Protein 2R00 (pdb70)

Organism: Vibrio cholerae serotype O1 (strain ATCC 39315 / El Tor Inaba N16961) (NCBI:txid243277)

Nearest PDB structures (foldseek):
  2r00-assembly1_A  TM=1.003E+00  e=8.220E-72  Vibrio cholerae
  2qz9-assembly2_B-2  TM=9.122E-01  e=3.196E-59  Vibrio cholerae
  2r00-assembly2_C-2  TM=9.164E-01  e=1.006E-57  Vibrio cholerae
  8juo-assembly1_A  TM=8.910E-01  e=1.846E-36  Porphyromonas gingivalis
  2hjs-assembly1_A-2  TM=8.807E-01  e=3.541E-31  Pseudomonas aeruginosa PAO1

InterPro domains:
  IPR000319 Aspartate-semialdehyde dehydrogenase, conserved site [PS01103] (232-246)
  IPR000534 Semialdehyde dehydrogenase, NAD-binding [PF01118] (6-120)
  IPR000534 Semialdehyde dehydrogenase, NAD-binding [SM00859] (6-121)
  IPR005986 Aspartate-semialdehyde dehydrogenase, beta-type [TIGR01296] (6-334)
  IPR012080 Aspartate-semialdehyde dehydrogenase [MF_02121] (4-333)
  IPR012280 Semialdehyde dehydrogenase, dimerisation domain [PF02774] (141-319)
  IPR036291 NAD(P)-binding domain superfamily [SSF51735] (5-159)

B-factor: mean 30.23, std 11.04, range [12.5, 349.34]

Foldseek 3Di:
DAWEEEEEQCVDPLNVLLLVLCQVVVHRHDHYAYEYAPVQFQDWDAHPNDIYTYHYPVPDDLLRGAEYEYDNEQVVCVVPVLVSLVSNHQYEYAYLNCLQPPQEAEDQCLQCLVSLVSCVSRSYHYYDALVLNLVCLLCRLVCVPFRFQEKEKEKEEAPVPPQLALPRFACDPPVPPRHTPVQVSSQSNNCRRNVHPRYHYHYDYDHDHDDHFMKMKMKTQTNDFDFLVRSLVSQVPRPLEDEDADDPDPVSDDDPPDQQGWYKYPWGADVVRRSMIIIMTTTRNSSNNSSNSSVSSVVSCVVPPD/DAFAEEEEQCPDPLNVLLQVLCQVVVHRHDHYAYEYAPVQFQDWDDHPNDIYTYDYPVPDDLLRGAEYEYDNDQVVCVVCVLVSLVSNHQYEYAYLNCLQPPQEAEDQPLFCLVSLVSCVVRSYHYYADLVLSLVCLLCRLVCVPFRFQEKEKEKEAADVPLNVVLVDPVVVPPPPADADPVRHHPVQVSSQSNNCRRNVHPRYHYHYHYDHHNHYQAIKMKMKTQTNDFDFLVNSQVSQVVRPQEAEDEDPPPPPNKYKYPWGADVVRRSMIIIMIGHNCSSSSSSNSSVVSVVCCVVPPD/DDAFEEEEEPCPWLLNVVLQVLCQVVVPRHDHYAYEYDPVQFQDWDDHPRDIYTYDHPVPDDLLRGAEYEYDDEQVVCVPCVLVNLVSNHQYEYAYCNCLPPLLEAEDQCLFALVSLVSCVSRSYHYHAFVQNQVCNLCRLLCVPFRFQEKEKEKADELCSLIPVSLCLLVQQQVQVVVVHHGDDDSDPDRAHVDKAQADADADPVRAHPNQVSNLVNNCRRNVHNSYHYHYGYMYHSHHWKMKMKMKTFTNDADFLVVSQVSQVPRPQEDEDEDPDFDDGPPPAPPDQGKYKYPWGADPVDRRMIIIMIMHGCSHNVHSVSSVVSVVSCVVPPD

Radius of gyration: 32.51 Å; Cα contacts (8 Å, |Δi|>4): 2237; chains: 3; bounding box: 65×87×84 Å

GO terms:
  GO:0004073 aspartate-semialdehyde dehydrogenase activity (F, EXP)

CATH classification: 3.40.50.720 (+1 more: 3.30.360.10)

Secondary structure (DSSP, 8-state):
--EEEEEETTTSHHHHHHHHHHHHTT--EEEEEEEE-TTTTT-EEEETTEEEEEEEGGG--GGG-SEEEE-S-HHHHHHHHHHHHHTTPEEEE-SSTTTT-TTS-B--TTT-GGGGGGGGGTTEEEPPPHHHHHHHHHHHHHHHHH-EEEEEEEEEEESSS--TTS----B-TTT-SS-BHHHHHHHHHHHHHTT-TT-EEEEEEEEESS-BSEEEEEEEEESS---HHHHHHHHHHSTTEEE----SSGGG-----SSS-EEEEEEEEETTEEEEEEEEEEESSHHHHHHHHHHHHHHHHHHHH-/--EEEEEETTTSHHHHHHHHHHHHTT--EEEEEEEE-GGGTT-EEEETTEEEEEEEGGG--GGG-SEEEE-S-HHHHHHHHHHHHHTT-EEEE-SSTTTT-TTS-B--TTT-GGGGGGGGGTSEEEPPPHHHHHHHHHHHHHHHHH-EEEEEEEEEEE---HHHHTTBGGGGS-TTPPBPTTS-BHHHHHHHHHHHHHTT-TT-EEEEEEEEEEEESSEEEEEEEEESS---HHHHHHHHHSSTTEEE--SS-----EEEEEEEEETTEEEEEEEEEEES-HHHHHHHHHHHHHHHHHHHH-/---EEEEEETTTSHHHHHHHHHHHHTT--EEEEEEEE-TTTTT-EEEETTEEEEEEEGGG--GGG-SEEEE-S-HHHHHHHHHHHHHTTPEEEE-SSTTTT-TTS-B--TTT-GGGGGGGGGTTEEEPP--HHHHHHHHHHHHHHH-EEEEEEEEEE-GGGGHHHHHHHHHHHHHHHHTT------SSSS--TT--BS--SPBPTTS-BHHHHHHHHHHHHHTT-TT-EEEEE--B-S-SS-EEEEEEEEESS---HHHHHHHHHTSTTEEE--TT----IIIIITT-SSEEEEEEEE-TTSTTEEEEEEEE-TTIIIIIHHHHHHHHHHHHHH-

Structure (mmCIF, N/CA/C/O backbone):
data_2R00
#
_entry.id   2R00
#
_cell.length_a   122.376
_cell.length_b   84.679
_cell.length_c   114.976
_cell.angle_alpha   90.00
_cell.angle_beta   102.07
_cell.angle_gamma   90.00
#
_symmetry.space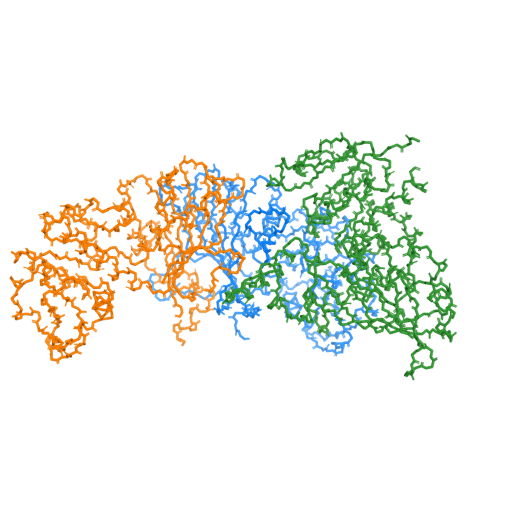_group_name_H-M   'C 1 2 1'
#
loop_
_entity.id
_entity.type
_entity.pdbx_description
1 polymer 'Aspartate-semialdehyde dehydrogenase'
2 polymer 'Aspartate-semialdehyde dehydrogenase'
3 non-polymer "2,2'-oxydiacetic acid"
4 water water
#
loop_
_atom_site.group_PDB
_atom_site.id
_atom_site.type_symbol
_atom_site.label_atom_id
_atom_site.label_alt_id
_atom_site.label_comp_id
_atom_site.label_asym_id
_atom_site.label_entity_id
_atom_site.label_seq_id
_atom_site.pdbx_PDB_ins_code
_atom_site.Cartn_x
_atom_site.Cartn_y
_atom_site.Cartn_z
_atom_site.occupancy
_atom_site.B_iso_or_equiv
_atom_site.auth_seq_id
_atom_site.auth_comp_id
_atom_site.auth_asym_id
_atom_site.auth_atom_id
_atom_site.pdbx_PDB_model_num
ATOM 1 N N . GLN A 1 2 ? 24.095 -13.379 16.613 1.00 42.08 4 GLN A N 1
ATOM 2 C CA . GLN A 1 2 ? 23.877 -13.089 18.064 1.00 42.15 4 GLN A CA 1
ATOM 3 C C . GLN A 1 2 ? 22.490 -12.499 18.325 1.00 41.43 4 GLN A C 1
ATOM 4 O O . GLN A 1 2 ? 22.107 -11.481 17.740 1.00 41.36 4 GLN A O 1
ATOM 10 N N . GLN A 1 3 ? 21.744 -13.159 19.206 1.00 40.54 5 GLN A N 1
ATOM 11 C CA . GLN A 1 3 ? 20.376 -12.774 19.505 1.00 39.85 5 GLN A CA 1
ATOM 12 C C . GLN A 1 3 ? 20.165 -12.639 21.005 1.00 38.72 5 GLN A C 1
ATOM 13 O O . GLN A 1 3 ? 20.767 -13.367 21.798 1.00 38.58 5 GLN A O 1
ATOM 19 N N . PHE A 1 4 ? 19.293 -11.711 21.383 1.00 37.29 6 PHE A N 1
ATOM 20 C CA . PHE A 1 4 ? 19.129 -11.340 22.785 1.00 35.83 6 PHE A CA 1
ATOM 21 C C . PHE A 1 4 ? 17.697 -11.529 23.253 1.00 34.84 6 PHE A C 1
ATOM 22 O O . PHE A 1 4 ? 16.749 -11.330 22.487 1.00 34.76 6 PHE A O 1
ATOM 30 N N . ASN A 1 5 ? 17.551 -11.935 24.509 1.00 33.62 7 ASN A N 1
ATOM 31 C CA . ASN A 1 5 ? 16.254 -11.993 25.152 1.00 32.51 7 ASN A CA 1
ATOM 32 C C . ASN A 1 5 ? 15.874 -10.610 25.681 1.00 31.57 7 ASN A C 1
ATOM 33 O O . ASN A 1 5 ? 16.681 -9.926 26.342 1.00 31.21 7 ASN A O 1
ATOM 38 N N . VAL A 1 6 ? 14.646 -10.208 25.367 1.00 30.40 8 VAL A N 1
ATOM 39 C CA . VAL A 1 6 ? 14.160 -8.859 25.637 1.00 29.44 8 VAL A CA 1
ATOM 40 C C . VAL A 1 6 ? 12.778 -8.884 26.289 1.00 28.40 8 VAL A C 1
ATOM 41 O O . VAL A 1 6 ? 11.885 -9.624 25.862 1.00 28.05 8 VAL A O 1
ATOM 45 N N . ALA A 1 7 ? 12.621 -8.071 27.328 1.00 27.28 9 ALA A N 1
ATOM 46 C CA . ALA A 1 7 ? 11.337 -7.867 27.988 1.00 26.58 9 ALA A CA 1
ATOM 47 C C . ALA A 1 7 ? 10.817 -6.466 27.704 1.00 26.55 9 ALA A C 1
ATOM 48 O O . ALA A 1 7 ? 11.596 -5.502 27.623 1.00 25.77 9 ALA A O 1
ATOM 50 N N . ILE A 1 8 ? 9.500 -6.361 27.565 1.00 26.23 10 ILE A N 1
ATOM 51 C CA . ILE A 1 8 ? 8.823 -5.072 27.577 1.00 26.55 10 ILE A CA 1
ATOM 52 C C . ILE A 1 8 ? 7.900 -5.067 28.781 1.00 26.77 10 ILE A C 1
ATOM 53 O O . ILE A 1 8 ? 7.031 -5.931 28.902 1.00 26.78 10 ILE A O 1
ATOM 58 N N . PHE A 1 9 ? 8.110 -4.112 29.687 1.00 27.17 11 PHE A N 1
ATOM 59 C CA . PHE A 1 9 ? 7.251 -3.958 30.863 1.00 27.43 11 PHE A CA 1
ATOM 60 C C . PHE A 1 9 ? 6.300 -2.791 30.649 1.00 27.88 11 PHE A C 1
ATOM 61 O O . PHE A 1 9 ? 6.725 -1.676 30.369 1.00 27.63 11 PHE A O 1
ATOM 69 N N . GLY A 1 10 ? 5.007 -3.062 30.793 1.00 28.47 12 GLY A N 1
ATOM 70 C CA . GLY A 1 10 ? 3.969 -2.125 30.391 1.00 29.48 12 GLY A CA 1
ATOM 71 C C . GLY A 1 10 ? 3.538 -2.442 28.970 1.00 30.19 12 GLY A C 1
ATOM 72 O O . GLY A 1 10 ? 3.197 -1.547 28.199 1.00 30.28 12 GLY A O 1
ATOM 73 N N . ALA A 1 11 ? 3.542 -3.733 28.640 1.00 30.78 13 ALA A N 1
ATOM 74 C CA . ALA A 1 11 ? 3.317 -4.213 27.273 1.00 31.66 13 ALA A CA 1
ATOM 75 C C . ALA A 1 11 ? 1.918 -3.946 26.710 1.00 32.16 13 ALA A C 1
ATOM 76 O O . ALA A 1 11 ? 1.739 -3.941 25.489 1.00 32.54 13 ALA A O 1
ATOM 78 N N . THR A 1 12 ? 0.936 -3.739 27.584 1.00 32.63 14 THR A N 1
ATOM 79 C CA . THR A 1 12 ? -0.438 -3.488 27.143 1.00 33.34 14 THR A CA 1
ATOM 80 C C . THR A 1 12 ? -0.753 -1.994 27.034 1.00 33.45 14 THR A C 1
ATOM 81 O O . THR A 1 12 ? -1.843 -1.603 26.598 1.00 33.74 14 THR A O 1
ATOM 85 N N . GLY A 1 13 ? 0.200 -1.159 27.432 1.00 33.43 15 GLY A N 1
ATOM 86 C CA . GLY A 1 13 ? 0.077 0.283 27.232 1.00 33.43 15 GLY A CA 1
ATOM 87 C C . GLY A 1 13 ? 0.456 0.671 25.815 1.00 33.17 15 GLY A C 1
ATOM 88 O O . GLY A 1 13 ? 1.097 -0.109 25.097 1.00 33.29 15 GLY A O 1
ATOM 89 N N . ALA A 1 14 ? 0.079 1.886 25.420 1.00 32.74 16 ALA A N 1
ATOM 90 C CA . ALA A 1 14 ? 0.298 2.366 24.059 1.00 32.09 16 ALA A CA 1
ATOM 91 C C . ALA A 1 14 ? 1.773 2.455 23.663 1.00 31.94 16 ALA A C 1
ATOM 92 O O . ALA A 1 14 ? 2.132 2.129 22.522 1.00 31.58 16 ALA A O 1
ATOM 94 N N . VAL A 1 15 ? 2.632 2.901 24.586 1.00 31.46 17 VAL A N 1
ATOM 95 C CA . VAL A 1 15 ? 4.056 2.968 24.267 1.00 30.87 17 VAL A CA 1
ATOM 96 C C . VAL A 1 15 ? 4.649 1.559 24.205 1.00 30.68 17 VAL A C 1
ATOM 97 O O . VAL A 1 15 ? 5.428 1.255 23.302 1.00 30.70 17 VAL A O 1
ATOM 101 N N . GLY A 1 16 ? 4.275 0.714 25.167 1.00 30.64 18 GLY A N 1
ATOM 102 C CA . GLY A 1 16 ? 4.737 -0.675 25.219 1.00 30.24 18 GLY A CA 1
ATOM 103 C C . GLY A 1 16 ? 4.377 -1.427 23.946 1.00 30.12 18 GLY A C 1
ATOM 104 O O . GLY A 1 16 ? 5.204 -2.150 23.391 1.00 29.60 18 GLY A O 1
ATOM 105 N N . GLU A 1 17 ? 3.149 -1.224 23.471 1.00 30.02 19 GLU A N 1
ATOM 106 C CA . GLU A 1 17 ? 2.684 -1.839 22.213 1.00 30.18 19 GLU A CA 1
ATOM 107 C C . GLU A 1 17 ? 3.472 -1.297 21.029 1.00 29.68 19 GLU A C 1
ATOM 108 O O . GLU A 1 17 ? 3.818 -2.045 20.098 1.00 29.18 19 GLU A O 1
ATOM 114 N N . THR A 1 18 ? 3.781 0.000 21.080 1.00 29.05 20 THR A N 1
ATOM 115 C CA . THR A 1 18 ? 4.594 0.627 20.036 1.00 29.05 20 THR A CA 1
ATOM 116 C C . THR A 1 18 ? 6.026 0.090 20.053 1.00 29.14 20 THR A C 1
ATOM 117 O O . THR A 1 18 ? 6.622 -0.118 18.996 1.00 29.83 20 THR A O 1
ATOM 121 N N . MET A 1 19 ? 6.573 -0.149 21.246 1.00 29.07 21 MET A N 1
ATOM 122 C CA . MET A 1 19 ? 7.914 -0.734 21.374 1.00 28.99 21 MET A CA 1
ATOM 123 C C . MET A 1 19 ? 8.039 -2.093 20.667 1.00 28.64 21 MET A C 1
ATOM 124 O O . MET A 1 19 ? 9.021 -2.349 19.975 1.00 28.44 21 MET A O 1
ATOM 129 N N . LEU A 1 20 ? 7.044 -2.955 20.850 1.00 28.73 22 LEU A N 1
ATOM 130 C CA . LEU A 1 20 ? 7.001 -4.235 20.143 1.00 28.84 22 LEU A CA 1
ATOM 131 C C . LEU A 1 20 ? 7.048 -4.014 18.621 1.00 29.20 22 LEU A C 1
ATOM 132 O O . LEU A 1 20 ? 7.862 -4.634 17.931 1.00 28.74 22 LEU A O 1
ATOM 137 N N . GLU A 1 21 ? 6.196 -3.117 18.116 1.00 29.84 23 GLU A N 1
ATOM 138 C CA . GLU A 1 21 ? 6.170 -2.762 16.682 1.00 31.05 23 GLU A CA 1
ATOM 139 C C . GLU A 1 21 ? 7.503 -2.248 16.154 1.00 30.89 23 GLU A C 1
ATOM 140 O O . GLU A 1 21 ? 7.906 -2.579 15.028 1.00 31.27 23 GLU A O 1
ATOM 146 N N . VAL A 1 22 ? 8.176 -1.424 16.956 1.00 30.27 24 VAL A N 1
ATOM 147 C CA . VAL A 1 22 ? 9.456 -0.850 16.557 1.00 30.02 24 VAL A CA 1
ATOM 148 C C . VAL A 1 22 ? 10.563 -1.909 16.538 1.00 29.87 24 VAL A C 1
ATOM 149 O O . VAL A 1 22 ? 11.355 -1.938 15.613 1.00 29.61 24 VAL A O 1
ATOM 153 N N . LEU A 1 23 ? 10.601 -2.776 17.549 1.00 30.11 25 LEU A N 1
ATOM 154 C CA . LEU A 1 23 ? 11.539 -3.902 17.576 1.00 30.61 25 LEU A CA 1
ATOM 155 C C . LEU A 1 23 ? 11.399 -4.785 16.333 1.00 31.25 25 LEU A C 1
ATOM 156 O O . LEU A 1 23 ? 12.395 -5.253 15.771 1.00 31.56 25 LEU A O 1
ATOM 161 N N . GLN A 1 24 ? 10.162 -4.998 15.912 1.00 31.45 26 GLN A N 1
ATOM 162 C CA . GLN A 1 24 ? 9.877 -5.761 14.704 1.00 32.95 26 GLN A CA 1
ATOM 163 C C . GLN A 1 24 ? 10.323 -4.992 13.438 1.00 33.25 26 GLN A C 1
ATOM 164 O O . GLN A 1 24 ? 11.155 -5.482 12.665 1.00 33.15 26 GLN A O 1
ATOM 170 N N . GLU A 1 25 ? 9.813 -3.774 13.266 1.00 33.71 27 GLU A N 1
ATOM 171 C CA . GLU A 1 25 ? 10.166 -2.933 12.116 1.00 34.73 27 GLU A CA 1
ATOM 172 C C . GLU A 1 25 ? 11.679 -2.710 11.945 1.00 34.40 27 GLU A C 1
ATOM 173 O O . GLU A 1 25 ? 12.200 -2.784 10.825 1.00 34.45 27 GLU A O 1
ATOM 179 N N . ARG A 1 26 ? 12.375 -2.454 13.053 1.00 33.78 28 ARG A N 1
ATOM 180 C CA . ARG A 1 26 ? 13.827 -2.239 13.046 1.00 33.73 28 ARG A CA 1
ATOM 181 C C . ARG A 1 26 ? 14.637 -3.544 12.979 1.00 33.61 28 ARG A C 1
ATOM 182 O O . ARG A 1 26 ? 15.874 -3.521 12.942 1.00 33.04 28 ARG A O 1
ATOM 190 N N . GLU A 1 27 ? 13.939 -4.678 12.971 1.00 33.99 29 GLU A N 1
ATOM 191 C CA . GLU A 1 27 ? 14.578 -5.997 12.891 1.00 34.66 29 GLU A CA 1
ATOM 192 C C . GLU A 1 27 ? 15.653 -6.188 13.980 1.00 34.00 29 GLU A C 1
ATOM 193 O O . GLU A 1 27 ? 16.765 -6.669 13.720 1.00 33.68 29 GLU A O 1
ATOM 199 N N . PHE A 1 28 ? 15.303 -5.807 15.207 1.00 33.60 30 PHE A N 1
ATOM 200 C CA . PHE A 1 28 ? 16.175 -6.025 16.361 1.00 33.21 30 PHE A CA 1
ATOM 201 C C . PHE A 1 28 ? 16.426 -7.525 16.547 1.00 33.12 30 PHE A C 1
ATOM 202 O O . PHE A 1 28 ? 15.487 -8.315 16.417 1.00 33.04 30 PHE A O 1
ATOM 210 N N . PRO A 1 29 ? 17.688 -7.921 16.836 1.00 32.94 31 PRO A N 1
ATOM 211 C CA . PRO A 1 29 ? 17.991 -9.345 16.995 1.00 33.10 31 PRO A CA 1
ATOM 212 C C . PRO A 1 29 ? 17.427 -9.929 18.297 1.00 33.02 31 PRO A C 1
ATOM 213 O O . PRO A 1 29 ? 18.154 -10.123 19.270 1.00 32.99 31 PRO A O 1
ATOM 217 N N . VAL A 1 30 ? 16.125 -10.187 18.292 1.00 32.98 32 VAL A N 1
ATOM 218 C CA . VAL A 1 30 ? 15.443 -10.783 19.424 1.00 33.20 32 VAL A CA 1
ATOM 219 C C . VAL A 1 30 ? 15.475 -12.301 19.277 1.00 34.21 32 VAL A C 1
ATOM 220 O O . VAL A 1 30 ? 15.134 -12.847 18.216 1.00 33.82 32 VAL A O 1
ATOM 224 N N . ASP A 1 31 ? 15.917 -12.961 20.342 1.00 34.64 33 ASP A N 1
ATOM 225 C CA . ASP A 1 31 ? 15.779 -14.391 20.492 1.00 35.61 33 ASP A CA 1
ATOM 226 C C . ASP A 1 31 ? 14.379 -14.618 21.053 1.00 35.67 33 ASP A C 1
ATOM 227 O O . ASP A 1 31 ? 13.449 -14.945 20.307 1.00 35.78 33 ASP A O 1
ATOM 232 N N . GLU A 1 32 ? 14.211 -14.397 22.355 1.00 35.62 34 GLU A N 1
ATOM 233 C CA . GLU A 1 32 ? 12.890 -14.477 22.967 1.00 35.66 34 GLU A CA 1
ATOM 234 C C . GLU A 1 32 ? 12.399 -13.115 23.465 1.00 35.11 34 GLU A C 1
ATOM 235 O O . GLU A 1 32 ? 13.150 -12.359 24.089 1.00 34.98 34 GLU A O 1
ATOM 241 N N . LEU A 1 33 ? 11.136 -12.813 23.180 1.00 34.39 35 LEU A N 1
ATOM 242 C CA . LEU A 1 33 ? 10.505 -11.593 23.671 1.00 33.75 35 LEU A CA 1
ATOM 243 C C . LEU A 1 33 ? 9.546 -11.938 24.795 1.00 33.31 35 LEU A C 1
ATOM 244 O O . LEU A 1 33 ? 8.745 -12.866 24.661 1.00 33.31 35 LEU A O 1
ATOM 249 N N . PHE A 1 34 ? 9.641 -11.198 25.902 1.00 32.61 36 PHE A N 1
ATOM 250 C CA . PHE A 1 34 ? 8.716 -11.349 27.026 1.00 32.09 36 PHE A CA 1
ATOM 251 C C . PHE A 1 34 ? 7.902 -10.070 27.218 1.00 31.84 36 PHE A C 1
ATOM 252 O O . PHE A 1 34 ? 8.435 -8.957 27.144 1.00 31.57 36 PHE A O 1
ATOM 260 N N . LEU A 1 35 ? 6.607 -10.234 27.444 1.00 31.10 37 LEU A N 1
ATOM 261 C CA . LEU A 1 35 ? 5.727 -9.101 27.650 1.00 31.20 37 LEU A CA 1
ATOM 262 C C . LEU A 1 35 ? 5.180 -9.150 29.066 1.00 31.47 37 LEU A C 1
ATOM 263 O O . LEU A 1 35 ? 4.581 -10.150 29.477 1.00 31.71 37 LEU A O 1
ATOM 268 N N . LEU A 1 36 ? 5.416 -8.076 29.813 1.00 31.56 38 LEU A N 1
ATOM 269 C CA . LEU A 1 36 ? 5.060 -8.012 31.227 1.00 32.21 38 LEU A CA 1
ATOM 270 C C . LEU A 1 36 ? 4.062 -6.897 31.490 1.00 33.31 38 LEU A C 1
ATOM 271 O O . LEU A 1 36 ? 4.102 -5.846 30.852 1.00 32.87 38 LEU A O 1
ATOM 276 N N . ALA A 1 37 ? 3.151 -7.157 32.420 1.00 34.98 39 ALA A N 1
ATOM 277 C CA . ALA A 1 37 ? 2.192 -6.166 32.895 1.00 36.98 39 ALA A CA 1
ATOM 278 C C . ALA A 1 37 ? 1.683 -6.589 34.275 1.00 38.34 39 ALA A C 1
ATOM 279 O O . ALA A 1 37 ? 2.250 -7.488 34.898 1.00 38.46 39 ALA A O 1
ATOM 281 N N . SER A 1 38 ? 0.627 -5.935 34.750 1.00 40.08 40 SER A N 1
ATOM 282 C CA . SER A 1 38 ? -0.017 -6.330 35.997 1.00 41.82 40 SER A CA 1
ATOM 283 C C . SER A 1 38 ? -0.846 -7.596 35.763 1.00 42.62 40 SER A C 1
ATOM 284 O O . SER A 1 38 ? -0.975 -8.067 34.627 1.00 42.97 40 SER A O 1
ATOM 287 N N . GLU A 1 39 ? -1.411 -8.133 36.841 1.00 43.38 41 GLU A N 1
ATOM 288 C CA . GLU A 1 39 ? -2.199 -9.358 36.781 1.00 44.30 41 GLU A CA 1
ATOM 289 C C . GLU A 1 39 ? -3.448 -9.222 35.909 1.00 43.92 41 GLU A C 1
ATOM 290 O O . GLU A 1 39 ? -3.910 -10.210 35.333 1.00 44.05 41 GLU A O 1
ATOM 296 N N . ARG A 1 40 ? -3.987 -8.007 35.815 1.00 43.63 42 ARG A N 1
ATOM 297 C CA . ARG A 1 40 ? -5.222 -7.757 35.066 1.00 43.55 42 ARG A CA 1
ATOM 298 C C . ARG A 1 40 ? -5.066 -7.906 33.546 1.00 43.45 42 ARG A C 1
ATOM 299 O O . ARG A 1 40 ? -6.047 -8.164 32.844 1.00 43.32 42 ARG A O 1
ATOM 301 N N . SER A 1 41 ? -3.838 -7.727 33.057 1.00 43.09 43 SER A N 1
ATOM 302 C CA . SER A 1 41 ? -3.519 -7.806 31.630 1.00 42.94 43 SER A CA 1
ATOM 303 C C . SER A 1 41 ? -2.988 -9.175 31.220 1.00 42.60 43 SER A C 1
ATOM 304 O O . SER A 1 41 ? -2.860 -9.466 30.023 1.00 42.56 43 SER A O 1
ATOM 307 N N . GLU A 1 42 ? -2.683 -10.001 32.215 1.00 42.19 44 GLU A N 1
ATOM 308 C CA . GLU A 1 42 ? -2.080 -11.314 32.003 1.00 42.38 44 GLU A CA 1
ATOM 309 C C . GLU A 1 42 ? -2.902 -12.207 31.072 1.00 41.83 44 GLU A C 1
ATOM 310 O O . GLU A 1 42 ? -4.120 -12.327 31.224 1.00 42.04 44 GLU A O 1
ATOM 316 N N . GLY A 1 43 ? -2.222 -12.829 30.113 1.00 41.25 45 GLY A N 1
ATOM 317 C CA . GLY A 1 43 ? -2.868 -13.747 29.181 1.00 40.33 45 GLY A CA 1
ATOM 318 C C . GLY A 1 43 ? -3.222 -13.142 27.833 1.00 39.76 45 GLY A C 1
ATOM 319 O O . GLY A 1 43 ? -3.582 -13.870 26.907 1.00 39.80 45 GLY A O 1
ATOM 320 N N . LYS A 1 44 ? -3.143 -11.819 27.711 1.00 38.78 46 LYS A N 1
ATOM 321 C CA . LYS A 1 44 ? -3.371 -11.177 26.416 1.00 38.21 46 LYS A CA 1
ATOM 322 C C . LYS A 1 44 ? -2.268 -11.570 25.427 1.00 37.17 46 LYS A C 1
ATOM 323 O O . LYS A 1 44 ? -1.118 -11.781 25.823 1.00 37.11 46 LYS A O 1
ATOM 329 N N . THR A 1 45 ? -2.623 -11.687 24.150 1.00 35.83 47 THR A N 1
ATOM 330 C CA . THR A 1 45 ? -1.662 -12.154 23.162 1.00 34.71 47 THR A CA 1
ATOM 331 C C . THR A 1 45 ? -1.341 -11.122 22.090 1.00 33.96 47 THR A C 1
ATOM 332 O O . THR A 1 45 ? -2.207 -10.349 21.677 1.00 33.54 47 THR A O 1
ATOM 336 N N . TYR A 1 46 ? -0.078 -11.134 21.663 1.00 33.04 48 TYR A N 1
ATOM 337 C CA . TYR A 1 46 ? 0.434 -10.262 20.611 1.00 32.76 48 TYR A CA 1
ATOM 338 C C . TYR A 1 46 ? 1.257 -11.066 19.608 1.00 32.44 48 TYR A C 1
ATOM 339 O O . TYR A 1 46 ? 1.829 -12.105 19.954 1.00 31.58 48 TYR A O 1
ATOM 348 N N . ARG A 1 47 ? 1.326 -10.573 18.373 1.00 32.29 49 ARG A N 1
ATOM 349 C CA . ARG A 1 47 ? 2.123 -11.218 17.332 1.00 32.82 49 ARG A CA 1
ATOM 350 C C . ARG A 1 47 ? 3.409 -10.437 17.112 1.00 32.70 49 ARG A C 1
ATOM 351 O O . ARG A 1 47 ? 3.368 -9.238 16.849 1.00 32.87 49 ARG A O 1
ATOM 359 N N . PHE A 1 48 ? 4.542 -11.126 17.201 1.00 32.75 50 PHE A N 1
ATOM 360 C CA . PHE A 1 48 ? 5.836 -10.483 17.037 1.00 33.17 50 PHE A CA 1
ATOM 361 C C . PHE A 1 48 ? 6.762 -11.367 16.221 1.00 33.25 50 PHE A C 1
ATOM 362 O O . PHE A 1 48 ? 7.027 -12.510 16.603 1.00 33.35 50 PHE A O 1
ATOM 370 N N . ASN A 1 49 ? 7.263 -10.827 15.111 1.00 33.54 51 ASN A N 1
ATOM 371 C CA . ASN A 1 49 ? 8.097 -11.587 14.179 1.00 33.71 51 ASN A CA 1
ATOM 372 C C . ASN A 1 49 ? 7.457 -12.930 13.771 1.00 34.01 51 ASN A C 1
ATOM 373 O O . ASN A 1 49 ? 8.141 -13.954 13.661 1.00 33.99 51 ASN A O 1
ATOM 378 N N . GLY A 1 50 ? 6.140 -12.909 13.568 1.00 33.89 52 GLY A N 1
ATOM 379 C CA . GLY A 1 50 ? 5.383 -14.090 13.153 1.00 34.37 52 GLY A CA 1
ATOM 380 C C . GLY A 1 50 ? 5.091 -15.114 14.243 1.00 34.46 52 GLY A C 1
ATOM 381 O O . GLY A 1 50 ? 4.513 -16.173 13.963 1.00 34.28 52 GLY A O 1
ATOM 382 N N . LYS A 1 51 ? 5.486 -14.797 15.478 1.00 34.25 53 LYS A N 1
ATOM 383 C CA . LYS A 1 51 ? 5.281 -15.674 16.632 1.00 34.29 53 LYS A CA 1
ATOM 384 C C . LYS A 1 51 ? 4.319 -15.041 17.647 1.00 34.29 53 LYS A C 1
ATOM 385 O O . LYS A 1 51 ? 4.210 -13.810 17.734 1.00 34.08 53 LYS A O 1
ATOM 391 N N . THR A 1 52 ? 3.613 -15.883 18.401 1.00 33.73 54 THR A N 1
ATOM 392 C CA . THR A 1 52 ? 2.691 -15.405 19.434 1.00 33.69 54 THR A CA 1
ATOM 393 C C . THR A 1 52 ? 3.427 -15.175 20.760 1.00 33.27 54 THR A C 1
ATOM 394 O O . THR A 1 52 ? 4.208 -16.017 21.200 1.00 33.03 54 THR A O 1
ATOM 398 N N . VAL A 1 53 ? 3.182 -14.022 21.378 1.00 32.75 55 VAL A N 1
ATOM 399 C CA . VAL A 1 53 ? 3.744 -13.719 22.690 1.00 32.23 55 VAL A CA 1
ATOM 400 C C . VAL A 1 53 ? 2.616 -13.443 23.686 1.00 32.04 55 VAL A C 1
ATOM 401 O O . VAL A 1 53 ? 1.705 -12.665 23.397 1.00 31.70 55 VAL A O 1
ATOM 405 N N . ARG A 1 54 ? 2.679 -14.090 24.852 1.00 31.55 56 ARG A N 1
ATOM 406 C CA . ARG A 1 54 ? 1.642 -13.946 25.873 1.00 31.64 56 ARG A CA 1
ATOM 407 C C . ARG A 1 54 ? 2.097 -13.064 27.037 1.00 31.28 56 ARG A C 1
ATOM 408 O O . ARG A 1 54 ? 3.136 -13.320 27.654 1.00 31.35 56 ARG A O 1
ATOM 416 N N . VAL A 1 55 ? 1.294 -12.050 27.348 1.00 31.34 57 VAL A N 1
ATOM 417 C CA . VAL A 1 55 ? 1.560 -11.166 28.496 1.00 31.65 57 VAL A CA 1
ATOM 418 C C . VAL A 1 55 ? 1.506 -11.979 29.795 1.00 32.07 57 VAL A C 1
ATOM 419 O O . VAL A 1 55 ? 0.588 -12.780 30.000 1.00 32.10 57 VAL A O 1
ATOM 423 N N . GLN A 1 56 ? 2.509 -11.797 30.649 1.00 32.19 58 GLN A N 1
ATOM 424 C CA . GLN A 1 56 ? 2.511 -12.431 31.966 1.00 32.59 58 GLN A CA 1
ATOM 425 C C . GLN A 1 56 ? 2.613 -11.399 33.085 1.00 32.98 58 GLN A C 1
ATOM 426 O O . GLN A 1 56 ? 2.928 -10.229 32.848 1.00 33.37 58 GLN A O 1
ATOM 432 N N . ASN A 1 57 ? 2.327 -11.842 34.302 1.00 33.03 59 ASN A N 1
ATOM 433 C CA . ASN A 1 57 ? 2.374 -10.986 35.474 1.00 32.83 59 ASN A CA 1
ATOM 434 C C . ASN A 1 57 ? 3.822 -10.716 35.870 1.00 32.20 59 ASN A C 1
ATOM 435 O O . ASN A 1 57 ? 4.618 -11.642 36.036 1.00 31.71 59 ASN A O 1
ATOM 440 N N . VAL A 1 58 ? 4.164 -9.438 35.992 1.00 32.07 60 VAL A N 1
ATOM 441 C CA . VAL A 1 58 ? 5.511 -9.025 36.407 1.00 32.03 60 VAL A CA 1
ATOM 442 C C . VAL A 1 58 ? 5.909 -9.613 37.775 1.00 32.40 60 VAL A C 1
ATOM 443 O O . VAL A 1 58 ? 7.074 -9.935 37.995 1.00 32.12 60 VAL A O 1
ATOM 447 N N . GLU A 1 59 ? 4.925 -9.773 38.660 1.00 33.32 61 GLU A N 1
ATOM 448 C CA . GLU A 1 59 ? 5.131 -10.296 40.018 1.00 34.78 61 GLU A CA 1
ATOM 449 C C . GLU A 1 59 ? 5.684 -11.722 40.037 1.00 35.42 61 GLU A C 1
ATOM 450 O O . GLU A 1 59 ? 6.344 -12.120 41.003 1.00 35.56 61 GLU A O 1
ATOM 456 N N . GLU A 1 60 ? 5.395 -12.486 38.980 1.00 35.94 62 GLU A N 1
ATOM 457 C CA . GLU A 1 60 ? 5.857 -13.875 38.862 1.00 37.20 62 GLU A CA 1
ATOM 458 C C . GLU A 1 60 ? 7.081 -14.052 37.945 1.00 36.38 62 GLU A C 1
ATOM 459 O O . GLU A 1 60 ? 7.639 -15.150 37.852 1.00 36.58 62 GLU A O 1
ATOM 465 N N . PHE A 1 61 ? 7.516 -12.974 37.293 1.00 35.70 63 PHE A N 1
ATOM 466 C CA . PHE A 1 61 ? 8.548 -13.063 36.264 1.00 35.08 63 PHE A CA 1
ATOM 467 C C . PHE A 1 61 ? 9.954 -13.312 36.810 1.00 34.90 63 PHE A C 1
ATOM 468 O O . PHE A 1 61 ? 10.371 -12.683 37.785 1.00 35.14 63 PHE A O 1
ATOM 476 N N . ASP A 1 62 ? 10.665 -14.239 36.169 1.00 34.31 64 ASP A N 1
ATOM 477 C CA . ASP A 1 62 ? 12.079 -14.503 36.429 1.00 34.13 64 ASP A CA 1
ATOM 478 C C . ASP A 1 62 ? 12.912 -13.646 35.471 1.00 33.55 64 ASP A C 1
ATOM 479 O O . ASP A 1 62 ? 12.924 -13.886 34.265 1.00 33.41 64 ASP A O 1
ATOM 484 N N . TRP A 1 63 ? 13.603 -12.648 36.018 1.00 32.93 65 TRP A N 1
ATOM 485 C CA . TRP A 1 63 ? 14.330 -11.662 35.213 1.00 32.39 65 TRP A CA 1
ATOM 486 C C . TRP A 1 63 ? 15.632 -12.215 34.631 1.00 33.07 65 TRP A C 1
ATOM 487 O O . TRP A 1 63 ? 16.196 -11.627 33.711 1.00 32.83 65 TRP A O 1
ATOM 498 N N . SER A 1 64 ? 16.095 -13.348 35.167 1.00 33.92 66 SER A N 1
ATOM 499 C CA . SER A 1 64 ? 17.291 -14.044 34.664 1.00 34.56 66 SER A CA 1
ATOM 500 C C . SER A 1 64 ? 17.151 -14.484 33.216 1.00 34.63 66 SER A C 1
ATOM 501 O O . SER A 1 64 ? 18.146 -14.774 32.542 1.00 35.12 66 SER A O 1
ATOM 504 N N . GLN A 1 65 ? 15.912 -14.532 32.746 1.00 34.79 67 GLN A N 1
ATOM 505 C CA . GLN A 1 65 ? 15.606 -14.898 31.362 1.00 34.94 67 GLN A CA 1
ATOM 506 C C . GLN A 1 65 ? 16.044 -13.869 30.315 1.00 34.44 67 GLN A C 1
ATOM 507 O O . GLN A 1 65 ? 16.194 -14.216 29.144 1.00 34.80 67 GLN A O 1
ATOM 513 N N . VAL A 1 66 ? 16.246 -12.614 30.719 1.00 33.92 68 VAL A N 1
ATOM 514 C CA . VAL A 1 66 ? 16.443 -11.539 29.729 1.00 32.64 68 VAL A CA 1
ATOM 515 C C . VAL A 1 66 ? 17.758 -10.782 29.860 1.00 32.08 68 VAL A C 1
ATOM 516 O O . VAL A 1 66 ? 18.331 -10.686 30.951 1.00 32.11 68 VAL A O 1
ATOM 520 N N . HIS A 1 67 ? 18.219 -10.244 28.732 1.00 30.83 69 HIS A N 1
ATOM 521 C CA . HIS A 1 67 ? 19.413 -9.412 28.685 1.00 30.32 69 HIS A CA 1
ATOM 522 C C . HIS A 1 67 ? 19.064 -7.937 28.881 1.00 29.36 69 HIS A C 1
ATOM 523 O O . HIS A 1 67 ? 19.800 -7.200 29.532 1.00 28.98 69 HIS A O 1
ATOM 530 N N . ILE A 1 68 ? 17.949 -7.524 28.285 1.00 28.27 70 ILE A N 1
ATOM 531 C CA . ILE A 1 68 ? 17.552 -6.112 28.214 1.00 27.70 70 ILE A CA 1
ATOM 532 C C . ILE A 1 68 ? 16.048 -5.996 28.428 1.00 26.74 70 ILE A C 1
ATOM 533 O O . ILE A 1 68 ? 15.271 -6.828 27.949 1.00 25.94 70 ILE A O 1
ATOM 538 N N . ALA A 1 69 ? 15.637 -4.968 29.161 1.00 25.62 71 ALA A N 1
ATOM 539 C CA . ALA A 1 69 ? 14.215 -4.710 29.329 1.00 25.16 71 ALA A CA 1
ATOM 540 C C . ALA A 1 69 ? 13.915 -3.272 28.952 1.00 24.79 71 ALA A C 1
ATOM 541 O O . ALA A 1 69 ? 14.691 -2.380 29.273 1.00 24.63 71 ALA A O 1
ATOM 543 N N . LEU A 1 70 ? 12.803 -3.069 28.252 1.00 24.66 72 LEU A N 1
ATOM 544 C CA . LEU A 1 70 ? 12.284 -1.740 27.960 1.00 24.65 72 LEU A CA 1
ATOM 545 C C . LEU A 1 70 ? 11.081 -1.519 28.864 1.00 24.44 72 LEU A C 1
ATOM 546 O O . LEU A 1 70 ? 10.113 -2.277 28.805 1.00 24.51 72 LEU A O 1
ATOM 551 N N . PHE A 1 71 ? 11.148 -0.492 29.708 1.00 23.82 73 PHE A N 1
ATOM 552 C CA . PHE A 1 71 ? 10.076 -0.197 30.666 1.00 23.66 73 PHE A CA 1
ATOM 553 C C . PHE A 1 71 ? 9.256 0.990 30.187 1.00 23.52 73 PHE A C 1
ATOM 554 O O . PHE A 1 71 ? 9.810 2.045 29.869 1.00 22.88 73 PHE A O 1
ATOM 562 N N . SER A 1 72 ? 7.941 0.835 30.156 1.00 24.01 74 SER A N 1
ATOM 563 C CA . SER A 1 72 ? 7.066 1.986 29.912 1.00 24.89 74 SER A CA 1
ATOM 564 C C . SER A 1 72 ? 5.712 1.814 30.577 1.00 25.10 74 SER A C 1
ATOM 565 O O . SER A 1 72 ? 4.680 1.874 29.914 1.00 25.10 74 SER A O 1
ATOM 568 N N . ALA A 1 73 ? 5.724 1.610 31.894 1.00 25.45 75 ALA A N 1
ATOM 569 C CA . ALA A 1 73 ? 4.493 1.441 32.671 1.00 25.46 75 ALA A CA 1
ATOM 570 C C . ALA A 1 73 ? 4.329 2.493 33.771 1.00 25.37 75 ALA A C 1
ATOM 571 O O . ALA A 1 73 ? 3.620 2.269 34.740 1.00 25.63 75 ALA A O 1
ATOM 573 N N . GLY A 1 74 ? 4.992 3.637 33.624 1.00 24.97 76 GLY A N 1
ATOM 574 C CA . GLY A 1 74 ? 4.837 4.730 34.579 1.00 24.17 76 GLY A CA 1
ATOM 575 C C . GLY A 1 74 ? 5.966 4.723 35.590 1.00 23.40 76 GLY A C 1
ATOM 576 O O . GLY A 1 74 ? 6.542 3.677 35.875 1.00 23.31 76 GLY A O 1
ATOM 577 N N . GLY A 1 75 ? 6.274 5.899 36.115 1.00 23.04 77 GLY A N 1
ATOM 578 C CA . GLY A 1 75 ? 7.443 6.111 36.953 1.00 23.50 77 GLY A CA 1
ATOM 579 C C . GLY A 1 75 ? 7.480 5.307 38.237 1.00 23.91 77 GLY A C 1
ATOM 580 O O . GLY A 1 75 ? 8.533 4.802 38.614 1.00 23.50 77 GLY A O 1
ATOM 581 N N . GLU A 1 76 ? 6.342 5.190 38.921 1.00 24.22 78 GLU A N 1
ATOM 582 C CA . GLU A 1 76 ? 6.340 4.499 40.215 1.00 25.04 78 GLU A CA 1
ATOM 583 C C . GLU A 1 76 ? 6.589 3.003 40.093 1.00 24.63 78 GLU A C 1
ATOM 584 O O . GLU A 1 76 ? 7.273 2.423 40.937 1.00 24.42 78 GLU A O 1
ATOM 594 N N . LEU A 1 77 ? 6.085 2.389 39.024 1.00 24.04 79 LEU A N 1
ATOM 595 C CA . LEU A 1 77 ? 6.400 0.997 38.745 1.00 23.62 79 LEU A CA 1
ATOM 596 C C . LEU A 1 77 ? 7.850 0.780 38.338 1.00 23.48 79 LEU A C 1
ATOM 597 O O . LEU A 1 77 ? 8.440 -0.244 38.686 1.00 23.84 79 LEU A O 1
ATOM 602 N N . SER A 1 78 ? 8.435 1.735 37.617 1.00 22.81 80 SER A N 1
ATOM 603 C CA . SER A 1 78 ? 9.882 1.695 37.336 1.00 22.48 80 SER A CA 1
ATOM 604 C C . SER A 1 78 ? 10.725 1.840 38.608 1.00 22.27 80 SER A C 1
ATOM 605 O O . SER A 1 78 ? 11.733 1.150 38.782 1.00 21.99 80 SER A O 1
ATOM 608 N N . ALA A 1 79 ? 10.319 2.757 39.477 1.00 22.40 81 ALA A N 1
ATOM 609 C CA . ALA A 1 79 ? 10.965 2.946 40.787 1.00 23.23 81 ALA A CA 1
ATOM 610 C C . ALA A 1 79 ? 11.084 1.636 41.569 1.00 23.98 81 ALA A C 1
ATOM 611 O O . ALA A 1 79 ? 12.130 1.349 42.155 1.00 25.15 81 ALA A O 1
ATOM 613 N N . LYS A 1 80 ? 9.994 0.874 41.589 1.00 24.67 82 LYS A N 1
ATOM 614 C CA . LYS A 1 80 ? 9.911 -0.440 42.235 1.00 25.65 82 LYS A CA 1
ATOM 615 C C . LYS A 1 80 ? 10.676 -1.525 41.465 1.00 25.01 82 LYS A C 1
ATOM 616 O O . LYS A 1 80 ? 11.563 -2.186 42.022 1.00 24.53 82 LYS A O 1
ATOM 622 N N . TRP A 1 81 ? 10.343 -1.682 40.182 1.00 24.27 83 TRP A N 1
ATOM 623 C CA . TRP A 1 81 ? 10.794 -2.834 39.396 1.00 24.15 83 TRP A CA 1
ATOM 624 C C . TRP A 1 81 ? 12.156 -2.754 38.693 1.00 24.24 83 TRP A C 1
ATOM 625 O O . TRP A 1 81 ? 12.801 -3.784 38.493 1.00 24.04 83 TRP A O 1
ATOM 636 N N . ALA A 1 82 ? 12.598 -1.557 38.313 1.00 23.79 84 ALA A N 1
ATOM 637 C CA . ALA A 1 82 ? 13.885 -1.446 37.622 1.00 23.92 84 ALA A CA 1
ATOM 638 C C . ALA A 1 82 ? 15.075 -1.863 38.481 1.00 24.17 84 ALA A C 1
ATOM 639 O O . ALA A 1 82 ? 15.993 -2.501 37.962 1.00 24.27 84 ALA A O 1
ATOM 641 N N . PRO A 1 83 ? 15.101 -1.463 39.770 1.00 23.99 85 PRO A N 1
ATOM 642 C CA . PRO A 1 83 ? 16.161 -2.013 40.627 1.00 24.22 85 PRO A CA 1
ATOM 643 C C . PRO A 1 83 ? 16.189 -3.549 40.694 1.00 24.28 85 PRO A C 1
ATOM 644 O O . PRO A 1 83 ? 17.267 -4.139 40.771 1.00 24.78 85 PRO A O 1
ATOM 648 N N . ILE A 1 84 ? 15.015 -4.170 40.685 1.00 24.16 86 ILE A N 1
ATOM 649 C CA . ILE A 1 84 ? 14.885 -5.632 40.762 1.00 24.28 86 ILE A CA 1
ATOM 650 C C . ILE A 1 84 ? 15.399 -6.316 39.489 1.00 23.92 86 ILE A C 1
ATOM 651 O O . ILE A 1 84 ? 16.158 -7.282 39.558 1.00 23.85 86 ILE A O 1
ATOM 656 N N . ALA A 1 85 ? 15.012 -5.790 38.332 1.00 23.63 87 ALA A N 1
ATOM 657 C CA . ALA A 1 85 ? 15.553 -6.264 37.063 1.00 23.40 87 ALA A CA 1
ATOM 658 C C . ALA A 1 85 ? 17.059 -6.049 37.006 1.00 23.82 87 ALA A C 1
ATOM 659 O O . ALA A 1 85 ? 17.807 -6.956 36.652 1.00 23.45 87 ALA A O 1
ATOM 661 N N . ALA A 1 86 ? 17.512 -4.854 37.382 1.00 24.11 88 ALA A N 1
ATOM 662 C CA . ALA A 1 86 ? 18.943 -4.543 37.377 1.00 24.86 88 ALA A CA 1
ATOM 663 C C . ALA A 1 86 ? 19.747 -5.513 38.253 1.00 25.25 88 ALA A C 1
ATOM 664 O O . ALA A 1 86 ? 20.799 -6.008 37.843 1.00 25.66 88 ALA A O 1
ATOM 666 N N . GLU A 1 87 ? 19.237 -5.777 39.455 1.00 25.70 89 GLU A N 1
ATOM 667 C CA . GLU A 1 87 ? 19.871 -6.702 40.403 1.00 25.95 89 GLU A CA 1
ATOM 668 C C . GLU A 1 87 ? 20.032 -8.094 39.785 1.00 26.04 89 GLU A C 1
ATOM 669 O O . GLU A 1 87 ? 21.020 -8.773 40.033 1.00 26.39 89 GLU A O 1
ATOM 675 N N . ALA A 1 88 ? 19.071 -8.497 38.958 1.00 26.60 90 ALA A N 1
ATOM 676 C CA . ALA A 1 88 ? 19.121 -9.790 38.284 1.00 26.61 90 ALA A CA 1
ATOM 677 C C . ALA A 1 88 ? 20.076 -9.796 37.083 1.00 27.17 90 ALA A C 1
ATOM 678 O O . ALA A 1 88 ? 20.268 -10.833 36.451 1.00 27.17 90 ALA A O 1
ATOM 680 N N . GLY A 1 89 ? 20.676 -8.640 36.783 1.00 26.74 91 GLY A N 1
ATOM 681 C CA . GLY A 1 89 ? 21.661 -8.520 35.707 1.00 26.11 91 GLY A CA 1
ATOM 682 C C . GLY A 1 89 ? 21.073 -8.082 34.368 1.00 25.52 91 GLY A C 1
ATOM 683 O O . GLY A 1 89 ? 21.765 -8.113 33.353 1.00 25.52 91 GLY A O 1
ATOM 684 N N . VAL A 1 90 ? 19.803 -7.673 34.373 1.00 25.01 92 VAL A N 1
ATOM 685 C CA . VAL A 1 90 ? 19.145 -7.088 33.191 1.00 24.53 92 VAL A CA 1
ATOM 686 C C . VAL A 1 90 ? 19.551 -5.606 33.031 1.00 24.10 92 VAL A C 1
ATOM 687 O O . VAL A 1 90 ? 19.674 -4.881 34.023 1.00 23.66 92 VAL A O 1
ATOM 691 N N . VAL A 1 91 ? 19.753 -5.156 31.789 1.00 23.47 93 VAL A N 1
ATOM 692 C CA . VAL A 1 91 ? 19.941 -3.735 31.529 1.00 22.39 93 VAL A CA 1
ATOM 693 C C . VAL A 1 91 ? 18.594 -3.122 31.152 1.00 22.36 93 VAL A C 1
ATOM 694 O O . VAL A 1 91 ? 17.970 -3.516 30.157 1.00 22.82 93 VAL A O 1
ATOM 698 N N . VAL A 1 92 ? 18.143 -2.174 31.976 1.00 21.96 94 VAL A N 1
ATOM 699 C CA . VAL A 1 92 ? 16.817 -1.578 31.836 1.00 21.46 94 VAL A CA 1
ATOM 700 C C . VAL A 1 92 ? 16.930 -0.264 31.069 1.00 21.83 94 VAL A C 1
ATOM 701 O O . VAL A 1 92 ? 17.729 0.600 31.419 1.00 21.87 94 VAL A O 1
ATOM 705 N N . ILE A 1 93 ? 16.152 -0.141 30.002 1.00 21.89 95 ILE A N 1
ATOM 706 C CA . ILE A 1 93 ? 16.009 1.127 29.297 1.00 21.79 95 ILE A CA 1
ATOM 707 C C . ILE A 1 93 ? 14.647 1.679 29.709 1.00 21.91 95 ILE A C 1
ATOM 708 O O . ILE A 1 93 ? 13.617 1.071 29.433 1.00 21.49 95 ILE A O 1
ATOM 713 N N . ASP A 1 94 ? 14.667 2.805 30.425 1.00 21.69 96 ASP A N 1
ATOM 714 C CA . ASP A 1 94 ? 13.494 3.261 31.162 1.00 21.40 96 ASP A CA 1
ATOM 715 C C . ASP A 1 94 ? 12.816 4.452 30.522 1.00 21.04 96 ASP A C 1
ATOM 716 O O . ASP A 1 94 ? 13.358 5.552 30.518 1.00 20.77 96 ASP A O 1
ATOM 721 N N . ASN A 1 95 ? 11.612 4.230 30.019 1.00 21.37 97 ASN A N 1
ATOM 722 C CA . ASN A 1 95 ? 10.839 5.314 29.430 1.00 21.98 97 ASN A CA 1
ATOM 723 C C . ASN A 1 95 ? 9.875 5.923 30.436 1.00 22.31 97 ASN A C 1
ATOM 724 O O . ASN A 1 95 ? 8.656 5.914 30.231 1.00 23.56 97 ASN A O 1
ATOM 729 N N . THR A 1 96 ? 10.430 6.423 31.548 1.00 21.59 98 THR A N 1
ATOM 730 C CA . THR A 1 96 ? 9.684 7.245 32.504 1.00 20.79 98 THR A CA 1
ATOM 731 C C . THR A 1 96 ? 10.563 8.410 32.936 1.00 20.34 98 THR A C 1
ATOM 732 O O . THR A 1 96 ? 11.747 8.477 32.579 1.00 19.09 98 THR A O 1
ATOM 736 N N . SER A 1 97 ? 10.000 9.325 33.719 1.00 20.48 99 SER A N 1
ATOM 737 C CA . SER A 1 97 ? 10.813 10.400 34.304 1.00 20.55 99 SER A CA 1
ATOM 738 C C . SER A 1 97 ? 11.639 9.927 35.500 1.00 20.31 99 SER A C 1
ATOM 739 O O . SER A 1 97 ? 12.559 10.628 35.933 1.00 20.49 99 SER A O 1
ATOM 742 N N . HIS A 1 98 ? 11.335 8.744 36.035 1.00 19.99 100 HIS A N 1
ATOM 743 C CA . HIS A 1 98 ? 11.897 8.376 37.351 1.00 19.32 100 HIS A CA 1
ATOM 744 C C . HIS A 1 98 ? 13.421 8.472 37.473 1.00 19.21 100 HIS A C 1
ATOM 745 O O . HIS A 1 98 ? 13.913 9.096 38.422 1.00 19.97 100 HIS A O 1
ATOM 752 N N . PHE A 1 99 ? 14.163 7.882 36.533 1.00 19.40 101 PHE A N 1
ATOM 753 C CA . PHE A 1 99 ? 15.644 7.840 36.635 1.00 19.48 101 PHE A CA 1
ATOM 754 C C . PHE A 1 99 ? 16.399 8.867 35.801 1.00 19.99 101 PHE A C 1
ATOM 755 O O . PHE A 1 99 ? 17.633 8.856 35.769 1.00 19.63 101 PHE A O 1
ATOM 763 N N . ARG A 1 100 ? 15.675 9.762 35.135 1.00 20.64 102 ARG A N 1
ATOM 764 C CA . ARG A 1 100 ? 16.315 10.709 34.202 1.00 21.10 102 ARG A CA 1
ATOM 765 C C . ARG A 1 100 ? 17.316 11.656 34.869 1.00 21.45 102 ARG A C 1
ATOM 766 O O . ARG A 1 100 ? 18.239 12.112 34.218 1.00 22.03 102 ARG A O 1
ATOM 774 N N . TYR A 1 101 ? 17.118 11.960 36.151 1.00 22.11 103 TYR A N 1
ATOM 775 C CA . TYR A 1 101 ? 17.880 13.036 36.837 1.00 22.39 103 TYR A CA 1
ATOM 776 C C . TYR A 1 101 ? 18.915 12.468 37.806 1.00 22.77 103 TYR A C 1
ATOM 777 O O . TYR A 1 101 ? 19.654 13.220 38.439 1.00 22.88 103 TYR A O 1
ATOM 786 N N . ASP A 1 102 ? 18.971 11.139 37.900 1.00 23.22 104 ASP A N 1
ATOM 787 C CA . ASP A 1 102 ? 19.957 10.454 38.735 1.00 23.77 104 ASP A CA 1
ATOM 788 C C . ASP A 1 102 ? 21.364 10.670 38.184 1.00 24.36 104 ASP A C 1
ATOM 789 O O . ASP A 1 102 ? 21.642 10.356 37.027 1.00 24.04 104 ASP A O 1
ATOM 794 N N . TYR A 1 103 ? 22.235 11.213 39.032 1.00 25.05 105 TYR A N 1
ATOM 795 C CA . TYR A 1 103 ? 23.595 11.580 38.650 1.00 26.47 105 TYR A CA 1
ATOM 796 C C . TYR A 1 103 ? 24.353 10.438 37.974 1.00 25.66 105 TYR A C 1
ATOM 797 O O . TYR A 1 103 ? 25.077 10.654 37.005 1.00 25.90 105 TYR A O 1
ATOM 806 N N . ASP A 1 104 ? 24.159 9.233 38.493 1.00 25.07 106 ASP A N 1
ATOM 807 C CA . ASP A 1 104 ? 24.880 8.046 38.058 1.00 24.76 106 ASP A CA 1
ATOM 808 C C . ASP A 1 104 ? 24.252 7.288 36.877 1.00 24.20 106 ASP A C 1
ATOM 809 O O . ASP A 1 104 ? 24.790 6.267 36.434 1.00 24.43 106 ASP A O 1
ATOM 814 N N . ILE A 1 105 ? 23.131 7.788 36.365 1.00 22.59 107 ILE A N 1
ATOM 815 C CA . ILE A 1 105 ? 22.389 7.085 35.311 1.00 21.70 107 ILE A CA 1
ATOM 816 C C . ILE A 1 105 ? 22.406 7.923 34.038 1.00 21.53 107 ILE A C 1
ATOM 817 O O . ILE A 1 105 ? 22.015 9.093 34.074 1.00 20.75 107 ILE A O 1
ATOM 822 N N . PRO A 1 106 ? 22.885 7.338 32.915 1.00 21.04 108 PRO A N 1
ATOM 823 C CA . PRO A 1 106 ? 22.923 8.075 31.656 1.00 21.28 108 PRO A CA 1
ATOM 824 C C . PRO A 1 106 ? 21.527 8.358 31.098 1.00 20.90 108 PRO A C 1
ATOM 825 O O . PRO A 1 106 ? 20.634 7.514 31.195 1.00 20.82 108 PRO A O 1
ATOM 829 N N . LEU A 1 107 ? 21.360 9.544 30.513 1.00 20.88 109 LEU A N 1
ATOM 830 C CA . LEU A 1 107 ? 20.117 9.941 29.845 1.00 20.22 109 LEU A CA 1
ATOM 831 C C . LEU A 1 107 ? 20.425 10.137 28.366 1.00 20.44 109 LEU A C 1
ATOM 832 O O . LEU A 1 107 ? 21.134 11.071 28.007 1.00 21.03 109 LEU A O 1
ATOM 837 N N . VAL A 1 108 ? 19.881 9.276 27.508 1.00 20.42 110 VAL A N 1
ATOM 838 C CA . VAL A 1 108 ? 20.470 9.098 26.177 1.00 20.23 110 VAL A CA 1
ATOM 839 C C . VAL A 1 108 ? 19.554 9.405 24.991 1.00 20.45 110 VAL A C 1
ATOM 840 O O . VAL A 1 108 ? 18.450 8.893 24.907 1.00 20.15 110 VAL A O 1
ATOM 844 N N . VAL A 1 109 ? 20.046 10.260 24.093 1.00 21.34 111 VAL A N 1
ATOM 845 C CA . VAL A 1 109 ? 19.532 10.409 22.730 1.00 21.75 111 VAL A CA 1
ATOM 846 C C . VAL A 1 109 ? 20.665 9.934 21.797 1.00 22.30 111 VAL A C 1
ATOM 847 O O . VAL A 1 109 ? 21.708 10.592 21.708 1.00 21.90 111 VAL A O 1
ATOM 851 N N . PRO A 1 110 ? 20.493 8.755 21.155 1.00 22.78 112 PRO A N 1
ATOM 852 C CA . PRO A 1 110 ? 21.574 8.124 20.381 1.00 23.66 112 PRO A CA 1
ATOM 853 C C . PRO A 1 110 ? 22.234 8.959 19.279 1.00 24.65 112 PRO A C 1
ATOM 854 O O . PRO A 1 110 ? 23.385 8.710 18.964 1.00 24.49 112 PRO A O 1
ATOM 858 N N . GLU A 1 111 ? 21.536 9.944 18.714 1.00 25.83 113 GLU A N 1
ATOM 859 C CA . GLU A 1 111 ? 22.141 10.810 17.701 1.00 26.55 113 GLU A CA 1
ATOM 860 C C . GLU A 1 111 ? 23.029 11.869 18.347 1.00 26.65 113 GLU A C 1
ATOM 861 O O . GLU A 1 111 ? 23.845 12.509 17.676 1.00 27.07 113 GLU A O 1
ATOM 867 N N . VAL A 1 112 ? 22.874 12.051 19.653 1.00 25.95 114 VAL A N 1
ATOM 868 C CA . VAL A 1 112 ? 23.542 13.150 20.332 1.00 25.70 114 VAL A CA 1
ATOM 869 C C . VAL A 1 112 ? 24.635 12.674 21.287 1.00 25.79 114 VAL A C 1
ATOM 870 O O . VAL A 1 112 ? 25.799 13.075 21.145 1.00 26.07 114 VAL A O 1
ATOM 874 N N . ASN A 1 113 ? 24.269 11.824 22.250 1.00 25.23 115 ASN A N 1
ATOM 875 C CA . ASN A 1 113 ? 25.219 11.403 23.280 1.00 25.25 115 ASN A CA 1
ATOM 876 C C . ASN A 1 113 ? 25.323 9.885 23.450 1.00 25.56 115 ASN A C 1
ATOM 877 O O . ASN A 1 113 ? 25.243 9.390 24.577 1.00 24.77 115 ASN A O 1
ATOM 882 N N . PRO A 1 114 ? 25.546 9.141 22.340 1.00 26.08 116 PRO A N 1
ATOM 883 C CA . PRO A 1 114 ? 25.541 7.684 22.450 1.00 26.25 116 PRO A CA 1
ATOM 884 C C . PRO A 1 114 ? 26.663 7.182 23.356 1.00 26.48 116 PRO A C 1
ATOM 885 O O . PRO A 1 114 ? 26.551 6.095 23.892 1.00 25.69 116 PRO A O 1
ATOM 889 N N . GLU A 1 115 ? 27.718 7.987 23.519 1.00 26.67 117 GLU A N 1
ATOM 890 C CA . GLU A 1 115 ? 28.842 7.677 24.410 1.00 27.49 117 GLU A CA 1
ATOM 891 C C . GLU A 1 115 ? 28.398 7.438 25.848 1.00 26.73 117 GLU A C 1
ATOM 892 O O . GLU A 1 115 ? 29.000 6.631 26.567 1.00 25.87 117 GLU A O 1
ATOM 898 N N . ALA A 1 116 ? 27.341 8.143 26.257 1.00 25.94 118 ALA A N 1
ATOM 899 C CA . ALA A 1 116 ? 26.791 8.027 27.603 1.00 25.79 118 ALA A CA 1
ATOM 900 C C . ALA A 1 116 ? 26.295 6.616 27.924 1.00 25.63 118 ALA A C 1
ATOM 901 O O . ALA A 1 116 ? 26.244 6.227 29.097 1.00 25.55 118 ALA A O 1
ATOM 903 N N . ILE A 1 117 ? 25.955 5.846 26.892 1.00 25.81 119 ILE A N 1
ATOM 904 C CA . ILE A 1 117 ? 25.467 4.468 27.070 1.00 26.51 119 ILE A CA 1
ATOM 905 C C . ILE A 1 117 ? 26.424 3.595 27.894 1.00 27.14 119 ILE A C 1
ATOM 906 O O . ILE A 1 117 ? 25.982 2.685 28.585 1.00 27.42 119 ILE A O 1
ATOM 911 N N . ALA A 1 118 ? 27.722 3.902 27.835 1.00 28.11 120 ALA A N 1
ATOM 912 C CA . ALA A 1 118 ? 28.764 3.155 28.557 1.00 28.72 120 ALA A CA 1
ATOM 913 C C . ALA A 1 118 ? 28.507 3.144 30.052 1.00 29.47 120 ALA A C 1
ATOM 914 O O . ALA A 1 118 ? 28.858 2.182 30.751 1.00 29.45 120 ALA A O 1
ATOM 916 N N . GLU A 1 119 ? 27.882 4.220 30.536 1.00 29.96 121 GLU A N 1
ATOM 917 C CA . GLU A 1 119 ? 27.550 4.365 31.953 1.00 30.09 121 GLU A CA 1
ATOM 918 C C . GLU A 1 119 ? 26.393 3.469 32.412 1.00 29.84 121 GLU A C 1
ATOM 919 O O . GLU A 1 119 ? 25.975 3.557 33.565 1.00 29.39 121 GLU A O 1
ATOM 925 N N . PHE A 1 120 ? 25.889 2.602 31.525 1.00 29.86 122 PHE A N 1
ATOM 926 C CA . PHE A 1 120 ? 24.833 1.653 31.895 1.00 29.52 122 PHE A CA 1
ATOM 927 C C . PHE A 1 120 ? 25.304 0.757 33.030 1.00 29.89 122 PHE A C 1
ATOM 928 O O . PHE A 1 120 ? 24.500 0.258 33.811 1.00 29.63 122 PHE A O 1
ATOM 936 N N . ARG A 1 121 ? 26.614 0.558 33.129 1.00 30.30 123 ARG A N 1
ATOM 937 C CA . ARG A 1 121 ? 27.140 -0.380 34.122 1.00 31.52 123 ARG A CA 1
ATOM 938 C C . ARG A 1 121 ? 27.136 0.146 35.570 1.00 30.30 123 ARG A C 1
ATOM 939 O O . ARG A 1 121 ? 27.320 -0.624 36.511 1.00 30.46 123 ARG A O 1
ATOM 947 N N . ASN A 1 122 ? 26.909 1.447 35.732 1.00 29.17 124 ASN A N 1
ATOM 948 C CA . ASN A 1 122 ? 26.747 2.045 37.060 1.00 28.46 124 ASN A CA 1
ATOM 949 C C . ASN A 1 122 ? 25.609 1.410 37.859 1.00 27.38 124 ASN A C 1
ATOM 950 O O . ASN A 1 122 ? 25.788 1.084 39.037 1.00 27.86 124 ASN A O 1
ATOM 955 N N . ARG A 1 123 ? 24.457 1.220 37.206 1.00 25.51 125 ARG A N 1
ATOM 956 C CA . ARG A 1 123 ? 23.216 0.795 37.861 1.00 24.79 125 ARG A CA 1
ATOM 957 C C . ARG A 1 123 ? 22.417 -0.217 37.032 1.00 23.94 125 ARG A C 1
ATOM 958 O O . ARG A 1 123 ? 21.342 -0.663 37.457 1.00 24.13 125 ARG A O 1
ATOM 966 N N . ASN A 1 124 ? 22.921 -0.561 35.845 1.00 23.14 126 ASN A N 1
ATOM 967 C CA . ASN A 1 124 ? 22.183 -1.390 34.879 1.00 22.44 126 ASN A CA 1
ATOM 968 C C . ASN A 1 124 ? 20.885 -0.716 34.438 1.00 22.19 126 ASN A C 1
ATOM 969 O O . ASN A 1 124 ? 19.882 -1.378 34.145 1.00 22.38 126 ASN A O 1
ATOM 974 N N . ILE A 1 125 ? 20.919 0.615 34.387 1.00 21.57 127 ILE A N 1
ATOM 975 C CA . ILE A 1 125 ? 19.788 1.394 33.902 1.00 20.47 127 ILE A CA 1
ATOM 976 C C . ILE A 1 125 ? 20.287 2.513 32.995 1.00 19.81 127 ILE A C 1
ATOM 977 O O . ILE A 1 125 ? 21.308 3.155 33.293 1.00 19.39 127 ILE A O 1
ATOM 982 N N . ILE A 1 126 ? 19.570 2.707 31.885 1.00 18.98 128 ILE A N 1
ATOM 983 C CA . ILE A 1 126 ? 19.726 3.861 30.997 1.00 19.42 128 ILE A CA 1
ATOM 984 C C . ILE A 1 126 ? 18.343 4.529 30.913 1.00 19.29 128 ILE A C 1
ATOM 985 O O . ILE A 1 126 ? 17.346 3.849 30.754 1.00 19.64 128 ILE A O 1
ATOM 990 N N . ALA A 1 127 ? 18.293 5.850 31.023 1.00 19.53 129 ALA A N 1
ATOM 991 C CA . ALA A 1 127 ? 17.017 6.580 31.029 1.00 19.29 129 ALA A CA 1
ATOM 992 C C . ALA A 1 127 ? 16.710 7.108 29.635 1.00 19.62 129 ALA A C 1
ATOM 993 O O . ALA A 1 127 ? 17.599 7.647 28.971 1.00 19.77 129 ALA A O 1
ATOM 995 N N . ASN A 1 128 ? 15.460 6.929 29.199 1.00 19.88 130 ASN A N 1
ATOM 996 C CA . ASN A 1 128 ? 14.957 7.445 27.924 1.00 21.24 130 ASN A CA 1
ATOM 997 C C . ASN A 1 128 ? 14.410 8.832 28.229 1.00 21.44 130 ASN A C 1
ATOM 998 O O . ASN A 1 128 ? 13.632 8.968 29.171 1.00 21.70 130 ASN A O 1
ATOM 1003 N N . PRO A 1 129 ? 14.837 9.872 27.476 1.00 21.88 131 PRO A N 1
ATOM 1004 C CA . PRO A 1 129 ? 14.323 11.208 27.774 1.00 22.39 131 PRO A CA 1
ATOM 1005 C C . PRO A 1 129 ? 12.879 11.444 27.323 1.00 23.95 131 PRO A C 1
ATOM 1006 O O . PRO A 1 129 ? 12.278 10.607 26.642 1.00 23.29 131 PRO A O 1
ATOM 1010 N N . ASN A 1 130 ? 12.353 12.596 27.724 1.00 25.61 132 ASN A N 1
ATOM 1011 C CA . ASN A 1 130 ? 11.056 13.073 27.301 1.00 28.17 132 ASN A CA 1
ATOM 1012 C C . ASN A 1 130 ? 11.068 13.293 25.788 1.00 28.79 132 ASN A C 1
ATOM 1013 O O . ASN A 1 130 ? 12.060 13.796 25.254 1.00 28.36 132 ASN A O 1
ATOM 1018 N N . CYS A 1 131 ? 9.986 12.924 25.095 1.00 31.12 133 CYS A N 1
ATOM 1019 C CA . CYS A 1 131 ? 9.910 13.111 23.624 1.00 30.97 133 CYS A CA 1
ATOM 1020 C C . CYS A 1 131 ? 10.165 14.559 23.209 1.00 30.49 133 CYS A C 1
ATOM 1021 O O . CYS A 1 131 ? 10.811 14.797 22.196 1.00 29.86 133 CYS A O 1
ATOM 1024 N N . SER A 1 132 ? 9.680 15.513 24.009 1.00 30.07 134 SER A N 1
ATOM 1025 C CA . SER A 1 132 ? 9.989 16.929 23.808 1.00 30.07 134 SER A CA 1
ATOM 1026 C C . SER A 1 132 ? 11.494 17.200 23.740 1.00 29.05 134 SER A C 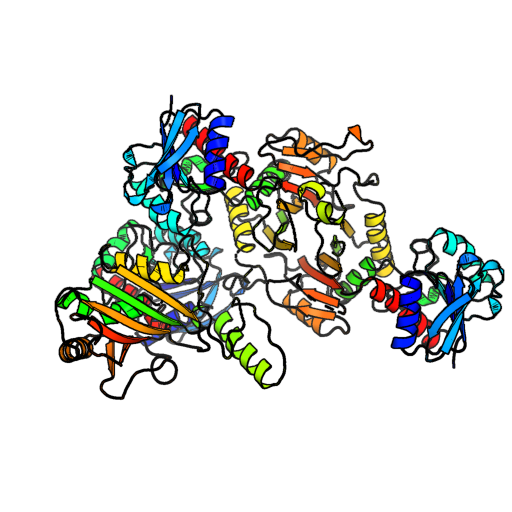1
ATOM 1027 O O . SER A 1 132 ? 11.960 17.936 22.868 1.00 29.13 134 SER A O 1
ATOM 1030 N N . THR A 1 133 ? 12.238 16.619 24.679 1.00 27.79 135 THR A N 1
ATOM 1031 C CA . THR A 1 133 ? 13.690 16.794 24.760 1.00 27.04 135 THR A CA 1
ATOM 1032 C C . THR A 1 133 ? 14.397 16.038 23.633 1.00 26.21 135 THR A C 1
ATOM 1033 O O . THR A 1 133 ? 15.342 16.551 23.041 1.00 25.93 135 THR A O 1
ATOM 1037 N N . ILE A 1 134 ? 13.944 14.819 23.353 1.00 25.59 136 ILE A N 1
ATOM 1038 C CA . ILE A 1 134 ? 14.448 14.050 22.207 1.00 25.86 136 ILE A CA 1
ATOM 1039 C C . ILE A 1 134 ? 14.330 14.864 20.905 1.00 26.36 136 ILE A C 1
ATOM 1040 O O . ILE A 1 134 ? 15.331 15.104 20.226 1.00 27.06 136 ILE A O 1
ATOM 1045 N N . GLN A 1 135 ? 13.116 15.305 20.592 1.00 26.85 137 GLN A N 1
ATOM 1046 C CA . GLN A 1 135 ? 12.822 16.101 19.389 1.00 27.91 137 GLN A CA 1
ATOM 1047 C C . GLN A 1 135 ? 13.792 17.271 19.239 1.00 26.79 137 GLN A C 1
ATOM 1048 O O . GLN A 1 135 ? 14.417 17.445 18.189 1.00 26.93 137 GLN A O 1
ATOM 1054 N N . MET A 1 136 ? 13.899 18.077 20.298 1.00 25.37 138 MET A N 1
ATOM 1055 C CA . MET A 1 136 ? 14.689 19.304 20.268 1.00 24.74 138 MET A CA 1
ATOM 1056 C C . MET A 1 136 ? 16.183 19.020 20.106 1.00 24.87 138 MET A C 1
ATOM 1057 O O . MET A 1 136 ? 16.876 19.693 19.334 1.00 24.82 138 MET A O 1
ATOM 1062 N N . LEU A 1 137 ? 16.671 18.032 20.848 1.00 24.60 139 LEU A N 1
ATOM 1063 C CA . LEU A 1 137 ? 18.094 17.708 20.867 1.00 24.94 139 LEU A CA 1
ATOM 1064 C C . LEU A 1 137 ? 18.605 17.124 19.548 1.00 24.96 139 LEU A C 1
ATOM 1065 O O . LEU A 1 137 ? 19.737 17.401 19.132 1.00 25.34 139 LEU A O 1
ATOM 1070 N N . VAL A 1 138 ? 17.780 16.310 18.902 1.00 24.89 140 VAL A N 1
ATOM 1071 C CA . VAL A 1 138 ? 18.091 15.830 17.559 1.00 24.80 140 VAL A CA 1
ATOM 1072 C C . VAL A 1 138 ? 18.260 17.020 16.602 1.00 25.07 140 VAL A C 1
ATOM 1073 O O . VAL A 1 138 ? 19.267 17.124 15.897 1.00 25.20 140 VAL A O 1
ATOM 1077 N N . ALA A 1 139 ? 17.286 17.926 16.604 1.00 25.04 141 ALA A N 1
ATOM 1078 C CA . ALA A 1 139 ? 17.316 19.110 15.742 1.00 25.06 141 ALA A CA 1
ATOM 1079 C C . ALA A 1 139 ? 18.466 20.076 16.021 1.00 24.73 141 ALA A C 1
ATOM 1080 O O . ALA A 1 139 ? 19.003 20.665 15.093 1.00 25.27 141 ALA A O 1
ATOM 1082 N N . LEU A 1 140 ? 18.840 20.242 17.287 1.00 24.91 142 LEU A N 1
ATOM 1083 C CA . LEU A 1 140 ? 19.828 21.253 17.687 1.00 25.02 142 LEU A CA 1
ATOM 1084 C C . LEU A 1 140 ? 21.285 20.808 17.622 1.00 25.49 142 LEU A C 1
ATOM 1085 O O . LEU A 1 140 ? 22.182 21.636 17.463 1.00 25.08 142 LEU A O 1
ATOM 1090 N N . LYS A 1 141 ? 21.515 19.507 17.769 1.00 26.15 143 LYS A N 1
ATOM 1091 C CA . LYS A 1 141 ? 22.876 18.973 17.821 1.00 27.22 143 LYS A CA 1
ATOM 1092 C C . LYS A 1 141 ? 23.806 19.420 16.673 1.00 27.62 143 LYS A C 1
ATOM 1093 O O . LYS A 1 141 ? 24.936 19.838 16.954 1.00 28.02 143 LYS A O 1
ATOM 1099 N N . PRO A 1 142 ? 23.351 19.344 15.398 1.00 28.10 144 PRO A N 1
ATOM 1100 C CA . PRO A 1 142 ? 24.192 19.861 14.301 1.00 28.95 144 PRO A CA 1
ATOM 1101 C C . PRO A 1 142 ? 24.553 21.344 14.439 1.00 29.62 144 PRO A C 1
ATOM 1102 O O . PRO A 1 142 ? 25.659 21.739 14.079 1.00 29.86 144 PRO A O 1
ATOM 1106 N N . ILE A 1 143 ? 23.622 22.157 14.935 1.00 29.95 145 ILE A N 1
ATOM 1107 C CA . ILE A 1 143 ? 23.903 23.572 15.211 1.00 30.71 145 ILE A CA 1
ATOM 1108 C C . ILE A 1 143 ? 24.894 23.723 16.372 1.00 31.19 145 ILE A C 1
ATOM 1109 O O . ILE A 1 143 ? 25.848 24.499 16.287 1.00 31.31 145 ILE A O 1
ATOM 1114 N N . TYR A 1 144 ? 24.671 22.972 17.448 1.00 31.57 146 TYR A N 1
ATOM 1115 C CA . TYR A 1 144 ? 25.578 22.968 18.589 1.00 31.85 146 TYR A CA 1
ATOM 1116 C C . TYR A 1 144 ? 27.011 22.666 18.137 1.00 31.97 146 TYR A C 1
ATOM 1117 O O . TYR A 1 144 ? 27.940 23.422 18.436 1.00 32.12 146 TYR A O 1
ATOM 1126 N N . ASP A 1 145 ? 27.168 21.572 17.399 1.00 32.03 147 ASP A N 1
ATOM 1127 C CA . ASP A 1 145 ? 28.462 21.144 16.863 1.00 32.62 147 ASP A CA 1
ATOM 1128 C C . ASP A 1 145 ? 29.170 22.215 16.010 1.00 32.88 147 ASP A C 1
ATOM 1129 O O . ASP A 1 145 ? 30.367 22.487 16.199 1.00 33.20 147 ASP A O 1
ATOM 1134 N N . ALA A 1 146 ? 28.422 22.837 15.099 1.00 32.87 148 ALA A N 1
ATOM 1135 C CA . ALA A 1 146 ? 28.988 23.819 14.173 1.00 32.71 148 ALA A CA 1
ATOM 1136 C C . ALA A 1 146 ? 29.408 25.109 14.866 1.00 32.71 148 ALA A C 1
ATOM 1137 O O . ALA A 1 146 ? 30.544 25.562 14.694 1.00 32.96 148 ALA A O 1
ATOM 1139 N N . VAL A 1 147 ? 28.514 25.691 15.665 1.00 31.99 149 VAL A N 1
ATOM 1140 C CA . VAL A 1 147 ? 28.740 27.043 16.190 1.00 32.05 149 VAL A CA 1
ATOM 1141 C C . VAL A 1 147 ? 28.526 27.232 17.695 1.00 31.92 149 VAL A C 1
ATOM 1142 O O . VAL A 1 147 ? 28.711 28.333 18.218 1.00 32.18 149 VAL A O 1
ATOM 1146 N N . GLY A 1 148 ? 28.137 26.167 18.388 1.00 32.06 150 GLY A N 1
ATOM 1147 C CA . GLY A 1 148 ? 27.913 26.240 19.837 1.00 31.78 150 GLY A CA 1
ATOM 1148 C C . GLY A 1 148 ? 26.561 26.851 20.160 1.00 31.80 150 GLY A C 1
ATOM 1149 O O . GLY A 1 148 ? 25.962 27.526 19.321 1.00 31.71 150 GLY A O 1
ATOM 1150 N N . ILE A 1 149 ? 26.070 26.599 21.369 1.00 31.78 151 ILE A N 1
ATOM 1151 C CA . ILE A 1 149 ? 24.812 27.184 21.820 1.00 31.33 151 ILE A CA 1
ATOM 1152 C C . ILE A 1 149 ? 24.982 27.801 23.202 1.00 31.83 151 ILE A C 1
ATOM 1153 O O . ILE A 1 149 ? 25.422 27.140 24.146 1.00 31.77 151 ILE A O 1
ATOM 1158 N N . GLU A 1 150 ? 24.629 29.079 23.294 1.00 31.87 152 GLU A N 1
ATOM 1159 C CA . GLU A 1 150 ? 24.718 29.853 24.521 1.00 32.72 152 GLU A CA 1
ATOM 1160 C C . GLU A 1 150 ? 23.400 29.763 25.283 1.00 31.55 152 GLU A C 1
ATOM 1161 O O . GLU A 1 150 ? 23.382 29.489 26.485 1.00 31.10 152 GLU A O 1
ATOM 1167 N N . ARG A 1 151 ? 22.297 29.980 24.564 1.00 30.58 153 ARG A N 1
ATOM 1168 C CA . ARG A 1 151 ? 20.975 30.005 25.165 1.00 29.90 153 ARG A CA 1
ATOM 1169 C C . ARG A 1 151 ? 19.920 29.409 24.230 1.00 28.42 153 ARG A C 1
ATOM 1170 O O . ARG A 1 151 ? 19.919 29.687 23.029 1.00 27.77 153 ARG A O 1
ATOM 1178 N N . ILE A 1 152 ? 19.045 28.572 24.796 1.00 26.85 154 ILE A N 1
ATOM 1179 C CA . ILE A 1 152 ? 17.868 28.045 24.084 1.00 24.90 154 ILE A CA 1
ATOM 1180 C C . ILE A 1 152 ? 16.609 28.562 24.771 1.00 24.35 154 ILE A C 1
ATOM 1181 O O . ILE A 1 152 ? 16.430 28.378 25.983 1.00 23.66 154 ILE A O 1
ATOM 1186 N N . ASN A 1 153 ? 15.750 29.216 23.995 1.00 23.32 155 ASN A N 1
ATOM 1187 C CA . ASN A 1 153 ? 14.390 29.505 24.417 1.00 23.41 155 ASN A CA 1
ATOM 1188 C C . ASN A 1 153 ? 13.432 28.651 23.582 1.00 23.23 155 ASN A C 1
ATOM 1189 O O . ASN A 1 153 ? 13.455 28.688 22.345 1.00 22.21 155 ASN A O 1
ATOM 1194 N N . VAL A 1 154 ? 12.606 27.868 24.266 1.00 23.08 156 VAL A N 1
ATOM 1195 C CA . VAL A 1 154 ? 11.772 26.884 23.589 1.00 23.00 156 VAL A CA 1
ATOM 1196 C C . VAL A 1 154 ? 10.355 26.866 24.165 1.00 23.58 156 VAL A C 1
ATOM 1197 O O . VAL A 1 154 ? 10.174 26.893 25.392 1.00 23.30 156 VAL A O 1
ATOM 1201 N N . THR A 1 155 ? 9.368 26.812 23.270 1.00 23.73 157 THR A N 1
ATOM 1202 C CA . THR A 1 155 ? 7.968 26.627 23.636 1.00 24.76 157 THR A CA 1
ATOM 1203 C C . THR A 1 155 ? 7.479 25.280 23.094 1.00 25.11 157 THR A C 1
ATOM 1204 O O . THR A 1 155 ? 7.643 24.999 21.900 1.00 25.68 157 THR A O 1
ATOM 1208 N N . THR A 1 156 ? 6.916 24.443 23.971 1.00 25.04 158 THR A N 1
ATOM 1209 C CA . THR A 1 156 ? 6.356 23.156 23.564 1.00 25.03 158 THR A CA 1
ATOM 1210 C C . THR A 1 156 ? 4.842 23.217 23.643 1.00 25.76 158 THR A C 1
ATOM 1211 O O . THR A 1 156 ? 4.285 23.927 24.477 1.00 25.46 158 THR A O 1
ATOM 1215 N N . TYR A 1 157 ? 4.187 22.438 22.790 1.00 26.62 159 TYR A N 1
ATOM 1216 C CA . TYR A 1 157 ? 2.742 22.472 22.671 1.00 28.11 159 TYR A CA 1
ATOM 1217 C C . TYR A 1 157 ? 2.201 21.051 22.718 1.00 29.43 159 TYR A C 1
ATOM 1218 O O . TYR A 1 157 ? 2.631 20.188 21.951 1.00 28.67 159 TYR A O 1
ATOM 1227 N N . GLN A 1 158 ? 1.260 20.825 23.626 1.00 31.33 160 GLN A N 1
ATOM 1228 C CA . GLN A 1 158 ? 0.565 19.554 23.736 1.00 34.17 160 GLN A CA 1
ATOM 1229 C C . GLN A 1 158 ? -0.858 19.799 24.219 1.00 34.85 160 GLN A C 1
ATOM 1230 O O . GLN A 1 158 ? -1.149 20.842 24.800 1.00 34.87 160 GLN A O 1
ATOM 1236 N N . SER A 1 159 ? -1.731 18.823 23.977 1.00 36.34 161 SER A N 1
ATOM 1237 C CA . SER A 1 159 ? -3.149 18.910 24.337 1.00 37.91 161 SER A CA 1
ATOM 1238 C C . SER A 1 159 ? -3.335 19.075 25.839 1.00 39.18 161 SER A C 1
ATOM 1239 O O . SER A 1 159 ? -2.559 18.531 26.625 1.00 38.75 161 SER A O 1
ATOM 1242 N N . VAL A 1 160 ? -4.382 19.794 26.236 1.00 41.00 162 VAL A N 1
ATOM 1243 C CA . VAL A 1 160 ? -4.730 19.892 27.658 1.00 42.86 162 VAL A CA 1
ATOM 1244 C C . VAL A 1 160 ? -5.215 18.550 28.231 1.00 43.70 162 VAL A C 1
ATOM 1245 O O . VAL A 1 160 ? -4.988 18.260 29.405 1.00 43.73 162 VAL A O 1
ATOM 1249 N N . SER A 1 161 ? -5.817 17.716 27.382 1.00 45.30 163 SER A N 1
ATOM 1250 C CA . SER A 1 161 ? -6.478 16.471 27.819 1.00 46.73 163 SER A CA 1
ATOM 1251 C C . SER A 1 161 ? -5.545 15.272 28.018 1.00 47.80 163 SER A C 1
ATOM 1252 O O . SER A 1 161 ? -5.893 14.321 28.728 1.00 48.03 163 SER A O 1
ATOM 1255 N N . GLY A 1 162 ? -4.375 15.313 27.385 1.00 48.84 164 GLY A N 1
ATOM 1256 C CA . GLY A 1 162 ? -3.436 14.194 27.426 1.00 50.08 164 GLY A CA 1
ATOM 1257 C C . GLY A 1 162 ? -3.602 13.229 26.265 1.00 50.97 164 GLY A C 1
ATOM 1258 O O . GLY A 1 162 ? -2.831 12.271 26.134 1.00 51.28 164 GLY A O 1
ATOM 1259 N N . ALA A 1 163 ? -4.611 13.471 25.428 1.00 51.69 165 ALA A N 1
ATOM 1260 C CA . ALA A 1 163 ? -4.817 12.693 24.204 1.00 52.45 165 ALA A CA 1
ATOM 1261 C C . ALA A 1 163 ? -4.056 13.323 23.033 1.00 53.09 165 ALA A C 1
ATOM 1262 O O . ALA A 1 163 ? -3.349 14.321 23.206 1.00 53.02 165 ALA A O 1
ATOM 1264 N N . GLY A 1 164 ? -4.190 12.728 21.850 1.00 53.91 166 GLY A N 1
ATOM 1265 C CA . GLY A 1 164 ? -3.536 13.236 20.644 1.00 54.92 166 GLY A CA 1
ATOM 1266 C C . GLY A 1 164 ? -2.110 12.749 20.432 1.00 55.57 166 GLY A C 1
ATOM 1267 O O . GLY A 1 164 ? -1.465 13.119 19.447 1.00 55.36 166 GLY A O 1
ATOM 1268 N N . LYS A 1 165 ? -1.630 11.907 21.347 1.00 56.31 167 LYS A N 1
ATOM 1269 C CA . LYS A 1 165 ? -0.248 11.405 21.331 1.00 57.11 167 LYS A CA 1
ATOM 1270 C C . LYS A 1 165 ? 0.083 10.541 20.102 1.00 57.64 167 LYS A C 1
ATOM 1271 O O . LYS A 1 165 ? 1.257 10.298 19.808 1.00 57.55 167 LYS A O 1
ATOM 1277 N N . ALA A 1 166 ? -0.955 10.085 19.400 1.00 58.41 168 ALA A N 1
ATOM 1278 C CA . ALA A 1 166 ? -0.806 9.237 18.213 1.00 59.33 168 ALA A CA 1
ATOM 1279 C C . ALA A 1 166 ? -0.952 10.020 16.905 1.00 60.10 168 ALA A C 1
ATOM 1280 O O . ALA A 1 166 ? -0.473 9.575 15.858 1.00 60.12 168 ALA A O 1
ATOM 1282 N N . GLY A 1 167 ? -1.633 11.166 16.971 1.00 60.97 169 GLY A N 1
ATOM 1283 C CA . GLY A 1 167 ? -1.808 12.066 15.823 1.00 62.02 169 GLY A CA 1
ATOM 1284 C C . GLY A 1 167 ? -2.574 11.524 14.624 1.00 62.80 169 GLY A C 1
ATOM 1285 O O . GLY A 1 167 ? -2.696 12.212 13.604 1.00 62.99 169 GLY A O 1
ATOM 1286 N N . ILE A 1 168 ? -3.086 10.295 14.744 1.00 63.43 170 ILE A N 1
ATOM 1287 C CA . ILE A 1 168 ? -3.795 9.606 13.655 1.00 63.76 170 ILE A CA 1
ATOM 1288 C C . ILE A 1 168 ? -5.170 9.093 14.123 1.00 64.09 170 ILE A C 1
ATOM 1289 O O . ILE A 1 168 ? -5.906 8.466 13.356 1.00 64.08 170 ILE A O 1
ATOM 1294 N N . ASP A 1 169 ? -5.505 9.390 15.383 1.00 64.40 171 ASP A N 1
ATOM 1295 C CA . ASP A 1 169 ? -6.779 9.000 16.014 1.00 64.67 171 ASP A CA 1
ATOM 1296 C C . ASP A 1 169 ? -6.989 7.481 16.021 1.00 64.79 171 ASP A C 1
ATOM 1297 O O . ASP A 1 169 ? -6.769 6.808 17.033 1.00 64.81 171 ASP A O 1
ATOM 1302 N N . PRO A 1 199 ? 0.374 21.533 35.548 1.00 49.07 201 PRO A N 1
ATOM 1303 C CA . PRO A 1 199 ? 1.349 22.628 35.582 1.00 48.87 201 PRO A CA 1
ATOM 1304 C C . PRO A 1 199 ? 1.465 23.230 36.978 1.00 48.68 201 PRO A C 1
ATOM 1305 O O . PRO A 1 199 ? 0.486 23.766 37.512 1.00 48.92 201 PRO A O 1
ATOM 1309 N N . GLN A 1 200 ? 2.652 23.125 37.565 1.00 47.82 202 GLN A N 1
ATOM 1310 C CA . GLN A 1 200 ? 2.903 23.620 38.913 1.00 47.24 202 GLN A CA 1
ATOM 1311 C C . GLN A 1 200 ? 4.184 24.447 38.913 1.00 46.31 202 GLN A C 1
ATOM 1312 O O . GLN A 1 200 ? 5.209 23.987 38.422 1.00 46.01 202 GLN A O 1
ATOM 1318 N N . ILE A 1 201 ? 4.127 25.662 39.454 1.00 45.36 203 ILE A N 1
ATOM 1319 C CA . ILE A 1 201 ? 5.330 26.486 39.617 1.00 44.55 203 ILE A CA 1
ATOM 1320 C C . ILE A 1 201 ? 6.329 25.736 40.498 1.00 44.11 203 ILE A C 1
ATOM 1321 O O . ILE A 1 201 ? 5.948 25.172 41.529 1.00 44.12 203 ILE A O 1
ATOM 1326 N N . ASP A 1 202 ? 7.593 25.698 40.074 1.00 43.16 204 ASP A N 1
ATOM 1327 C CA . ASP A 1 202 ? 8.625 24.963 40.805 1.00 42.49 204 ASP A CA 1
ATOM 1328 C C . ASP A 1 202 ? 8.929 25.700 42.105 1.00 42.01 204 ASP A C 1
ATOM 1329 O O . ASP A 1 202 ? 9.462 26.811 42.086 1.00 41.99 204 ASP A O 1
ATOM 1334 N N . GLN A 1 203 ? 8.579 25.068 43.226 1.00 41.68 205 GLN A N 1
ATOM 1335 C CA . GLN A 1 203 ? 8.663 25.700 44.552 1.00 41.32 205 GLN A CA 1
ATOM 1336 C C . GLN A 1 203 ? 10.087 25.844 45.088 1.00 40.96 205 GLN A C 1
ATOM 1337 O O . GLN A 1 203 ? 10.330 26.655 45.985 1.00 41.72 205 GLN A O 1
ATOM 1347 N N . PHE A 1 204 ? 11.022 25.066 44.548 1.00 40.09 206 PHE A N 1
ATOM 1348 C CA . PHE A 1 204 ? 12.432 25.197 44.928 1.00 39.15 206 PHE A CA 1
ATOM 1349 C C . PHE A 1 204 ? 13.119 26.338 44.181 1.00 38.87 206 PHE A C 1
ATOM 1350 O O . PHE A 1 204 ? 13.768 27.196 44.794 1.00 38.58 206 PHE A O 1
ATOM 1358 N N . MET A 1 205 ? 12.988 26.326 42.853 1.00 38.15 207 MET A N 1
ATOM 1359 C CA . MET A 1 205 ? 13.673 27.293 42.002 1.00 37.83 207 MET A CA 1
ATOM 1360 C C . MET A 1 205 ? 13.152 28.694 42.279 1.00 37.53 207 MET A C 1
ATOM 1361 O O . MET A 1 205 ? 13.918 29.660 42.244 1.00 37.69 207 MET A O 1
ATOM 1366 N N . ASP A 1 206 ? 11.848 28.778 42.560 1.00 37.23 208 ASP A N 1
ATOM 1367 C CA . ASP A 1 206 ? 11.142 30.046 42.791 1.00 36.99 208 ASP A CA 1
ATOM 1368 C C . ASP A 1 206 ? 11.481 31.077 41.706 1.00 35.73 208 ASP A C 1
ATOM 1369 O O . ASP A 1 206 ? 11.727 32.250 42.000 1.00 35.54 208 ASP A O 1
ATOM 1374 N N . ASN A 1 207 ? 11.499 30.625 40.451 1.00 34.16 209 ASN A N 1
ATOM 1375 C CA . ASN A 1 207 ? 11.909 31.490 39.344 1.00 32.56 209 ASN A CA 1
ATOM 1376 C C . ASN A 1 207 ? 10.822 31.737 38.295 1.00 31.79 209 ASN A C 1
ATOM 1377 O O . ASN A 1 207 ? 11.099 32.296 37.234 1.00 31.57 209 ASN A O 1
ATOM 1382 N N . GLY A 1 208 ? 9.600 31.302 38.594 1.00 30.76 210 GLY A N 1
ATOM 1383 C CA . GLY A 1 208 ? 8.471 31.491 37.692 1.00 30.09 210 GLY A CA 1
ATOM 1384 C C . GLY A 1 208 ? 8.280 30.363 36.695 1.00 28.99 210 GLY A C 1
ATOM 1385 O O . GLY A 1 208 ? 7.238 30.268 36.064 1.00 28.76 210 GLY A O 1
ATOM 1386 N N . TYR A 1 209 ? 9.291 29.510 36.551 1.00 28.60 211 TYR A N 1
ATOM 1387 C CA . TYR A 1 209 ? 9.173 28.323 35.708 1.00 27.54 211 TYR A CA 1
ATOM 1388 C C . TYR A 1 209 ? 8.502 27.200 36.474 1.00 27.71 211 TYR A C 1
ATOM 1389 O O . TYR A 1 209 ? 8.664 27.077 37.702 1.00 27.76 211 TYR A O 1
ATOM 1398 N N . THR A 1 210 ? 7.747 26.388 35.742 1.00 27.07 212 THR A N 1
ATOM 1399 C CA . THR A 1 210 ? 7.063 25.228 36.299 1.00 26.76 212 THR A CA 1
ATOM 1400 C C . THR A 1 210 ? 8.014 24.051 36.522 1.00 26.97 212 THR A C 1
ATOM 1401 O O . THR A 1 210 ? 9.053 23.950 35.853 1.00 26.67 212 THR A O 1
ATOM 1405 N N . LYS A 1 211 ? 7.628 23.161 37.438 1.00 26.59 213 LYS A N 1
ATOM 1406 C CA . LYS A 1 211 ? 8.438 22.007 37.832 1.00 26.90 213 LYS A CA 1
ATOM 1407 C C . LYS A 1 211 ? 8.894 21.253 36.604 1.00 26.70 213 LYS A C 1
ATOM 1408 O O . LYS A 1 211 ? 10.013 20.605 35.790 1.00 28.34 213 LYS A O 1
ATOM 1410 N N . GLU A 1 212 ? 7.639 20.850 35.111 1.00 29.78 214 GLU A N 1
ATOM 1411 C CA . GLU A 1 212 ? 7.848 20.302 33.748 1.00 30.13 214 GLU A CA 1
ATOM 1412 C C . GLU A 1 212 ? 8.922 21.112 33.028 1.00 28.48 214 GLU A C 1
ATOM 1413 O O . GLU A 1 212 ? 9.803 20.535 32.401 1.00 28.84 214 GLU A O 1
ATOM 1419 N N . GLU A 1 213 ? 8.859 22.438 33.140 1.00 26.98 215 GLU A N 1
ATOM 1420 C CA . GLU A 1 213 ? 9.789 23.310 32.416 1.00 25.93 215 GLU A CA 1
ATOM 1421 C C . GLU A 1 213 ? 11.204 23.132 32.943 1.00 24.89 215 GLU A C 1
ATOM 1422 O O . GLU A 1 213 ? 12.128 22.983 32.164 1.00 24.64 215 GLU A O 1
ATOM 1428 N N . MET A 1 214 ? 11.371 23.138 34.267 1.00 24.29 216 MET A N 1
ATOM 1429 C CA . MET A 1 214 ? 12.690 22.921 34.869 1.00 23.14 216 MET A CA 1
ATOM 1430 C C . MET A 1 214 ? 13.248 21.554 34.490 1.00 22.85 216 MET A C 1
ATOM 1431 O O . MET A 1 214 ? 14.453 21.398 34.292 1.00 22.29 216 MET A O 1
ATOM 1436 N N . LYS A 1 215 ? 12.372 20.561 34.385 1.00 22.17 217 LYS A N 1
ATOM 1437 C CA . LYS A 1 215 ? 12.814 19.214 34.020 1.00 22.73 217 LYS A CA 1
ATOM 1438 C C . LYS A 1 215 ? 13.427 19.179 32.631 1.00 22.52 217 LYS A C 1
ATOM 1439 O O . LYS A 1 215 ? 14.411 18.483 32.410 1.00 21.89 217 LYS A O 1
ATOM 1445 N N . MET A 1 216 ? 12.869 19.972 31.714 1.00 22.82 218 MET A N 1
ATOM 1446 C CA . MET A 1 216 ? 13.416 20.119 30.370 1.00 23.43 218 MET A CA 1
ATOM 1447 C C . MET A 1 216 ? 14.807 20.756 30.388 1.00 22.87 218 MET A C 1
ATOM 1448 O O . MET A 1 216 ? 15.707 20.319 29.669 1.00 22.61 218 MET A O 1
ATOM 1453 N N . VAL A 1 217 ? 14.987 21.775 31.226 1.00 22.05 219 VAL A N 1
ATOM 1454 C CA . VAL A 1 217 ? 16.292 22.386 31.413 1.00 21.07 219 VAL A CA 1
ATOM 1455 C C . VAL A 1 217 ? 17.309 21.335 31.822 1.00 20.74 219 VAL A C 1
ATOM 1456 O O . VAL A 1 217 ? 18.368 21.228 31.226 1.00 19.92 219 VAL A O 1
ATOM 1460 N N . TRP A 1 218 ? 16.966 20.558 32.845 1.00 21.10 220 TRP A N 1
ATOM 1461 C CA . TRP A 1 218 ? 17.886 19.591 33.428 1.00 21.05 220 TRP A CA 1
ATOM 1462 C C . TRP A 1 218 ? 18.193 18.446 32.467 1.00 21.19 220 TRP A C 1
ATOM 1463 O O . TRP A 1 218 ? 19.350 18.018 32.363 1.00 21.10 220 TRP A O 1
ATOM 1474 N N . GLU A 1 219 ? 17.172 17.966 31.757 1.00 20.71 221 GLU A N 1
ATOM 1475 C CA . GLU A 1 219 ? 17.387 16.975 30.693 1.00 21.25 22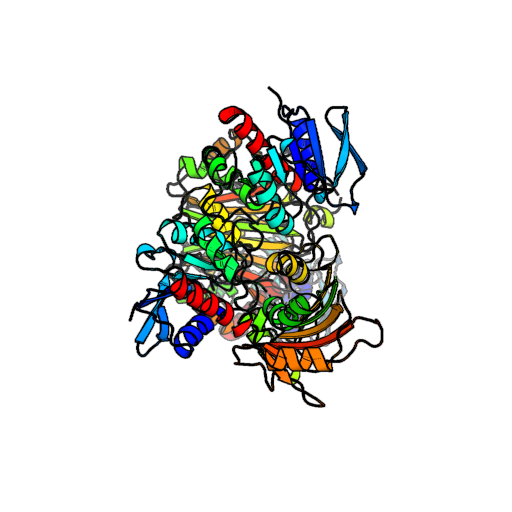1 GLU A CA 1
ATOM 1476 C C . GLU A 1 219 ? 18.309 17.498 29.584 1.00 21.30 221 GLU A C 1
ATOM 1477 O O . GLU A 1 219 ? 19.219 16.801 29.162 1.00 21.79 221 GLU A O 1
ATOM 1483 N N . THR A 1 220 ? 18.066 18.722 29.123 1.00 21.54 222 THR A N 1
ATOM 1484 C CA . THR A 1 220 ? 18.837 19.336 28.031 1.00 21.85 222 THR A CA 1
ATOM 1485 C C . THR A 1 220 ? 20.319 19.518 28.378 1.00 22.43 222 THR A C 1
ATOM 1486 O O . THR A 1 220 ? 21.206 19.173 27.583 1.00 22.12 222 THR A O 1
ATOM 1490 N N . GLN A 1 221 ? 20.571 20.045 29.577 1.00 22.57 223 GLN A N 1
ATOM 1491 C CA . GLN A 1 221 ? 21.931 20.243 30.083 1.00 23.15 223 GLN A CA 1
ATOM 1492 C C . GLN A 1 221 ? 22.686 18.930 30.299 1.00 23.21 223 GLN A C 1
ATOM 1493 O O . GLN A 1 221 ? 23.898 18.863 30.048 1.00 23.62 223 GLN A O 1
ATOM 1499 N N . LYS A 1 222 ? 21.977 17.910 30.791 1.00 22.82 224 LYS A N 1
ATOM 1500 C CA . LYS A 1 222 ? 22.539 16.568 30.968 1.00 22.85 224 LYS A CA 1
ATOM 1501 C C . LYS A 1 222 ? 22.943 15.934 29.634 1.00 23.18 224 LYS A C 1
ATOM 1502 O O . LYS A 1 222 ? 24.065 15.440 29.492 1.00 23.60 224 LYS A O 1
ATOM 1508 N N . ILE A 1 223 ? 22.033 15.934 28.668 1.00 23.56 225 ILE A N 1
ATOM 1509 C CA . ILE A 1 223 ? 22.293 15.291 27.377 1.00 24.33 225 ILE A CA 1
ATOM 1510 C C . ILE A 1 223 ? 23.458 15.969 26.643 1.00 25.40 225 ILE A C 1
ATOM 1511 O O . ILE A 1 223 ? 24.350 15.286 26.143 1.00 25.33 225 ILE A O 1
ATOM 1516 N N . PHE A 1 224 ? 23.464 17.299 26.619 1.00 26.01 226 PHE A N 1
ATOM 1517 C CA . PHE A 1 224 ? 24.591 18.056 26.051 1.00 27.52 226 PHE A CA 1
ATOM 1518 C C . PHE A 1 224 ? 25.844 17.939 26.914 1.00 28.38 226 PHE A C 1
ATOM 1519 O O . PHE A 1 224 ? 26.947 18.272 26.467 1.00 28.68 226 PHE A O 1
ATOM 1527 N N . ASN A 1 225 ? 25.662 17.482 28.155 1.00 29.41 227 ASN A N 1
ATOM 1528 C CA . ASN A 1 225 ? 26.718 17.450 29.168 1.00 30.58 227 ASN A CA 1
ATOM 1529 C C . ASN A 1 225 ? 27.395 18.815 29.317 1.00 31.43 227 ASN A C 1
ATOM 1530 O O . ASN A 1 225 ? 28.626 18.927 29.336 1.00 30.91 227 ASN A O 1
ATOM 1535 N N . ASP A 1 226 ? 26.574 19.858 29.420 1.00 32.10 228 ASP A N 1
ATOM 1536 C CA . ASP A 1 226 ? 27.074 21.218 29.366 1.00 32.99 228 ASP A CA 1
ATOM 1537 C C . ASP A 1 226 ? 26.243 22.116 30.286 1.00 33.75 228 ASP A C 1
ATOM 1538 O O . ASP A 1 226 ? 25.225 22.676 29.865 1.00 33.65 228 ASP A O 1
ATOM 1543 N N . PRO A 1 227 ? 26.683 22.259 31.551 1.00 34.33 229 PRO A N 1
ATOM 1544 C CA . PRO A 1 227 ? 25.995 23.082 32.553 1.00 34.71 229 PRO A CA 1
ATOM 1545 C C . PRO A 1 227 ? 25.924 24.568 32.199 1.00 34.90 229 PRO A C 1
ATOM 1546 O O . PRO A 1 227 ? 25.134 25.300 32.809 1.00 35.35 229 PRO A O 1
ATOM 1550 N N . SER A 1 228 ? 26.720 25.000 31.219 1.00 34.93 230 SER A N 1
ATOM 1551 C CA . SER A 1 228 ? 26.748 26.403 30.791 1.00 35.10 230 SER A CA 1
ATOM 1552 C C . SER A 1 228 ? 25.627 26.787 29.811 1.00 34.54 230 SER A C 1
ATOM 1553 O O . SER A 1 228 ? 25.285 27.971 29.687 1.00 34.62 230 SER A O 1
ATOM 1556 N N . ILE A 1 229 ? 25.046 25.802 29.129 1.00 33.73 231 ILE A N 1
ATOM 1557 C CA . ILE A 1 229 ? 23.920 26.094 28.237 1.00 33.09 231 ILE A CA 1
ATOM 1558 C C . ILE A 1 229 ? 22.704 26.488 29.052 1.00 31.96 231 ILE A C 1
ATOM 1559 O O . ILE A 1 229 ? 22.218 25.721 29.888 1.00 32.08 231 ILE A O 1
ATOM 1564 N N . MET A 1 230 ? 22.219 27.696 28.803 1.00 31.10 232 MET A N 1
ATOM 1565 C CA . MET A 1 230 ? 20.980 28.144 29.426 1.00 30.41 232 MET A CA 1
ATOM 1566 C C . MET A 1 230 ? 19.781 27.728 28.577 1.00 29.04 232 MET A C 1
ATOM 1567 O O . MET A 1 230 ? 19.807 27.820 27.348 1.00 28.94 232 MET A O 1
ATOM 1572 N N . VAL A 1 231 ? 18.749 27.236 29.254 1.00 28.02 233 VAL A N 1
ATOM 1573 C CA . VAL A 1 231 ? 17.546 26.731 28.608 1.00 26.55 233 VAL A CA 1
ATOM 1574 C C . VAL A 1 231 ? 16.347 27.386 29.283 1.00 25.95 233 VAL A C 1
ATOM 1575 O O . VAL A 1 231 ? 16.205 27.338 30.504 1.00 25.71 233 VAL A O 1
ATOM 1579 N N . ASN A 1 232 ? 15.490 27.999 28.483 1.00 25.23 234 ASN A N 1
ATOM 1580 C CA . ASN A 1 232 ? 14.325 28.715 28.996 1.00 24.61 234 ASN A CA 1
ATOM 1581 C C . ASN A 1 232 ? 13.049 28.195 28.331 1.00 24.50 234 ASN A C 1
ATOM 1582 O O . ASN A 1 232 ? 12.646 28.702 27.281 1.00 24.10 234 ASN A O 1
ATOM 1587 N N . PRO A 1 233 ? 12.445 27.134 28.902 1.00 24.86 235 PRO A N 1
ATOM 1588 C CA . PRO A 1 233 ? 11.260 26.537 28.302 1.00 25.06 235 PRO A CA 1
ATOM 1589 C C . PRO A 1 233 ? 9.941 27.153 28.760 1.00 25.71 235 PRO A C 1
ATOM 1590 O O . PRO A 1 233 ? 9.821 27.626 29.906 1.00 25.83 235 PRO A O 1
ATOM 1594 N N . THR A 1 234 ? 8.968 27.131 27.852 1.00 25.81 236 THR A N 1
ATOM 1595 C CA . THR A 1 234 ? 7.581 27.440 28.155 1.00 26.23 236 THR A CA 1
ATOM 1596 C C . THR A 1 234 ? 6.754 26.256 27.673 1.00 26.95 236 THR A C 1
ATOM 1597 O O . THR A 1 234 ? 6.698 25.967 26.480 1.00 26.69 236 THR A O 1
ATOM 1601 N N . CYS A 1 235 ? 6.150 25.541 28.616 1.00 28.18 237 CYS A N 1
ATOM 1602 C CA . CYS A 1 235 ? 5.404 24.343 28.289 1.00 29.51 237 CYS A CA 1
ATOM 1603 C C . CYS A 1 235 ? 3.928 24.692 28.321 1.00 30.40 237 CYS A C 1
ATOM 1604 O O . CYS A 1 235 ? 3.354 24.928 29.386 1.00 30.81 237 CYS A O 1
ATOM 1607 N N . VAL A 1 236 ? 3.341 24.750 27.129 1.00 31.23 238 VAL A N 1
ATOM 1608 C CA . VAL A 1 236 ? 2.008 25.297 26.916 1.00 32.29 238 VAL A CA 1
ATOM 1609 C C . VAL A 1 236 ? 1.007 24.194 26.603 1.00 32.87 238 VAL A C 1
ATOM 1610 O O . VAL A 1 236 ? 1.292 23.269 25.831 1.00 32.97 238 VAL A O 1
ATOM 1614 N N . ARG A 1 237 ? -0.166 24.278 27.220 1.00 33.47 239 ARG A N 1
ATOM 1615 C CA . ARG A 1 237 ? -1.225 23.344 26.888 1.00 34.13 239 ARG A CA 1
ATOM 1616 C C . ARG A 1 237 ? -2.173 24.012 25.905 1.00 33.96 239 ARG A C 1
ATOM 1617 O O . ARG A 1 237 ? -2.563 25.178 26.085 1.00 33.57 239 ARG A O 1
ATOM 1625 N N . VAL A 1 238 ? -2.512 23.294 24.844 1.00 33.90 240 VAL A N 1
ATOM 1626 C CA . VAL A 1 238 ? -3.462 23.833 23.868 1.00 34.20 240 VAL A CA 1
ATOM 1627 C C . VAL A 1 238 ? -4.836 23.131 23.940 1.00 34.40 240 VAL A C 1
ATOM 1628 O O . VAL A 1 238 ? -4.894 21.906 24.118 1.00 33.81 240 VAL A O 1
ATOM 1632 N N . PRO A 1 239 ? -5.936 23.915 23.839 1.00 34.50 241 PRO A N 1
ATOM 1633 C CA . PRO A 1 239 ? -7.298 23.369 23.965 1.00 34.94 241 PRO A CA 1
ATOM 1634 C C . PRO A 1 239 ? -7.494 22.025 23.252 1.00 34.94 241 PRO A C 1
ATOM 1635 O O . PRO A 1 239 ? -7.925 21.070 23.890 1.00 35.27 241 PRO A O 1
ATOM 1639 N N . VAL A 1 240 ? -7.159 21.943 21.963 1.00 34.93 242 VAL A N 1
ATOM 1640 C CA . VAL A 1 240 ? -7.216 20.671 21.219 1.00 34.91 242 VAL A CA 1
ATOM 1641 C C . VAL A 1 240 ? -5.984 20.530 20.310 1.00 34.56 242 VAL A C 1
ATOM 1642 O O . VAL A 1 240 ? -5.674 21.449 19.558 1.00 34.61 242 VAL A O 1
ATOM 1646 N N . PHE A 1 241 ? -5.301 19.382 20.371 1.00 34.00 243 PHE A N 1
ATOM 1647 C CA . PHE A 1 241 ? -4.025 19.205 19.660 1.00 33.85 243 PHE A CA 1
ATOM 1648 C C . PHE A 1 241 ? -3.648 17.737 19.433 1.00 33.99 243 PHE A C 1
ATOM 1649 O O . PHE A 1 241 ? -3.541 16.958 20.396 1.00 34.60 243 PHE A O 1
ATOM 1657 N N . TYR A 1 242 ? -3.423 17.383 18.167 1.00 33.68 244 TYR A N 1
ATOM 1658 C CA . TYR A 1 242 ? -2.957 16.046 17.761 1.00 33.70 244 TYR A CA 1
ATOM 1659 C C . TYR A 1 242 ? -1.475 16.071 17.380 1.00 32.96 244 TYR A C 1
ATOM 1660 O O . TYR A 1 242 ? -1.081 16.720 16.412 1.00 32.65 244 TYR A O 1
ATOM 1669 N N . GLY A 1 243 ? -0.662 15.360 18.153 1.00 32.16 245 GLY A N 1
ATOM 1670 C CA . GLY A 1 243 ? 0.778 15.363 17.973 1.00 31.13 245 GLY A CA 1
ATOM 1671 C C . GLY A 1 243 ? 1.418 16.391 18.883 1.00 31.00 245 GLY A C 1
ATOM 1672 O O . GLY A 1 243 ? 0.772 16.932 19.789 1.00 30.87 245 GLY A O 1
ATOM 1673 N N . HIS A 1 244 ? 2.689 16.669 18.633 1.00 30.40 246 HIS A N 1
ATOM 1674 C CA . HIS A 1 244 ? 3.467 17.535 19.496 1.00 30.74 246 HIS A CA 1
ATOM 1675 C C . HIS A 1 244 ? 4.311 18.486 18.665 1.00 29.65 246 HIS A C 1
ATOM 1676 O O . HIS A 1 244 ? 4.842 18.105 17.621 1.00 29.24 246 HIS A O 1
ATOM 1683 N N . ALA A 1 245 ? 4.439 19.720 19.134 1.00 28.45 247 ALA A N 1
ATOM 1684 C CA . ALA A 1 245 ? 5.237 20.717 18.423 1.00 27.95 247 ALA A CA 1
ATOM 1685 C C . ALA A 1 245 ? 6.071 21.540 19.393 1.00 27.53 247 ALA A C 1
ATOM 1686 O O . ALA A 1 245 ? 5.720 21.656 20.570 1.00 27.62 247 ALA A O 1
ATOM 1688 N N . GLU A 1 246 ? 7.175 22.092 18.885 1.00 27.28 248 GLU A N 1
ATOM 1689 C CA . GLU A 1 246 ? 8.052 22.991 19.630 1.00 27.37 248 GLU A CA 1
ATOM 1690 C C . GLU A 1 246 ? 8.510 24.114 18.731 1.00 26.81 248 GLU A C 1
ATOM 1691 O O . GLU A 1 246 ? 8.856 23.876 17.590 1.00 26.85 248 GLU A O 1
ATOM 1697 N N . ALA A 1 247 ? 8.517 25.329 19.265 1.00 26.34 249 ALA A N 1
ATOM 1698 C CA . ALA A 1 247 ? 9.122 26.483 18.613 1.00 25.63 249 ALA A CA 1
ATOM 1699 C C . ALA A 1 247 ? 10.440 26.727 19.329 1.00 25.26 249 ALA A C 1
ATOM 1700 O O . ALA A 1 247 ? 10.469 26.816 20.568 1.00 25.31 249 ALA A O 1
ATOM 1702 N N . VAL A 1 248 ? 11.533 26.798 18.571 1.00 25.05 250 VAL A N 1
ATOM 1703 C CA . VAL A 1 248 ? 12.872 26.871 19.169 1.00 25.04 250 VAL A CA 1
ATOM 1704 C C . VAL A 1 248 ? 13.623 28.105 18.699 1.00 25.24 250 VAL A C 1
ATOM 1705 O O . VAL A 1 248 ? 13.760 28.345 17.491 1.00 24.68 250 VAL A O 1
ATOM 1709 N N . HIS A 1 249 ? 14.097 28.892 19.662 1.00 25.44 251 HIS A N 1
ATOM 1710 C CA . HIS A 1 249 ? 15.063 29.937 19.372 1.00 26.48 251 HIS A CA 1
ATOM 1711 C C . HIS A 1 249 ? 16.388 29.600 20.047 1.00 26.87 251 HIS A C 1
ATOM 1712 O O . HIS A 1 249 ? 16.411 29.284 21.243 1.00 27.09 251 HIS A O 1
ATOM 1719 N N . VAL A 1 250 ? 17.476 29.669 19.281 1.00 27.45 252 VAL A N 1
ATOM 1720 C CA . VAL A 1 250 ? 18.812 29.447 19.825 1.00 28.36 252 VAL A CA 1
ATOM 1721 C C . VAL A 1 250 ? 19.752 30.633 19.602 1.00 28.67 252 VAL A C 1
ATOM 1722 O O . VAL A 1 250 ? 19.805 31.223 18.526 1.00 28.30 252 VAL A O 1
ATOM 1726 N N . GLU A 1 251 ? 20.457 30.987 20.663 1.00 29.20 253 GLU A N 1
ATOM 1727 C CA . GLU A 1 251 ? 21.504 31.981 20.621 1.00 30.64 253 GLU A CA 1
ATOM 1728 C C . GLU A 1 251 ? 22.801 31.181 20.485 1.00 31.15 253 GLU A C 1
ATOM 1729 O O . GLU A 1 251 ? 23.161 30.407 21.384 1.00 30.99 253 GLU A O 1
ATOM 1735 N N . THR A 1 252 ? 23.453 31.314 19.334 1.00 31.64 254 THR A N 1
ATOM 1736 C CA . THR A 1 252 ? 24.668 30.541 19.035 1.00 32.55 254 THR A CA 1
ATOM 1737 C C . THR A 1 252 ? 25.924 31.304 19.476 1.00 33.45 254 THR A C 1
ATOM 1738 O O . THR A 1 252 ? 25.855 32.502 19.775 1.00 33.67 254 THR A O 1
ATOM 1742 N N . ARG A 1 253 ? 27.063 30.614 19.550 1.00 34.45 255 ARG A N 1
ATOM 1743 C CA . ARG A 1 253 ? 28.302 31.275 19.980 1.00 35.44 255 ARG A CA 1
ATOM 1744 C C . ARG A 1 253 ? 29.045 31.886 18.788 1.00 35.66 255 ARG A C 1
ATOM 1745 O O . ARG A 1 253 ? 29.891 32.758 18.962 1.00 35.98 255 ARG A O 1
ATOM 1753 N N . ALA A 1 254 ? 28.711 31.422 17.584 1.00 35.93 256 ALA A N 1
ATOM 1754 C CA . ALA A 1 254 ? 29.187 32.028 16.338 1.00 36.04 256 ALA A CA 1
ATOM 1755 C C . ALA A 1 254 ? 28.015 32.196 15.376 1.00 36.28 256 ALA A C 1
ATOM 1756 O O . ALA A 1 254 ? 27.072 31.394 15.412 1.00 36.09 256 ALA A O 1
ATOM 1758 N N . PRO A 1 255 ? 28.070 33.226 14.500 1.00 36.38 257 PRO A N 1
ATOM 1759 C CA . PRO A 1 255 ? 26.978 33.440 13.548 1.00 36.41 257 PRO A CA 1
ATOM 1760 C C . PRO A 1 255 ? 26.863 32.264 12.598 1.00 36.30 257 PRO A C 1
ATOM 1761 O O . PRO A 1 255 ? 27.875 31.658 12.248 1.00 35.84 257 PRO A O 1
ATOM 1765 N N . ILE A 1 256 ? 25.636 31.939 12.201 1.00 36.18 258 ILE A N 1
ATOM 1766 C CA . ILE A 1 256 ? 25.392 30.899 11.198 1.00 36.49 258 ILE A CA 1
ATOM 1767 C C . ILE A 1 256 ? 24.140 31.216 10.379 1.00 36.81 258 ILE A C 1
ATOM 1768 O O . ILE A 1 256 ? 23.100 31.581 10.933 1.00 36.60 258 ILE A O 1
ATOM 1773 N N . ASP A 1 257 ? 24.248 31.075 9.061 1.00 37.33 259 ASP A N 1
ATOM 1774 C CA . ASP A 1 257 ? 23.159 31.440 8.165 1.00 38.04 259 ASP A CA 1
ATOM 1775 C C . ASP A 1 257 ? 22.094 30.358 8.160 1.00 37.85 259 ASP A C 1
ATOM 1776 O O . ASP A 1 257 ? 22.418 29.167 8.200 1.00 38.03 259 ASP A O 1
ATOM 1781 N N . ALA A 1 258 ? 20.831 30.780 8.113 1.00 37.09 260 ALA A N 1
ATOM 1782 C CA . ALA A 1 258 ? 19.695 29.868 8.028 1.00 36.99 260 ALA A CA 1
ATOM 1783 C C . ALA A 1 258 ? 19.883 28.832 6.917 1.00 36.94 260 ALA A C 1
ATOM 1784 O O . ALA A 1 258 ? 19.546 27.662 7.088 1.00 36.59 260 ALA A O 1
ATOM 1786 N N . GLU A 1 259 ? 20.430 29.275 5.788 1.00 37.18 261 GLU A N 1
ATOM 1787 C CA . GLU A 1 259 ? 20.670 28.405 4.635 1.00 37.80 261 GLU A CA 1
ATOM 1788 C C . GLU A 1 259 ? 21.654 27.299 4.975 1.00 37.22 261 GLU A C 1
ATOM 1789 O O . GLU A 1 259 ? 21.497 26.175 4.518 1.00 37.00 261 GLU A O 1
ATOM 1795 N N . GLN A 1 260 ? 22.667 27.631 5.776 1.00 36.92 262 GLN A N 1
ATOM 1796 C CA . GLN A 1 260 ? 23.665 26.649 6.194 1.00 37.46 262 GLN A CA 1
ATOM 1797 C C . GLN A 1 260 ? 23.018 25.601 7.099 1.00 36.71 262 GLN A C 1
ATOM 1798 O O . GLN A 1 260 ? 23.121 24.396 6.832 1.00 36.72 262 GLN A O 1
ATOM 1804 N N . VAL A 1 261 ? 22.312 26.047 8.137 1.00 36.12 263 VAL A N 1
ATOM 1805 C CA . VAL A 1 261 ? 21.653 25.083 9.023 1.00 35.49 263 VAL A CA 1
ATOM 1806 C C . VAL A 1 261 ? 20.590 24.227 8.308 1.00 35.40 263 VAL A C 1
ATOM 1807 O O . VAL A 1 261 ? 20.447 23.046 8.620 1.00 34.84 263 VAL A O 1
ATOM 1811 N N . MET A 1 262 ? 19.901 24.783 7.310 1.00 35.16 264 MET A N 1
ATOM 1812 C CA . MET A 1 262 ? 18.972 23.967 6.515 1.00 35.41 264 MET A CA 1
ATOM 1813 C C . MET A 1 262 ? 19.693 22.857 5.750 1.00 36.00 264 MET A C 1
ATOM 1814 O O . MET A 1 262 ? 19.196 21.730 5.675 1.00 35.77 264 MET A O 1
ATOM 1819 N N . ASP A 1 263 ? 20.862 23.180 5.192 1.00 36.81 265 ASP A N 1
ATOM 1820 C CA . ASP A 1 263 ? 21.703 22.178 4.522 1.00 37.77 265 ASP A CA 1
ATOM 1821 C C . ASP A 1 263 ? 22.145 21.074 5.486 1.00 38.12 265 ASP A C 1
ATOM 1822 O O . ASP A 1 263 ? 22.028 19.893 5.167 1.00 37.95 265 ASP A O 1
ATOM 1827 N N . MET A 1 264 ? 22.647 21.474 6.656 1.00 38.91 266 MET A N 1
ATOM 1828 C CA . MET A 1 264 ? 23.070 20.542 7.708 1.00 40.33 266 MET A CA 1
ATOM 1829 C C . MET A 1 264 ? 21.963 19.584 8.121 1.00 40.27 266 MET A C 1
ATOM 1830 O O . MET A 1 264 ? 22.185 18.378 8.206 1.00 40.26 266 MET A O 1
ATOM 1835 N N . LEU A 1 265 ? 20.782 20.138 8.398 1.00 40.44 267 LEU A N 1
ATOM 1836 C CA . LEU A 1 265 ? 19.633 19.357 8.853 1.00 41.27 267 LEU A CA 1
ATOM 1837 C C . LEU A 1 265 ? 19.148 18.380 7.787 1.00 41.80 267 LEU A C 1
ATOM 1838 O O . LEU A 1 265 ? 18.687 17.286 8.097 1.00 41.75 267 LEU A O 1
ATOM 1843 N N . GLU A 1 266 ? 19.266 18.787 6.530 1.00 42.77 268 GLU A N 1
ATOM 1844 C CA . GLU A 1 266 ? 18.883 17.957 5.394 1.00 44.02 268 GLU A CA 1
ATOM 1845 C C . GLU A 1 266 ? 19.789 16.731 5.278 1.00 44.43 268 GLU A C 1
ATOM 1846 O O . GLU A 1 266 ? 19.366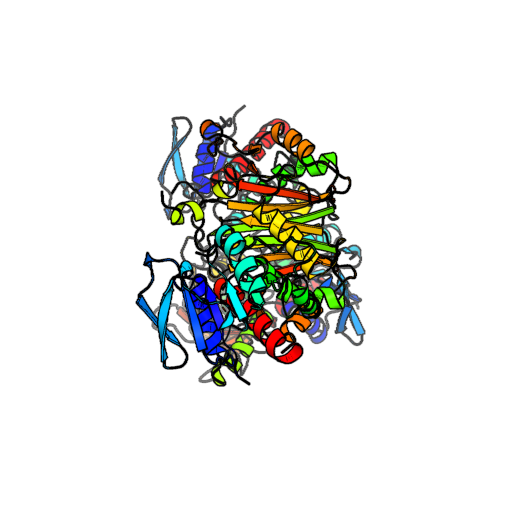 15.683 4.796 1.00 44.61 268 GLU A O 1
ATOM 1852 N N . GLN A 1 267 ? 21.035 16.882 5.721 1.00 45.18 269 GLN A N 1
ATOM 1853 C CA . GLN A 1 267 ? 22.033 15.808 5.684 1.00 46.27 269 GLN A CA 1
ATOM 1854 C C . GLN A 1 267 ? 21.928 14.889 6.896 1.00 46.29 269 GLN A C 1
ATOM 1855 O O . GLN A 1 267 ? 22.268 13.708 6.815 1.00 46.88 269 GLN A O 1
ATOM 1861 N N . THR A 1 268 ? 21.447 15.444 8.009 1.00 46.22 270 THR A N 1
ATOM 1862 C CA . THR A 1 268 ? 21.429 14.769 9.308 1.00 45.72 270 THR A CA 1
ATOM 1863 C C . THR A 1 268 ? 20.394 13.630 9.338 1.00 45.37 270 THR A C 1
ATOM 1864 O O . THR A 1 268 ? 19.293 13.771 8.812 1.00 45.18 270 THR A O 1
ATOM 1868 N N . ASP A 1 269 ? 20.760 12.503 9.951 1.00 44.88 271 ASP A N 1
ATOM 1869 C CA . ASP A 1 269 ? 19.873 11.332 9.992 1.00 44.23 271 ASP A CA 1
ATOM 1870 C C . ASP A 1 269 ? 18.784 11.467 11.052 1.00 42.86 271 ASP A C 1
ATOM 1871 O O . ASP A 1 269 ? 19.024 11.991 12.143 1.00 42.59 271 ASP A O 1
ATOM 1876 N N . GLY A 1 270 ? 17.583 11.006 10.711 1.00 41.58 272 GLY A N 1
ATOM 1877 C CA . GLY A 1 270 ? 16.437 11.112 11.609 1.00 40.36 272 GLY A CA 1
ATOM 1878 C C . GLY A 1 270 ? 15.650 12.411 11.488 1.00 39.22 272 GLY A C 1
ATOM 1879 O O . GLY A 1 270 ? 14.562 12.532 12.051 1.00 39.52 272 GLY A O 1
ATOM 1880 N N . ILE A 1 271 ? 16.195 13.378 10.752 1.00 37.94 273 ILE A N 1
ATOM 1881 C CA . ILE A 1 271 ? 15.529 14.666 10.544 1.00 36.36 273 ILE A CA 1
ATOM 1882 C C . ILE A 1 271 ? 14.928 14.750 9.148 1.00 36.16 273 ILE A C 1
ATOM 1883 O O . ILE A 1 271 ? 15.606 14.460 8.165 1.00 35.95 273 ILE A O 1
ATOM 1888 N N . GLU A 1 272 ? 13.656 15.131 9.066 1.00 35.54 274 GLU A N 1
ATOM 1889 C CA . GLU A 1 272 ? 13.084 15.546 7.794 1.00 35.83 274 GLU A CA 1
ATOM 1890 C C . GLU A 1 2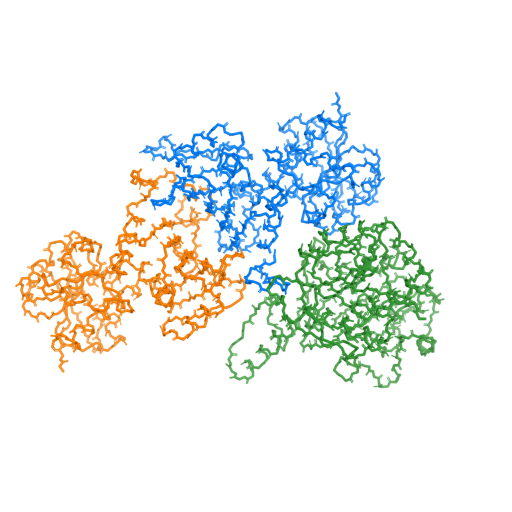72 ? 12.903 17.065 7.790 1.00 35.18 274 GLU A C 1
ATOM 1891 O O . GLU A 1 272 ? 12.130 17.615 8.588 1.00 34.49 274 GLU A O 1
ATOM 1897 N N . LEU A 1 273 ? 13.632 17.733 6.898 1.00 34.78 275 LEU A N 1
ATOM 1898 C CA . LEU A 1 273 ? 13.508 19.176 6.733 1.00 34.62 275 LEU A CA 1
ATOM 1899 C C . LEU A 1 273 ? 12.520 19.552 5.631 1.00 34.54 275 LEU A C 1
ATOM 1900 O O . LEU A 1 273 ? 12.609 19.054 4.497 1.00 34.67 275 LEU A O 1
ATOM 1905 N N . PHE A 1 274 ? 11.597 20.453 5.976 1.00 33.70 276 PHE A N 1
ATOM 1906 C CA . PHE A 1 274 ? 10.628 21.005 5.039 1.00 32.98 276 PHE A CA 1
ATOM 1907 C C . PHE A 1 274 ? 11.019 22.447 4.714 1.00 32.85 276 PHE A C 1
ATOM 1908 O O . PHE A 1 274 ? 11.034 23.317 5.597 1.00 32.46 276 PHE A O 1
ATOM 1916 N N . ARG A 1 275 ? 11.356 22.686 3.452 1.00 32.45 277 ARG A N 1
ATOM 1917 C CA . ARG A 1 275 ? 11.813 24.000 3.006 1.00 32.99 277 ARG A CA 1
ATOM 1918 C C . ARG A 1 275 ? 10.643 24.867 2.566 1.00 32.52 277 ARG A C 1
ATOM 1919 O O . ARG A 1 275 ? 10.793 26.072 2.376 1.00 32.48 277 ARG A O 1
ATOM 1927 N N . GLY A 1 276 ? 9.477 24.248 2.409 1.00 32.31 278 GLY A N 1
ATOM 1928 C CA . GLY A 1 276 ? 8.293 24.964 1.965 1.00 32.17 278 GLY A CA 1
ATOM 1929 C C . GLY A 1 276 ? 7.981 24.637 0.519 1.00 32.17 278 GLY A C 1
ATOM 1930 O O . GLY A 1 276 ? 8.867 24.238 -0.249 1.00 31.71 278 GLY A O 1
ATOM 1931 N N . ALA A 1 277 ? 6.713 24.794 0.154 1.00 31.79 279 ALA A N 1
ATOM 1932 C CA . ALA A 1 277 ? 6.249 24.457 -1.186 1.00 31.45 279 ALA A CA 1
ATOM 1933 C C . ALA A 1 277 ? 5.866 25.727 -1.928 1.00 31.55 279 ALA A C 1
ATOM 1934 O O . ALA A 1 277 ? 5.254 26.625 -1.343 1.00 30.50 279 ALA A O 1
ATOM 1936 N N . ASP A 1 278 ? 6.231 25.793 -3.210 1.00 31.17 280 ASP A N 1
ATOM 1937 C CA . ASP A 1 278 ? 5.750 26.849 -4.098 1.00 31.35 280 ASP A CA 1
ATOM 1938 C C . ASP A 1 278 ? 4.571 26.326 -4.925 1.00 30.90 280 ASP A C 1
ATOM 1939 O O . ASP A 1 278 ? 3.771 27.107 -5.448 1.00 30.83 280 ASP A O 1
ATOM 1944 N N . PHE A 1 279 ? 4.478 25.001 -5.028 1.00 29.91 281 PHE A N 1
ATOM 1945 C CA . PHE A 1 279 ? 3.450 24.317 -5.818 1.00 29.72 281 PHE A CA 1
ATOM 1946 C C . PHE A 1 279 ? 2.795 23.182 -5.017 1.00 29.60 281 PHE A C 1
ATOM 1947 O O . PHE A 1 279 ? 3.440 22.594 -4.156 1.00 29.30 281 PHE A O 1
ATOM 1955 N N . PRO A 1 280 ? 1.508 22.878 -5.291 1.00 29.73 282 PRO A N 1
ATOM 1956 C CA . PRO A 1 280 ? 0.814 21.789 -4.578 1.00 29.96 282 PRO A CA 1
ATOM 1957 C C . PRO A 1 280 ? 1.583 20.458 -4.505 1.00 30.39 282 PRO A C 1
ATOM 1958 O O . PRO A 1 280 ? 1.624 19.838 -3.434 1.00 30.54 282 PRO A O 1
ATOM 1962 N N . THR A 1 281 ? 2.187 20.033 -5.618 1.00 30.50 283 THR A N 1
ATOM 1963 C CA . THR A 1 281 ? 2.926 18.757 -5.666 1.00 30.80 283 THR A CA 1
ATOM 1964 C C . THR A 1 281 ? 4.162 18.711 -4.760 1.00 31.52 283 THR A C 1
ATOM 1965 O O . THR A 1 281 ? 4.695 17.626 -4.496 1.00 31.76 283 THR A O 1
ATOM 1969 N N . GLN A 1 282 ? 4.612 19.876 -4.293 1.00 31.92 284 GLN A N 1
ATOM 1970 C CA . GLN A 1 282 ? 5.756 19.955 -3.374 1.00 32.89 284 GLN A CA 1
ATOM 1971 C C . GLN A 1 282 ? 5.395 19.784 -1.883 1.00 33.31 284 GLN A C 1
ATOM 1972 O O . GLN A 1 282 ? 6.278 19.568 -1.046 1.00 32.53 284 GLN A O 1
ATOM 1978 N N . VAL A 1 283 ? 4.106 19.878 -1.555 1.00 33.81 285 VAL A N 1
ATOM 1979 C CA . VAL A 1 283 ? 3.634 19.623 -0.190 1.00 34.70 285 VAL A CA 1
ATOM 1980 C C . VAL A 1 283 ? 3.804 18.126 0.122 1.00 36.02 285 VAL A C 1
ATOM 1981 O O . VAL A 1 283 ? 3.355 17.264 -0.649 1.00 35.44 285 VAL A O 1
ATOM 1985 N N . ARG A 1 284 ? 4.458 17.831 1.241 1.00 37.27 286 ARG A N 1
ATOM 1986 C CA . ARG A 1 284 ? 4.721 16.443 1.642 1.00 39.45 286 ARG A CA 1
ATOM 1987 C C . ARG A 1 284 ? 3.974 16.072 2.917 1.00 40.64 286 ARG A C 1
ATOM 1988 O O . ARG A 1 284 ? 3.594 16.949 3.695 1.00 40.73 286 ARG A O 1
ATOM 1996 N N . ASP A 1 285 ? 3.769 14.774 3.127 1.00 42.40 287 ASP A N 1
ATOM 1997 C CA . ASP A 1 285 ? 3.189 14.281 4.375 1.00 44.42 287 ASP A CA 1
ATOM 1998 C C . ASP A 1 285 ? 4.311 14.008 5.384 1.00 45.30 287 ASP A C 1
ATOM 1999 O O . ASP A 1 285 ? 5.488 14.178 5.060 1.00 45.60 287 ASP A O 1
ATOM 2004 N N . ALA A 1 286 ? 3.947 13.574 6.590 1.00 46.73 288 ALA A N 1
ATOM 2005 C CA . ALA A 1 286 ? 4.929 13.284 7.654 1.00 48.08 288 ALA A CA 1
ATOM 2006 C C . ALA A 1 286 ? 6.086 12.382 7.208 1.00 48.81 288 ALA A C 1
ATOM 2007 O O . ALA A 1 286 ? 7.214 12.537 7.681 1.00 49.13 288 ALA A O 1
ATOM 2009 N N . GLY A 1 287 ? 5.798 11.440 6.310 1.00 49.57 289 GLY A N 1
ATOM 2010 C CA . GLY A 1 287 ? 6.831 10.618 5.673 1.00 50.67 289 GLY A CA 1
ATOM 2011 C C . GLY A 1 287 ? 7.391 9.492 6.524 1.00 51.42 289 GLY A C 1
ATOM 2012 O O . GLY A 1 287 ? 7.209 8.306 6.210 1.00 51.69 289 GLY A O 1
ATOM 2013 N N . GLY A 1 288 ? 8.077 9.862 7.603 1.00 51.86 290 GLY A N 1
ATOM 2014 C CA . GLY A 1 288 ? 8.761 8.893 8.454 1.00 52.06 290 GLY A CA 1
ATOM 2015 C C . GLY A 1 288 ? 7.882 8.301 9.532 1.00 52.22 290 GLY A C 1
ATOM 2016 O O . GLY A 1 288 ? 6.835 8.865 9.883 1.00 52.60 290 GLY A O 1
ATOM 2017 N N . LYS A 1 289 ? 8.312 7.153 10.052 1.00 52.12 291 LYS A N 1
ATOM 2018 C CA . LYS A 1 289 ? 7.650 6.509 11.183 1.00 51.47 291 LYS A CA 1
ATOM 2019 C C . LYS A 1 289 ? 7.922 7.327 12.453 1.00 50.91 291 LYS A C 1
ATOM 2020 O O . LYS A 1 289 ? 7.008 7.934 13.031 1.00 51.08 291 LYS A O 1
ATOM 2022 N N . ASP A 1 290 ? 9.186 7.344 12.868 1.00 49.69 292 ASP A N 1
ATOM 2023 C CA . ASP A 1 290 ? 9.635 8.192 13.958 1.00 48.15 292 ASP A CA 1
ATOM 2024 C C . ASP A 1 290 ? 10.791 9.054 13.466 1.00 47.09 292 ASP A C 1
ATOM 2025 O O . ASP A 1 290 ? 11.966 8.683 13.595 1.00 47.45 292 ASP A O 1
ATOM 2027 N N . HIS A 1 291 ? 10.441 10.193 12.872 1.00 44.99 293 HIS A N 1
ATOM 2028 C CA . HIS A 1 291 ? 11.413 11.161 12.391 1.00 42.46 293 HIS A CA 1
ATOM 2029 C C . HIS A 1 291 ? 11.130 12.527 13.005 1.00 39.89 293 HIS A C 1
ATOM 2030 O O . HIS A 1 291 ? 9.993 12.845 13.365 1.00 39.61 293 HIS A O 1
ATOM 2037 N N . VAL A 1 292 ? 12.180 13.325 13.124 1.00 36.73 294 VAL A N 1
ATOM 2038 C CA . VAL A 1 292 ? 12.086 14.667 13.664 1.00 33.90 294 VAL A CA 1
ATOM 2039 C C . VAL A 1 292 ? 11.807 15.612 12.483 1.00 32.61 294 VAL A C 1
ATOM 2040 O O . VAL A 1 292 ? 12.659 15.802 11.609 1.00 32.02 294 VAL A O 1
ATOM 2044 N N . LEU A 1 293 ? 10.591 16.155 12.451 1.00 30.37 295 LEU A N 1
ATOM 2045 C CA . LEU A 1 293 ? 10.116 17.010 11.363 1.00 29.10 295 LEU A CA 1
ATOM 2046 C C . LEU A 1 293 ? 10.451 18.466 11.680 1.00 28.10 295 LEU A C 1
ATOM 2047 O O . LEU A 1 293 ? 9.989 19.001 12.691 1.00 27.16 295 LEU A O 1
ATOM 2052 N N . VAL A 1 294 ? 11.270 19.090 10.829 1.00 27.22 296 VAL A N 1
ATOM 2053 C CA . VAL A 1 294 ? 11.766 20.458 11.070 1.00 26.43 296 VAL A CA 1
ATOM 2054 C C . VAL A 1 294 ? 11.333 21.410 9.942 1.00 26.30 296 VAL A C 1
ATOM 2055 O O . VAL A 1 294 ? 11.324 21.025 8.775 1.00 25.45 296 VAL A O 1
ATOM 2059 N N . GLY A 1 295 ? 10.928 22.628 10.311 1.00 26.08 297 GLY A N 1
ATOM 2060 C CA . GLY A 1 295 ? 10.537 23.659 9.335 1.00 25.88 297 GLY A CA 1
ATOM 2061 C C . GLY A 1 295 ? 10.644 25.070 9.883 1.00 25.81 297 GLY A C 1
ATOM 2062 O O . GLY A 1 295 ? 11.073 25.266 11.027 1.00 25.57 297 GLY A O 1
ATOM 2063 N N . ARG A 1 296 ? 10.238 26.049 9.069 1.00 26.25 298 ARG A N 1
ATOM 2064 C CA . ARG A 1 296 ? 10.267 27.476 9.423 1.00 26.93 298 ARG A CA 1
ATOM 2065 C C . ARG A 1 296 ? 11.647 27.883 9.957 1.00 26.27 298 ARG A C 1
ATOM 2066 O O . ARG A 1 296 ? 11.751 28.616 10.939 1.00 25.99 298 ARG A O 1
ATOM 2074 N N . VAL A 1 297 ? 12.700 27.390 9.296 1.00 25.91 299 VAL A N 1
ATOM 2075 C CA . VAL A 1 297 ? 14.099 27.671 9.684 1.00 25.46 299 VAL A CA 1
ATOM 2076 C C . VAL A 1 297 ? 14.592 29.031 9.166 1.00 25.81 299 VAL A C 1
ATOM 2077 O O . VAL A 1 297 ? 14.648 29.259 7.955 1.00 25.55 299 VAL A O 1
ATOM 2081 N N . ARG A 1 298 ? 14.952 29.925 10.088 1.00 25.84 300 ARG A N 1
ATOM 2082 C CA . ARG A 1 298 ? 15.314 31.302 9.733 1.00 26.13 300 ARG A CA 1
ATOM 2083 C C . ARG A 1 298 ? 16.121 32.004 10.822 1.00 26.42 300 ARG A C 1
ATOM 2084 O O . ARG A 1 298 ? 15.980 31.689 12.001 1.00 26.79 300 ARG A O 1
ATOM 2092 N N . ASN A 1 299 ? 16.969 32.952 10.426 1.00 26.45 301 ASN A N 1
ATOM 2093 C CA . ASN A 1 299 ? 17.717 33.745 11.389 1.00 26.48 301 ASN A CA 1
ATOM 2094 C C . ASN A 1 299 ? 16.818 34.794 12.022 1.00 26.85 301 ASN A C 1
ATOM 2095 O O . ASN A 1 299 ? 15.755 35.124 11.476 1.00 26.87 301 ASN A O 1
ATOM 2100 N N . ASP A 1 300 ? 17.227 35.296 13.183 1.00 26.88 302 ASP A N 1
ATOM 2101 C CA . ASP A 1 300 ? 16.710 36.564 13.655 1.00 27.61 302 ASP A CA 1
ATOM 2102 C C . ASP A 1 300 ? 17.185 37.584 12.618 1.00 28.25 302 ASP A C 1
ATOM 2103 O O . ASP A 1 300 ? 18.307 37.478 12.107 1.00 28.43 302 ASP A O 1
ATOM 2108 N N . ILE A 1 301 ? 16.336 38.558 12.310 1.00 28.63 303 ILE A N 1
ATOM 2109 C CA . ILE A 1 301 ? 16.645 39.592 11.324 1.00 29.56 303 ILE A CA 1
ATOM 2110 C C . ILE A 1 301 ? 17.837 40.432 11.805 1.00 29.84 303 ILE A C 1
ATOM 2111 O O . ILE A 1 301 ? 17.812 40.971 12.907 1.00 30.24 303 ILE A O 1
ATOM 2116 N N . SER A 1 302 ? 18.874 40.511 10.970 1.00 31.12 304 SER A N 1
ATOM 2117 C CA . SER A 1 302 ? 20.142 41.216 11.266 1.00 32.09 304 SER A CA 1
ATOM 2118 C C . SER A 1 302 ? 20.887 40.670 12.491 1.00 32.30 304 SER A C 1
ATOM 2119 O O . SER A 1 302 ? 21.762 41.343 13.053 1.00 31.94 304 SER A O 1
ATOM 2122 N N . HIS A 1 303 ? 20.544 39.443 12.888 1.00 32.44 305 HIS A N 1
ATOM 2123 C CA . HIS A 1 303 ? 21.148 38.800 14.049 1.00 32.29 305 HIS A CA 1
ATOM 2124 C C . HIS A 1 303 ? 21.339 37.319 13.743 1.00 32.05 305 HIS A C 1
ATOM 2125 O O . HIS A 1 303 ? 20.528 36.483 14.130 1.00 32.03 305 HIS A O 1
ATOM 2132 N N . HIS A 1 304 ? 22.423 37.012 13.037 1.00 31.96 306 HIS A N 1
ATOM 2133 C CA . HIS A 1 304 ? 22.679 35.664 12.537 1.00 32.05 306 HIS A CA 1
ATOM 2134 C C . HIS A 1 304 ? 23.272 34.694 13.564 1.00 31.29 306 HIS A C 1
ATOM 2135 O O . HIS A 1 304 ? 23.437 33.504 13.272 1.00 30.78 306 HIS A O 1
ATOM 2142 N N . SER A 1 305 ? 23.574 35.195 14.761 1.00 30.60 307 SER A N 1
ATOM 2143 C CA . SER A 1 305 ? 23.814 34.303 15.898 1.00 30.59 307 SER A CA 1
ATOM 2144 C C . SER A 1 305 ? 22.491 33.965 16.622 1.00 29.92 307 SER A C 1
ATOM 2145 O O . SER A 1 305 ? 22.479 33.362 17.704 1.00 30.22 307 SER A O 1
ATOM 2148 N N . GLY A 1 306 ? 21.376 34.355 16.000 1.00 28.64 308 GLY A N 1
ATOM 2149 C CA . GLY A 1 306 ? 20.057 33.905 16.411 1.00 27.88 308 GLY A CA 1
ATOM 2150 C C . GLY A 1 306 ? 19.438 33.046 15.325 1.00 27.85 308 GLY A C 1
ATOM 2151 O O . GLY A 1 306 ? 19.301 33.481 14.175 1.00 27.18 308 GLY A O 1
ATOM 2152 N N . ILE A 1 307 ? 19.076 31.818 15.687 1.00 27.79 309 ILE A N 1
ATOM 2153 C CA . ILE A 1 307 ? 18.444 30.880 14.754 1.00 27.68 309 ILE A CA 1
ATOM 2154 C C . ILE A 1 307 ? 17.104 30.397 15.319 1.00 27.09 309 ILE A C 1
ATOM 2155 O O . ILE A 1 307 ? 16.983 30.116 16.523 1.00 27.22 309 ILE A O 1
ATOM 2160 N N . ASN A 1 308 ? 16.108 30.330 14.437 1.00 26.08 310 ASN A N 1
ATOM 2161 C CA . ASN A 1 308 ? 14.749 29.929 14.773 1.00 25.33 310 ASN A CA 1
ATOM 2162 C C . ASN A 1 308 ? 14.332 28.731 13.928 1.00 24.76 310 ASN A C 1
ATOM 2163 O O . ASN A 1 308 ? 14.663 28.657 12.750 1.00 24.26 310 ASN A O 1
ATOM 2168 N N . LEU A 1 309 ? 13.601 27.807 14.541 1.00 24.17 311 LEU A N 1
ATOM 2169 C CA . LEU A 1 309 ? 13.054 26.644 13.849 1.00 24.18 311 LEU A CA 1
ATOM 2170 C C . LEU A 1 309 ? 11.898 26.084 14.661 1.00 23.79 311 LEU A C 1
ATOM 2171 O O . LEU A 1 309 ? 11.809 26.326 15.865 1.00 23.70 311 LEU A O 1
ATOM 2176 N N . TRP A 1 310 ? 11.015 25.353 13.989 1.00 23.59 312 TRP A N 1
ATOM 2177 C CA . TRP A 1 310 ? 9.957 24.591 14.634 1.00 23.79 312 TRP A CA 1
ATOM 2178 C C . TRP A 1 310 ? 10.186 23.112 14.391 1.00 24.13 312 TRP A C 1
ATOM 2179 O O . TRP A 1 310 ? 10.664 22.713 13.331 1.00 23.55 312 TRP A O 1
ATOM 2190 N N . VAL A 1 311 ? 9.860 22.310 15.398 1.00 24.55 313 VAL A N 1
ATOM 2191 C CA . VAL A 1 311 ? 10.124 20.881 15.386 1.00 25.11 313 VAL A CA 1
ATOM 2192 C C . VAL A 1 311 ? 8.826 20.192 15.751 1.00 25.53 313 VAL A C 1
ATOM 2193 O O . VAL A 1 311 ? 8.172 20.569 16.728 1.00 25.50 313 VAL A O 1
ATOM 2197 N N . VAL A 1 312 ? 8.436 19.204 14.952 1.00 26.14 314 VAL A N 1
ATOM 2198 C CA . VAL A 1 312 ? 7.173 18.505 15.144 1.00 26.75 314 VAL A CA 1
ATOM 2199 C C . VAL A 1 312 ? 7.393 16.988 15.239 1.00 28.04 314 VAL A C 1
ATOM 2200 O O . VAL A 1 312 ? 8.263 16.429 14.568 1.00 27.73 314 VAL A O 1
ATOM 2204 N N . ALA A 1 313 ? 6.620 16.351 16.112 1.00 29.46 315 ALA A N 1
ATOM 2205 C CA . ALA A 1 313 ? 6.441 14.898 16.115 1.00 31.34 315 ALA A CA 1
ATOM 2206 C C . ALA A 1 313 ? 4.961 14.627 15.936 1.00 32.66 315 ALA A C 1
ATOM 2207 O O . ALA A 1 313 ? 4.134 15.097 16.740 1.00 32.87 315 ALA A O 1
ATOM 2209 N N . ASP A 1 314 ? 4.620 13.894 14.873 1.00 33.87 316 ASP A N 1
ATOM 2210 C CA . ASP A 1 314 ? 3.239 13.490 14.637 1.00 35.26 316 ASP A CA 1
ATOM 2211 C C . ASP A 1 314 ? 2.862 12.369 15.604 1.00 35.68 316 ASP A C 1
ATOM 2212 O O . ASP A 1 314 ? 1.915 12.511 16.383 1.00 36.16 316 ASP A O 1
ATOM 2217 N N . ASN A 1 315 ? 3.612 11.269 15.572 1.00 36.07 317 ASN A N 1
ATOM 2218 C CA . ASN A 1 315 ? 3.388 10.184 16.524 1.00 36.34 317 ASN A CA 1
ATOM 2219 C C . ASN A 1 315 ? 4.386 10.241 17.673 1.00 36.28 317 ASN A C 1
ATOM 2220 O O . ASN A 1 315 ? 5.518 9.755 17.563 1.00 36.63 317 ASN A O 1
ATOM 2225 N N . VAL A 1 316 ? 3.938 10.833 18.776 1.00 36.23 318 VAL A N 1
ATOM 2226 C CA . VAL A 1 316 ? 4.775 11.061 19.953 1.00 36.53 318 VAL A CA 1
ATOM 2227 C C . VAL A 1 316 ? 5.273 9.758 20.578 1.00 36.22 318 VAL A C 1
ATOM 2228 O O . VAL A 1 316 ? 6.427 9.667 20.991 1.00 36.09 318 VAL A O 1
ATOM 2232 N N . ARG A 1 317 ? 4.397 8.760 20.635 1.00 36.22 319 ARG A N 1
ATOM 2233 C CA . ARG A 1 317 ? 4.733 7.454 21.196 1.00 36.88 319 ARG A CA 1
ATOM 2234 C C . ARG A 1 317 ? 5.829 6.740 20.400 1.00 36.12 319 ARG A C 1
ATOM 2235 O O . ARG A 1 317 ? 6.724 6.128 20.988 1.00 36.09 319 ARG A O 1
ATOM 2243 N N . LYS A 1 318 ? 5.762 6.841 19.071 1.00 35.55 320 LYS A N 1
ATOM 2244 C CA . LYS A 1 318 ? 6.720 6.185 18.178 1.00 35.26 320 LYS A CA 1
ATOM 2245 C C . LYS A 1 318 ? 8.110 6.811 18.276 1.00 34.44 320 LYS A C 1
ATOM 2246 O O . LYS A 1 318 ? 9.124 6.114 18.125 1.00 34.93 320 LYS A O 1
ATOM 2252 N N . GLY A 1 319 ? 8.153 8.116 18.545 1.00 33.18 321 GLY A N 1
ATOM 2253 C CA . GLY A 1 319 ? 9.414 8.813 18.789 1.00 32.05 321 GLY A CA 1
ATOM 2254 C C . GLY A 1 319 ? 10.096 8.300 20.050 1.00 30.90 321 GLY A C 1
ATOM 2255 O O . GLY A 1 319 ? 11.282 7.964 20.033 1.00 30.93 321 GLY A O 1
ATOM 2256 N N . ALA A 1 320 ? 9.334 8.236 21.138 1.00 29.85 322 ALA A N 1
ATOM 2257 C CA . ALA A 1 320 ? 9.809 7.699 22.418 1.00 29.11 322 ALA A CA 1
ATOM 2258 C C . ALA A 1 320 ? 10.265 6.242 22.294 1.00 28.53 322 ALA A C 1
ATOM 2259 O O . ALA A 1 320 ? 11.348 5.874 22.760 1.00 28.23 322 ALA A O 1
ATOM 2261 N N . ALA A 1 321 ? 9.436 5.424 21.648 1.00 28.25 323 ALA A N 1
ATOM 2262 C CA . ALA A 1 321 ? 9.702 3.998 21.506 1.00 27.71 323 ALA A CA 1
ATOM 2263 C C . ALA A 1 321 ? 10.949 3.755 20.667 1.00 27.44 323 ALA A C 1
ATOM 2264 O O . ALA A 1 321 ? 11.797 2.943 21.026 1.00 27.36 323 ALA A O 1
ATOM 2266 N N . THR A 1 322 ? 11.063 4.492 19.561 1.00 26.93 324 THR A N 1
ATOM 2267 C CA . THR A 1 322 ? 12.209 4.399 18.665 1.00 26.04 324 THR A CA 1
ATOM 2268 C C . THR A 1 322 ? 13.515 4.815 19.338 1.00 25.46 324 THR A C 1
ATOM 2269 O O . THR A 1 322 ? 14.547 4.164 19.138 1.00 25.17 324 THR A O 1
ATOM 2273 N N . ASN A 1 323 ? 13.486 5.891 20.130 1.00 24.35 325 ASN A N 1
ATOM 2274 C CA . ASN A 1 323 ? 14.696 6.314 20.836 1.00 23.90 325 ASN A CA 1
ATOM 2275 C C . ASN A 1 323 ? 15.221 5.192 21.736 1.00 23.72 325 ASN A C 1
ATOM 2276 O O . ASN A 1 323 ? 16.426 4.894 21.746 1.00 23.94 325 ASN A O 1
ATOM 2281 N N . ALA A 1 324 ? 14.293 4.574 22.467 1.00 23.54 326 ALA A N 1
ATOM 2282 C CA . ALA A 1 324 ? 14.549 3.442 23.361 1.00 24.26 326 ALA A CA 1
ATOM 2283 C C . ALA A 1 324 ? 15.159 2.249 22.638 1.00 24.29 326 ALA A C 1
ATOM 2284 O O . ALA A 1 324 ? 16.109 1.642 23.132 1.00 25.40 326 ALA A O 1
ATOM 2286 N N . VAL A 1 325 ? 14.609 1.905 21.475 1.00 24.71 327 VAL A N 1
ATOM 2287 C CA . VAL A 1 325 ? 15.155 0.801 20.676 1.00 24.71 327 VAL A CA 1
ATOM 2288 C C . VAL A 1 325 ? 16.555 1.139 20.121 1.00 25.31 327 VAL A C 1
ATOM 2289 O O . VAL A 1 325 ? 17.452 0.291 20.150 1.00 25.62 327 VAL A O 1
ATOM 2293 N N . GLN A 1 326 ? 16.753 2.382 19.666 1.00 25.08 328 GLN A N 1
ATOM 2294 C CA . GLN A 1 326 ? 18.078 2.835 19.210 1.00 25.60 328 GLN A CA 1
ATOM 2295 C C . GLN A 1 326 ? 19.145 2.732 20.297 1.00 25.53 328 GLN A C 1
ATOM 2296 O O . GLN A 1 326 ? 20.307 2.411 20.013 1.00 25.23 328 GLN A O 1
ATOM 2302 N N . ILE A 1 327 ? 18.754 3.032 21.537 1.00 25.32 329 ILE A N 1
ATOM 2303 C CA . ILE A 1 327 ? 19.622 2.824 22.689 1.00 25.14 329 ILE A CA 1
ATOM 2304 C C . ILE A 1 327 ? 20.014 1.352 22.777 1.00 25.37 329 ILE A C 1
ATOM 2305 O O . ILE A 1 327 ? 21.196 1.042 22.898 1.00 25.43 329 ILE A O 1
ATOM 2310 N N . ALA A 1 328 ? 19.017 0.460 22.707 1.00 25.81 330 ALA A N 1
ATOM 2311 C CA . ALA A 1 328 ? 19.231 -0.994 22.797 1.00 26.43 330 ALA A CA 1
ATOM 2312 C C . ALA A 1 328 ? 20.126 -1.529 21.677 1.00 27.27 330 ALA A C 1
ATOM 2313 O O . ALA A 1 328 ? 20.910 -2.459 21.885 1.00 27.54 330 ALA A O 1
ATOM 2315 N N . GLU A 1 329 ? 19.968 -0.958 20.487 1.00 28.25 331 GLU A N 1
ATOM 2316 C CA . GLU A 1 329 ? 20.759 -1.341 19.331 1.00 28.93 331 GLU A CA 1
ATOM 2317 C C . GLU A 1 329 ? 22.222 -1.059 19.594 1.00 29.93 331 GLU A C 1
ATOM 2318 O O . GLU A 1 329 ? 23.060 -1.922 19.369 1.00 30.28 331 GLU A O 1
ATOM 2324 N N . LEU A 1 330 ? 22.524 0.139 20.094 1.00 30.44 332 LEU A N 1
ATOM 2325 C CA . LEU A 1 330 ? 23.900 0.531 20.385 1.00 31.69 332 LEU A CA 1
ATOM 2326 C C . LEU A 1 330 ? 24.481 -0.229 21.575 1.00 32.08 332 LEU A C 1
ATOM 2327 O O . LEU A 1 330 ? 25.661 -0.595 21.584 1.00 31.68 332 LEU A O 1
ATOM 2332 N N . LEU A 1 331 ? 23.636 -0.471 22.569 1.00 32.56 333 LEU A N 1
ATOM 2333 C CA . LEU A 1 331 ? 24.020 -1.222 23.754 1.00 33.65 333 LEU A CA 1
ATOM 2334 C C . LEU A 1 331 ? 24.502 -2.616 23.345 1.00 34.54 333 LEU A C 1
ATOM 2335 O O . LEU A 1 331 ? 25.595 -3.037 23.706 1.00 34.33 333 LEU A O 1
ATOM 2340 N N . VAL A 1 332 ? 23.667 -3.296 22.566 1.00 35.98 334 VAL A N 1
ATOM 2341 C CA . VAL A 1 332 ? 23.924 -4.631 22.023 1.00 37.61 334 VAL A CA 1
ATOM 2342 C C . VAL A 1 332 ? 25.174 -4.696 21.132 1.00 38.61 334 VAL A C 1
ATOM 2343 O O . VAL A 1 332 ? 25.953 -5.652 21.204 1.00 38.67 334 VAL A O 1
ATOM 2347 N N . ARG A 1 333 ? 25.356 -3.666 20.306 1.00 39.70 335 ARG A N 1
ATOM 2348 C CA . ARG A 1 333 ? 26.452 -3.595 19.347 1.00 40.74 335 ARG A CA 1
ATOM 2349 C C . ARG A 1 333 ? 27.813 -3.501 20.041 1.00 41.34 335 ARG A C 1
ATOM 2350 O O . ARG A 1 333 ? 28.731 -4.273 19.739 1.00 41.35 335 ARG A O 1
ATOM 2358 N N . ASP A 1 334 ? 27.930 -2.563 20.979 1.00 41.72 336 ASP A N 1
ATOM 2359 C CA . ASP A 1 334 ? 29.226 -2.174 21.537 1.00 42.16 336 ASP A CA 1
ATOM 2360 C C . ASP A 1 334 ? 29.543 -2.721 22.931 1.00 42.28 336 ASP A C 1
ATOM 2361 O O . ASP A 1 334 ? 30.695 -2.631 23.380 1.00 42.52 336 ASP A O 1
ATOM 2366 N N . TYR A 1 335 ? 28.542 -3.278 23.617 1.00 41.99 337 TYR A N 1
ATOM 2367 C CA . TYR A 1 335 ? 28.730 -3.705 25.009 1.00 41.82 337 TYR A CA 1
ATOM 2368 C C . TYR A 1 335 ? 28.341 -5.156 25.305 1.00 42.02 337 TYR A C 1
ATOM 2369 O O . TYR A 1 335 ? 28.602 -5.660 26.400 1.00 42.01 337 TYR A O 1
ATOM 2378 N N . PHE A 1 336 ? 27.747 -5.835 24.327 1.00 42.16 338 PHE A N 1
ATOM 2379 C CA . PHE A 1 336 ? 27.394 -7.246 24.484 1.00 42.51 338 PHE A CA 1
ATOM 2380 C C . PHE A 1 336 ? 28.204 -8.186 23.578 1.00 42.91 338 PHE A C 1
ATOM 2381 O O . PHE A 1 336 ? 28.415 -9.356 23.910 1.00 42.90 338 PHE A O 1
ATOM 2390 N N . GLN B 1 2 ? -18.408 71.003 22.659 1.00 43.54 4 GLN B N 1
ATOM 2391 C CA . GLN B 1 2 ? -18.332 70.917 21.170 1.00 43.44 4 GLN B CA 1
ATOM 2392 C C . GLN B 1 2 ? -18.580 69.475 20.721 1.00 42.55 4 GLN B C 1
ATOM 2393 O O . GLN B 1 2 ? -18.053 68.536 21.324 1.00 43.03 4 GLN B O 1
ATOM 2399 N N . GLN B 1 3 ? -19.413 69.314 19.691 1.00 41.34 5 GLN B N 1
ATOM 2400 C CA . GLN B 1 3 ? -19.715 68.010 19.090 1.00 40.08 5 GLN B CA 1
ATOM 2401 C C . GLN B 1 3 ? -19.216 67.948 17.635 1.00 38.35 5 GLN B C 1
ATOM 2402 O O . GLN B 1 3 ? -19.130 68.980 16.957 1.00 38.51 5 GLN B O 1
ATOM 2408 N N . PHE B 1 4 ? -18.897 66.741 17.163 1.00 36.03 6 PHE B N 1
ATOM 2409 C CA . PHE B 1 4 ? -18.233 66.561 15.861 1.00 34.07 6 PHE B CA 1
ATOM 2410 C C . PHE B 1 4 ? -18.974 65.593 14.957 1.00 32.42 6 PHE B C 1
ATOM 2411 O O . PHE B 1 4 ? -19.541 64.601 15.430 1.00 32.11 6 PHE B O 1
ATOM 2419 N N . ASN B 1 5 ? -18.986 65.894 13.661 1.00 30.35 7 ASN B N 1
ATOM 2420 C CA . ASN B 1 5 ? -19.551 64.982 12.682 1.00 29.18 7 ASN B CA 1
ATOM 2421 C C . ASN B 1 5 ? -18.543 63.894 12.338 1.00 28.07 7 ASN B C 1
ATOM 2422 O O . ASN B 1 5 ? -17.405 64.188 11.949 1.00 27.43 7 ASN B O 1
ATOM 2427 N N . VAL B 1 6 ? -18.981 62.647 12.498 1.00 27.21 8 VAL B N 1
ATOM 2428 C CA . VAL B 1 6 ? -18.144 61.471 12.305 1.00 26.56 8 VAL B CA 1
ATOM 2429 C C . VAL B 1 6 ? -18.732 60.536 11.253 1.00 26.28 8 VAL B C 1
ATOM 2430 O O . VAL B 1 6 ? -19.926 60.243 11.274 1.00 25.91 8 VAL B O 1
ATOM 2434 N N . ALA B 1 7 ? -17.887 60.060 10.343 1.00 25.78 9 ALA B N 1
ATOM 2435 C CA . ALA B 1 7 ? -18.293 59.027 9.388 1.00 25.64 9 ALA B CA 1
ATOM 2436 C C . ALA B 1 7 ? -17.586 57.715 9.688 1.00 25.58 9 ALA B C 1
ATOM 2437 O O . ALA B 1 7 ? -16.433 57.714 10.118 1.00 25.05 9 ALA B O 1
ATOM 2439 N N . ILE B 1 8 ? -18.287 56.604 9.472 1.00 25.78 10 ILE B N 1
ATOM 2440 C CA . ILE B 1 8 ? -17.660 55.289 9.438 1.00 25.98 10 ILE B CA 1
ATOM 2441 C C . ILE B 1 8 ? -17.819 54.728 8.020 1.00 26.72 10 ILE B C 1
ATOM 2442 O O . ILE B 1 8 ? -18.946 54.536 7.533 1.00 26.17 10 ILE B O 1
ATOM 2447 N N . PHE B 1 9 ? -16.690 54.489 7.361 1.00 27.04 11 PHE B N 1
ATOM 2448 C CA . PHE B 1 9 ? -16.698 53.893 6.029 1.00 27.92 11 PHE B CA 1
ATOM 2449 C C . PHE B 1 9 ? -16.367 52.420 6.167 1.00 28.29 11 PHE B C 1
ATOM 2450 O O . PHE B 1 9 ? -15.329 52.059 6.733 1.00 28.36 11 PHE B O 1
ATOM 2458 N N . GLY B 1 10 ? -17.262 51.571 5.669 1.00 28.93 12 GLY B N 1
ATOM 2459 C CA . GLY B 1 10 ? -17.200 50.129 5.927 1.00 29.40 12 GLY B CA 1
ATOM 2460 C C . GLY B 1 10 ? -18.130 49.767 7.081 1.00 30.37 12 GLY B C 1
ATOM 2461 O O . GLY B 1 10 ? -17.845 48.858 7.874 1.00 29.99 12 GLY B O 1
ATOM 2462 N N . ALA B 1 11 ? -19.249 50.490 7.161 1.00 30.95 13 ALA B N 1
ATOM 2463 C CA . ALA B 1 11 ? -20.150 50.435 8.317 1.00 31.48 13 ALA B CA 1
ATOM 2464 C C . ALA B 1 11 ? -20.775 49.061 8.558 1.00 32.02 13 ALA B C 1
ATOM 2465 O O . ALA B 1 11 ? -21.032 48.687 9.711 1.00 31.88 13 ALA B O 1
ATOM 2467 N N . THR B 1 12 ? -21.006 48.312 7.474 1.00 32.51 14 THR B N 1
ATOM 2468 C CA . THR B 1 12 ? -21.645 46.992 7.561 1.00 33.10 14 THR B CA 1
ATOM 2469 C C . THR B 1 12 ? -20.667 45.827 7.794 1.00 33.52 14 THR B C 1
ATOM 2470 O O . THR B 1 12 ? -21.087 44.679 8.008 1.00 33.93 14 THR B O 1
ATOM 2474 N N . GLY B 1 13 ? -19.369 46.120 7.758 1.00 33.29 15 GLY B N 1
ATOM 2475 C CA . GLY B 1 13 ? -18.358 45.123 8.092 1.00 33.05 15 GLY B CA 1
ATOM 2476 C C . GLY B 1 13 ? -18.237 44.995 9.594 1.00 32.87 15 GLY B C 1
ATOM 2477 O O . GLY B 1 13 ? -18.707 45.860 10.336 1.00 33.08 15 GLY B O 1
ATOM 2478 N N . ALA B 1 14 ? -17.594 43.925 10.051 1.00 32.57 16 ALA B N 1
ATOM 2479 C CA . ALA B 1 14 ? -17.512 43.630 11.477 1.00 31.99 16 ALA B CA 1
ATOM 2480 C C . ALA B 1 14 ? -16.737 44.684 12.261 1.00 31.91 16 ALA B C 1
ATOM 2481 O O . ALA B 1 14 ? -17.188 45.109 13.331 1.00 31.55 16 ALA B O 1
ATOM 2483 N N . VAL B 1 15 ? -15.583 45.114 11.739 1.00 31.03 17 VAL B N 1
ATOM 2484 C CA . VAL B 1 15 ? -14.837 46.208 12.381 1.00 30.41 17 VAL B CA 1
ATOM 2485 C C . VAL B 1 15 ? -15.672 47.499 12.407 1.00 29.72 17 VAL B C 1
ATOM 2486 O O . VAL B 1 15 ? -15.766 48.148 13.435 1.00 30.03 17 VAL B O 1
ATOM 2490 N N . GLY B 1 16 ? -16.277 47.859 11.280 1.00 29.30 18 GLY B N 1
ATOM 2491 C CA . GLY B 1 16 ? -17.165 49.027 11.211 1.00 29.28 18 GLY B CA 1
ATOM 2492 C C . GLY B 1 16 ? -18.232 49.045 12.303 1.00 29.39 18 GLY B C 1
ATOM 2493 O O . GLY B 1 16 ? -18.464 50.088 12.936 1.00 28.31 18 GLY B O 1
ATOM 2494 N N . GLU B 1 17 ? -18.873 47.889 12.525 1.00 29.04 19 GLU B N 1
ATOM 2495 C CA . GLU B 1 17 ? -19.895 47.734 13.579 1.00 29.49 19 GLU B CA 1
ATOM 2496 C C . GLU B 1 17 ? -19.289 47.878 14.980 1.00 29.47 19 GLU B C 1
ATOM 2497 O O . GLU B 1 17 ? -19.870 48.506 15.862 1.00 29.01 19 GLU B O 1
ATOM 2503 N N . THR B 1 18 ? -18.099 47.316 15.161 1.00 29.92 20 THR B N 1
ATOM 2504 C CA . THR B 1 18 ? -17.358 47.429 16.416 1.00 30.21 20 THR B CA 1
ATOM 2505 C C . THR B 1 18 ? -16.984 48.891 16.715 1.00 30.36 20 THR B C 1
ATOM 2506 O O . THR B 1 18 ? -17.045 49.325 17.869 1.00 29.78 20 THR B O 1
ATOM 2510 N N . MET B 1 19 ? -16.616 49.641 15.669 1.00 30.09 21 MET B N 1
ATOM 2511 C CA . MET B 1 19 ? -16.325 51.074 15.798 1.00 31.18 21 MET B CA 1
ATOM 2512 C C . MET B 1 19 ? -17.548 51.859 16.256 1.00 30.19 21 MET B C 1
ATOM 2513 O O . MET B 1 19 ? -17.434 52.732 17.098 1.00 29.79 21 MET B O 1
ATOM 2518 N N . LEU B 1 20 ? -18.706 51.557 15.674 1.00 30.03 22 LEU B N 1
ATOM 2519 C CA . LEU B 1 20 ? -19.968 52.147 16.128 1.00 30.27 22 LEU B CA 1
ATOM 2520 C C . LEU B 1 20 ? -20.145 51.873 17.626 1.00 30.21 22 LEU B C 1
ATOM 2521 O O . LEU B 1 20 ? -20.403 52.789 18.403 1.00 30.03 22 LEU B O 1
ATOM 2526 N N . GLU B 1 21 ? -19.974 50.616 18.025 1.00 30.48 23 GLU B N 1
ATOM 2527 C CA . GLU B 1 21 ? -20.175 50.220 19.421 1.00 31.09 23 GLU B CA 1
ATOM 2528 C C . GLU B 1 21 ? -19.202 50.919 20.369 1.00 30.06 23 GLU B C 1
ATOM 2529 O O . GLU B 1 21 ? -19.589 51.333 21.464 1.00 29.61 23 GLU B O 1
ATOM 2535 N N . VAL B 1 22 ? -17.952 51.076 19.939 1.00 28.99 24 VAL B N 1
ATOM 2536 C CA . VAL B 1 22 ? -16.942 51.730 20.777 1.00 28.85 24 VAL B CA 1
ATOM 2537 C C . VAL B 1 22 ? -17.188 53.238 20.906 1.00 28.41 24 VAL B C 1
ATOM 2538 O O . VAL B 1 22 ? -17.031 53.805 21.990 1.00 29.21 24 VAL B O 1
ATOM 2542 N N . LEU B 1 23 ? -17.578 53.881 19.811 1.00 28.22 25 LEU B N 1
ATOM 2543 C CA . LEU B 1 23 ? -17.965 55.300 19.851 1.00 28.07 25 LEU B CA 1
ATOM 2544 C C . LEU B 1 23 ? -19.080 55.567 20.877 1.00 28.29 25 LEU B C 1
ATOM 2545 O O . LEU B 1 23 ? -19.053 56.558 21.604 1.00 27.77 25 LEU B O 1
ATOM 2550 N N . GLN B 1 24 ? -20.058 54.673 20.908 1.00 29.10 26 GLN B N 1
ATOM 2551 C CA . GLN B 1 24 ? -21.166 54.742 21.861 1.00 30.10 26 GLN B CA 1
ATOM 2552 C C . GLN B 1 24 ? -20.713 54.459 23.291 1.00 30.38 26 GLN B C 1
ATOM 2553 O O . GLN B 1 24 ? -21.021 55.227 24.206 1.00 30.25 26 GLN B O 1
ATOM 2559 N N . GLU B 1 25 ? -19.976 53.362 23.479 1.00 30.92 27 GLU B N 1
ATOM 2560 C CA . GLU B 1 25 ? -19.524 52.963 24.808 1.00 32.19 27 GLU B CA 1
ATOM 2561 C C . GLU B 1 25 ? -18.579 53.967 25.449 1.00 31.54 27 GLU B C 1
ATOM 2562 O O . GLU B 1 25 ? -18.571 54.119 26.668 1.00 31.38 27 GLU B O 1
ATOM 2568 N N . ARG B 1 26 ? -17.789 54.657 24.629 1.00 31.41 28 ARG B N 1
ATOM 2569 C CA . ARG B 1 26 ? -16.847 55.665 25.125 1.00 31.36 28 ARG B CA 1
ATOM 2570 C C . ARG B 1 26 ? -17.437 57.080 25.190 1.00 31.16 28 ARG B C 1
ATOM 2571 O O . ARG B 1 26 ? -16.735 58.027 25.521 1.00 31.38 28 ARG B O 1
ATOM 2579 N N . GLU B 1 27 ? -18.715 57.217 24.854 1.00 31.38 29 GLU B N 1
ATOM 2580 C CA . GLU B 1 27 ? -19.409 58.507 24.847 1.00 31.98 29 GLU B CA 1
ATOM 2581 C C . GLU B 1 27 ? -18.705 59.587 24.016 1.00 31.53 29 GLU B C 1
ATOM 2582 O O . GLU B 1 27 ? -18.580 60.748 24.438 1.00 31.32 29 GLU B O 1
ATOM 2588 N N . PHE B 1 28 ? -18.262 59.211 22.820 1.00 31.06 30 PHE B N 1
ATOM 2589 C CA . PHE B 1 28 ? -17.595 60.175 21.946 1.00 30.54 30 PHE B CA 1
ATOM 2590 C C . PHE B 1 28 ? -18.572 61.310 21.605 1.00 30.85 30 PHE B C 1
ATOM 2591 O O . PHE B 1 28 ? -19.753 61.043 21.383 1.00 30.55 30 PHE B O 1
ATOM 2599 N N . PRO B 1 29 ? -18.092 62.578 21.618 1.00 31.02 31 PRO B N 1
ATOM 2600 C CA . PRO B 1 29 ? -18.927 63.742 21.310 1.00 31.68 31 PRO B CA 1
ATOM 2601 C C . PRO B 1 29 ? -19.371 63.828 19.846 1.00 31.73 31 PRO B C 1
ATOM 2602 O O . PRO B 1 29 ? -18.884 64.678 19.097 1.00 31.40 31 PRO B O 1
ATOM 2606 N N . VAL B 1 30 ? -20.298 62.953 19.457 1.00 32.05 32 VAL B N 1
ATOM 2607 C CA . VAL B 1 30 ? -20.769 62.907 18.077 1.00 32.26 32 VAL B CA 1
ATOM 2608 C C . VAL B 1 30 ? -21.973 63.812 17.897 1.00 32.94 32 VAL B C 1
ATOM 2609 O O . VAL B 1 30 ? -22.990 63.650 18.576 1.00 33.16 32 VAL B O 1
ATOM 2613 N N . ASP B 1 31 ? -21.841 64.770 16.983 1.00 33.20 33 ASP B N 1
ATOM 2614 C CA . ASP B 1 31 ? -22.981 65.510 16.461 1.00 33.49 33 ASP B CA 1
ATOM 2615 C C . ASP B 1 31 ? -23.769 64.544 15.573 1.00 33.85 33 ASP B C 1
ATOM 2616 O O . ASP B 1 31 ? -24.664 63.851 16.062 1.00 33.74 33 ASP B O 1
ATOM 2621 N N . GLU B 1 32 ? -23.429 64.486 14.281 1.00 33.99 34 GLU B N 1
ATOM 2622 C CA . GLU B 1 32 ? -24.029 63.516 13.351 1.00 34.05 34 GLU B CA 1
ATOM 2623 C C . GLU B 1 32 ? -23.086 62.361 13.050 1.00 33.18 34 GLU B C 1
ATOM 2624 O O . GLU B 1 32 ? -21.910 62.579 12.735 1.00 32.20 34 GLU B O 1
ATOM 2630 N N . LEU B 1 33 ? -23.612 61.139 13.142 1.00 32.70 35 LEU B N 1
ATOM 2631 C CA . LEU B 1 33 ? -22.903 59.948 12.678 1.00 31.93 35 LEU B CA 1
ATOM 2632 C C . LEU B 1 33 ? -23.398 59.561 11.283 1.00 31.74 35 LEU B C 1
ATOM 2633 O O . LEU B 1 33 ? -24.599 59.349 11.077 1.00 31.39 35 LEU B O 1
ATOM 2638 N N . PHE B 1 34 ? -22.466 59.478 10.336 1.00 31.12 36 PHE B N 1
ATOM 2639 C CA . PHE B 1 34 ? -22.758 59.007 8.981 1.00 30.88 36 PHE B CA 1
ATOM 2640 C C . PHE B 1 34 ? -22.160 57.617 8.800 1.00 31.07 36 PHE B C 1
ATOM 2641 O O . PHE B 1 34 ? -20.995 57.377 9.153 1.00 30.49 36 PHE B O 1
ATOM 2649 N N . LEU B 1 35 ? -22.957 56.701 8.259 1.00 30.95 37 LEU B N 1
ATOM 2650 C CA . LEU B 1 35 ? -22.510 55.330 8.019 1.00 31.16 37 LEU B CA 1
ATOM 2651 C C . LEU B 1 35 ? -22.462 55.107 6.503 1.00 31.60 37 LEU B C 1
ATOM 2652 O O . LEU B 1 35 ? -23.449 55.345 5.797 1.00 31.36 37 LEU B O 1
ATOM 2657 N N . LEU B 1 36 ? -21.297 54.696 6.008 1.00 31.85 38 LEU B N 1
ATOM 2658 C CA . LEU B 1 36 ? -21.057 54.613 4.571 1.00 32.28 38 LEU B CA 1
ATOM 2659 C C . LEU B 1 36 ? -20.676 53.209 4.151 1.00 33.41 38 LEU B C 1
ATOM 2660 O O . LEU B 1 36 ? -19.923 52.526 4.847 1.00 32.79 38 LEU B O 1
ATOM 2665 N N . ALA B 1 37 ? -21.202 52.794 3.003 1.00 35.15 39 ALA B N 1
ATOM 2666 C CA . ALA B 1 37 ? -20.826 51.530 2.371 1.00 37.45 39 ALA B CA 1
ATOM 2667 C C . ALA B 1 37 ? -21.079 51.628 0.866 1.00 39.23 39 ALA B C 1
ATOM 2668 O O . ALA B 1 37 ? -21.248 52.724 0.332 1.00 38.88 39 ALA B O 1
ATOM 2670 N N . SER B 1 38 ? -21.096 50.488 0.180 1.00 42.25 40 SER B N 1
ATOM 2671 C CA . SER B 1 38 ? -21.431 50.462 -1.250 1.00 44.71 40 SER B CA 1
ATOM 2672 C C . SER B 1 38 ? -22.948 50.528 -1.488 1.00 46.36 40 SER B C 1
ATOM 2673 O O . SER B 1 38 ? -23.740 50.505 -0.539 1.00 46.96 40 SER B O 1
ATOM 2676 N N . GLU B 1 39 ? -23.333 50.608 -2.763 1.00 48.22 41 GLU B N 1
ATOM 2677 C CA . GLU B 1 39 ? -24.737 50.659 -3.195 1.00 49.72 41 GLU B CA 1
ATOM 2678 C C . GLU B 1 39 ? -25.609 49.601 -2.516 1.00 50.24 41 GLU B C 1
ATOM 2679 O O . GLU B 1 39 ? -26.730 49.898 -2.092 1.00 50.58 41 GLU B O 1
ATOM 2685 N N . ARG B 1 40 ? -25.075 48.385 -2.405 1.00 50.79 42 ARG B N 1
ATOM 2686 C CA . ARG B 1 40 ? -25.825 47.210 -1.955 1.00 51.23 42 ARG B CA 1
ATOM 2687 C C . ARG B 1 40 ? -26.322 47.287 -0.512 1.00 51.57 42 ARG B C 1
ATOM 2688 O O . ARG B 1 40 ? -27.406 46.781 -0.197 1.00 51.55 42 ARG B O 1
ATOM 2690 N N . SER B 1 41 ? -25.530 47.920 0.353 1.00 51.62 43 SER B N 1
ATOM 2691 C CA . SER B 1 41 ? -25.823 47.982 1.789 1.00 51.58 43 SER B CA 1
ATOM 2692 C C . SER B 1 41 ? -26.631 49.219 2.194 1.00 51.39 43 SER B C 1
ATOM 2693 O O . SER B 1 41 ? -26.951 49.401 3.370 1.00 51.49 43 SER B O 1
ATOM 2696 N N . GLU B 1 42 ? -26.956 50.058 1.214 1.00 51.07 44 GLU B N 1
ATOM 2697 C CA . GLU B 1 42 ? -27.729 51.280 1.429 1.00 50.75 44 GLU B CA 1
ATOM 2698 C C . GLU B 1 42 ? -29.143 50.951 1.933 1.00 50.21 44 GLU B C 1
ATOM 2699 O O . GLU B 1 42 ? -29.812 50.063 1.397 1.00 50.49 44 GLU B O 1
ATOM 2705 N N . GLY B 1 43 ? -29.583 51.654 2.976 1.00 49.18 45 GLY B N 1
ATOM 2706 C CA . GLY B 1 43 ? -30.901 51.407 3.561 1.00 47.71 45 GLY B CA 1
ATOM 2707 C C . GLY B 1 43 ? -30.897 50.564 4.830 1.00 46.61 45 GLY B C 1
ATOM 2708 O O . GLY B 1 43 ? -31.876 50.574 5.579 1.00 47.00 45 GLY B O 1
ATOM 2709 N N . LYS B 1 44 ? -29.817 49.817 5.060 1.00 44.97 46 LYS B N 1
ATOM 2710 C CA . LYS B 1 44 ? -29.627 49.089 6.317 1.00 43.68 46 LYS B CA 1
ATOM 2711 C C . LYS B 1 44 ? -29.563 50.080 7.484 1.00 42.18 46 LYS B C 1
ATOM 2712 O O . LYS B 1 44 ? -29.071 51.202 7.330 1.00 42.03 46 LYS B O 1
ATOM 2718 N N . THR B 1 45 ? -30.067 49.661 8.642 1.00 40.12 47 THR B N 1
ATOM 2719 C CA . THR B 1 45 ? -30.112 50.521 9.821 1.00 38.06 47 THR B CA 1
ATOM 2720 C C . THR B 1 45 ? -29.341 49.942 10.995 1.00 36.82 47 THR B C 1
ATOM 2721 O O . THR B 1 45 ? -29.276 48.721 11.180 1.00 35.97 47 THR B O 1
ATOM 2725 N N . TYR B 1 46 ? -28.760 50.849 11.778 1.00 35.47 48 TYR B N 1
ATOM 2726 C CA . TYR B 1 46 ? -28.100 50.528 13.037 1.00 34.13 48 TYR B CA 1
ATOM 2727 C C . TYR B 1 46 ? -28.604 51.481 14.104 1.00 33.53 48 TYR B C 1
ATOM 2728 O O . TYR B 1 46 ? -29.066 52.584 13.794 1.00 33.26 48 TYR B O 1
ATOM 2737 N N . ARG B 1 47 ? -28.509 51.052 15.362 1.00 33.02 49 ARG B N 1
ATOM 2738 C CA . ARG B 1 47 ? -28.781 51.924 16.501 1.00 32.51 49 ARG B CA 1
ATOM 2739 C C . ARG B 1 47 ? -27.478 52.530 17.008 1.00 31.93 49 ARG B C 1
ATOM 2740 O O . ARG B 1 47 ? -26.489 51.820 17.183 1.00 32.08 49 ARG B O 1
ATOM 2748 N N . PHE B 1 48 ? -27.501 53.837 17.249 1.00 31.27 50 PHE B N 1
ATOM 2749 C CA . PHE B 1 48 ? -26.375 54.561 17.826 1.00 31.01 50 PHE B CA 1
ATOM 2750 C C . PHE B 1 48 ? -26.861 55.700 18.719 1.00 31.03 50 PHE B C 1
ATOM 2751 O O . PHE B 1 48 ? -27.640 56.543 18.279 1.00 30.08 50 PHE B O 1
ATOM 2759 N N . ASN B 1 49 ? -26.374 55.727 19.961 1.00 31.43 51 ASN B N 1
ATOM 2760 C CA . ASN B 1 49 ? -26.740 56.765 20.934 1.00 31.84 51 ASN B CA 1
ATOM 2761 C C . ASN B 1 49 ? -28.240 57.031 21.027 1.00 32.20 51 ASN B C 1
ATOM 2762 O O . ASN B 1 49 ? -28.673 58.178 21.184 1.00 32.39 51 ASN B O 1
ATOM 2767 N N . GLY B 1 50 ? -29.025 55.966 20.917 1.00 32.48 52 GLY B N 1
ATOM 2768 C CA . GLY B 1 50 ? -30.473 56.064 21.049 1.00 33.33 52 GLY B CA 1
ATOM 2769 C C . GLY B 1 50 ? -31.158 56.576 19.796 1.00 33.74 52 GLY B C 1
ATOM 2770 O O . GLY B 1 50 ? -32.282 57.083 19.868 1.00 33.68 52 GLY B O 1
ATOM 2771 N N . LYS B 1 51 ? -30.490 56.421 18.652 1.00 34.12 53 LYS B N 1
ATOM 2772 C CA . LYS B 1 51 ? -30.996 56.873 17.349 1.00 35.03 53 LYS B CA 1
ATOM 2773 C C . LYS B 1 51 ? -30.859 55.788 16.303 1.00 34.99 53 LYS B C 1
ATOM 2774 O O . LYS B 1 51 ? -29.998 54.917 16.403 1.00 35.37 53 LYS B O 1
ATOM 2780 N N . THR B 1 52 ? -31.710 55.855 15.290 1.00 35.06 54 THR B N 1
ATOM 2781 C CA . THR B 1 52 ? -31.617 54.976 14.142 1.00 35.40 54 THR B CA 1
ATOM 2782 C C . THR B 1 52 ? -30.849 55.714 13.042 1.00 35.45 54 THR B C 1
ATOM 2783 O O . THR B 1 52 ? -31.235 56.815 12.626 1.00 35.00 54 THR B O 1
ATOM 2787 N N . VAL B 1 53 ? -29.747 55.112 12.602 1.00 35.35 55 VAL B N 1
ATOM 2788 C CA . VAL B 1 53 ? -28.894 55.704 11.566 1.00 35.20 55 VAL B CA 1
ATOM 2789 C C . VAL B 1 53 ? -28.913 54.784 10.344 1.00 35.32 55 VAL B C 1
ATOM 2790 O O . VAL B 1 53 ? -28.724 53.577 10.474 1.00 34.88 55 VAL B O 1
ATOM 2794 N N . ARG B 1 54 ? -29.149 55.365 9.170 1.00 35.49 56 ARG B N 1
ATOM 2795 C CA . ARG B 1 54 ? -29.236 54.611 7.918 1.00 36.22 56 ARG B CA 1
ATOM 2796 C C . ARG B 1 54 ? -27.889 54.607 7.174 1.00 35.63 56 ARG B C 1
ATOM 2797 O O . ARG B 1 54 ? -27.225 55.639 7.057 1.00 35.35 56 ARG B O 1
ATOM 2805 N N . VAL B 1 55 ? -27.491 53.434 6.696 1.00 35.63 57 VAL B N 1
ATOM 2806 C CA . VAL B 1 55 ? -26.304 53.298 5.844 1.00 35.69 57 VAL B CA 1
ATOM 2807 C C . VAL B 1 55 ? -26.567 53.934 4.469 1.00 35.88 57 VAL B C 1
ATOM 2808 O O . VAL B 1 55 ? -27.632 53.739 3.878 1.00 35.87 57 VAL B O 1
ATOM 2812 N N . GLN B 1 56 ? -25.613 54.724 3.984 1.00 35.77 58 GLN B N 1
ATOM 2813 C CA . GLN B 1 56 ? -25.730 55.335 2.661 1.00 35.61 58 GLN B CA 1
ATOM 2814 C C . GLN B 1 56 ? -24.534 55.027 1.762 1.00 35.52 58 GLN B C 1
ATOM 2815 O O . GLN B 1 56 ? -23.478 54.595 2.229 1.00 36.01 58 GLN B O 1
ATOM 2821 N N . ASN B 1 57 ? -24.725 55.269 0.472 1.00 35.01 59 ASN B N 1
ATOM 2822 C CA . ASN B 1 57 ? -23.727 55.027 -0.559 1.00 34.74 59 ASN B CA 1
ATOM 2823 C C . ASN B 1 57 ? -22.613 56.068 -0.509 1.00 34.10 59 ASN B C 1
ATOM 2824 O O . ASN B 1 57 ? -22.871 57.273 -0.505 1.00 33.77 59 ASN B O 1
ATOM 2829 N N . VAL B 1 58 ? -21.375 55.584 -0.480 1.00 34.11 60 VAL B N 1
ATOM 2830 C CA . VAL B 1 58 ? -20.186 56.450 -0.461 1.00 33.69 60 VAL B CA 1
ATOM 2831 C C . VAL B 1 58 ? -20.033 57.294 -1.745 1.00 34.06 60 VAL B C 1
ATOM 2832 O O . VAL B 1 58 ? -19.529 58.419 -1.696 1.00 33.61 60 VAL B O 1
ATOM 2836 N N . GLU B 1 59 ? -20.508 56.763 -2.873 1.00 34.69 61 GLU B N 1
ATOM 2837 C CA . GLU B 1 59 ? -20.394 57.439 -4.174 1.00 35.41 61 GLU B CA 1
ATOM 2838 C C . GLU B 1 59 ? -21.163 58.754 -4.227 1.00 35.94 61 GLU B C 1
ATOM 2839 O O . GLU B 1 59 ? -20.789 59.664 -4.967 1.00 35.92 61 GLU B O 1
ATOM 2845 N N . GLU B 1 60 ? -22.237 58.843 -3.443 1.00 36.40 62 GLU B N 1
ATOM 2846 C CA . GLU B 1 60 ? -23.126 60.011 -3.456 1.00 37.19 62 GLU B CA 1
ATOM 2847 C C . GLU B 1 60 ? -22.922 60.907 -2.225 1.00 36.14 62 GLU B C 1
ATOM 2848 O O . GLU B 1 60 ? -23.631 61.903 -2.048 1.00 36.03 62 GLU B O 1
ATOM 2854 N N . PHE B 1 61 ? -21.952 60.549 -1.384 1.00 35.19 63 PHE B N 1
ATOM 2855 C CA . PHE B 1 61 ? -21.742 61.218 -0.097 1.00 34.32 63 PHE B CA 1
ATOM 2856 C C . PHE B 1 61 ? -20.937 62.515 -0.203 1.00 33.99 63 PHE B C 1
ATOM 2857 O O . PHE B 1 61 ? -19.881 62.545 -0.837 1.00 33.85 63 PHE B O 1
ATOM 2865 N N . ASP B 1 62 ? -21.449 63.580 0.421 1.00 33.27 64 ASP B N 1
ATOM 2866 C CA . ASP B 1 62 ? -20.737 64.853 0.536 1.00 32.91 64 ASP B CA 1
ATOM 2867 C C . ASP B 1 62 ? -19.837 64.822 1.779 1.00 32.09 64 ASP B C 1
ATOM 2868 O O . ASP B 1 62 ? -20.312 64.919 2.909 1.00 31.43 64 ASP B O 1
ATOM 2873 N N . TRP B 1 63 ? -18.534 64.677 1.556 1.00 31.34 65 TRP B N 1
ATOM 2874 C CA . TRP B 1 63 ? -17.566 64.566 2.650 1.00 30.86 65 TRP B CA 1
ATOM 2875 C C . TRP B 1 63 ? -17.376 65.849 3.458 1.00 31.28 65 TRP B C 1
ATOM 2876 O O . TRP B 1 63 ? -16.875 65.795 4.571 1.00 31.41 65 TRP B O 1
ATOM 2887 N N . SER B 1 64 ? -17.769 66.999 2.904 1.00 32.20 66 SER B N 1
ATOM 2888 C CA . SER B 1 64 ? -17.572 68.292 3.581 1.00 32.75 66 SER B CA 1
ATOM 2889 C C . SER B 1 64 ? -18.377 68.408 4.878 1.00 33.03 66 SER B C 1
ATOM 2890 O O . SER B 1 64 ? -18.170 69.327 5.668 1.00 33.53 66 SER B O 1
ATOM 2893 N N . GLN B 1 65 ? -19.283 67.458 5.085 1.00 33.31 67 GLN B N 1
ATOM 2894 C CA . GLN B 1 65 ? -20.090 67.376 6.293 1.00 33.49 67 GLN B CA 1
ATOM 2895 C C . GLN B 1 65 ? -19.297 66.917 7.520 1.00 32.89 67 GLN B C 1
ATOM 2896 O O . GLN B 1 65 ? -19.641 67.266 8.650 1.00 33.21 67 GLN B O 1
ATOM 2902 N N . VAL B 1 66 ? -18.240 66.140 7.299 1.00 31.83 68 VAL B N 1
ATOM 2903 C CA . VAL B 1 66 ? -17.606 65.404 8.397 1.00 30.62 68 VAL B CA 1
ATOM 2904 C C . VAL B 1 66 ? -16.265 65.970 8.884 1.00 29.32 68 VAL B C 1
ATOM 2905 O O . VAL B 1 66 ? -15.465 66.478 8.096 1.00 29.00 68 VAL B O 1
ATOM 2909 N N . HIS B 1 67 ? -16.061 65.915 10.201 1.00 27.73 69 HIS B N 1
ATOM 2910 C CA . HIS B 1 67 ? -14.786 66.281 10.822 1.00 26.62 69 HIS B CA 1
ATOM 2911 C C . HIS B 1 67 ? -13.793 65.125 10.827 1.00 25.57 69 HIS B C 1
ATOM 2912 O O . HIS B 1 67 ? -12.617 65.319 10.518 1.00 24.99 69 HIS B O 1
ATOM 2919 N N . ILE B 1 68 ? -14.274 63.935 11.188 1.00 24.67 70 ILE B N 1
ATOM 2920 C CA . ILE B 1 68 ? -13.432 62.750 11.353 1.00 24.44 70 ILE B CA 1
ATOM 2921 C C . ILE B 1 68 ? -14.098 61.559 10.690 1.00 23.77 70 ILE B C 1
ATOM 2922 O O . ILE B 1 68 ? -15.315 61.365 10.821 1.00 23.79 70 ILE B O 1
ATOM 2927 N N . ALA B 1 69 ? -13.311 60.757 9.983 1.00 22.84 71 ALA B N 1
ATOM 2928 C CA . ALA B 1 69 ? -13.827 59.494 9.452 1.00 22.78 71 ALA B CA 1
ATOM 2929 C C . ALA B 1 69 ? -12.981 58.311 9.895 1.00 22.75 71 ALA B C 1
ATOM 2930 O O . ALA B 1 69 ? -11.747 58.394 9.983 1.00 23.15 71 ALA B O 1
ATOM 2932 N N . LEU B 1 70 ? -13.663 57.216 10.198 1.00 22.75 72 LEU B N 1
ATOM 2933 C CA . LEU B 1 70 ? -13.015 55.978 10.575 1.00 22.91 72 LEU B CA 1
ATOM 2934 C C . LEU B 1 70 ? -13.245 54.984 9.441 1.00 23.32 72 LEU B C 1
ATOM 2935 O O . LEU B 1 70 ? -14.384 54.666 9.085 1.00 22.75 72 LEU B O 1
ATOM 2940 N N . PHE B 1 71 ? -12.151 54.522 8.855 1.00 23.34 73 PHE B N 1
ATOM 2941 C CA . PHE B 1 71 ? -12.208 53.674 7.676 1.00 23.95 73 PHE B CA 1
ATOM 2942 C C . PHE B 1 71 ? -11.884 52.234 8.027 1.00 24.65 73 PHE B C 1
ATOM 2943 O O . PHE B 1 71 ? -10.859 51.967 8.650 1.00 24.43 73 PHE B O 1
ATOM 2951 N N . SER B 1 72 ? -12.705 51.295 7.564 1.00 26.17 74 SER B N 1
ATOM 2952 C CA . SER B 1 72 ? -12.342 49.879 7.681 1.00 27.81 74 SER B CA 1
ATOM 2953 C C . SER B 1 72 ? -13.076 49.024 6.660 1.00 28.36 74 SER B C 1
ATOM 2954 O O . SER B 1 72 ? -13.792 48.078 7.031 1.00 28.95 74 SER B O 1
ATOM 2957 N N . ALA B 1 73 ? -12.885 49.368 5.384 1.00 28.52 75 ALA B N 1
ATOM 2958 C CA . ALA B 1 73 ? -13.513 48.687 4.242 1.00 28.63 75 ALA B CA 1
ATOM 2959 C C . ALA B 1 73 ? -12.508 47.995 3.310 1.00 28.79 75 ALA B C 1
ATOM 2960 O O . ALA B 1 73 ? -12.839 47.683 2.164 1.00 30.19 75 ALA B O 1
ATOM 2962 N N . GLY B 1 74 ? -11.294 47.747 3.789 1.00 28.04 76 GLY B N 1
ATOM 2963 C CA . GLY B 1 74 ? -10.260 47.111 2.957 1.00 27.07 76 GLY B CA 1
ATOM 2964 C C . GLY B 1 74 ? -9.269 48.094 2.337 1.00 26.04 76 GLY B C 1
ATOM 2965 O O . GLY B 1 74 ? -9.614 49.240 2.055 1.00 25.90 76 GLY B O 1
ATOM 2966 N N . GLY B 1 75 ? -8.048 47.629 2.090 1.00 25.12 77 GLY B N 1
ATOM 2967 C CA . GLY B 1 75 ? -6.949 48.500 1.637 1.00 24.16 77 GLY B CA 1
ATOM 2968 C C . GLY B 1 75 ? -7.179 49.308 0.371 1.00 23.56 77 GLY B C 1
ATOM 2969 O O . GLY B 1 75 ? -6.824 50.483 0.308 1.00 22.55 77 GLY B O 1
ATOM 2970 N N . GLU B 1 76 ? -7.769 48.691 -0.654 1.00 23.81 78 GLU B N 1
ATOM 2971 C CA . GLU B 1 76 ? -7.936 49.383 -1.936 1.00 24.14 78 GLU B CA 1
ATOM 2972 C C . GLU B 1 76 ? -8.957 50.504 -1.832 1.00 23.31 78 GLU B C 1
ATOM 2973 O O . GLU B 1 76 ? -8.856 51.514 -2.543 1.00 23.17 78 GLU B O 1
ATOM 2979 N N . LEU B 1 77 ? -9.949 50.317 -0.962 1.00 22.36 79 LEU B N 1
ATOM 2980 C CA . LEU B 1 77 ? -10.993 51.320 -0.788 1.00 22.12 79 LEU B CA 1
ATOM 2981 C C . LEU B 1 77 ? -10.509 52.500 0.033 1.00 21.60 79 LEU B C 1
ATOM 2982 O O . LEU B 1 77 ? -10.963 53.625 -0.166 1.00 22.40 79 LEU B O 1
ATOM 2987 N N . SER B 1 78 ? -9.587 52.245 0.952 1.00 21.08 80 SER B N 1
ATOM 2988 C CA . SER B 1 78 ? -8.948 53.339 1.687 1.00 21.01 80 SER B CA 1
ATOM 2989 C C . SER B 1 78 ? -8.052 54.104 0.726 1.00 20.56 80 SER B C 1
ATOM 2990 O O . SER B 1 78 ? -8.008 55.336 0.750 1.00 20.49 80 SER B O 1
ATOM 2993 N N . ALA B 1 79 ? -7.357 53.360 -0.135 1.00 20.36 81 ALA B N 1
ATOM 2994 C CA . ALA B 1 79 ? -6.493 53.956 -1.145 1.00 20.33 81 ALA B CA 1
ATOM 2995 C C . ALA B 1 79 ? -7.320 54.880 -2.030 1.00 20.28 81 ALA B C 1
ATOM 2996 O O . ALA B 1 79 ? -6.876 55.972 -2.380 1.00 19.68 81 ALA B O 1
ATOM 2998 N N . LYS B 1 80 ? -8.542 54.460 -2.340 1.00 20.77 82 LYS B N 1
ATOM 2999 C CA . LYS B 1 80 ? -9.434 55.279 -3.176 1.00 21.81 82 LYS B CA 1
ATOM 3000 C C . LYS B 1 80 ? -10.017 56.468 -2.409 1.00 21.87 82 LYS B C 1
ATOM 3001 O O . LYS B 1 80 ? -9.874 57.612 -2.844 1.00 21.76 82 LYS B O 1
ATOM 3007 N N . TRP B 1 81 ? -10.631 56.192 -1.260 1.00 21.78 83 TRP B N 1
ATOM 3008 C CA . TRP B 1 81 ? -11.473 57.186 -0.581 1.00 22.20 83 TRP B CA 1
ATOM 3009 C C . TRP B 1 81 ? -10.769 58.125 0.393 1.00 22.14 83 TRP B C 1
ATOM 3010 O O . TRP B 1 81 ? -11.224 59.240 0.591 1.00 22.74 83 TRP B O 1
ATOM 3021 N N . ALA B 1 82 ? -9.665 57.694 0.992 1.00 21.86 84 ALA B N 1
ATOM 3022 C CA . ALA B 1 82 ? -8.988 58.549 1.983 1.00 21.99 84 ALA B CA 1
ATOM 3023 C C . ALA B 1 82 ? -8.501 59.869 1.379 1.00 22.07 84 ALA B C 1
ATOM 3024 O O . ALA B 1 82 ? -8.785 60.941 1.933 1.00 22.35 84 ALA B O 1
ATOM 3026 N N . PRO B 1 83 ? -7.801 59.820 0.225 1.00 21.93 85 PRO B N 1
ATOM 3027 C CA . PRO B 1 83 ? -7.392 61.101 -0.364 1.00 21.87 85 PRO B CA 1
ATOM 3028 C C . PRO B 1 83 ? -8.570 61.994 -0.760 1.00 22.13 85 PRO B C 1
ATOM 3029 O O . PRO B 1 83 ? -8.444 63.222 -0.748 1.00 22.88 85 PRO B O 1
ATOM 3033 N N . ILE B 1 84 ? -9.703 61.385 -1.087 1.00 22.33 86 ILE B N 1
ATOM 3034 C CA . ILE B 1 84 ? -10.926 62.126 -1.431 1.00 22.93 86 ILE B CA 1
ATOM 3035 C C . ILE B 1 84 ? -11.509 62.818 -0.200 1.00 23.04 86 ILE B C 1
ATOM 3036 O O . ILE B 1 84 ? -11.787 64.029 -0.234 1.00 22.65 86 ILE B O 1
ATOM 3041 N N . ALA B 1 85 ? -11.656 62.060 0.889 1.00 22.92 87 ALA B N 1
ATOM 3042 C CA . ALA B 1 85 ? -12.121 62.612 2.160 1.00 23.63 87 ALA B CA 1
ATOM 3043 C C . ALA B 1 85 ? -11.168 63.685 2.696 1.00 24.12 87 ALA B C 1
ATOM 3044 O O . ALA B 1 85 ? -11.601 64.766 3.095 1.00 23.98 87 ALA B O 1
ATOM 3046 N N . ALA B 1 86 ? -9.869 63.389 2.678 1.00 25.11 88 ALA B N 1
ATOM 3047 C CA . ALA B 1 86 ? -8.837 64.320 3.144 1.00 26.04 88 ALA B CA 1
ATOM 3048 C C . ALA B 1 86 ? -8.881 65.664 2.402 1.00 26.96 88 ALA B C 1
ATOM 3049 O O . ALA B 1 86 ? -8.723 66.727 3.010 1.00 26.92 88 ALA B O 1
ATOM 3051 N N . GLU B 1 87 ? -9.091 65.602 1.089 1.00 28.32 89 GLU B N 1
ATOM 3052 C CA . GLU B 1 87 ? -9.169 66.790 0.237 1.00 29.78 89 GLU B CA 1
ATOM 3053 C C . GLU B 1 87 ? -10.348 67.664 0.643 1.00 29.43 89 GLU B C 1
ATOM 3054 O O . GLU B 1 87 ? -10.283 68.892 0.573 1.00 29.62 89 GLU B O 1
ATOM 3060 N N . ALA B 1 88 ? -11.424 67.007 1.068 1.00 29.69 90 ALA B N 1
ATOM 3061 C CA . ALA B 1 88 ? -12.639 67.666 1.529 1.00 29.13 90 ALA B CA 1
ATOM 3062 C C . ALA B 1 88 ? -12.510 68.215 2.948 1.00 29.16 90 ALA B C 1
ATOM 3063 O O . ALA B 1 88 ? -13.473 68.787 3.470 1.00 29.44 90 ALA B O 1
ATOM 3065 N N . GLY B 1 89 ? -11.331 68.037 3.563 1.00 28.77 91 GLY B N 1
ATOM 3066 C CA . GLY B 1 89 ? -11.045 68.561 4.910 1.00 27.88 91 GLY B CA 1
ATOM 3067 C C . GLY B 1 89 ? -11.322 67.599 6.063 1.00 27.31 91 GLY B C 1
ATOM 3068 O O . GLY B 1 89 ? -11.285 67.984 7.229 1.00 27.57 91 GLY B O 1
ATOM 3069 N N . VAL B 1 90 ? -11.607 66.345 5.735 1.00 26.54 92 VAL B N 1
ATOM 3070 C CA . VAL B 1 90 ? -11.847 65.301 6.740 1.00 25.45 92 VAL B CA 1
ATOM 3071 C C . VAL B 1 90 ? -10.515 64.744 7.253 1.00 24.66 92 VAL B C 1
ATOM 3072 O O . VAL B 1 90 ? -9.597 64.532 6.476 1.00 24.01 92 VAL B O 1
ATOM 3076 N N . VAL B 1 91 ? -10.401 64.532 8.562 1.00 23.69 93 VAL B N 1
ATOM 3077 C CA . VAL B 1 91 ? -9.286 63.753 9.087 1.00 22.60 93 VAL B CA 1
ATOM 3078 C C . VAL B 1 91 ? -9.679 62.275 9.091 1.00 22.47 93 VAL B C 1
ATOM 3079 O O . VAL B 1 91 ? -10.595 61.853 9.811 1.00 21.90 93 VAL B O 1
ATOM 3083 N N . VAL B 1 92 ? -8.965 61.491 8.288 1.00 21.93 94 VAL B N 1
ATOM 3084 C CA . VAL B 1 92 ? -9.249 60.065 8.151 1.00 21.40 94 VAL B CA 1
ATOM 3085 C C . VAL B 1 92 ? -8.372 59.250 9.089 1.00 21.04 94 VAL B C 1
ATOM 3086 O O . VAL B 1 92 ? -7.150 59.378 9.080 1.00 20.56 94 VAL B O 1
ATOM 3090 N N . ILE B 1 93 ? -9.000 58.402 9.896 1.00 20.97 95 ILE B N 1
ATOM 3091 C CA . ILE B 1 93 ? -8.248 57.423 10.680 1.00 20.46 95 ILE B CA 1
ATOM 3092 C C . ILE B 1 93 ? -8.497 56.079 10.018 1.00 20.69 95 ILE B C 1
ATOM 3093 O O . ILE B 1 93 ? -9.612 55.560 10.064 1.00 20.70 95 ILE B O 1
ATOM 3098 N N . ASP B 1 94 ? -7.462 55.537 9.382 1.00 20.55 96 ASP B N 1
ATOM 3099 C CA . ASP B 1 94 ? -7.619 54.347 8.544 1.00 20.82 96 ASP B CA 1
ATOM 3100 C C . ASP B 1 94 ? -7.222 53.073 9.290 1.00 20.82 96 ASP B C 1
ATOM 3101 O O . ASP B 1 94 ? -6.097 52.969 9.766 1.00 20.21 96 ASP B O 1
ATOM 3106 N N . ASN B 1 95 ? -8.156 52.118 9.394 1.00 21.18 97 ASN B N 1
ATOM 3107 C CA . ASN B 1 95 ? -7.893 50.840 10.062 1.00 21.76 97 ASN B CA 1
ATOM 3108 C C . ASN B 1 95 ? -7.098 49.820 9.241 1.00 22.49 97 ASN B C 1
ATOM 3109 O O . ASN B 1 95 ? -6.557 48.857 9.803 1.00 23.28 97 ASN B O 1
ATOM 3114 N N . THR B 1 96 ? -6.989 50.032 7.932 1.00 21.86 98 THR B N 1
ATOM 3115 C CA . THR B 1 96 ? -6.266 49.083 7.066 1.00 20.91 98 THR B CA 1
ATOM 3116 C C . THR B 1 96 ? -4.752 49.248 7.157 1.00 20.90 98 THR B C 1
ATOM 3117 O O . THR B 1 96 ? -4.236 50.209 7.751 1.00 20.37 98 THR B O 1
ATOM 3121 N N . SER B 1 97 ? -4.035 48.306 6.564 1.00 20.46 99 SER B N 1
ATOM 3122 C CA . SER B 1 97 ? -2.578 48.397 6.505 1.00 20.82 99 SER B CA 1
ATOM 3123 C C . SER B 1 97 ? -2.082 49.379 5.436 1.00 20.07 99 SER B C 1
ATOM 3124 O O . SER B 1 97 ? -0.870 49.608 5.327 1.00 20.74 99 SER B O 1
ATOM 3127 N N . HIS B 1 98 ? -2.986 49.946 4.639 1.00 19.56 100 HIS B N 1
ATOM 3128 C CA . HIS B 1 98 ? -2.562 50.592 3.394 1.00 19.13 100 HIS B CA 1
ATOM 3129 C C . HIS B 1 98 ? -1.588 51.756 3.570 1.00 18.96 100 HIS B C 1
ATOM 3130 O O . HIS B 1 98 ? -0.612 51.851 2.828 1.00 19.13 100 HIS B O 1
ATOM 3137 N N . PHE B 1 99 ? -1.875 52.645 4.522 1.00 18.57 101 PHE B N 1
ATOM 3138 C CA . PHE B 1 99 ? -1.089 53.871 4.717 1.00 18.45 101 PHE B CA 1
ATOM 3139 C C . PHE B 1 99 ? -0.047 53.777 5.852 1.00 18.42 101 PHE B C 1
ATOM 3140 O O . PHE B 1 99 ? 0.696 54.730 6.103 1.00 18.48 101 PHE B O 1
ATOM 3148 N N . ARG B 1 100 ? 0.016 52.631 6.524 1.00 18.89 102 ARG B N 1
ATOM 3149 C CA . ARG B 1 100 ? 0.809 52.479 7.760 1.00 18.97 102 ARG B CA 1
ATOM 3150 C C . ARG B 1 100 ? 2.304 52.758 7.612 1.00 19.54 102 ARG B C 1
ATOM 3151 O O . ARG B 1 100 ? 2.950 53.225 8.557 1.00 19.71 102 ARG B O 1
ATOM 3159 N N . TYR B 1 101 ? 2.838 52.470 6.428 1.00 19.36 103 TYR B N 1
ATOM 3160 C CA . TYR B 1 101 ? 4.288 52.442 6.185 1.00 19.48 103 TYR B CA 1
ATOM 3161 C C . TYR B 1 101 ? 4.784 53.678 5.446 1.00 19.37 103 TYR B C 1
ATOM 3162 O O . TYR B 1 101 ? 5.984 53.802 5.209 1.00 19.34 103 TYR B O 1
ATOM 3171 N N . ASP B 1 102 ? 3.853 54.583 5.101 1.00 18.81 104 ASP B N 1
ATOM 3172 C CA . ASP B 1 102 ? 4.165 55.870 4.450 1.00 19.29 104 ASP B CA 1
ATOM 3173 C C . ASP B 1 102 ? 4.852 56.821 5.422 1.00 19.74 104 ASP B C 1
ATOM 3174 O O . ASP B 1 102 ? 4.334 57.081 6.515 1.00 19.40 104 ASP B O 1
ATOM 3179 N N . TYR B 1 103 ? 5.974 57.388 4.999 1.00 20.40 105 TYR B N 1
ATOM 3180 C CA . TYR B 1 103 ? 6.800 58.198 5.895 1.00 21.25 105 TYR B CA 1
ATOM 3181 C C . TYR B 1 103 ? 6.044 59.408 6.450 1.00 21.00 105 TYR B C 1
ATOM 3182 O O . TYR B 1 103 ? 6.291 59.826 7.587 1.00 21.22 105 TYR B O 1
ATOM 3191 N N . ASP B 1 104 ? 5.128 59.952 5.653 1.00 20.23 106 ASP B N 1
ATOM 3192 C CA . ASP B 1 104 ? 4.396 61.164 6.008 1.00 20.65 106 ASP B CA 1
ATOM 3193 C C . ASP B 1 104 ? 3.055 60.914 6.721 1.00 20.42 106 ASP B C 1
ATOM 3194 O O . ASP B 1 104 ? 2.280 61.837 6.941 1.00 20.88 106 ASP B O 1
ATOM 3199 N N . ILE B 1 105 ? 2.783 59.662 7.070 1.00 19.74 107 ILE B N 1
ATOM 3200 C CA . ILE B 1 105 ? 1.541 59.330 7.765 1.00 19.58 107 ILE B CA 1
ATOM 3201 C C . ILE B 1 105 ? 1.900 58.730 9.119 1.00 19.51 107 ILE B C 1
ATOM 3202 O O . ILE B 1 105 ? 2.716 57.814 9.190 1.00 19.52 107 ILE B O 1
ATOM 3207 N N . PRO B 1 106 ? 1.317 59.271 10.205 1.00 19.56 108 PRO B N 1
ATOM 3208 C CA . PRO B 1 106 ? 1.656 58.708 11.508 1.00 19.51 108 PRO B CA 1
ATOM 3209 C C . PRO B 1 106 ? 0.922 57.383 11.762 1.00 19.81 108 PRO B C 1
ATOM 3210 O O . PRO B 1 106 ? -0.223 57.209 11.332 1.00 20.14 108 PRO B O 1
ATOM 3214 N N . LEU B 1 107 ? 1.591 56.471 12.464 1.00 20.55 109 LEU B N 1
ATOM 3215 C CA . LEU B 1 107 ? 1.014 55.205 12.888 1.00 21.01 109 LEU B CA 1
ATOM 3216 C C . LEU B 1 107 ? 0.958 55.195 14.419 1.00 21.22 109 LEU B C 1
ATOM 3217 O O . LEU B 1 107 ? 1.988 55.110 15.085 1.00 21.75 109 LEU B O 1
ATOM 3222 N N . VAL B 1 108 ? -0.246 55.275 14.970 1.00 21.68 110 VAL B N 1
ATOM 3223 C CA . VAL B 1 108 ? -0.411 55.707 16.363 1.00 21.96 110 VAL B CA 1
ATOM 3224 C C . VAL B 1 108 ? -1.047 54.675 17.302 1.00 22.58 110 VAL B C 1
ATOM 3225 O O . VAL B 1 108 ? -2.107 54.090 17.013 1.00 22.17 110 VAL B O 1
ATOM 3229 N N . VAL B 1 109 ? -0.355 54.446 18.415 1.00 23.43 111 VAL B N 1
ATOM 3230 C CA . VAL B 1 109 ? -0.910 53.779 19.586 1.00 24.02 111 VAL B CA 1
ATOM 3231 C C . VAL B 1 109 ? -0.858 54.855 20.680 1.00 24.47 111 VAL B C 1
ATOM 3232 O O . VAL B 1 109 ? 0.225 55.228 21.120 1.00 24.34 111 VAL B O 1
ATOM 3236 N N . PRO B 1 110 ? -2.025 55.402 21.078 1.00 25.28 112 PRO B N 1
ATOM 3237 C CA . PRO B 1 110 ? -2.054 56.484 22.073 1.00 25.82 112 PRO B CA 1
ATOM 3238 C C . PRO B 1 110 ? -1.270 56.266 23.390 1.00 26.36 112 PRO B C 1
ATOM 3239 O O . PRO B 1 110 ? -0.771 57.247 23.967 1.00 26.52 112 PRO B O 1
ATOM 3243 N N . GLU B 1 111 ? -1.145 55.015 23.853 1.00 26.16 113 GLU B N 1
ATOM 3244 C CA . GLU B 1 111 ? -0.335 54.709 25.049 1.00 26.37 113 GLU B CA 1
ATOM 3245 C C . GLU B 1 111 ? 1.159 54.853 24.774 1.00 26.36 113 GLU B C 1
ATOM 3246 O O . GLU B 1 111 ? 1.969 54.961 25.702 1.00 26.31 113 GLU B O 1
ATOM 3252 N N . VAL B 1 112 ? 1.537 54.827 23.500 1.00 25.67 114 VAL B N 1
ATOM 3253 C CA . VAL B 1 112 ? 2.947 54.754 23.163 1.00 25.27 114 VAL B CA 1
ATOM 3254 C C . VAL B 1 112 ? 3.433 56.035 22.504 1.00 25.38 114 VAL B C 1
ATOM 3255 O O . VAL B 1 112 ? 4.337 56.681 23.022 1.00 25.56 114 VAL B O 1
ATOM 3259 N N . ASN B 1 113 ? 2.826 56.420 21.382 1.00 24.98 115 ASN B N 1
ATOM 3260 C CA . ASN B 1 113 ? 3.324 57.563 20.620 1.00 24.78 115 ASN B CA 1
ATOM 3261 C C . ASN B 1 113 ? 2.265 58.612 20.278 1.00 25.20 115 ASN B C 1
ATOM 3262 O O . ASN B 1 113 ? 2.107 58.962 19.104 1.00 25.45 115 ASN B O 1
ATOM 3267 N N . PRO B 1 114 ? 1.553 59.153 21.299 1.00 25.24 116 PRO B N 1
ATOM 3268 C CA . PRO B 1 114 ? 0.498 60.122 20.971 1.00 24.99 116 PRO B CA 1
ATOM 3269 C C . PRO B 1 114 ? 1.020 61.376 20.256 1.00 25.04 116 PRO B C 1
ATOM 3270 O O . PRO B 1 114 ? 0.252 62.032 19.553 1.00 24.85 116 PRO B O 1
ATOM 3274 N N . GLU B 1 115 ? 2.305 61.696 20.443 1.00 25.35 117 GLU B N 1
ATOM 3275 C CA . GLU B 1 115 ? 2.952 62.847 19.775 1.00 25.96 117 GLU B CA 1
ATOM 3276 C C . GLU B 1 115 ? 2.819 62.776 18.260 1.00 25.22 117 GLU B C 1
ATOM 3277 O O . GLU B 1 115 ? 2.760 63.813 17.594 1.00 25.60 117 GLU B O 1
ATOM 3283 N N . ALA B 1 116 ? 2.807 61.559 17.712 1.00 24.70 118 ALA B N 1
ATOM 3284 C CA . ALA B 1 116 ? 2.852 61.382 16.253 1.00 24.34 118 ALA B CA 1
ATOM 3285 C C . ALA B 1 116 ? 1.578 61.853 15.564 1.00 23.89 118 ALA B C 1
ATOM 3286 O O . ALA B 1 116 ? 1.586 62.107 14.358 1.00 24.05 118 ALA B O 1
ATOM 3288 N N . ILE B 1 117 ? 0.493 61.980 16.328 1.00 23.47 119 ILE B N 1
ATOM 3289 C CA . ILE B 1 117 ? -0.780 62.471 15.804 1.00 23.08 119 ILE B CA 1
ATOM 3290 C C . ILE B 1 117 ? -0.612 63.816 15.098 1.00 23.94 119 ILE B C 1
ATOM 3291 O O . ILE B 1 117 ? -1.282 64.080 14.104 1.00 23.49 119 ILE B O 1
ATOM 3296 N N . ALA B 1 118 ? 0.327 64.631 15.587 1.00 24.46 120 ALA B N 1
ATOM 3297 C CA . ALA B 1 118 ? 0.673 65.914 14.966 1.00 24.55 120 ALA B CA 1
ATOM 3298 C C . ALA B 1 118 ? 0.847 65.833 13.450 1.00 24.95 120 ALA B C 1
ATOM 3299 O O . ALA B 1 118 ? 0.534 66.779 12.735 1.00 24.99 120 ALA B O 1
ATOM 3301 N N . GLU B 1 119 ? 1.366 64.708 12.969 1.00 24.99 121 GLU B N 1
ATOM 3302 C CA . GLU B 1 119 ? 1.655 64.542 11.545 1.00 25.22 121 GLU B CA 1
ATOM 3303 C C . GLU B 1 119 ? 0.412 64.322 10.680 1.00 24.42 121 GLU B C 1
ATOM 3304 O O . GLU B 1 119 ? 0.531 64.149 9.461 1.00 23.81 121 GLU B O 1
ATOM 3310 N N . PHE B 1 120 ? -0.772 64.337 11.293 1.00 23.83 122 PHE B N 1
ATOM 3311 C CA . PHE B 1 120 ? -2.015 64.265 10.508 1.00 24.05 122 PHE B CA 1
ATOM 3312 C C . PHE B 1 120 ? -2.135 65.422 9.531 1.00 24.37 122 PHE B C 1
ATOM 3313 O O . PHE B 1 120 ? -2.797 65.298 8.518 1.00 24.22 122 PHE B O 1
ATOM 3321 N N . ARG B 1 121 ? -1.497 66.551 9.837 1.00 25.07 123 ARG B N 1
ATOM 3322 C CA . ARG B 1 121 ? -1.597 67.729 8.966 1.00 25.92 123 ARG B CA 1
ATOM 3323 C C . ARG B 1 121 ? -0.928 67.513 7.597 1.00 25.43 123 ARG B C 1
ATOM 3324 O O . ARG B 1 121 ? -1.221 68.241 6.650 1.00 25.40 123 ARG B O 1
ATOM 3332 N N . ASN B 1 122 ? -0.069 66.491 7.488 1.00 24.51 124 ASN B N 1
ATOM 3333 C CA . ASN B 1 122 ? 0.605 66.184 6.225 1.00 24.02 124 ASN B CA 1
ATOM 3334 C C . ASN B 1 122 ? -0.378 65.892 5.094 1.00 24.00 124 ASN B C 1
ATOM 3335 O O . ASN B 1 122 ? -0.277 66.490 4.019 1.00 23.50 124 ASN B O 1
ATOM 3340 N N . ARG B 1 123 ? -1.326 64.980 5.343 1.00 23.25 125 ARG B N 1
ATOM 3341 C CA . ARG B 1 123 ? -2.250 64.504 4.307 1.00 22.95 125 ARG B CA 1
ATOM 3342 C C . ARG B 1 123 ? -3.667 64.218 4.835 1.00 22.41 125 ARG B C 1
ATOM 3343 O O . ARG B 1 123 ? -4.475 63.607 4.141 1.00 21.55 125 ARG B O 1
ATOM 3351 N N . ASN B 1 124 ? -3.949 64.688 6.054 1.00 22.07 126 ASN B N 1
ATOM 3352 C CA . ASN B 1 124 ? -5.230 64.460 6.753 1.00 22.45 126 ASN B CA 1
ATOM 3353 C C . ASN B 1 124 ? -5.562 62.981 6.936 1.00 22.07 126 ASN B C 1
ATOM 3354 O O . ASN B 1 124 ? -6.717 62.578 6.906 1.00 22.28 126 ASN B O 1
ATOM 3359 N N . ILE B 1 125 ? -4.519 62.182 7.124 1.00 21.84 127 ILE B N 1
ATOM 3360 C CA . ILE B 1 125 ? -4.658 60.739 7.316 1.00 21.81 127 ILE B CA 1
ATOM 3361 C C . ILE B 1 125 ? -3.789 60.296 8.484 1.00 21.50 127 ILE B C 1
ATOM 3362 O O . ILE B 1 125 ? -2.639 60.716 8.601 1.00 21.61 127 ILE B O 1
ATOM 3367 N N . ILE B 1 126 ? -4.371 59.465 9.352 1.00 21.44 128 ILE B N 1
ATOM 3368 C CA . ILE B 1 126 ? -3.682 58.791 10.445 1.00 20.94 128 ILE B CA 1
ATOM 3369 C C . ILE B 1 126 ? -3.924 57.292 10.243 1.00 21.69 128 ILE B C 1
ATOM 3370 O O . ILE B 1 126 ? -5.042 56.877 9.896 1.00 21.85 128 ILE B O 1
ATOM 3375 N N . ALA B 1 127 ? -2.881 56.490 10.437 1.00 21.30 129 ALA B N 1
ATOM 3376 C CA . ALA B 1 127 ? -2.995 55.050 10.276 1.00 21.82 129 ALA B CA 1
ATOM 3377 C C . ALA B 1 127 ? -3.151 54.350 11.627 1.00 21.66 129 ALA B C 1
ATOM 3378 O O . ALA B 1 127 ? -2.396 54.613 12.556 1.00 22.08 129 ALA B O 1
ATOM 3380 N N . ASN B 1 128 ? -4.152 53.478 11.719 1.00 21.31 130 ASN B N 1
ATOM 3381 C CA . ASN B 1 128 ? -4.353 52.602 12.871 1.00 21.45 130 ASN B CA 1
ATOM 3382 C C . ASN B 1 128 ? -3.538 51.315 12.674 1.00 21.41 130 ASN B C 1
ATOM 3383 O O . ASN B 1 128 ? -3.623 50.692 11.608 1.00 22.17 130 ASN B O 1
ATOM 3388 N N . PRO B 1 129 ? -2.699 50.936 13.669 1.00 21.53 131 PRO B N 1
ATOM 3389 C CA . PRO B 1 129 ? -1.883 49.733 13.539 1.00 21.12 131 PRO B CA 1
ATOM 3390 C C . PRO B 1 129 ? -2.701 48.433 13.574 1.00 22.10 131 PRO B C 1
ATOM 3391 O O . PRO B 1 129 ? -3.892 48.429 13.924 1.00 21.03 131 PRO B O 1
ATOM 3395 N N . ASN B 1 130 ? -2.043 47.344 13.190 1.00 22.88 132 ASN B N 1
ATOM 3396 C CA . ASN B 1 130 ? -2.634 46.023 13.236 1.00 24.77 132 ASN B CA 1
ATOM 3397 C C . ASN B 1 130 ? -3.006 45.701 14.673 1.00 25.20 132 ASN B C 1
ATOM 3398 O O . ASN B 1 130 ? -2.265 46.048 15.595 1.00 25.42 132 ASN B O 1
ATOM 3403 N N . CYS B 1 131 ? -4.151 45.046 14.858 1.00 26.11 133 CYS B N 1
ATOM 3404 C CA . CYS B 1 131 ? -4.648 44.700 16.193 1.00 27.34 133 CYS B CA 1
ATOM 3405 C C . CYS B 1 131 ? -3.614 43.964 17.067 1.00 26.68 133 CYS B C 1
ATOM 3406 O O . CYS B 1 131 ? -3.518 44.227 18.267 1.00 26.74 133 CYS B O 1
ATOM 3409 N N . SER B 1 132 ? -2.820 43.083 16.463 1.00 26.15 134 SER B N 1
ATOM 3410 C CA . SER B 1 132 ? -1.773 42.345 17.200 1.00 25.94 134 SER B CA 1
ATOM 3411 C C . SER B 1 132 ? -0.583 43.185 17.634 1.00 25.86 134 SER B C 1
ATOM 3412 O O . SER B 1 132 ? 0.008 42.948 18.700 1.00 25.78 134 SER B O 1
ATOM 3415 N N . THR B 1 133 ? -0.209 44.147 16.798 1.00 25.65 135 THR B N 1
ATOM 3416 C CA . THR B 1 133 ? 0.839 45.111 17.141 1.00 25.54 135 THR B CA 1
ATOM 3417 C C . THR B 1 133 ? 0.399 45.997 18.318 1.00 25.08 135 THR B C 1
ATOM 3418 O O . THR B 1 133 ? 1.183 46.239 19.230 1.00 25.35 135 THR B O 1
ATOM 3422 N N . ILE B 1 134 ? -0.850 46.473 18.289 1.00 25.16 136 ILE B N 1
ATOM 3423 C CA . ILE B 1 134 ? -1.407 47.283 19.379 1.00 25.13 136 ILE B CA 1
ATOM 3424 C C . ILE B 1 134 ? -1.285 46.538 20.713 1.00 25.85 136 ILE B C 1
ATOM 3425 O O . ILE B 1 134 ? -0.661 47.036 21.654 1.00 25.66 136 ILE B O 1
ATOM 3430 N N . GLN B 1 135 ? -1.872 45.341 20.751 1.00 26.51 137 GLN B N 1
ATOM 3431 C CA . GLN B 1 135 ? -1.810 44.401 21.878 1.00 27.43 137 GLN B CA 1
ATOM 3432 C C . GLN B 1 135 ? -0.404 44.254 22.470 1.00 27.45 137 GLN B C 1
ATOM 3433 O O . GLN B 1 135 ? -0.217 44.356 23.682 1.00 27.44 137 GLN B O 1
ATOM 3439 N N . MET B 1 136 ? 0.585 44.024 21.609 1.00 27.67 138 MET B N 1
ATOM 3440 C CA . MET B 1 136 ? 1.947 43.799 22.066 1.00 27.69 138 MET B CA 1
ATOM 3441 C C . MET B 1 136 ? 2.573 45.075 22.625 1.00 28.63 138 MET B C 1
ATOM 3442 O O . MET B 1 136 ? 3.264 45.036 23.639 1.00 28.93 138 MET B O 1
ATOM 3447 N N . LEU B 1 137 ? 2.325 46.203 21.970 1.00 28.95 139 LEU B N 1
ATOM 3448 C CA . LEU B 1 137 ? 3.048 47.431 22.297 1.00 29.93 139 LEU B CA 1
ATOM 3449 C C . LEU B 1 137 ? 2.604 48.083 23.602 1.00 30.21 139 LEU B C 1
ATOM 3450 O O . LEU B 1 137 ? 3.406 48.734 24.271 1.00 30.30 139 LEU B O 1
ATOM 3455 N N . VAL B 1 138 ? 1.335 47.906 23.956 1.00 31.20 140 VAL B N 1
ATOM 3456 C CA . VAL B 1 138 ? 0.828 48.391 25.237 1.00 32.46 140 VAL B CA 1
ATOM 3457 C C . VAL B 1 138 ? 1.503 47.647 26.396 1.00 32.66 140 VAL B C 1
ATOM 3458 O O . VAL B 1 138 ? 1.823 48.251 27.421 1.00 33.07 140 VAL B O 1
ATOM 3462 N N . ALA B 1 139 ? 1.745 46.349 26.203 1.00 32.57 141 ALA B N 1
ATOM 3463 C CA . ALA B 1 139 ? 2.416 45.508 27.204 1.00 32.19 141 ALA B CA 1
ATOM 3464 C C . ALA B 1 139 ? 3.901 45.823 27.319 1.00 32.03 141 ALA B C 1
ATOM 3465 O O . ALA B 1 139 ? 4.464 45.797 28.421 1.00 32.34 141 ALA B O 1
ATOM 3467 N N . LEU B 1 140 ? 4.542 46.126 26.191 1.00 31.33 142 LEU B N 1
ATOM 3468 C CA . LEU B 1 140 ? 5.989 46.379 26.190 1.00 31.18 142 LEU B CA 1
ATOM 3469 C C . LEU B 1 140 ? 6.434 47.800 26.547 1.00 31.54 142 LEU B C 1
ATOM 3470 O O . LEU B 1 140 ? 7.614 48.018 26.858 1.00 31.25 142 LEU B O 1
ATOM 3475 N N . LYS B 1 141 ? 5.505 48.756 26.488 1.00 32.04 143 LYS B N 1
ATOM 3476 C CA . LYS B 1 141 ? 5.829 50.174 26.696 1.00 32.66 143 LYS B CA 1
ATOM 3477 C C . LYS B 1 141 ? 6.498 50.452 28.058 1.00 32.74 143 LYS B C 1
ATOM 3478 O O . LYS B 1 141 ? 7.585 51.033 28.091 1.00 32.77 143 LYS B O 1
ATOM 3484 N N . PRO B 1 142 ? 5.872 50.028 29.174 1.00 33.12 144 PRO B N 1
ATOM 3485 C CA . PRO B 1 142 ? 6.554 50.250 30.463 1.00 33.66 144 PRO B CA 1
ATOM 3486 C C . PRO B 1 142 ? 7.973 49.668 30.503 1.00 33.88 144 PRO B C 1
ATOM 3487 O O . PRO B 1 142 ? 8.899 50.340 30.985 1.00 34.08 144 PRO B O 1
ATOM 3491 N N . ILE B 1 143 ? 8.155 48.459 29.958 1.00 33.88 145 ILE B N 1
ATOM 3492 C CA . ILE B 1 143 ? 9.482 47.839 29.885 1.00 33.96 145 ILE B CA 1
ATOM 3493 C C . ILE B 1 143 ? 10.426 48.691 29.056 1.00 34.37 145 ILE B C 1
ATOM 3494 O O . ILE B 1 143 ? 11.577 48.903 29.440 1.00 34.46 145 ILE B O 1
ATOM 3499 N N . TYR B 1 144 ? 9.931 49.198 27.927 1.00 34.65 146 TYR B N 1
ATOM 3500 C CA . TYR B 1 144 ? 10.743 50.026 27.037 1.00 34.95 146 TYR B CA 1
ATOM 3501 C C . TYR B 1 144 ? 11.236 51.288 27.756 1.00 35.13 146 TYR B C 1
ATOM 3502 O O . TYR B 1 144 ? 12.413 51.631 27.681 1.00 34.80 146 TYR B O 1
ATOM 3511 N N . ASP B 1 145 ? 10.321 51.951 28.458 1.00 35.61 147 ASP B N 1
ATOM 3512 C CA . ASP B 1 145 ? 10.599 53.187 29.199 1.00 36.25 147 ASP B CA 1
ATOM 3513 C C . ASP B 1 145 ? 11.639 53.013 30.305 1.00 36.45 147 ASP B C 1
ATOM 3514 O O . ASP B 1 145 ? 12.604 53.789 30.390 1.00 36.72 147 ASP B O 1
ATOM 3519 N N . ALA B 1 146 ? 11.434 51.986 31.127 1.00 36.52 148 ALA B N 1
ATOM 3520 C CA . ALA B 1 146 ? 12.328 51.622 32.232 1.00 36.83 148 ALA B CA 1
ATOM 3521 C C . ALA B 1 146 ? 13.753 51.236 31.804 1.00 37.08 148 ALA B C 1
ATOM 3522 O O . ALA B 1 146 ? 14.726 51.863 32.245 1.00 37.45 148 ALA B O 1
ATOM 3524 N N . VAL B 1 147 ? 13.882 50.217 30.949 1.00 36.93 149 VAL B N 1
ATOM 3525 C CA . VAL B 1 147 ? 15.206 49.663 30.606 1.00 36.45 149 VAL B CA 1
ATOM 3526 C C . VAL B 1 147 ? 15.553 49.581 29.112 1.00 36.24 149 VAL B C 1
ATOM 3527 O O . VAL B 1 147 ? 16.662 49.177 28.752 1.00 35.87 149 VAL B O 1
ATOM 3531 N N . GLY B 1 148 ? 14.617 49.962 28.248 1.00 35.69 150 GLY B N 1
ATOM 3532 C CA . GLY B 1 148 ? 14.861 49.907 26.814 1.00 35.55 150 GLY B CA 1
ATOM 3533 C C . GLY B 1 148 ? 14.689 48.501 26.273 1.00 35.23 150 GLY B C 1
ATOM 3534 O O . GLY B 1 148 ? 14.601 47.543 27.041 1.00 35.26 150 GLY B O 1
ATOM 3535 N N . ILE B 1 149 ? 14.630 48.384 24.949 1.00 34.85 151 ILE B N 1
ATOM 3536 C CA . ILE B 1 149 ? 14.477 47.088 24.291 1.00 34.09 151 ILE B CA 1
ATOM 3537 C C . ILE B 1 149 ? 15.404 46.986 23.090 1.00 34.05 151 ILE B C 1
ATOM 3538 O O . ILE B 1 149 ? 15.367 47.823 22.189 1.00 33.93 151 ILE B O 1
ATOM 3543 N N . GLU B 1 150 ? 16.234 45.951 23.098 1.00 33.68 152 GLU B N 1
ATOM 3544 C CA . GLU B 1 150 ? 17.187 45.685 22.028 1.00 34.42 152 GLU B CA 1
ATOM 3545 C C . GLU B 1 150 ? 16.570 44.774 20.950 1.00 33.27 152 GLU B C 1
ATOM 3546 O O . GLU B 1 150 ? 16.780 44.977 19.749 1.00 32.71 152 GLU B O 1
ATOM 3552 N N . ARG B 1 151 ? 15.800 43.780 21.389 1.00 32.46 153 ARG B N 1
ATOM 3553 C CA . ARG B 1 151 ? 15.260 42.767 20.474 1.00 31.72 153 ARG B CA 1
ATOM 3554 C C . ARG B 1 151 ? 13.950 42.185 20.994 1.00 30.40 153 ARG B C 1
ATOM 3555 O O . ARG B 1 151 ? 13.837 41.838 22.176 1.00 29.73 153 ARG B O 1
ATOM 3563 N N . ILE B 1 152 ? 12.962 42.084 20.102 1.00 29.23 154 ILE B N 1
ATOM 3564 C CA . ILE B 1 152 ? 11.676 41.453 20.410 1.00 27.68 154 ILE B CA 1
ATOM 3565 C C . ILE B 1 152 ? 11.490 40.200 19.552 1.00 27.45 154 ILE B C 1
ATOM 3566 O O . ILE B 1 152 ? 11.566 40.270 18.325 1.00 27.15 154 ILE B O 1
ATOM 3571 N N . ASN B 1 153 ? 11.246 39.059 20.192 1.00 26.56 155 ASN B N 1
ATOM 3572 C CA . ASN B 1 153 ? 10.798 37.872 19.462 1.00 25.72 155 ASN B CA 1
ATOM 3573 C C . ASN B 1 153 ? 9.400 37.537 19.919 1.00 25.54 155 ASN B C 1
ATOM 3574 O O . ASN B 1 153 ? 9.178 37.305 21.101 1.00 25.34 155 ASN B O 1
ATOM 3579 N N . VAL B 1 154 ? 8.454 37.567 18.979 1.00 24.93 156 VAL B N 1
ATOM 3580 C CA . VAL B 1 154 ? 7.040 37.414 19.307 1.00 24.21 156 VAL B CA 1
ATOM 3581 C C . VAL B 1 154 ? 6.366 36.356 18.424 1.00 24.26 156 VAL B C 1
ATOM 3582 O O . VAL B 1 154 ? 6.649 36.262 17.228 1.00 24.11 156 VAL B O 1
ATOM 3586 N N . THR B 1 155 ? 5.496 35.551 19.026 1.00 24.15 157 THR B N 1
ATOM 3587 C CA . THR B 1 155 ? 4.622 34.652 18.268 1.00 23.94 157 THR B CA 1
ATOM 3588 C C . THR B 1 155 ? 3.168 35.052 18.504 1.00 24.18 157 THR B C 1
ATOM 3589 O O . THR B 1 155 ? 2.745 35.158 19.648 1.00 24.57 157 THR B O 1
ATOM 3593 N N . THR B 1 156 ? 2.422 35.303 17.428 1.00 23.97 158 THR B N 1
ATOM 3594 C CA . THR B 1 156 ? 0.999 35.604 17.528 1.00 24.45 158 THR B CA 1
ATOM 3595 C C . THR B 1 156 ? 0.203 34.376 17.090 1.00 25.12 158 THR B C 1
ATOM 3596 O O . THR B 1 156 ? 0.609 33.679 16.161 1.00 24.62 158 THR B O 1
ATOM 3600 N N . TYR B 1 157 ? -0.929 34.131 17.755 1.00 25.75 159 TYR B N 1
ATOM 3601 C CA . TYR B 1 157 ? -1.760 32.950 17.522 1.00 26.77 159 TYR B CA 1
ATOM 3602 C C . TYR B 1 157 ? -3.172 33.364 17.196 1.00 28.52 159 TYR B C 1
ATOM 3603 O O . TYR B 1 157 ? -3.715 34.271 17.828 1.00 28.41 159 TYR B O 1
ATOM 3612 N N . GLN B 1 158 ? -3.783 32.694 16.227 1.00 30.96 160 GLN B N 1
ATOM 3613 C CA . GLN B 1 158 ? -5.196 32.915 15.950 1.00 33.57 160 GLN B CA 1
ATOM 3614 C C . GLN B 1 158 ? -6.056 32.331 17.059 1.00 35.28 160 GLN B C 1
ATOM 3615 O O . GLN B 1 158 ? -5.605 31.449 17.803 1.00 35.34 160 GLN B O 1
ATOM 3621 N N . SER B 1 159 ? -7.281 32.843 17.182 1.00 37.28 161 SER B N 1
ATOM 3622 C CA . SER B 1 159 ? -8.211 32.387 18.211 1.00 39.61 161 SER B CA 1
ATOM 3623 C C . SER B 1 159 ? -9.075 31.226 17.722 1.00 40.81 161 SER B C 1
ATOM 3624 O O . SER B 1 159 ? -9.372 31.125 16.534 1.00 41.05 161 SER B O 1
ATOM 3627 N N . VAL B 1 160 ? -9.458 30.341 18.641 1.00 42.27 162 VAL B N 1
ATOM 3628 C CA . VAL B 1 160 ? -10.494 29.347 18.347 1.00 43.50 162 VAL B CA 1
ATOM 3629 C C . VAL B 1 160 ? -11.886 29.905 18.677 1.00 44.00 162 VAL B C 1
ATOM 3630 O O . VAL B 1 160 ? -12.185 31.082 18.423 1.00 44.56 162 VAL B O 1
ATOM 3634 N N . GLU B 1 185 ? -11.874 17.951 5.380 1.00 48.14 187 GLU B N 1
ATOM 3635 C CA . GLU B 1 185 ? -11.318 18.452 6.630 1.00 48.12 187 GLU B CA 1
ATOM 3636 C C . GLU B 1 185 ? -11.493 19.966 6.755 1.00 47.99 187 GLU B C 1
ATOM 3637 O O . GLU B 1 185 ? -10.975 20.734 5.935 1.00 48.11 187 GLU B O 1
ATOM 3639 N N . THR B 1 186 ? -12.236 20.374 7.782 1.00 47.46 188 THR B N 1
ATOM 3640 C CA . THR B 1 186 ? -12.457 21.787 8.111 1.00 47.03 188 THR B CA 1
ATOM 3641 C C . THR B 1 186 ? -11.168 22.467 8.603 1.00 46.21 188 THR B C 1
ATOM 3642 O O . THR B 1 186 ? -10.186 21.787 8.934 1.00 46.24 188 THR B O 1
ATOM 3646 N N . ASN B 1 187 ? -11.178 23.802 8.633 1.00 45.14 189 ASN B N 1
ATOM 3647 C CA . ASN B 1 187 ? -10.095 24.577 9.240 1.00 44.25 189 ASN B CA 1
ATOM 3648 C C . ASN B 1 187 ? -10.003 24.313 10.745 1.00 44.03 189 ASN B C 1
ATOM 3649 O O . ASN B 1 187 ? -8.907 24.278 11.309 1.00 43.86 189 ASN B O 1
ATOM 3654 N N . THR B 1 188 ? -11.164 24.111 11.372 1.00 43.54 190 THR B N 1
ATOM 3655 C CA . THR B 1 188 ? -11.272 23.797 12.804 1.00 43.08 190 THR B CA 1
ATOM 3656 C C . THR B 1 188 ? -10.445 22.572 13.191 1.00 42.12 190 THR B C 1
ATOM 3657 O O . THR B 1 188 ? -9.712 22.597 14.174 1.00 41.88 190 THR B O 1
ATOM 3661 N N . PHE B 1 189 ? -10.565 21.506 12.407 1.00 41.25 191 PHE B N 1
ATOM 3662 C CA . PHE B 1 189 ? -9.801 20.287 12.646 1.00 40.33 191 PHE B CA 1
ATOM 3663 C C . PHE B 1 189 ? -8.312 20.479 12.297 1.00 39.08 191 PHE B C 1
ATOM 3664 O O . PHE B 1 189 ? -7.438 20.100 13.085 1.00 38.74 191 PHE B O 1
ATOM 3672 N N . SER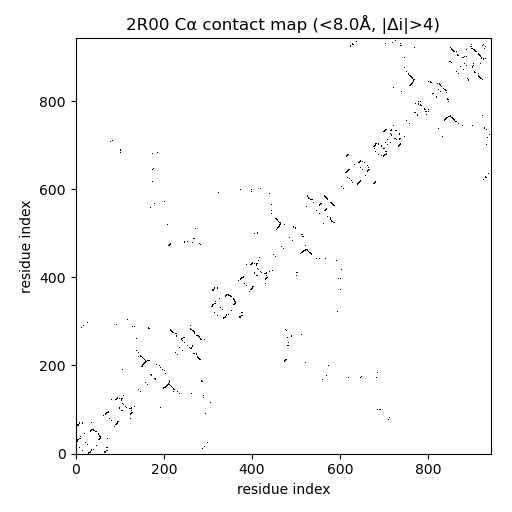 B 1 190 ? -8.031 21.088 11.143 1.00 37.08 192 SER B N 1
ATOM 3673 C CA . SER B 1 190 ? -6.648 21.352 10.721 1.00 35.72 192 SER B CA 1
ATOM 3674 C C . SER B 1 190 ? -5.867 22.151 11.768 1.00 34.98 192 SER B C 1
ATOM 3675 O O . SER B 1 190 ? -4.685 21.894 12.009 1.00 33.91 192 SER B O 1
ATOM 3678 N N . GLN B 1 191 ? -6.543 23.115 12.388 1.00 34.51 193 GLN B N 1
ATOM 3679 C CA . GLN B 1 191 ? -5.941 23.933 13.440 1.00 34.68 193 GLN B CA 1
ATOM 3680 C C . GLN B 1 191 ? -5.574 23.153 14.713 1.00 33.96 193 GLN B C 1
ATOM 3681 O O . GLN B 1 191 ? -4.911 23.688 15.608 1.00 34.32 193 GLN B O 1
ATOM 3687 N N . GLN B 1 192 ? -6.001 21.894 14.767 1.00 32.83 194 GLN B N 1
ATOM 3688 C CA . GLN B 1 192 ? -5.721 20.993 15.878 1.00 32.24 194 GLN B CA 1
ATOM 3689 C C . GLN B 1 192 ? -4.628 19.973 15.545 1.00 31.36 194 GLN B C 1
ATOM 3690 O O . GLN B 1 192 ? -4.300 19.135 16.380 1.00 31.64 194 GLN B O 1
ATOM 3696 N N . ILE B 1 193 ? -4.057 20.038 14.344 1.00 30.42 195 ILE B N 1
ATOM 3697 C CA . ILE B 1 193 ? -3.020 19.077 13.938 1.00 29.87 195 ILE B CA 1
ATOM 3698 C C . ILE B 1 193 ? -1.614 19.696 14.019 1.00 29.56 195 ILE B C 1
ATOM 3699 O O . ILE B 1 193 ? -1.330 20.712 13.353 1.00 29.34 195 ILE B O 1
ATOM 3704 N N . ALA B 1 194 ? -0.743 19.070 14.819 1.00 28.50 196 ALA B N 1
ATOM 3705 C CA . ALA B 1 194 ? 0.603 19.586 15.084 1.00 27.74 196 ALA B CA 1
ATOM 3706 C C . ALA B 1 194 ? 1.458 19.709 13.821 1.00 27.57 196 ALA B C 1
ATOM 3707 O O . ALA B 1 194 ? 2.326 20.582 13.742 1.00 26.98 196 ALA B O 1
ATOM 3709 N N . PHE B 1 195 ? 1.203 18.837 12.842 1.00 27.30 197 PHE B N 1
ATOM 3710 C CA . PHE B 1 195 ? 1.986 18.804 11.598 1.00 27.21 197 PHE B CA 1
ATOM 3711 C C . PHE B 1 195 ? 1.846 20.111 10.809 1.00 26.21 197 PHE B C 1
ATOM 3712 O O . PHE B 1 195 ? 2.733 20.477 10.025 1.00 25.63 197 PHE B O 1
ATOM 3720 N N . ASN B 1 196 ? 0.738 20.813 11.043 1.00 25.50 198 ASN B N 1
ATOM 3721 C CA . ASN B 1 196 ? 0.485 22.096 10.383 1.00 25.34 198 ASN B CA 1
ATOM 3722 C C . ASN B 1 196 ? 1.317 23.260 10.944 1.00 25.49 198 ASN B C 1
ATOM 3723 O O . ASN B 1 196 ? 1.321 24.348 10.368 1.00 24.69 198 ASN B O 1
ATOM 3728 N N . CYS B 1 197 ? 2.028 23.022 12.058 1.00 25.86 199 CYS B N 1
ATOM 3729 C CA . CYS B 1 197 ? 3.016 23.979 12.582 1.00 26.11 199 CYS B CA 1
ATOM 3730 C C . CYS B 1 197 ? 4.269 24.023 11.699 1.00 26.86 199 CYS B C 1
ATOM 3731 O O . CYS B 1 197 ? 5.124 24.894 11.877 1.00 26.61 199 CYS B O 1
ATOM 3734 N N . ILE B 1 198 ? 4.397 23.044 10.796 1.00 27.29 200 ILE B N 1
ATOM 3735 C CA . ILE B 1 198 ? 5.355 23.110 9.687 1.00 27.80 200 ILE B CA 1
ATOM 3736 C C . ILE B 1 198 ? 4.634 23.815 8.515 1.00 27.85 200 ILE B C 1
ATOM 3737 O O . ILE B 1 198 ? 3.729 23.237 7.907 1.00 27.92 200 ILE B O 1
ATOM 3742 N N . PRO B 1 199 ? 5.014 25.080 8.232 1.00 28.13 201 PRO B N 1
ATOM 3743 C CA . PRO B 1 199 ? 4.240 25.994 7.379 1.00 28.17 201 PRO B CA 1
ATOM 3744 C C . PRO B 1 199 ? 4.523 25.856 5.889 1.00 28.11 201 PRO B C 1
ATOM 3745 O O . PRO B 1 199 ? 4.925 26.828 5.244 1.00 28.35 201 PRO B O 1
ATOM 3749 N N . GLN B 1 200 ? 4.278 24.664 5.350 1.00 27.94 202 GLN B N 1
ATOM 3750 C CA . GLN B 1 200 ? 4.652 24.313 3.976 1.00 28.24 202 GLN B CA 1
ATOM 3751 C C . GLN B 1 200 ? 4.057 25.206 2.877 1.00 28.44 202 GLN B C 1
ATOM 3752 O O . GLN B 1 200 ? 4.634 25.308 1.798 1.00 28.04 202 GLN B O 1
ATOM 3758 N N . ILE B 1 201 ? 2.896 25.810 3.142 1.00 28.80 203 ILE B N 1
ATOM 3759 C CA . ILE B 1 201 ? 2.130 26.521 2.099 1.00 29.30 203 ILE B CA 1
ATOM 3760 C C . ILE B 1 201 ? 2.006 28.040 2.322 1.00 30.41 203 ILE B C 1
ATOM 3761 O O . ILE B 1 201 ? 1.245 28.717 1.634 1.00 29.53 203 ILE B O 1
ATOM 3766 N N . ASP B 1 202 ? 2.771 28.566 3.276 1.00 31.48 204 ASP B N 1
ATOM 3767 C CA . ASP B 1 202 ? 2.815 30.009 3.509 1.00 33.49 204 ASP B CA 1
ATOM 3768 C C . ASP B 1 202 ? 3.754 30.662 2.517 1.00 34.12 204 ASP B C 1
ATOM 3769 O O . ASP B 1 202 ? 4.718 30.044 2.066 1.00 33.95 204 ASP B O 1
ATOM 3774 N N . GLN B 1 203 ? 3.469 31.903 2.155 1.00 35.22 205 GLN B N 1
ATOM 3775 C CA . GLN B 1 203 ? 4.353 32.607 1.231 1.00 36.73 205 GLN B CA 1
ATOM 3776 C C . GLN B 1 203 ? 5.366 33.448 1.999 1.00 36.16 205 GLN B C 1
ATOM 3777 O O . GLN B 1 203 ? 5.001 34.354 2.744 1.00 35.93 205 GLN B O 1
ATOM 3783 N N . PHE B 1 204 ? 6.640 33.128 1.815 1.00 36.49 206 PHE B N 1
ATOM 3784 C CA . PHE B 1 204 ? 7.707 33.812 2.525 1.00 36.75 206 PHE B CA 1
ATOM 3785 C C . PHE B 1 204 ? 8.436 34.819 1.643 1.00 37.33 206 PHE B C 1
ATOM 3786 O O . PHE B 1 204 ? 8.673 34.568 0.453 1.00 37.66 206 PHE B O 1
ATOM 3794 N N . MET B 1 205 ? 8.771 35.967 2.228 1.00 37.42 207 MET B N 1
ATOM 3795 C CA . MET B 1 205 ? 9.692 36.905 1.600 1.00 38.01 207 MET B CA 1
ATOM 3796 C C . MET B 1 205 ? 11.088 36.269 1.610 1.00 37.59 207 MET B C 1
ATOM 3797 O O . MET B 1 205 ? 11.281 35.207 2.206 1.00 37.58 207 MET B O 1
ATOM 3802 N N . ASP B 1 206 ? 12.056 36.905 0.954 1.00 37.54 208 ASP B N 1
ATOM 3803 C CA . ASP B 1 206 ? 13.381 36.301 0.764 1.00 37.12 208 ASP B CA 1
ATOM 3804 C C . ASP B 1 206 ? 14.218 36.147 2.041 1.00 35.90 208 ASP B C 1
ATOM 3805 O O . ASP B 1 206 ? 15.164 35.354 2.069 1.00 36.12 208 ASP B O 1
ATOM 3810 N N . ASN B 1 207 ? 13.866 36.881 3.095 1.00 33.84 209 ASN B N 1
ATOM 3811 C CA . ASN B 1 207 ? 14.564 36.757 4.385 1.00 32.15 209 ASN B CA 1
ATOM 3812 C C . ASN B 1 207 ? 14.015 35.654 5.315 1.00 30.94 209 ASN B C 1
ATOM 3813 O O . ASN B 1 207 ? 14.458 35.518 6.465 1.00 30.89 209 ASN B O 1
ATOM 3818 N N . GLY B 1 208 ? 13.052 34.888 4.809 1.00 29.67 210 GLY B N 1
ATOM 3819 C CA . GLY B 1 208 ? 12.455 33.764 5.542 1.00 28.36 210 GLY B CA 1
ATOM 3820 C C . GLY B 1 208 ? 11.178 34.098 6.300 1.00 27.17 210 GLY B C 1
ATOM 3821 O O . GLY B 1 208 ? 10.594 33.220 6.942 1.00 26.21 210 GLY B O 1
ATOM 3822 N N . TYR B 1 209 ? 10.748 35.361 6.217 1.00 26.42 211 TYR B N 1
ATOM 3823 C CA . TYR B 1 209 ? 9.592 35.877 6.970 1.00 25.78 211 TYR B CA 1
ATOM 3824 C C . TYR B 1 209 ? 8.445 36.209 6.035 1.00 25.79 211 TYR B C 1
ATOM 3825 O O . TYR B 1 209 ? 8.677 36.584 4.878 1.00 25.82 211 TYR B O 1
ATOM 3834 N N . THR B 1 210 ? 7.211 36.051 6.516 1.00 25.14 212 THR B N 1
ATOM 3835 C CA . THR B 1 210 ? 6.052 36.380 5.700 1.00 25.30 212 THR B CA 1
ATOM 3836 C C . THR B 1 210 ? 5.832 37.900 5.652 1.00 25.93 212 THR B C 1
ATOM 3837 O O . THR B 1 210 ? 6.317 38.634 6.524 1.00 25.27 212 THR B O 1
ATOM 3841 N N . LYS B 1 211 ? 5.094 38.357 4.639 1.00 26.62 213 LYS B N 1
ATOM 3842 C CA . LYS B 1 211 ? 4.665 39.761 4.560 1.00 27.87 213 LYS B CA 1
ATOM 3843 C C . LYS B 1 211 ? 4.024 40.226 5.844 1.00 27.62 213 LYS B C 1
ATOM 3844 O O . LYS B 1 211 ? 4.348 41.301 6.350 1.00 27.59 213 LYS B O 1
ATOM 3850 N N . GLU B 1 212 ? 3.110 39.400 6.351 1.00 27.86 214 GLU B N 1
ATOM 3851 C CA . GLU B 1 212 ? 2.399 39.628 7.598 1.00 28.37 214 GLU B CA 1
ATOM 3852 C C . GLU B 1 212 ? 3.360 39.879 8.753 1.00 27.25 214 GLU B C 1
ATOM 3853 O O . GLU B 1 212 ? 3.171 40.821 9.528 1.00 27.22 214 GLU B O 1
ATOM 3859 N N . GLU B 1 213 ? 4.365 39.012 8.872 1.00 26.19 215 GLU B N 1
ATOM 3860 C CA . GLU B 1 213 ? 5.357 39.093 9.937 1.00 25.24 215 GLU B CA 1
ATOM 3861 C C . GLU B 1 213 ? 6.209 40.357 9.774 1.00 24.94 215 GLU B C 1
ATOM 3862 O O . GLU B 1 213 ? 6.476 41.056 10.743 1.00 24.82 215 GLU B O 1
ATOM 3868 N N . MET B 1 214 ? 6.629 40.653 8.548 1.00 24.45 216 MET B N 1
ATOM 3869 C CA . MET B 1 214 ? 7.414 41.862 8.288 1.00 24.46 216 MET B CA 1
ATOM 3870 C C . MET B 1 214 ? 6.629 43.152 8.602 1.00 24.61 216 MET B C 1
ATOM 3871 O O . MET B 1 214 ? 7.183 44.114 9.141 1.00 24.71 216 MET B O 1
ATOM 3876 N N . LYS B 1 215 ? 5.345 43.158 8.277 1.00 24.15 217 LYS B N 1
ATOM 3877 C CA . LYS B 1 215 ? 4.471 44.273 8.630 1.00 24.90 217 LYS B CA 1
ATOM 3878 C C . LYS B 1 215 ? 4.532 44.566 10.129 1.00 24.90 217 LYS B C 1
ATOM 3879 O O . LYS B 1 215 ? 4.568 45.726 10.542 1.00 24.26 217 LYS B O 1
ATOM 3885 N N . MET B 1 216 ? 4.603 43.506 10.931 1.00 24.80 218 MET B N 1
ATOM 3886 C CA . MET B 1 216 ? 4.733 43.639 12.371 1.00 25.75 218 MET B CA 1
ATOM 3887 C C . MET B 1 216 ? 6.049 44.315 12.750 1.00 24.61 218 MET B C 1
ATOM 3888 O O . MET B 1 216 ? 6.081 45.169 13.646 1.00 24.06 218 MET B O 1
ATOM 3893 N N . VAL B 1 217 ? 7.127 43.920 12.066 1.00 23.81 219 VAL B N 1
ATOM 3894 C CA . VAL B 1 217 ? 8.461 44.495 12.263 1.00 22.56 219 VAL B CA 1
ATOM 3895 C C . VAL B 1 217 ? 8.421 46.002 12.009 1.00 22.61 219 VAL B C 1
ATOM 3896 O O . VAL B 1 217 ? 8.879 46.800 12.837 1.00 21.76 219 VAL B O 1
ATOM 3900 N N . TRP B 1 218 ? 7.861 46.368 10.859 1.00 21.78 220 TRP B N 1
ATOM 3901 C CA . TRP B 1 218 ? 7.844 47.748 10.389 1.00 22.25 220 TRP B CA 1
ATOM 3902 C C . TRP B 1 218 ? 6.979 48.637 11.271 1.00 21.87 220 TRP B C 1
ATOM 3903 O O . TRP B 1 218 ? 7.357 49.773 11.568 1.00 21.36 220 TRP B O 1
ATOM 3914 N N . GLU B 1 219 ? 5.831 48.109 11.694 1.00 21.23 221 GLU B N 1
ATOM 3915 C CA . GLU B 1 219 ? 4.915 48.847 12.570 1.00 21.44 221 GLU B CA 1
ATOM 3916 C C . GLU B 1 219 ? 5.529 49.103 13.939 1.00 21.31 221 GLU B C 1
ATOM 3917 O O . GLU B 1 219 ? 5.434 50.204 14.461 1.00 20.62 221 GLU B O 1
ATOM 3923 N N . THR B 1 220 ? 6.169 48.084 14.501 1.00 21.29 222 THR B N 1
ATOM 3924 C CA . THR B 1 220 ? 6.819 48.218 15.809 1.00 21.96 222 THR B CA 1
ATOM 3925 C C . THR B 1 220 ? 7.926 49.271 15.803 1.00 22.33 222 THR B C 1
ATOM 3926 O O . THR B 1 220 ? 7.957 50.136 16.685 1.00 23.12 222 THR B O 1
ATOM 3930 N N . GLN B 1 221 ? 8.814 49.218 14.807 1.00 22.45 223 GLN B N 1
ATOM 3931 C CA . GLN B 1 221 ? 9.908 50.187 14.705 1.00 22.76 223 GLN B CA 1
ATOM 3932 C C . GLN B 1 221 ? 9.387 51.623 14.521 1.00 22.75 223 GLN B C 1
ATOM 3933 O O . GLN B 1 221 ? 9.898 52.571 15.135 1.00 22.43 223 GLN B O 1
ATOM 3939 N N . LYS B 1 222 ? 8.348 51.774 13.706 1.00 22.17 224 LYS B N 1
ATOM 3940 C CA . LYS B 1 222 ? 7.728 53.072 13.485 1.00 22.49 224 LYS B CA 1
ATOM 3941 C C . LYS B 1 222 ? 7.116 53.656 14.760 1.00 23.09 224 LYS B C 1
ATOM 3942 O O . LYS B 1 222 ? 7.324 54.839 15.072 1.00 23.23 224 LYS B O 1
ATOM 3948 N N . ILE B 1 223 ? 6.346 52.832 15.475 1.00 23.31 225 ILE B N 1
ATOM 3949 C CA . ILE B 1 223 ? 5.610 53.275 16.677 1.00 23.68 225 ILE B CA 1
ATOM 3950 C C . ILE B 1 223 ? 6.558 53.657 17.836 1.00 24.62 225 ILE B C 1
ATOM 3951 O O . ILE B 1 223 ? 6.349 54.678 18.499 1.00 23.91 225 ILE B O 1
ATOM 3956 N N . PHE B 1 224 ? 7.589 52.842 18.062 1.00 25.27 226 PHE B N 1
ATOM 3957 C CA . PHE B 1 224 ? 8.647 53.152 19.033 1.00 26.37 226 PHE B CA 1
ATOM 3958 C C . PHE B 1 224 ? 9.597 54.237 18.525 1.00 27.10 226 PHE B C 1
ATOM 3959 O O . PHE B 1 224 ? 10.474 54.690 19.263 1.00 26.67 226 PHE B O 1
ATOM 3967 N N . ASN B 1 225 ? 9.426 54.625 17.258 1.00 28.09 227 ASN B N 1
ATOM 3968 C CA . ASN B 1 225 ? 10.316 55.562 16.566 1.00 29.30 227 ASN B CA 1
ATOM 3969 C C . ASN B 1 225 ? 11.792 55.205 16.752 1.00 30.02 227 ASN B C 1
ATOM 3970 O O . ASN B 1 225 ? 12.630 56.057 17.034 1.00 29.30 227 ASN B O 1
ATOM 3975 N N . ASP B 1 226 ? 12.105 53.929 16.572 1.00 30.93 228 ASP B N 1
ATOM 3976 C CA . ASP B 1 226 ? 13.429 53.435 16.881 1.00 31.78 228 ASP B CA 1
ATOM 3977 C C . ASP B 1 226 ? 13.830 52.406 15.841 1.00 32.22 228 ASP B C 1
ATOM 3978 O O . ASP B 1 226 ? 13.387 51.260 15.898 1.00 32.48 228 ASP B O 1
ATOM 3983 N N . PRO B 1 227 ? 14.672 52.815 14.875 1.00 33.07 229 PRO B N 1
ATOM 3984 C CA . PRO B 1 227 ? 15.136 51.908 13.817 1.00 33.32 229 PRO B CA 1
ATOM 3985 C C . PRO B 1 227 ? 16.098 50.822 14.310 1.00 33.59 229 PRO B C 1
ATOM 3986 O O . PRO B 1 227 ? 16.361 49.865 13.579 1.00 34.08 229 PRO B O 1
ATOM 3990 N N . SER B 1 228 ? 16.584 50.949 15.544 1.00 33.69 230 SER B N 1
ATOM 3991 C CA . SER B 1 228 ? 17.547 49.998 16.112 1.00 34.25 230 SER B CA 1
ATOM 3992 C C . SER B 1 228 ? 16.931 48.765 16.767 1.00 33.77 230 SER B C 1
ATOM 3993 O O . SER B 1 228 ? 17.626 47.767 16.960 1.00 33.66 230 SER B O 1
ATOM 3996 N N . ILE B 1 229 ? 15.657 48.850 17.158 1.00 33.17 231 ILE B N 1
ATOM 3997 C CA . ILE B 1 229 ? 14.971 47.707 17.773 1.00 32.78 231 ILE B CA 1
ATOM 3998 C C . ILE B 1 229 ? 14.793 46.602 16.734 1.00 32.33 231 ILE B C 1
ATOM 3999 O O . ILE B 1 229 ? 14.163 46.809 15.691 1.00 32.57 231 ILE B O 1
ATOM 4004 N N . MET B 1 230 ? 15.369 45.441 17.022 1.00 31.86 232 MET B N 1
ATOM 4005 C CA . MET B 1 230 ? 15.195 44.261 16.190 1.00 31.93 232 MET B CA 1
ATOM 4006 C C . MET B 1 230 ? 13.870 43.597 16.562 1.00 30.29 232 MET B C 1
ATOM 4007 O O . MET B 1 230 ? 13.563 43.432 17.748 1.00 30.13 232 MET B O 1
ATOM 4012 N N . VAL B 1 231 ? 13.073 43.247 15.552 1.00 28.74 233 VAL B N 1
ATOM 4013 C CA . VAL B 1 231 ? 11.787 42.584 15.776 1.00 27.48 233 VAL B CA 1
ATOM 4014 C C . VAL B 1 231 ? 11.740 41.309 14.944 1.00 27.02 233 VAL B C 1
ATOM 4015 O O . VAL B 1 231 ? 12.003 41.339 13.742 1.00 26.76 233 VAL B O 1
ATOM 4019 N N . ASN B 1 232 ? 11.421 40.194 15.596 1.00 26.18 234 ASN B N 1
ATOM 4020 C CA . ASN B 1 232 ? 11.369 38.881 14.934 1.00 25.92 234 ASN B CA 1
ATOM 4021 C C . ASN B 1 232 ? 10.021 38.163 15.147 1.00 25.20 234 ASN B C 1
ATOM 4022 O O . ASN B 1 232 ? 9.874 37.369 16.075 1.00 25.28 234 ASN B O 1
ATOM 4027 N N . PRO B 1 233 ? 9.013 38.484 14.314 1.00 24.68 235 PRO B N 1
ATOM 4028 C CA . PRO B 1 233 ? 7.673 37.934 14.510 1.00 24.52 235 PRO B CA 1
ATOM 4029 C C . PRO B 1 233 ? 7.431 36.579 13.849 1.00 24.92 235 PRO B C 1
ATOM 4030 O O . PRO B 1 233 ? 7.907 36.331 12.734 1.00 24.75 235 PRO B O 1
ATOM 4034 N N . THR B 1 234 ? 6.671 35.728 14.542 1.00 24.77 236 THR B N 1
ATOM 4035 C CA . THR B 1 234 ? 6.201 34.447 14.021 1.00 24.95 236 THR B CA 1
ATOM 4036 C C . THR B 1 234 ? 4.669 34.462 14.110 1.00 25.53 236 THR B C 1
ATOM 4037 O O . THR B 1 234 ? 4.105 34.392 15.204 1.00 25.60 236 THR B O 1
ATOM 4041 N N . CYS B 1 235 ? 3.995 34.619 12.974 1.00 25.91 237 CYS B N 1
ATOM 4042 C CA . CYS B 1 235 ? 2.540 34.755 12.986 1.00 26.40 237 CYS B CA 1
ATOM 4043 C C . CYS B 1 235 ? 1.884 33.453 12.529 1.00 27.02 237 CYS B C 1
ATOM 4044 O O . CYS B 1 235 ? 1.987 33.074 11.352 1.00 26.75 237 CYS B O 1
ATOM 4047 N N . VAL B 1 236 ? 1.221 32.764 13.466 1.00 27.34 238 VAL B N 1
ATOM 4048 C CA . VAL B 1 236 ? 0.703 31.412 13.201 1.00 27.72 238 VAL B CA 1
ATOM 4049 C C . VAL B 1 236 ? -0.828 31.250 13.296 1.00 27.75 238 VAL B C 1
ATOM 4050 O O . VAL B 1 236 ? -1.530 32.038 13.935 1.00 27.51 238 VAL B O 1
ATOM 4054 N N . ARG B 1 237 ? -1.327 30.208 12.645 1.00 27.92 239 ARG B N 1
ATOM 4055 C CA . ARG B 1 237 ? -2.747 29.879 12.654 1.00 28.27 239 ARG B CA 1
ATOM 4056 C C . ARG B 1 237 ? -2.933 28.503 13.297 1.00 27.63 239 ARG B C 1
ATOM 4057 O O . ARG B 1 237 ? -4.029 27.956 13.311 1.00 27.77 239 ARG B O 1
ATOM 4065 N N . VAL B 1 238 ? -1.839 27.953 13.810 1.00 27.02 240 VAL B N 1
ATOM 4066 C CA . VAL B 1 238 ? -1.835 26.680 14.546 1.00 27.11 240 VAL B CA 1
ATOM 4067 C C . VAL B 1 238 ? -0.571 26.675 15.415 1.00 26.66 240 VAL B C 1
ATOM 4068 O O . VAL B 1 238 ? 0.509 27.016 14.937 1.00 26.16 240 VAL B O 1
ATOM 4072 N N . PRO B 1 239 ? -0.702 26.344 16.709 1.00 27.18 241 PRO B N 1
ATOM 4073 C CA . PRO B 1 239 ? -1.919 26.005 17.436 1.00 27.06 241 PRO B CA 1
ATOM 4074 C C . PRO B 1 239 ? -2.765 27.264 17.654 1.00 27.69 241 PRO B C 1
ATOM 4075 O O . PRO B 1 239 ? -2.310 28.377 17.378 1.00 26.65 241 PRO B O 1
ATOM 4079 N N . VAL B 1 240 ? -3.979 27.074 18.160 1.00 28.71 242 VAL B N 1
ATOM 4080 C CA . VAL B 1 240 ? -4.881 28.179 18.465 1.00 29.53 242 VAL B CA 1
ATOM 4081 C C . VAL B 1 240 ? -5.293 28.137 19.947 1.00 30.31 242 VAL B C 1
ATOM 4082 O O . VAL B 1 240 ? -5.278 27.079 20.581 1.00 30.03 242 VAL B O 1
ATOM 4086 N N . PHE B 1 241 ? -5.638 29.297 20.495 1.00 31.20 243 PHE B N 1
ATOM 4087 C CA . PHE B 1 241 ? -5.989 29.413 21.910 1.00 32.35 243 PHE B CA 1
ATOM 4088 C C . PHE B 1 241 ? -7.301 30.180 22.034 1.00 33.22 243 PHE B C 1
ATOM 4089 O O . PHE B 1 241 ? -7.739 30.809 21.067 1.00 33.70 243 PHE B O 1
ATOM 4097 N N . TYR B 1 242 ? -7.930 30.127 23.207 1.00 34.27 244 TYR B N 1
ATOM 4098 C CA . TYR B 1 242 ? -9.076 31.001 23.487 1.00 35.82 244 TYR B CA 1
ATOM 4099 C C . TYR B 1 242 ? -8.552 32.422 23.661 1.00 35.43 244 TYR B C 1
ATOM 4100 O O . TYR B 1 242 ? -7.472 32.632 24.234 1.00 36.04 244 TYR B O 1
ATOM 4109 N N . GLY B 1 243 ? -9.304 33.392 23.155 1.00 34.86 245 GLY B N 1
ATOM 4110 C CA . GLY B 1 243 ? -8.824 34.761 23.077 1.00 33.74 245 GLY B CA 1
ATOM 4111 C C . GLY B 1 243 ? -7.691 34.850 22.070 1.00 33.29 245 GLY B C 1
ATOM 4112 O O . GLY B 1 243 ? -7.379 33.870 21.375 1.00 33.46 245 GLY B O 1
ATOM 4113 N N . HIS B 1 244 ? -7.070 36.020 21.988 1.00 31.94 246 HIS B N 1
ATOM 4114 C CA . HIS B 1 244 ? -5.983 36.220 21.049 1.00 31.11 246 HIS B CA 1
ATOM 4115 C C . HIS B 1 244 ? -4.648 36.311 21.800 1.00 29.81 246 HIS B C 1
ATOM 4116 O O . HIS B 1 244 ? -4.350 37.316 22.434 1.00 29.47 246 HIS B O 1
ATOM 4123 N N . ALA B 1 245 ? -3.858 35.240 21.725 1.00 28.47 247 ALA B N 1
ATOM 4124 C CA . ALA B 1 245 ? -2.628 35.118 22.503 1.00 27.39 247 ALA B CA 1
ATOM 4125 C C . ALA B 1 245 ? -1.390 35.565 21.750 1.00 26.84 247 ALA B C 1
ATOM 4126 O O . ALA B 1 245 ? -1.296 35.398 20.529 1.00 26.67 247 ALA B O 1
ATOM 4128 N N . GLU B 1 246 ? -0.439 36.115 22.502 1.00 26.15 248 GLU B N 1
ATOM 4129 C CA . GLU B 1 246 ? 0.903 36.402 22.009 1.00 26.11 248 GLU B CA 1
ATOM 4130 C C . GLU B 1 246 ? 1.946 35.964 23.026 1.00 25.67 248 GLU B C 1
ATOM 4131 O O . GLU B 1 246 ? 1.792 36.184 24.229 1.00 26.17 248 GLU B O 1
ATOM 4137 N N . ALA B 1 247 ? 3.015 35.361 22.535 1.00 24.88 249 ALA B N 1
ATOM 4138 C CA . ALA B 1 247 ? 4.130 34.983 23.378 1.00 24.96 249 ALA B CA 1
ATOM 4139 C C . ALA B 1 247 ? 5.262 35.929 23.027 1.00 25.37 249 ALA B C 1
ATOM 4140 O O . ALA B 1 247 ? 5.615 36.070 21.850 1.00 25.51 249 ALA B O 1
ATOM 4142 N N . VAL B 1 248 ? 5.817 36.593 24.036 1.00 25.16 250 VAL B N 1
ATOM 4143 C CA . VAL B 1 248 ? 6.846 37.602 23.794 1.00 25.25 250 VAL B CA 1
ATOM 4144 C C . VAL B 1 248 ? 8.095 37.299 24.599 1.00 26.08 250 VAL B C 1
ATOM 4145 O O . VAL B 1 248 ? 8.025 37.006 25.797 1.00 25.44 250 VAL B O 1
ATOM 4149 N N . HIS B 1 249 ? 9.235 37.359 23.920 1.00 26.88 251 HIS B N 1
ATOM 4150 C CA . HIS B 1 249 ? 10.519 37.448 24.580 1.00 27.41 251 HIS B CA 1
ATOM 4151 C C . HIS B 1 249 ? 11.104 38.817 24.252 1.00 28.45 251 HIS B C 1
ATOM 4152 O O . HIS B 1 249 ? 11.085 39.271 23.097 1.00 28.02 251 HIS B O 1
ATOM 4159 N N . VAL B 1 250 ? 11.614 39.469 25.289 1.00 29.27 252 VAL B N 1
ATOM 4160 C CA . VAL B 1 250 ? 12.210 40.788 25.178 1.00 30.40 252 VAL B CA 1
ATOM 4161 C C . VAL B 1 250 ? 13.648 40.735 25.673 1.00 30.85 252 VAL B C 1
ATOM 4162 O O . VAL B 1 250 ? 13.920 40.208 26.760 1.00 30.49 252 VAL B O 1
ATOM 4166 N N . GLU B 1 251 ? 14.555 41.271 24.860 1.00 31.51 253 GLU B N 1
ATOM 4167 C CA . GLU B 1 251 ? 15.955 41.428 25.217 1.00 32.85 253 GLU B CA 1
ATOM 4168 C C . GLU B 1 251 ? 16.184 42.914 25.525 1.00 33.37 253 GLU B C 1
ATOM 4169 O O . GLU B 1 251 ? 16.142 43.751 24.625 1.00 33.48 253 GLU B O 1
ATOM 4175 N N . THR B 1 252 ? 16.387 43.242 26.800 1.00 34.05 254 THR B N 1
ATOM 4176 C CA . THR B 1 252 ? 16.406 44.645 27.244 1.00 34.25 254 THR B CA 1
ATOM 4177 C C . THR B 1 252 ? 17.794 45.277 27.146 1.00 35.33 254 THR B C 1
ATOM 4178 O O . THR B 1 252 ? 18.795 44.576 26.966 1.00 35.30 254 THR B O 1
ATOM 4182 N N . ARG B 1 253 ? 17.846 46.607 27.241 1.00 36.39 255 ARG B N 1
ATOM 4183 C CA . ARG B 1 253 ? 19.113 47.337 27.162 1.00 37.35 255 ARG B CA 1
ATOM 4184 C C . ARG B 1 253 ? 19.825 47.419 28.527 1.00 37.82 255 ARG B C 1
ATOM 4185 O O . ARG B 1 253 ? 21.022 47.717 28.595 1.00 37.79 255 ARG B O 1
ATOM 4193 N N . ALA B 1 254 ? 19.079 47.137 29.595 1.00 38.07 256 ALA B N 1
ATOM 4194 C CA . ALA B 1 254 ? 19.634 46.932 30.933 1.00 38.53 256 ALA B CA 1
ATOM 4195 C C . ALA B 1 254 ? 18.824 45.851 31.647 1.00 38.76 256 ALA B C 1
ATOM 4196 O O . ALA B 1 254 ? 17.617 45.745 31.427 1.00 38.74 256 ALA B O 1
ATOM 4198 N N . PRO B 1 255 ? 19.479 45.034 32.500 1.00 39.20 257 PRO B N 1
ATOM 4199 C CA . PRO B 1 255 ? 18.759 44.003 33.271 1.00 39.25 257 PRO B CA 1
ATOM 4200 C C . PRO B 1 255 ? 17.577 44.513 34.104 1.00 39.27 257 PRO B C 1
ATOM 4201 O O . PRO B 1 255 ? 17.612 45.623 34.631 1.00 39.23 257 PRO B O 1
ATOM 4205 N N . ILE B 1 256 ? 16.532 43.699 34.203 1.00 39.18 258 ILE B N 1
ATOM 4206 C CA . ILE B 1 256 ? 15.360 44.030 35.006 1.00 39.48 258 ILE B CA 1
ATOM 4207 C C . ILE B 1 256 ? 14.743 42.749 35.558 1.00 39.96 258 ILE B C 1
ATOM 4208 O O . ILE B 1 256 ? 14.692 41.729 34.866 1.00 39.80 258 ILE B O 1
ATOM 4213 N N . ASP B 1 257 ? 14.299 42.799 36.811 1.00 40.50 259 ASP B N 1
ATOM 4214 C CA . ASP B 1 257 ? 13.731 41.635 37.470 1.00 41.11 259 ASP B CA 1
ATOM 4215 C C . ASP B 1 257 ? 12.287 41.448 37.039 1.00 41.30 259 ASP B C 1
ATOM 4216 O O . ASP B 1 257 ? 11.532 42.414 36.963 1.00 41.46 259 ASP B O 1
ATOM 4221 N N . ALA B 1 258 ? 11.902 40.203 36.765 1.00 41.59 260 ALA B N 1
ATOM 4222 C CA . ALA B 1 258 ? 10.518 39.879 36.413 1.00 41.95 260 ALA B CA 1
ATOM 4223 C C . ALA B 1 258 ? 9.516 40.421 37.442 1.00 42.68 260 ALA B C 1
ATOM 4224 O O . ALA B 1 258 ? 8.366 40.728 37.103 1.00 42.33 260 ALA B O 1
ATOM 4226 N N . GLU B 1 259 ? 9.955 40.526 38.696 1.00 43.54 261 GLU B N 1
ATOM 4227 C CA . GLU B 1 259 ? 9.115 41.074 39.768 1.00 44.57 261 GLU B CA 1
ATOM 4228 C C . GLU B 1 259 ? 8.913 42.583 39.615 1.00 44.78 261 GLU B C 1
ATOM 4229 O O . GLU B 1 259 ? 7.798 43.071 39.786 1.00 45.15 261 GLU B O 1
ATOM 4235 N N . GLN B 1 260 ? 9.989 43.304 39.291 1.00 45.32 262 GLN B N 1
ATOM 4236 C CA . GLN B 1 260 ? 9.928 44.711 38.865 1.00 45.88 262 GLN B CA 1
ATOM 4237 C C . GLN B 1 260 ? 8.961 44.885 37.699 1.00 45.88 262 GLN B C 1
ATOM 4238 O O . GLN B 1 260 ? 8.111 45.776 37.716 1.00 45.80 262 GLN B O 1
ATOM 4244 N N . VAL B 1 261 ? 9.108 44.028 36.686 1.00 46.11 263 VAL B N 1
ATOM 4245 C CA . VAL B 1 261 ? 8.244 44.033 35.507 1.00 46.11 263 VAL B CA 1
ATOM 4246 C C . VAL B 1 261 ? 6.793 43.755 35.886 1.00 46.59 263 VAL B C 1
ATOM 4247 O O . VAL B 1 261 ? 5.888 44.427 35.395 1.00 46.32 263 VAL B O 1
ATOM 4251 N N . MET B 1 262 ? 6.579 42.772 36.761 1.00 47.31 264 MET B N 1
ATOM 4252 C CA . MET B 1 262 ? 5.234 42.434 37.219 1.00 48.40 264 MET B CA 1
ATOM 4253 C C . MET B 1 262 ? 4.602 43.569 38.010 1.00 49.47 264 MET B C 1
ATOM 4254 O O . MET B 1 262 ? 3.382 43.733 37.981 1.00 49.35 264 MET B O 1
ATOM 4259 N N . ASP B 1 263 ? 5.440 44.349 38.699 1.00 50.81 265 ASP B N 1
ATOM 4260 C CA . ASP B 1 263 ? 4.993 45.539 39.421 1.00 52.38 265 ASP B CA 1
ATOM 4261 C C . ASP B 1 263 ? 4.487 46.588 38.445 1.00 53.11 265 ASP B C 1
ATOM 4262 O O . ASP B 1 263 ? 3.359 47.069 38.579 1.00 53.12 265 ASP B O 1
ATOM 4267 N N . MET B 1 264 ? 5.327 46.918 37.462 1.00 54.30 266 MET B N 1
ATOM 4268 C CA . MET B 1 264 ? 5.021 47.920 36.432 1.00 55.41 266 MET B CA 1
ATOM 4269 C C . MET B 1 264 ? 3.710 47.647 35.710 1.00 55.87 266 MET B C 1
ATOM 4270 O O . MET B 1 264 ? 2.910 48.559 35.498 1.00 56.11 266 MET B O 1
ATOM 4275 N N . LEU B 1 265 ? 3.505 46.387 35.331 1.00 56.55 267 LEU B N 1
ATOM 4276 C CA . LEU B 1 265 ? 2.335 45.976 34.557 1.00 57.22 267 LEU B CA 1
ATOM 4277 C C . LEU B 1 265 ? 1.037 46.003 35.370 1.00 57.82 267 LEU B C 1
ATOM 4278 O O . LEU B 1 265 ? -0.050 46.148 34.804 1.00 57.64 267 LEU B O 1
ATOM 4283 N N . GLU B 1 266 ? 1.155 45.856 36.690 1.00 58.70 268 GLU B N 1
ATOM 4284 C CA . GLU B 1 266 ? 0.008 46.033 37.586 1.00 59.63 268 GLU B CA 1
ATOM 4285 C C . GLU B 1 266 ? -0.323 47.511 37.787 1.00 60.04 268 GLU B C 1
ATOM 4286 O O . GLU B 1 266 ? -1.489 47.872 37.939 1.00 60.28 268 GLU B O 1
ATOM 4292 N N . GLN B 1 267 ? 0.709 48.355 37.770 1.00 60.67 269 GLN B N 1
ATOM 4293 C CA . GLN B 1 267 ? 0.556 49.802 37.933 1.00 61.28 269 GLN B CA 1
ATOM 4294 C C . GLN B 1 267 ? 0.326 50.513 36.593 1.00 61.35 269 GLN B C 1
ATOM 4295 O O . GLN B 1 267 ? 0.429 51.739 36.508 1.00 61.34 269 GLN B O 1
ATOM 4301 N N . THR B 1 268 ? 0.033 49.737 35.549 1.00 61.54 270 THR B N 1
ATOM 4302 C CA . THR B 1 268 ? -0.361 50.288 34.252 1.00 61.69 270 THR B CA 1
ATOM 4303 C C . THR B 1 268 ? -1.837 49.972 34.016 1.00 61.94 270 THR B C 1
ATOM 4304 O O . THR B 1 268 ? -2.273 48.825 34.169 1.00 61.80 270 THR B O 1
ATOM 4308 N N . ASP B 1 269 ? -2.596 51.008 33.662 1.00 62.26 271 ASP B N 1
ATOM 4309 C CA . ASP B 1 269 ? -4.037 50.898 33.417 1.00 62.53 271 ASP B CA 1
ATOM 4310 C C . ASP B 1 269 ? -4.322 50.132 32.124 1.00 62.48 271 ASP B C 1
ATOM 4311 O O . ASP B 1 269 ? -3.595 50.273 31.137 1.00 62.56 271 ASP B O 1
ATOM 4316 N N . GLY B 1 270 ? -5.375 49.317 32.145 1.00 62.43 272 GLY B N 1
ATOM 4317 C CA . GLY B 1 270 ? -5.762 48.515 30.984 1.00 62.55 272 GLY B CA 1
ATOM 4318 C C . GLY B 1 270 ? -5.117 47.138 30.938 1.00 62.66 272 GLY B C 1
ATOM 4319 O O . GLY B 1 270 ? -5.615 46.235 30.257 1.00 62.60 272 GLY B O 1
ATOM 4320 N N . ILE B 1 271 ? -4.007 46.981 31.658 1.00 62.57 273 ILE B N 1
ATOM 4321 C CA . ILE B 1 271 ? -3.308 45.699 31.754 1.00 62.55 273 ILE B CA 1
ATOM 4322 C C . ILE B 1 271 ? -3.734 44.963 33.025 1.00 62.64 273 ILE B C 1
ATOM 4323 O O . ILE B 1 271 ? -3.808 45.556 34.102 1.00 62.73 273 ILE B O 1
ATOM 4328 N N . GLU B 1 272 ? -4.023 43.674 32.885 1.00 62.68 274 GLU B N 1
ATOM 4329 C CA . GLU B 1 272 ? -4.374 42.821 34.011 1.00 62.93 274 GLU B CA 1
ATOM 4330 C C . GLU B 1 272 ? -3.343 41.698 34.133 1.00 62.76 274 GLU B C 1
ATOM 4331 O O . GLU B 1 272 ? -3.069 40.994 33.158 1.00 62.74 274 GLU B O 1
ATOM 4337 N N . LEU B 1 273 ? -2.773 41.533 35.326 1.00 62.66 275 LEU B N 1
ATOM 4338 C CA . LEU B 1 273 ? -1.712 40.547 35.539 1.00 62.44 275 LEU B CA 1
ATOM 4339 C C . LEU B 1 273 ? -2.219 39.237 36.132 1.00 62.40 275 LEU B C 1
ATOM 4340 O O . LEU B 1 273 ? -3.071 39.232 37.021 1.00 62.43 275 LEU B O 1
ATOM 4345 N N . PHE B 1 274 ? -1.681 38.131 35.627 1.00 62.36 276 PHE B N 1
ATOM 4346 C CA . PHE B 1 274 ? -2.038 36.795 36.092 1.00 62.40 276 PHE B CA 1
ATOM 4347 C C . PHE B 1 274 ? -0.820 36.018 36.592 1.00 62.35 276 PHE B C 1
ATOM 4348 O O . PHE B 1 274 ? 0.236 35.998 35.949 1.00 62.17 276 PHE B O 1
ATOM 4356 N N . ARG B 1 275 ? -0.979 35.391 37.754 1.00 62.20 277 ARG B N 1
ATOM 4357 C CA . ARG B 1 275 ? 0.025 34.486 38.297 1.00 62.00 277 ARG B CA 1
ATOM 4358 C C . ARG B 1 275 ? -0.522 33.058 38.248 1.00 61.85 277 ARG B C 1
ATOM 4359 O O . ARG B 1 275 ? -1.711 32.847 37.985 1.00 61.93 277 ARG B O 1
ATOM 4367 N N . GLY B 1 276 ? 0.345 32.080 38.483 1.00 61.62 278 GLY B N 1
ATOM 4368 C CA . GLY B 1 276 ? -0.031 30.681 38.307 1.00 61.33 278 GLY B CA 1
ATOM 4369 C C . GLY B 1 276 ? 0.469 30.162 36.973 1.00 61.12 278 GLY B C 1
ATOM 4370 O O . GLY B 1 276 ? 0.501 30.901 35.980 1.00 61.16 278 GLY B O 1
ATOM 4371 N N . ALA B 1 277 ? 0.856 28.889 36.952 1.00 60.86 279 ALA B N 1
ATOM 4372 C CA . ALA B 1 277 ? 1.437 28.261 35.767 1.00 60.44 279 ALA B CA 1
ATOM 4373 C C . ALA B 1 277 ? 0.426 27.949 34.663 1.00 60.30 279 ALA B C 1
ATOM 4374 O O . ALA B 1 277 ? 0.819 27.589 33.555 1.00 60.17 279 ALA B O 1
ATOM 4375 N N . ASP B 1 278 ? -0.867 28.079 34.971 1.00 60.13 280 ASP B N 1
ATOM 4376 C CA . ASP B 1 278 ? -1.935 27.819 34.004 1.00 59.97 280 ASP B CA 1
ATOM 4377 C C . ASP B 1 278 ? -2.308 29.092 33.235 1.00 59.82 280 ASP B C 1
ATOM 4378 O O . ASP B 1 278 ? -3.332 29.729 33.499 1.00 59.79 280 ASP B O 1
ATOM 4383 N N . PHE B 1 279 ? -1.448 29.456 32.288 1.00 59.53 281 PHE B N 1
ATOM 4384 C CA . PHE B 1 279 ? -1.651 30.623 31.434 1.00 59.17 281 PHE B CA 1
ATOM 4385 C C . PHE B 1 279 ? -0.815 30.416 30.166 1.00 59.01 281 PHE B C 1
ATOM 4386 O O . PHE B 1 279 ? 0.365 30.086 30.262 1.00 58.99 281 PHE B O 1
ATOM 4394 N N . PRO B 1 280 ? -1.413 30.609 28.972 1.00 59.01 282 PRO B N 1
ATOM 4395 C CA . PRO B 1 280 ? -2.747 31.153 28.668 1.00 58.96 282 PRO B CA 1
ATOM 4396 C C . PRO B 1 280 ? -3.912 30.328 29.222 1.00 59.02 282 PRO B C 1
ATOM 4397 O O . PRO B 1 280 ? -3.860 29.092 29.223 1.00 58.81 282 PRO B O 1
ATOM 4401 N N . THR B 1 281 ? -4.946 31.030 29.688 1.00 59.14 283 THR B N 1
ATOM 4402 C CA . THR B 1 281 ? -6.108 30.412 30.334 1.00 59.25 283 THR B CA 1
ATOM 4403 C C . THR B 1 281 ? -7.434 30.883 29.732 1.00 59.28 283 THR B C 1
ATOM 4404 O O . THR B 1 281 ? -7.471 31.826 28.942 1.00 59.36 283 THR B O 1
ATOM 4408 N N . HIS B 1 291 ? -10.801 43.145 27.854 1.00 49.42 293 HIS B N 1
ATOM 4409 C CA . HIS B 1 291 ? -9.598 43.359 28.659 1.00 49.31 293 HIS B CA 1
ATOM 4410 C C . HIS B 1 291 ? -8.348 42.688 28.066 1.00 49.01 293 HIS B C 1
ATOM 4411 O O . HIS B 1 291 ? -8.456 41.755 27.257 1.00 49.18 293 HIS B O 1
ATOM 4413 N N . VAL B 1 292 ? -7.175 43.188 28.469 1.00 48.34 294 VAL B N 1
ATOM 4414 C CA . VAL B 1 292 ? -5.868 42.620 28.097 1.00 47.63 294 VAL B CA 1
ATOM 4415 C C . VAL B 1 292 ? -5.238 41.908 29.305 1.00 46.94 294 VAL B C 1
ATOM 4416 O O . VAL B 1 292 ? -5.097 42.497 30.386 1.00 47.03 294 VAL B O 1
ATOM 4420 N N . LEU B 1 293 ? -4.867 40.645 29.114 1.00 45.66 295 LEU B N 1
ATOM 4421 C CA . LEU B 1 293 ? -4.316 39.821 30.185 1.00 44.55 295 LEU B CA 1
ATOM 4422 C C . LEU B 1 293 ? -2.832 39.530 29.936 1.00 43.51 295 LEU B C 1
ATOM 4423 O O . LEU B 1 293 ? -2.429 39.278 28.801 1.00 42.90 295 LEU B O 1
ATOM 4428 N N . VAL B 1 294 ? -2.024 39.581 30.996 1.00 42.13 296 VAL B N 1
ATOM 4429 C CA . VAL B 1 294 ? -0.575 39.350 30.894 1.00 40.79 296 VAL B CA 1
ATOM 4430 C C . VAL B 1 294 ? -0.143 38.317 31.944 1.00 40.06 296 VAL B C 1
ATOM 4431 O O . VAL B 1 294 ? -0.508 38.437 33.116 1.00 40.44 296 VAL B O 1
ATOM 4435 N N . GLY B 1 295 ? 0.608 37.300 31.518 1.00 38.61 297 GLY B N 1
ATOM 4436 C CA . GLY B 1 295 ? 1.010 36.201 32.398 1.00 37.05 297 GLY B CA 1
ATOM 4437 C C . GLY B 1 295 ? 2.345 35.551 32.076 1.00 36.06 297 GLY B C 1
ATOM 4438 O O . GLY B 1 295 ? 3.045 35.965 31.150 1.00 35.61 297 GLY B O 1
ATOM 4439 N N . ARG B 1 296 ? 2.681 34.521 32.853 1.00 34.68 298 ARG B N 1
ATOM 4440 C CA . ARG B 1 296 ? 3.956 33.795 32.760 1.00 33.51 298 ARG B CA 1
ATOM 4441 C C . ARG B 1 296 ? 5.183 34.706 32.667 1.00 32.81 298 ARG B C 1
ATOM 4442 O O . ARG B 1 296 ? 6.139 34.405 31.942 1.00 32.41 298 ARG B O 1
ATOM 4450 N N . VAL B 1 297 ? 5.152 35.816 33.401 1.00 32.07 299 VAL B N 1
ATOM 4451 C CA . VAL B 1 297 ? 6.248 36.788 33.366 1.00 31.89 299 VAL B CA 1
ATOM 4452 C C . VAL B 1 297 ? 7.476 36.288 34.141 1.00 31.75 299 VAL B C 1
ATOM 4453 O O . VAL B 1 297 ? 7.436 36.135 35.366 1.00 31.83 299 VAL B O 1
ATOM 4457 N N . ARG B 1 298 ? 8.566 36.046 33.419 1.00 31.39 300 ARG B N 1
ATOM 4458 C CA . ARG B 1 298 ? 9.792 35.578 34.047 1.00 31.20 300 ARG B CA 1
ATOM 4459 C C . ARG B 1 298 ? 11.018 35.972 33.232 1.00 30.81 300 ARG B C 1
ATOM 4460 O O . ARG B 1 298 ? 10.932 36.193 32.011 1.00 31.03 300 ARG B O 1
ATOM 4468 N N . ASN B 1 299 ? 12.145 36.097 33.920 1.00 29.78 301 ASN B N 1
ATOM 4469 C CA . ASN B 1 299 ? 13.434 36.322 33.277 1.00 29.66 301 ASN B CA 1
ATOM 4470 C C . ASN B 1 299 ? 13.927 35.048 32.614 1.00 29.26 301 ASN B C 1
ATOM 4471 O O . ASN B 1 299 ? 13.560 33.959 33.043 1.00 28.96 301 ASN B O 1
ATOM 4476 N N . ASP B 1 300 ? 14.759 35.182 31.583 1.00 28.99 302 ASP B N 1
ATOM 4477 C CA . ASP B 1 300 ? 15.557 34.052 31.137 1.00 29.35 302 ASP B CA 1
ATOM 4478 C C . ASP B 1 300 ? 16.388 33.654 32.344 1.00 30.17 302 ASP B C 1
ATOM 4479 O O . ASP B 1 300 ? 16.842 34.525 33.086 1.00 30.30 302 ASP B O 1
ATOM 4484 N N . ILE B 1 301 ? 16.584 32.353 32.541 1.00 30.82 303 ILE B N 1
ATOM 4485 C CA . ILE B 1 301 ? 17.381 31.856 33.673 1.00 31.63 303 ILE B CA 1
ATOM 4486 C C . ILE B 1 301 ? 18.827 32.378 33.598 1.00 32.54 303 ILE B C 1
ATOM 4487 O O . ILE B 1 301 ? 19.495 32.248 32.570 1.00 32.69 303 ILE B O 1
ATOM 4492 N N . SER B 1 302 ? 19.272 32.995 34.697 1.00 34.13 304 SER B N 1
ATOM 4493 C CA . SER B 1 302 ? 20.590 33.661 34.831 1.00 35.23 304 SER B CA 1
ATOM 4494 C C . SER B 1 302 ? 20.906 34.672 33.718 1.00 35.43 304 SER B C 1
ATOM 4495 O O . SER B 1 302 ? 22.058 34.837 33.311 1.00 35.86 304 SER B O 1
ATOM 4498 N N . HIS B 1 303 ? 19.867 35.355 33.245 1.00 35.69 305 HIS B N 1
ATOM 4499 C CA . HIS B 1 303 ? 19.984 36.352 32.187 1.00 35.68 305 HIS B CA 1
ATOM 4500 C C . HIS B 1 303 ? 18.839 37.340 32.363 1.00 35.72 305 HIS B C 1
ATOM 4501 O O . HIS B 1 303 ? 17.788 37.225 31.712 1.00 35.30 305 HIS B O 1
ATOM 4508 N N . HIS B 1 304 ? 19.040 38.297 33.268 1.00 35.38 306 HIS B N 1
ATOM 4509 C CA . HIS B 1 304 ? 17.979 39.228 33.656 1.00 35.46 306 HIS B CA 1
ATOM 4510 C C . HIS B 1 304 ? 17.693 40.359 32.654 1.00 34.74 306 HIS B C 1
ATOM 4511 O O . HIS B 1 304 ? 16.744 41.124 32.834 1.00 34.82 306 HIS B O 1
ATOM 4518 N N . SER B 1 305 ? 18.498 40.464 31.602 1.00 34.07 307 SER B N 1
ATOM 4519 C CA . SER B 1 305 ? 18.146 41.358 30.501 1.00 33.58 307 SER B CA 1
ATOM 4520 C C . SER B 1 305 ? 17.312 40.622 29.441 1.00 32.96 307 SER B C 1
ATOM 4521 O O . SER B 1 305 ? 17.082 41.129 28.339 1.00 32.81 307 SER B O 1
ATOM 4524 N N . GLY B 1 306 ? 16.860 39.420 29.797 1.00 32.20 308 GLY B N 1
ATOM 4525 C CA . GLY B 1 306 ? 15.851 38.691 29.027 1.00 31.24 308 GLY B CA 1
ATOM 4526 C C . GLY B 1 306 ? 14.572 38.595 29.832 1.00 30.65 308 GLY B C 1
ATOM 4527 O O . GLY B 1 306 ? 14.594 38.216 31.002 1.00 30.14 308 GLY B O 1
ATOM 4528 N N . ILE B 1 307 ? 13.454 38.963 29.211 1.00 30.18 309 ILE B N 1
ATOM 4529 C CA . ILE B 1 307 ? 12.149 38.880 29.851 1.00 29.89 309 ILE B CA 1
ATOM 4530 C C . ILE B 1 307 ? 11.165 38.128 28.957 1.00 29.50 309 ILE B C 1
ATOM 4531 O O . ILE B 1 307 ? 11.077 38.382 27.747 1.00 29.10 309 ILE B O 1
ATOM 4536 N N . ASN B 1 30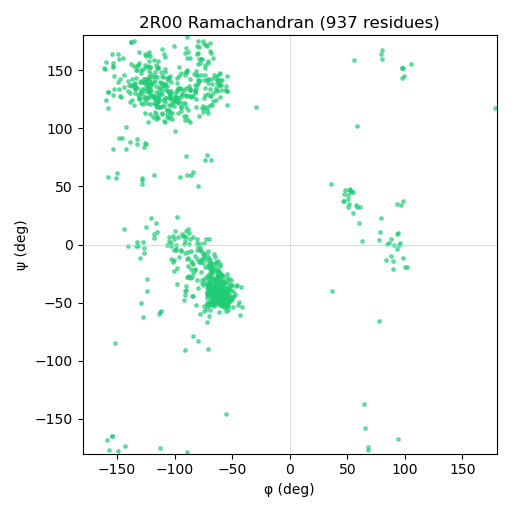8 ? 10.437 37.202 29.572 1.00 28.61 310 ASN B N 1
ATOM 4537 C CA . ASN B 1 308 ? 9.452 36.392 28.880 1.00 28.88 310 ASN B CA 1
ATOM 4538 C C . ASN B 1 308 ? 8.099 36.693 29.463 1.00 28.95 310 ASN B C 1
ATOM 4539 O O . ASN B 1 308 ? 7.984 36.862 30.678 1.00 28.47 310 ASN B O 1
ATOM 4544 N N . LEU B 1 309 ? 7.086 36.752 28.599 1.00 28.87 311 LEU B N 1
ATOM 4545 C CA . LEU B 1 309 ? 5.709 37.017 29.006 1.00 29.51 311 LEU B CA 1
ATOM 4546 C C . LEU B 1 309 ? 4.704 36.593 27.934 1.00 29.43 311 LEU B C 1
ATOM 4547 O O . LEU B 1 309 ? 5.039 36.570 26.744 1.00 28.87 311 LEU B O 1
ATOM 4552 N N . TRP B 1 310 ? 3.490 36.233 28.367 1.00 29.37 312 TRP B N 1
ATOM 4553 C CA . TRP B 1 310 ? 2.358 36.029 27.459 1.00 29.49 312 TRP B CA 1
ATOM 4554 C C . TRP B 1 310 ? 1.382 37.190 27.577 1.00 29.97 312 TRP B C 1
ATOM 4555 O O . TRP B 1 310 ? 1.190 37.738 28.663 1.00 29.62 312 TRP B O 1
ATOM 4566 N N . VAL B 1 311 ? 0.790 37.572 26.447 1.00 30.52 313 VAL B N 1
ATOM 4567 C CA . VAL B 1 311 ? -0.190 38.665 26.386 1.00 31.06 313 VAL B CA 1
ATOM 4568 C C . VAL B 1 311 ? -1.454 38.155 25.684 1.00 31.78 313 VAL B C 1
ATOM 4569 O O . VAL B 1 311 ? -1.389 37.710 24.540 1.00 31.54 313 VAL B O 1
ATOM 4573 N N . VAL B 1 312 ? -2.597 38.210 26.362 1.00 32.85 314 VAL B N 1
ATOM 4574 C CA . VAL B 1 312 ? -3.845 37.686 25.808 1.00 34.07 314 VAL B CA 1
ATOM 4575 C C . VAL B 1 312 ? -4.953 38.746 25.822 1.00 35.32 314 VAL B C 1
ATOM 4576 O O . VAL B 1 312 ? -5.257 39.325 26.872 1.00 35.70 314 VAL B O 1
ATOM 4580 N N . ALA B 1 313 ? -5.550 38.989 24.656 1.00 36.22 315 ALA B N 1
ATOM 4581 C CA . ALA B 1 313 ? -6.662 39.937 24.520 1.00 37.13 315 ALA B CA 1
ATOM 4582 C C . ALA B 1 313 ? -7.965 39.194 24.233 1.00 37.92 315 ALA B C 1
ATOM 4583 O O . ALA B 1 313 ? -7.997 38.269 23.414 1.00 38.18 315 ALA B O 1
ATOM 4585 N N . ASP B 1 314 ? -9.041 39.598 24.901 1.00 38.93 316 ASP B N 1
ATOM 4586 C CA . ASP B 1 314 ? -10.320 38.907 24.741 1.00 39.86 316 ASP B CA 1
ATOM 4587 C C . ASP B 1 314 ? -10.960 39.181 23.386 1.00 39.69 316 ASP B C 1
ATOM 4588 O O . ASP B 1 314 ? -11.491 38.270 22.738 1.00 39.99 316 ASP B O 1
ATOM 4593 N N . ASN B 1 315 ? -10.885 40.435 22.948 1.00 39.37 317 ASN B N 1
ATOM 4594 C CA . ASN B 1 315 ? -11.525 40.860 21.711 1.00 38.90 317 ASN B CA 1
ATOM 4595 C C . ASN B 1 315 ? -10.543 41.791 21.021 1.00 38.76 317 ASN B C 1
ATOM 4596 O O . ASN B 1 315 ? -10.547 43.006 21.242 1.00 38.66 317 ASN B O 1
ATOM 4601 N N . VAL B 1 316 ? -9.670 41.200 20.217 1.00 38.30 318 VAL B N 1
ATOM 4602 C CA . VAL B 1 316 ? -8.577 41.939 19.603 1.00 37.92 318 VAL B CA 1
ATOM 4603 C C . VAL B 1 316 ? -9.085 42.920 18.523 1.00 37.43 318 VAL B C 1
ATOM 4604 O O . VAL B 1 316 ? -8.475 43.963 18.298 1.00 38.00 318 VAL B O 1
ATOM 4608 N N . ARG B 1 317 ? -10.215 42.592 17.899 1.00 36.65 319 ARG B N 1
ATOM 4609 C CA . ARG B 1 317 ? -10.915 43.503 16.991 1.00 35.72 319 ARG B CA 1
ATOM 4610 C C . ARG B 1 317 ? -11.443 44.744 17.710 1.00 35.24 319 ARG B C 1
ATOM 4611 O O . ARG B 1 317 ? -11.406 45.849 17.160 1.00 34.98 319 ARG B O 1
ATOM 4613 N N . LYS B 1 318 ? -11.945 44.558 18.931 1.00 34.23 320 LYS B N 1
ATOM 4614 C CA . LYS B 1 318 ? -12.446 45.681 19.720 1.00 33.35 320 LYS B CA 1
ATOM 4615 C C . LYS B 1 318 ? -11.283 46.546 20.172 1.00 32.01 320 LYS B C 1
ATOM 4616 O O . LYS B 1 318 ? -11.424 47.764 20.284 1.00 31.34 320 LYS B O 1
ATOM 4622 N N . GLY B 1 319 ? -10.141 45.903 20.424 1.00 30.86 321 GLY B N 1
ATOM 4623 C CA . GLY B 1 319 ? -8.896 46.607 20.712 1.00 29.86 321 GLY B CA 1
ATOM 4624 C C . GLY B 1 319 ? -8.536 47.592 19.617 1.00 29.39 321 GLY B C 1
ATOM 4625 O O . GLY B 1 319 ? -8.200 48.750 19.898 1.00 29.80 321 GLY B O 1
ATOM 4626 N N . ALA B 1 320 ? -8.601 47.125 18.370 1.00 28.58 322 ALA B N 1
ATOM 4627 C CA . ALA B 1 320 ? -8.303 47.950 17.194 1.00 27.75 322 ALA B CA 1
ATOM 4628 C C . ALA B 1 320 ? -9.283 49.115 17.095 1.00 27.15 322 ALA B C 1
ATOM 4629 O O . ALA B 1 320 ? -8.867 50.269 16.967 1.00 26.99 322 ALA B O 1
ATOM 4631 N N . ALA B 1 321 ? -10.579 48.817 17.191 1.00 26.35 323 ALA B N 1
ATOM 4632 C CA . ALA B 1 321 ? -11.605 49.870 17.223 1.00 25.74 323 ALA B CA 1
ATOM 4633 C C . ALA B 1 321 ? -11.367 50.886 18.348 1.00 25.32 323 ALA B C 1
ATOM 4634 O O . ALA B 1 321 ? -11.412 52.100 18.124 1.00 24.96 323 ALA B O 1
ATOM 4636 N N . THR B 1 322 ? -11.098 50.394 19.554 1.00 24.80 324 THR B N 1
ATOM 4637 C CA . THR B 1 322 ? -10.829 51.281 20.698 1.00 24.53 324 THR B CA 1
ATOM 4638 C C . THR B 1 322 ? -9.620 52.184 20.449 1.00 23.73 324 THR B C 1
ATOM 4639 O O . THR B 1 322 ? -9.664 53.371 20.745 1.00 23.99 324 THR B O 1
ATOM 4643 N N . ASN B 1 323 ? -8.547 51.615 19.903 1.00 22.97 325 ASN B N 1
ATOM 4644 C CA . ASN B 1 323 ? -7.332 52.374 19.591 1.00 22.96 325 ASN B CA 1
ATOM 4645 C C . ASN B 1 323 ? -7.623 53.520 18.611 1.00 22.90 325 ASN B C 1
ATOM 4646 O O . ASN B 1 323 ? -7.155 54.653 18.801 1.00 23.67 325 ASN B O 1
ATOM 4651 N N . ALA B 1 324 ? -8.389 53.216 17.564 1.00 23.01 326 ALA B N 1
ATOM 4652 C CA . ALA B 1 324 ? -8.842 54.214 16.591 1.00 22.85 326 ALA B CA 1
ATOM 4653 C C . ALA B 1 324 ? -9.680 55.320 17.242 1.00 23.07 326 ALA B C 1
ATOM 4654 O O . ALA B 1 324 ? -9.479 56.504 16.968 1.00 23.03 326 ALA B O 1
ATOM 4656 N N . VAL B 1 325 ? -10.630 54.943 18.101 1.00 23.18 327 VAL B N 1
ATOM 4657 C CA . VAL B 1 325 ? -11.433 55.946 18.793 1.00 22.75 327 VAL B CA 1
ATOM 4658 C C . VAL B 1 325 ? -10.591 56.774 19.787 1.00 22.97 327 VAL B C 1
ATOM 4659 O O . VAL B 1 325 ? -10.822 57.970 19.932 1.00 23.15 327 VAL B O 1
ATOM 4663 N N . GLN B 1 326 ? -9.624 56.145 20.452 1.00 22.68 328 GLN B N 1
ATOM 4664 C CA . GLN B 1 326 ? -8.663 56.869 21.310 1.00 23.34 328 GLN B CA 1
ATOM 4665 C C . GLN B 1 326 ? -7.899 57.968 20.543 1.00 22.93 328 GLN B C 1
ATOM 4666 O O . GLN B 1 326 ? -7.695 59.066 21.056 1.00 23.28 328 GLN B O 1
ATOM 4672 N N . ILE B 1 327 ? -7.471 57.664 19.320 1.00 23.23 329 ILE B N 1
ATOM 4673 C CA . ILE B 1 327 ? -6.804 58.651 18.451 1.00 22.56 329 ILE B CA 1
ATOM 4674 C C . ILE B 1 327 ? -7.765 59.809 18.176 1.00 23.15 329 ILE B C 1
ATOM 4675 O O . ILE B 1 327 ? -7.387 60.981 18.266 1.00 22.66 329 ILE B O 1
ATOM 4680 N N . ALA B 1 328 ? -9.011 59.472 17.838 1.00 23.37 330 ALA B N 1
ATOM 4681 C CA . ALA B 1 328 ? -10.030 60.474 17.565 1.00 24.24 330 ALA B CA 1
ATOM 4682 C C . ALA B 1 328 ? -10.259 61.380 18.784 1.00 24.91 330 ALA B C 1
ATOM 4683 O O . ALA B 1 328 ? -10.500 62.577 18.635 1.00 25.03 330 ALA B O 1
ATOM 4685 N N . GLU B 1 329 ? -10.183 60.794 19.978 1.00 25.38 331 GLU B N 1
ATOM 4686 C CA . GLU B 1 329 ? -10.341 61.532 21.231 1.00 26.63 331 GLU B CA 1
ATOM 4687 C C . GLU B 1 329 ? -9.227 62.559 21.424 1.00 26.94 331 GLU B C 1
ATOM 4688 O O . GLU B 1 329 ? -9.499 63.718 21.754 1.00 27.45 331 GLU B O 1
ATOM 4694 N N . LEU B 1 330 ? -7.983 62.147 21.190 1.00 27.47 332 LEU B N 1
ATOM 4695 C CA . LEU B 1 330 ? -6.838 63.049 21.340 1.00 27.93 332 LEU B CA 1
ATOM 4696 C C . LEU B 1 330 ? -6.851 64.130 20.265 1.00 28.62 332 LEU B C 1
ATOM 4697 O O . LEU B 1 330 ? -6.440 65.267 20.502 1.00 28.16 332 LEU B O 1
ATOM 4702 N N . LEU B 1 331 ? -7.318 63.751 19.078 1.00 29.56 333 LEU B N 1
ATOM 4703 C CA . LEU B 1 331 ? -7.508 64.678 17.982 1.00 30.44 333 LEU B CA 1
ATOM 4704 C C . LEU B 1 331 ? -8.472 65.788 18.396 1.00 31.17 333 LEU B C 1
ATOM 4705 O O . LEU B 1 331 ? -8.147 66.968 18.286 1.00 31.95 333 LEU B O 1
ATOM 4710 N N . VAL B 1 332 ? -9.647 65.402 18.889 1.00 31.75 334 VAL B N 1
ATOM 4711 C CA . VAL B 1 332 ? -10.659 66.346 19.348 1.00 32.50 334 VAL B CA 1
ATOM 4712 C C . VAL B 1 332 ? -10.129 67.236 20.484 1.00 32.59 334 VAL B C 1
ATOM 4713 O O . VAL B 1 332 ? -10.238 68.469 20.420 1.00 33.17 334 VAL B O 1
ATOM 4717 N N . ARG B 1 333 ? -9.550 66.615 21.508 1.00 31.96 335 ARG B N 1
ATOM 4718 C CA . ARG B 1 333 ? -9.071 67.342 22.689 1.00 31.86 335 ARG B CA 1
ATOM 4719 C C . ARG B 1 333 ? -7.901 68.289 22.364 1.00 31.45 335 ARG B C 1
ATOM 4720 O O . ARG B 1 333 ? -7.906 69.457 22.758 1.00 31.54 335 ARG B O 1
ATOM 4728 N N . ASP B 1 334 ? -6.920 67.787 21.619 1.00 30.88 336 ASP B N 1
ATOM 4729 C CA . ASP B 1 334 ? -5.658 68.503 21.438 1.00 30.44 336 ASP B CA 1
ATOM 4730 C C . ASP B 1 334 ? -5.490 69.268 20.123 1.00 30.36 336 ASP B C 1
ATOM 4731 O O . ASP B 1 334 ? -4.590 70.094 20.002 1.00 30.47 336 ASP B O 1
ATOM 4736 N N . TYR B 1 335 ? -6.354 69.012 19.143 1.00 30.33 337 TYR B N 1
ATOM 4737 C CA . TYR B 1 335 ? -6.145 69.601 17.817 1.00 30.33 337 TYR B CA 1
ATOM 4738 C C . TYR B 1 335 ? -7.315 70.426 17.298 1.00 31.45 337 TYR B C 1
ATOM 4739 O O . TYR B 1 335 ? -7.114 71.362 16.525 1.00 31.93 337 TYR B O 1
ATOM 4748 N N . PHE B 1 336 ? -8.528 70.076 17.715 1.00 32.48 338 PHE B N 1
ATOM 4749 C CA . PHE B 1 336 ? -9.730 70.774 17.257 1.00 33.57 338 PHE B CA 1
ATOM 4750 C C . PHE B 1 336 ? -10.147 71.911 18.200 1.00 34.36 338 PHE B C 1
ATOM 4751 O O . PHE B 1 336 ? -9.640 72.034 19.321 1.00 34.80 338 PHE B O 1
ATOM 4760 N N . SER C 2 1 ? 31.140 15.530 73.286 1.00 44.23 3 SER C N 1
ATOM 4761 C CA . SER C 2 1 ? 31.369 16.778 72.495 1.00 43.97 3 SER C CA 1
ATOM 4762 C C . SER C 2 1 ? 31.828 16.474 71.064 1.00 43.02 3 SER C C 1
ATOM 4763 O O . SER C 2 1 ? 32.558 17.257 70.446 1.00 43.45 3 SER C O 1
ATOM 4766 N N . GLN C 2 2 ? 31.401 15.329 70.543 1.00 41.66 4 GLN C N 1
ATOM 4767 C CA . GLN C 2 2 ? 31.604 15.007 69.135 1.00 40.41 4 GLN C CA 1
ATOM 4768 C C . GLN C 2 2 ? 30.578 15.827 68.349 1.00 38.75 4 GLN C C 1
ATOM 4769 O O . GLN C 2 2 ? 29.369 15.677 68.554 1.00 38.27 4 GLN C O 1
ATOM 4775 N N . GLN C 2 3 ? 31.062 16.725 67.493 1.00 36.93 5 GLN C N 1
ATOM 4776 C CA . GLN C 2 3 ? 30.172 17.594 66.701 1.00 35.53 5 GLN C CA 1
ATOM 4777 C C . GLN C 2 3 ? 30.251 17.312 65.200 1.00 33.53 5 GLN C C 1
ATOM 4778 O O . GLN C 2 3 ? 31.278 16.841 64.706 1.00 34.15 5 GLN C O 1
ATOM 4784 N N . PHE C 2 4 ? 29.164 17.598 64.487 1.00 30.97 6 PHE C N 1
ATOM 4785 C CA . PHE C 2 4 ? 29.040 17.245 63.069 1.00 28.70 6 PHE C CA 1
ATOM 4786 C C . PHE C 2 4 ? 28.616 18.437 62.212 1.00 27.21 6 PHE C C 1
ATOM 4787 O O . PHE C 2 4 ? 27.789 19.247 62.638 1.00 27.57 6 PHE C O 1
ATOM 4795 N N . ASN C 2 5 ? 29.195 18.551 61.021 1.00 25.37 7 ASN C N 1
ATOM 4796 C CA . ASN C 2 5 ? 28.763 19.558 60.043 1.00 23.85 7 ASN C CA 1
ATOM 4797 C C . ASN C 2 5 ? 27.564 19.003 59.275 1.00 22.34 7 ASN C C 1
ATOM 4798 O O . ASN C 2 5 ? 27.619 17.887 58.770 1.00 21.80 7 ASN C O 1
ATOM 4803 N N . VAL C 2 6 ? 26.486 19.781 59.223 1.00 20.88 8 VAL C N 1
ATOM 4804 C CA . VAL C 2 6 ? 25.211 19.322 58.672 1.00 19.24 8 VAL C CA 1
ATOM 4805 C C . VAL C 2 6 ? 24.788 20.305 57.589 1.00 18.90 8 VAL C C 1
ATOM 4806 O O . VAL C 2 6 ? 24.889 21.514 57.788 1.00 18.67 8 VAL C O 1
ATOM 4810 N N . ALA C 2 7 ? 24.349 19.790 56.439 1.00 18.03 9 ALA C N 1
ATOM 4811 C CA . ALA C 2 7 ? 23.726 20.634 55.405 1.00 17.42 9 ALA C CA 1
ATOM 4812 C C . ALA C 2 7 ? 22.227 20.394 55.362 1.00 17.46 9 ALA C C 1
ATOM 4813 O O . ALA C 2 7 ? 21.790 19.264 55.547 1.00 17.88 9 ALA C O 1
ATOM 4815 N N . ILE C 2 8 ? 21.454 21.454 55.125 1.00 16.87 10 ILE C N 1
ATOM 4816 C CA . ILE C 2 8 ? 20.054 21.316 54.728 1.00 16.75 10 ILE C CA 1
ATOM 4817 C C . ILE C 2 8 ? 19.935 21.809 53.289 1.00 16.99 10 ILE C C 1
ATOM 4818 O O . ILE C 2 8 ? 20.241 22.968 52.980 1.00 17.56 10 ILE C O 1
ATOM 4823 N N . PHE C 2 9 ? 19.526 20.914 52.405 1.00 16.73 11 PHE C N 1
ATOM 4824 C CA . PHE C 2 9 ? 19.301 21.273 50.996 1.00 17.45 11 PHE C CA 1
ATOM 4825 C C . PHE C 2 9 ? 17.806 21.470 50.791 1.00 17.23 11 PHE C C 1
ATOM 4826 O O . PHE C 2 9 ? 17.022 20.544 50.989 1.00 18.23 11 PHE C O 1
ATOM 4834 N N . GLY C 2 10 ? 17.409 22.681 50.399 1.00 17.15 12 GLY C N 1
ATOM 4835 C CA . GLY C 2 10 ? 15.996 23.060 50.369 1.00 16.12 12 GLY C CA 1
ATOM 4836 C C . GLY C 2 10 ? 15.632 23.851 51.617 1.00 16.09 12 GLY C C 1
ATOM 4837 O O . GLY C 2 10 ? 14.520 23.718 52.162 1.00 15.91 12 GLY C O 1
ATOM 4838 N N . ALA C 2 11 ? 16.571 24.690 52.063 1.00 15.49 13 ALA C N 1
ATOM 4839 C CA . ALA C 2 11 ? 16.468 25.377 53.365 1.00 16.05 13 ALA C CA 1
ATOM 4840 C C . ALA C 2 11 ? 15.303 26.359 53.490 1.00 16.08 13 ALA C C 1
ATOM 4841 O O . ALA C 2 11 ? 14.939 26.740 54.599 1.00 16.29 13 ALA C O 1
ATOM 4843 N N . THR C 2 12 ? 14.746 26.812 52.366 1.00 16.94 14 THR C N 1
ATOM 4844 C CA . THR C 2 12 ? 13.733 27.880 52.412 1.00 17.33 14 THR C CA 1
ATOM 4845 C C . THR C 2 12 ? 12.309 27.343 52.325 1.00 17.89 14 THR C C 1
ATOM 4846 O O . THR C 2 12 ? 11.348 28.097 52.435 1.00 18.97 14 THR C O 1
ATOM 4850 N N . GLY C 2 13 ? 12.162 26.034 52.142 1.00 18.07 15 GLY C N 1
ATOM 4851 C CA . GLY C 2 13 ? 10.833 25.429 52.162 1.00 17.75 15 GLY C CA 1
ATOM 4852 C C . GLY C 2 13 ? 10.360 25.219 53.580 1.00 17.60 15 GLY C C 1
ATOM 4853 O O . GLY C 2 13 ? 11.128 25.371 54.537 1.00 16.97 15 GLY C O 1
ATOM 4854 N N . ALA C 2 14 ? 9.094 24.843 53.722 1.00 17.26 16 ALA C N 1
ATOM 4855 C CA . ALA C 2 14 ? 8.512 24.614 55.042 1.00 17.42 16 ALA C CA 1
ATOM 4856 C C . ALA C 2 14 ? 9.252 23.496 55.793 1.00 16.98 16 ALA C C 1
ATOM 4857 O O . ALA C 2 14 ? 9.544 23.635 56.989 1.00 17.37 16 ALA C O 1
ATOM 4859 N N . VAL C 2 15 ? 9.549 22.398 55.096 1.00 16.47 17 VAL C N 1
ATOM 4860 C CA . VAL C 2 15 ? 10.255 21.274 55.723 1.00 16.31 17 VAL C CA 1
ATOM 4861 C C . VAL C 2 15 ? 11.692 21.680 56.090 1.00 16.02 17 VAL C C 1
ATOM 4862 O O . VAL C 2 15 ? 12.129 21.461 57.214 1.00 15.89 17 VAL C O 1
ATOM 4866 N N . GLY C 2 16 ? 12.412 22.271 55.138 1.00 16.02 18 GLY C N 1
ATOM 4867 C CA . GLY C 2 16 ? 13.789 22.744 55.367 1.00 15.77 18 GLY C CA 1
ATOM 4868 C C . GLY C 2 16 ? 13.929 23.702 56.542 1.00 15.71 18 GLY C C 1
ATOM 4869 O O . GLY C 2 16 ? 14.820 23.532 57.375 1.00 15.01 18 GLY C O 1
ATOM 4870 N N . GLU C 2 17 ? 13.042 24.701 56.608 1.00 15.38 19 GLU C N 1
ATOM 4871 C CA . GLU C 2 17 ? 12.965 25.620 57.748 1.00 16.10 19 GLU C CA 1
ATOM 4872 C C . GLU C 2 17 ? 12.704 24.887 59.068 1.00 15.97 19 GLU C C 1
ATOM 4873 O O . GLU C 2 17 ? 13.297 25.205 60.101 1.00 15.93 19 GLU C O 1
ATOM 4879 N N . THR C 2 18 ? 11.817 23.900 59.027 1.00 15.83 20 THR C N 1
ATOM 4880 C CA . THR C 2 18 ? 11.486 23.121 60.217 1.00 16.46 20 THR C CA 1
ATOM 4881 C C . THR C 2 18 ? 12.644 22.210 60.613 1.00 16.49 20 THR C C 1
ATOM 4882 O O . THR C 2 18 ? 12.878 22.003 61.790 1.00 17.39 20 THR C O 1
ATOM 4886 N N . MET C 2 19 ? 13.371 21.670 59.633 1.00 16.82 21 MET C N 1
ATOM 4887 C CA . MET C 2 19 ? 14.594 20.915 59.924 1.00 16.81 21 MET C CA 1
ATOM 4888 C C . MET C 2 19 ? 15.562 21.732 60.766 1.00 17.41 21 MET C C 1
ATOM 4889 O O . MET C 2 19 ? 16.062 21.246 61.773 1.00 16.29 21 MET C O 1
ATOM 4894 N N . LEU C 2 20 ? 15.810 22.977 60.361 1.00 17.80 22 LEU C N 1
ATOM 4895 C CA . LEU C 2 20 ? 16.663 23.882 61.158 1.00 19.01 22 LEU C CA 1
ATOM 4896 C C . LEU C 2 20 ? 16.144 24.062 62.599 1.00 19.66 22 LEU C C 1
ATOM 4897 O O . LEU C 2 20 ? 16.924 23.998 63.567 1.00 20.06 22 LEU C O 1
ATOM 4902 N N . GLU C 2 21 ? 14.836 24.284 62.740 1.00 19.94 23 GLU C N 1
ATOM 4903 C CA . GLU C 2 21 ? 14.238 24.496 64.056 1.00 20.60 23 GLU C CA 1
ATOM 4904 C C . GLU C 2 21 ? 14.345 23.262 64.951 1.00 19.79 23 GLU C C 1
ATOM 4905 O O . GLU C 2 21 ? 14.649 23.382 66.128 1.00 19.82 23 GLU C O 1
ATOM 4915 N N . VAL C 2 22 ? 14.123 22.085 64.375 1.00 19.03 24 VAL C N 1
ATOM 4916 C CA . VAL C 2 22 ? 14.189 20.825 65.123 1.00 18.73 24 VAL C CA 1
ATOM 4917 C C . VAL C 2 22 ? 15.641 20.490 65.540 1.00 19.08 24 VAL C C 1
ATOM 4918 O O . VAL C 2 22 ? 15.877 20.043 66.664 1.00 19.36 24 VAL C O 1
ATOM 4922 N N . LEU C 2 23 ? 16.605 20.734 64.658 1.00 18.67 25 LEU C N 1
ATOM 4923 C CA . LEU C 2 23 ? 18.014 20.550 65.013 1.00 19.28 25 LEU C CA 1
ATOM 4924 C C . LEU C 2 23 ? 18.369 21.395 66.243 1.00 20.16 25 LEU C C 1
ATOM 4925 O O . LEU C 2 23 ? 19.080 20.942 67.138 1.00 20.41 25 LEU C O 1
ATOM 4930 N N . GLN C 2 24 ? 17.830 22.602 66.295 1.00 20.71 26 GLN C N 1
ATOM 4931 C CA . GLN C 2 24 ? 18.059 23.496 67.416 1.00 22.74 26 GLN C CA 1
ATOM 4932 C C . GLN C 2 24 ? 17.325 23.028 68.682 1.00 22.41 26 GLN C C 1
ATOM 4933 O O . GLN C 2 24 ? 17.934 22.877 69.734 1.00 23.06 26 GLN C O 1
ATOM 4939 N N . GLU C 2 25 ? 16.024 22.764 68.562 1.00 23.04 27 GLU C N 1
ATOM 4940 C CA . GLU C 2 25 ? 15.196 22.375 69.702 1.00 23.45 27 GLU C CA 1
ATOM 4941 C C . GLU C 2 25 ? 15.647 21.078 70.352 1.00 23.28 27 GLU C C 1
ATOM 4942 O O . GLU C 2 25 ? 15.576 20.946 71.570 1.00 22.90 27 GLU C O 1
ATOM 4948 N N . ARG C 2 26 ? 16.104 20.128 69.532 1.00 23.27 28 ARG C N 1
ATOM 4949 C CA . ARG C 2 26 ? 16.558 18.817 70.010 1.00 23.51 28 ARG C CA 1
ATOM 4950 C C . ARG C 2 26 ? 18.059 18.808 70.331 1.00 24.12 28 ARG C C 1
ATOM 4951 O O . ARG C 2 26 ? 18.639 17.765 70.639 1.00 24.33 28 ARG C O 1
ATOM 4959 N N . GLU C 2 27 ? 18.676 19.984 70.261 1.00 24.40 29 GLU C N 1
ATOM 4960 C CA . GLU C 2 27 ? 20.079 20.171 70.641 1.00 25.36 29 GLU C CA 1
ATOM 4961 C C . GLU C 2 27 ? 20.991 19.162 69.943 1.00 24.43 29 GLU C C 1
ATOM 4962 O O . GLU C 2 27 ? 21.845 18.532 70.572 1.00 24.07 29 GLU C O 1
ATOM 4968 N N . PHE C 2 28 ? 20.795 19.012 68.633 1.00 23.80 30 PHE C N 1
ATOM 4969 C CA . PHE C 2 28 ? 21.649 18.158 67.821 1.00 23.05 30 PHE C CA 1
ATOM 4970 C C . PHE C 2 28 ? 23.084 18.697 67.866 1.00 23.02 30 PHE C C 1
ATOM 4971 O O . PHE C 2 28 ? 23.273 19.907 67.790 1.00 22.54 30 PHE C O 1
ATOM 4979 N N . PRO C 2 29 ? 24.097 17.810 67.999 1.00 23.56 31 PRO C N 1
ATOM 4980 C CA . PRO C 2 29 ? 25.469 18.343 68.083 1.00 23.86 31 PRO C CA 1
ATOM 4981 C C . PRO C 2 29 ? 26.010 18.859 66.745 1.00 23.43 31 PRO C C 1
ATOM 4982 O O . PRO C 2 29 ? 26.878 18.244 66.139 1.00 23.18 31 PRO C O 1
ATOM 4986 N N . VAL C 2 30 ? 25.495 20.003 66.309 1.00 23.72 32 VAL C N 1
ATOM 4987 C CA . VAL C 2 30 ? 25.948 20.635 65.077 1.00 23.89 32 VAL C CA 1
ATOM 4988 C C . VAL C 2 30 ? 27.167 21.512 65.322 1.00 24.70 32 VAL C C 1
ATOM 4989 O O . VAL C 2 30 ? 27.144 22.396 66.189 1.00 25.42 32 VAL C O 1
ATOM 4993 N N . ASP C 2 31 ? 28.218 21.270 64.539 1.00 24.86 33 ASP C N 1
ATOM 4994 C CA . ASP C 2 31 ? 29.393 22.149 64.493 1.00 25.50 33 ASP C CA 1
ATOM 4995 C C . ASP C 2 31 ? 29.017 23.344 63.599 1.00 25.40 33 ASP C C 1
ATOM 4996 O O . ASP C 2 31 ? 28.593 24.388 64.104 1.00 25.72 33 ASP C O 1
ATOM 5001 N N . GLU C 2 32 ? 29.126 23.181 62.283 1.00 25.13 34 GLU C N 1
ATOM 5002 C CA . GLU C 2 32 ? 28.639 24.188 61.335 1.00 25.27 34 GLU C CA 1
ATOM 5003 C C . GLU C 2 32 ? 27.376 23.741 60.594 1.00 23.88 34 GLU C C 1
ATOM 5004 O O . GLU C 2 32 ? 27.295 22.607 60.136 1.00 23.04 34 GLU C O 1
ATOM 5010 N N . LEU C 2 33 ? 26.421 24.655 60.440 1.00 22.95 35 LEU C N 1
ATOM 5011 C CA . LEU C 2 33 ? 25.215 24.385 59.661 1.00 21.74 35 LEU C CA 1
ATOM 5012 C C . LEU C 2 33 ? 25.310 25.084 58.311 1.00 21.66 35 LEU C C 1
ATOM 5013 O O . LEU C 2 33 ? 25.545 26.295 58.248 1.00 21.56 35 LEU C O 1
ATOM 5018 N N . PHE C 2 34 ? 25.101 24.315 57.246 1.00 20.49 36 PHE C N 1
ATOM 5019 C CA . PHE C 2 34 ? 25.089 24.836 55.896 1.00 20.30 36 PHE C CA 1
ATOM 5020 C C . PHE C 2 34 ? 23.684 24.774 55.320 1.00 20.46 36 PHE C C 1
ATOM 5021 O O . PHE C 2 34 ? 23.003 23.744 55.414 1.00 20.45 36 PHE C O 1
ATOM 5029 N N . LEU C 2 35 ? 23.261 25.877 54.716 1.00 19.86 37 LEU C N 1
ATOM 5030 C CA . LEU C 2 35 ? 21.927 25.971 54.166 1.00 19.71 37 LEU C CA 1
ATOM 5031 C C . LEU C 2 35 ? 22.033 26.177 52.670 1.00 19.96 37 LEU C C 1
ATOM 5032 O O . LEU C 2 35 ? 22.652 27.135 52.197 1.00 19.44 37 LEU C O 1
ATOM 5037 N N . LEU C 2 36 ? 21.431 25.257 51.929 1.00 20.64 38 LEU C N 1
ATOM 5038 C CA . LEU C 2 36 ? 21.566 25.246 50.484 1.00 22.03 38 LEU C CA 1
ATOM 5039 C C . LEU C 2 36 ? 20.199 25.387 49.844 1.00 23.34 38 LEU C C 1
ATOM 5040 O O . LEU C 2 36 ? 19.224 24.776 50.297 1.00 22.85 38 LEU C O 1
ATOM 5045 N N . ALA C 2 37 ? 20.134 26.209 48.802 1.00 24.81 39 ALA C N 1
ATOM 5046 C CA . ALA C 2 37 ? 18.908 26.388 48.036 1.00 27.14 39 ALA C CA 1
ATOM 5047 C C . ALA C 2 37 ? 19.241 26.841 46.614 1.00 28.74 39 ALA C C 1
ATOM 5048 O O . ALA C 2 37 ? 20.388 26.709 46.169 1.00 29.39 39 ALA C O 1
ATOM 5050 N N . SER C 2 38 ? 18.235 27.338 45.901 1.00 30.87 40 SER C N 1
ATOM 5051 C CA . SER C 2 38 ? 18.404 27.781 44.520 1.00 32.95 40 SER C CA 1
ATOM 5052 C C . SER C 2 38 ? 19.035 29.156 44.507 1.00 34.08 40 SER C C 1
ATOM 5053 O O . SER C 2 38 ? 18.912 29.910 45.476 1.00 34.42 40 SER C O 1
ATOM 5056 N N . GLU C 2 39 ? 19.699 29.465 43.396 1.00 35.32 41 GLU C N 1
ATOM 5057 C CA . GLU C 2 39 ? 20.271 30.781 43.114 1.00 36.97 41 GLU C CA 1
ATOM 5058 C C . GLU C 2 39 ? 19.344 31.955 43.491 1.00 36.58 41 GLU C C 1
ATOM 5059 O O . GLU C 2 39 ? 19.812 32.991 43.969 1.00 36.95 41 GLU C O 1
ATOM 5065 N N . ARG C 2 40 ? 18.041 31.778 43.295 1.00 36.64 42 ARG C N 1
ATOM 5066 C CA . ARG C 2 40 ? 17.047 32.797 43.631 1.00 36.40 42 ARG C CA 1
ATOM 5067 C C . ARG C 2 40 ? 16.845 32.993 45.138 1.00 36.27 42 ARG C C 1
ATOM 5068 O O . ARG C 2 40 ? 16.486 34.091 45.593 1.00 36.49 42 ARG C O 1
ATOM 5070 N N . SER C 2 41 ? 17.060 31.922 45.898 1.00 35.69 43 SER C N 1
ATOM 5071 C CA . SER C 2 41 ? 16.911 31.933 47.353 1.00 35.02 43 SER C CA 1
ATOM 5072 C C . SER C 2 41 ? 18.185 32.343 48.085 1.00 34.28 43 SER C C 1
ATOM 5073 O O . SER C 2 41 ? 18.150 32.596 49.289 1.00 33.76 43 SER C O 1
ATOM 5076 N N . GLU C 2 42 ? 19.303 32.395 47.359 1.00 33.47 44 GLU C N 1
ATOM 5077 C CA . GLU C 2 42 ? 20.596 32.733 47.950 1.00 33.05 44 GLU C CA 1
ATOM 5078 C C . GLU C 2 42 ? 20.570 34.128 48.581 1.00 31.59 44 GLU C C 1
ATOM 5079 O O . GLU C 2 42 ? 20.008 35.069 48.015 1.00 31.22 44 GLU C O 1
ATOM 5085 N N . GLY C 2 43 ? 21.164 34.249 49.768 1.00 30.02 45 GLY C N 1
ATOM 5086 C CA . GLY C 2 43 ? 21.161 35.519 50.484 1.00 28.23 45 GLY C CA 1
ATOM 5087 C C . GLY C 2 43 ? 20.156 35.588 51.615 1.00 27.23 45 GLY C C 1
ATOM 5088 O O . GLY C 2 43 ? 20.268 36.439 52.499 1.00 26.90 45 GLY C O 1
ATOM 5089 N N . LYS C 2 44 ? 19.152 34.717 51.589 1.00 25.90 46 LYS C N 1
ATOM 5090 C CA . LYS C 2 44 ? 18.229 34.635 52.720 1.00 24.69 46 LYS C CA 1
ATOM 5091 C C . LYS C 2 44 ? 19.024 34.148 53.942 1.00 23.24 46 LYS C C 1
ATOM 5092 O O . LYS C 2 44 ? 19.940 33.339 53.802 1.00 22.25 46 LYS C O 1
ATOM 5098 N N . THR C 2 45 ? 18.695 34.677 55.114 1.00 21.56 47 THR C N 1
ATOM 5099 C CA . THR C 2 45 ? 19.356 34.267 56.349 1.00 21.03 47 THR C CA 1
ATOM 5100 C C . THR C 2 45 ? 18.368 33.719 57.360 1.00 20.19 47 THR C C 1
ATOM 5101 O O . THR C 2 45 ? 17.191 34.080 57.362 1.00 19.41 47 THR C O 1
ATOM 5105 N N . TYR C 2 46 ? 18.877 32.846 58.223 1.00 19.59 48 TYR C N 1
ATOM 5106 C CA . TYR C 2 46 ? 18.115 32.280 59.317 1.00 19.61 48 TYR C CA 1
ATOM 5107 C C . TYR C 2 46 ? 18.985 32.319 60.571 1.00 19.81 48 TYR C C 1
ATOM 5108 O O . TYR C 2 46 ? 20.216 32.300 60.476 1.00 19.60 48 TYR C O 1
ATOM 5117 N N . ARG C 2 47 ? 18.347 32.369 61.733 1.00 19.69 49 ARG C N 1
ATOM 5118 C CA . ARG C 2 47 ? 19.053 32.235 63.009 1.00 21.08 49 ARG C CA 1
ATOM 5119 C C . ARG C 2 47 ? 19.111 30.769 63.432 1.00 21.52 49 ARG C C 1
ATOM 5120 O O . ARG C 2 47 ? 18.106 30.044 63.355 1.00 21.88 49 ARG C O 1
ATOM 5128 N N . PHE C 2 48 ? 20.284 30.344 63.875 1.00 22.32 50 PHE C N 1
ATOM 5129 C CA . PHE C 2 48 ? 20.483 28.987 64.381 1.00 22.80 50 PHE C CA 1
ATOM 5130 C C . PHE C 2 48 ? 21.529 28.990 65.485 1.00 23.03 50 PHE C C 1
ATOM 5131 O O . PHE C 2 48 ? 22.647 29.488 65.281 1.00 22.96 50 PHE C O 1
ATOM 5139 N N . ASN C 2 49 ? 21.172 28.408 66.631 1.00 23.45 51 ASN C N 1
ATOM 5140 C CA . ASN C 2 49 ? 22.057 28.348 67.804 1.00 24.13 51 ASN C CA 1
ATOM 5141 C C . ASN C 2 49 ? 22.909 29.619 67.966 1.00 23.81 51 ASN C C 1
ATOM 5142 O O . ASN C 2 49 ? 24.133 29.527 68.058 1.00 23.88 51 ASN C O 1
ATOM 5147 N N . GLY C 2 50 ? 22.265 30.787 67.964 1.00 23.11 52 GLY C N 1
ATOM 5148 C CA . GLY C 2 50 ? 22.948 32.067 68.221 1.00 23.73 52 GLY C CA 1
ATOM 5149 C C . GLY C 2 50 ? 23.754 32.660 67.078 1.00 24.28 52 GLY C C 1
ATOM 5150 O O . GLY C 2 50 ? 24.500 33.627 67.279 1.00 23.99 52 GLY C O 1
ATOM 5151 N N . LYS C 2 51 ? 23.591 32.090 65.876 1.00 24.06 53 LYS C N 1
ATOM 5152 C CA . LYS C 2 51 ? 24.318 32.517 64.679 1.00 24.49 53 LYS C CA 1
ATOM 5153 C C . LYS C 2 51 ? 23.369 32.840 63.542 1.00 23.78 53 LYS C C 1
ATOM 5154 O O . LYS C 2 51 ? 22.258 32.311 63.484 1.00 23.56 53 LYS C O 1
ATOM 5160 N N . THR C 2 52 ? 23.811 33.702 62.633 1.00 23.04 54 THR C N 1
ATOM 5161 C CA . THR C 2 52 ? 23.064 33.979 61.421 1.00 22.64 54 THR C CA 1
ATOM 5162 C C . THR C 2 52 ? 23.683 33.160 60.290 1.00 22.56 54 THR C C 1
ATOM 5163 O O . THR C 2 52 ? 24.887 33.245 60.033 1.00 21.74 54 THR C O 1
ATOM 5167 N N . VAL C 2 53 ? 22.859 32.340 59.641 1.00 21.60 55 VAL C N 1
ATOM 5168 C CA . VAL C 2 53 ? 23.354 31.453 58.596 1.00 21.19 55 VAL C CA 1
ATOM 5169 C C . VAL C 2 53 ? 22.738 31.869 57.259 1.00 21.04 55 VAL C C 1
ATOM 5170 O O . VAL C 2 53 ? 21.522 31.997 57.139 1.00 20.31 55 VAL C O 1
ATOM 5174 N N . ARG C 2 54 ? 23.595 32.092 56.268 1.00 20.93 56 ARG C N 1
ATOM 5175 C CA . ARG C 2 54 ? 23.161 32.541 54.951 1.00 21.21 56 ARG C CA 1
ATOM 5176 C C . ARG C 2 54 ? 22.947 31.367 53.990 1.00 20.36 56 ARG C C 1
ATOM 5177 O O . ARG C 2 54 ? 23.807 30.508 53.837 1.00 20.23 56 ARG C O 1
ATOM 5185 N N . VAL C 2 55 ? 21.790 31.353 53.343 1.00 20.74 57 VAL C N 1
ATOM 5186 C CA . VAL C 2 55 ? 21.481 30.364 52.318 1.00 20.85 57 VAL C CA 1
ATOM 5187 C C . VAL C 2 55 ? 22.391 30.584 51.108 1.00 21.77 57 VAL C C 1
ATOM 5188 O O . VAL C 2 55 ? 22.529 31.711 50.621 1.00 21.88 57 VAL C O 1
ATOM 5192 N N . GLN C 2 56 ? 23.010 29.501 50.642 1.00 22.45 58 GLN C N 1
ATOM 5193 C CA . GLN C 2 56 ? 23.916 29.539 49.500 1.00 23.35 58 GLN C CA 1
ATOM 5194 C C . GLN C 2 56 ? 23.459 28.604 48.364 1.00 24.24 58 GLN C C 1
ATOM 5195 O O . GLN C 2 56 ? 22.638 27.695 48.564 1.00 22.62 58 GLN C O 1
ATOM 5201 N N . ASN C 2 57 ? 24.004 28.857 47.177 1.00 24.84 59 ASN C N 1
ATOM 5202 C CA . ASN C 2 57 ? 23.736 28.073 45.973 1.00 26.36 59 ASN C CA 1
ATOM 5203 C C . ASN C 2 57 ? 24.348 26.678 46.079 1.00 26.08 59 ASN C C 1
ATOM 5204 O O . ASN C 2 57 ? 25.535 26.538 46.361 1.00 26.10 59 ASN C O 1
ATOM 5209 N N . VAL C 2 58 ? 23.537 25.650 45.847 1.00 26.24 60 VAL C N 1
ATOM 5210 C CA . VAL C 2 58 ? 24.014 24.263 45.850 1.00 26.51 60 VAL C CA 1
ATOM 5211 C C . VAL C 2 58 ? 25.103 24.024 44.790 1.00 27.16 60 VAL C C 1
ATOM 5212 O O . VAL C 2 58 ? 26.008 23.214 44.998 1.00 26.63 60 VAL C O 1
ATOM 5216 N N . GLU C 2 59 ? 25.011 24.743 43.670 1.00 27.61 61 GLU C N 1
ATOM 5217 C CA . GLU C 2 59 ? 25.910 24.554 42.527 1.00 29.32 61 GLU C CA 1
ATOM 5218 C C . GLU C 2 59 ? 27.372 24.812 42.855 1.00 29.37 61 GLU C C 1
ATOM 5219 O O . GLU C 2 59 ? 28.262 24.155 42.315 1.00 29.83 61 GLU C O 1
ATOM 5225 N N . GLU C 2 60 ? 27.611 25.752 43.762 1.00 29.80 62 GLU C N 1
ATOM 5226 C CA . GLU C 2 60 ? 28.968 26.111 44.154 1.00 30.63 62 GLU C CA 1
ATOM 5227 C C . GLU C 2 60 ? 29.420 25.501 45.494 1.00 30.03 62 GLU C C 1
ATOM 5228 O O . GLU C 2 60 ? 30.500 25.823 45.990 1.00 30.43 62 GLU C O 1
ATOM 5234 N N . PHE C 2 61 ? 28.601 24.618 46.065 1.00 28.78 63 PHE C N 1
ATOM 5235 C CA . PHE C 2 61 ? 28.862 24.069 47.395 1.00 27.53 63 PHE C CA 1
ATOM 5236 C C . PHE C 2 61 ? 29.876 22.914 47.400 1.00 27.42 63 PHE C C 1
ATOM 5237 O O . PHE C 2 61 ? 29.789 21.999 46.581 1.00 26.76 63 PHE C O 1
ATOM 5245 N N . ASP C 2 62 ? 30.825 22.971 48.337 1.00 27.43 64 ASP C N 1
ATOM 5246 C CA . ASP C 2 62 ? 31.782 21.889 48.565 1.00 27.62 64 ASP C CA 1
ATOM 5247 C C . ASP C 2 62 ? 31.237 20.916 49.615 1.00 27.07 64 ASP C C 1
ATOM 5248 O O . ASP C 2 62 ? 31.194 21.223 50.805 1.00 26.73 64 ASP C O 1
ATOM 5253 N N . TRP C 2 63 ? 30.831 19.735 49.152 1.00 26.96 65 TRP C N 1
ATOM 5254 C CA . TRP C 2 63 ? 30.191 18.717 49.990 1.00 26.76 65 TRP C CA 1
ATOM 5255 C C . TRP C 2 63 ? 31.135 18.035 50.982 1.00 27.34 65 TRP C C 1
ATOM 5256 O O . TRP C 2 63 ? 30.682 17.401 51.933 1.00 25.98 65 TRP C O 1
ATOM 5267 N N . SER C 2 64 ? 32.445 18.153 50.751 1.00 28.24 66 SER C N 1
ATOM 5268 C CA . SER C 2 64 ? 33.431 17.526 51.629 1.00 29.26 66 SER C CA 1
ATOM 5269 C C . SER C 2 64 ? 33.465 18.204 53.003 1.00 29.69 66 SER C C 1
ATOM 5270 O O . SER C 2 64 ? 34.015 17.660 53.958 1.00 30.45 66 SER C O 1
ATOM 5273 N N . GLN C 2 65 ? 32.837 19.373 53.107 1.00 30.12 67 GLN C N 1
ATOM 5274 C CA . GLN C 2 65 ? 32.668 20.071 54.392 1.00 30.06 67 GLN C CA 1
ATOM 5275 C C . GLN C 2 65 ? 31.715 19.364 55.372 1.00 29.47 67 GLN C C 1
ATOM 5276 O O . GLN C 2 65 ? 31.743 19.636 56.572 1.00 29.60 67 GLN C O 1
ATOM 5282 N N . VAL C 2 66 ? 30.913 18.432 54.864 1.00 28.60 68 VAL C N 1
ATOM 5283 C CA . VAL C 2 66 ? 29.707 17.965 55.548 1.00 27.72 68 VAL C CA 1
ATOM 5284 C C . VAL C 2 66 ? 29.710 16.473 55.899 1.00 26.48 68 VAL C C 1
ATOM 5285 O O . VAL C 2 66 ? 30.153 15.651 55.101 1.00 26.37 68 VAL C O 1
ATOM 5289 N N . HIS C 2 67 ? 29.204 16.138 57.090 1.00 25.24 69 HIS C N 1
ATOM 5290 C CA . HIS C 2 67 ? 29.063 14.740 57.529 1.00 24.08 69 HIS C CA 1
ATOM 5291 C C . HIS C 2 67 ? 27.697 14.162 57.164 1.00 22.94 69 HIS C C 1
ATOM 5292 O O . HIS C 2 67 ? 27.591 13.016 56.730 1.00 22.41 69 HIS C O 1
ATOM 5299 N N . ILE C 2 68 ? 26.657 14.961 57.376 1.00 21.27 70 ILE C N 1
ATOM 5300 C CA . ILE C 2 68 ? 25.276 14.567 57.123 1.00 20.42 70 ILE C CA 1
ATOM 5301 C C . ILE C 2 68 ? 24.532 15.686 56.365 1.00 19.72 70 ILE C C 1
ATOM 5302 O O . ILE C 2 68 ? 24.706 16.860 56.671 1.00 19.52 70 ILE C O 1
ATOM 5307 N N . ALA C 2 69 ? 23.704 15.316 55.391 1.00 18.85 71 ALA C N 1
ATOM 5308 C CA . ALA C 2 69 ? 22.848 16.288 54.715 1.00 18.51 71 ALA C CA 1
ATOM 5309 C C . ALA C 2 69 ? 21.392 15.870 54.840 1.00 18.46 71 ALA C C 1
ATOM 5310 O O . ALA C 2 69 ? 21.063 14.684 54.698 1.00 18.66 71 ALA C O 1
ATOM 5312 N N . LEU C 2 70 ? 20.527 16.833 55.157 1.00 17.61 72 LEU C N 1
ATOM 5313 C CA . LEU C 2 70 ? 19.091 16.602 55.127 1.00 17.09 72 LEU C CA 1
ATOM 5314 C C . LEU C 2 70 ? 18.552 17.257 53.861 1.00 17.04 72 LEU C C 1
ATOM 5315 O O . LEU C 2 70 ? 18.718 18.466 53.692 1.00 16.54 72 LEU C O 1
ATOM 5320 N N . PHE C 2 71 ? 17.937 16.466 52.980 1.00 16.79 73 PHE C N 1
ATOM 5321 C CA . PHE C 2 71 ? 17.410 16.959 51.689 1.00 17.54 73 PHE C CA 1
ATOM 5322 C C . PHE C 2 71 ? 15.896 17.101 51.703 1.00 18.14 73 PHE C C 1
ATOM 5323 O O . PHE C 2 71 ? 15.186 16.157 52.064 1.00 16.90 73 PHE C O 1
ATOM 5331 N N . SER C 2 72 ? 15.409 18.264 51.274 1.00 18.98 74 SER C N 1
ATOM 5332 C CA . SER C 2 72 ? 13.972 18.467 51.037 1.00 19.72 74 SER C CA 1
ATOM 5333 C C . SER C 2 72 ? 13.714 19.491 49.923 1.00 20.11 74 SER C C 1
ATOM 5334 O O . SER C 2 72 ? 13.098 20.533 50.157 1.00 20.35 74 SER C O 1
ATOM 5337 N N . ALA C 2 73 ? 14.188 19.186 48.721 1.00 20.38 75 ALA C N 1
ATOM 5338 C CA . ALA C 2 73 ? 14.096 20.105 47.596 1.00 21.58 75 ALA C CA 1
ATOM 5339 C C . ALA C 2 73 ? 13.403 19.485 46.384 1.00 21.78 75 ALA C C 1
ATOM 5340 O O . ALA C 2 73 ? 13.511 20.008 45.275 1.00 24.24 75 ALA C O 1
ATOM 5342 N N . GLY C 2 74 ? 12.717 18.368 46.572 1.00 21.69 76 GLY C N 1
ATOM 5343 C CA . GLY C 2 74 ? 12.034 17.690 45.461 1.00 20.60 76 GLY C CA 1
ATOM 5344 C C . GLY C 2 74 ? 12.843 16.537 44.888 1.00 20.32 76 GLY C C 1
ATOM 5345 O O . GLY C 2 74 ? 14.081 16.553 44.930 1.00 19.26 76 GLY C O 1
ATOM 5346 N N . GLY C 2 75 ? 12.147 15.546 44.330 1.00 19.61 77 GLY C N 1
ATOM 5347 C CA . GLY C 2 75 ? 12.798 14.295 43.952 1.00 20.07 77 GLY C CA 1
ATOM 5348 C C . GLY C 2 75 ? 13.861 14.392 42.860 1.00 19.87 77 GLY C C 1
ATOM 5349 O O . GLY C 2 75 ? 14.828 13.645 42.882 1.00 19.33 77 GLY C O 1
ATOM 5350 N N . GLU C 2 76 ? 13.661 15.301 41.902 1.00 19.94 78 GLU C N 1
ATOM 5351 C CA . GLU C 2 76 ? 14.593 15.502 40.791 1.00 20.40 78 GLU C CA 1
ATOM 5352 C C . GLU C 2 76 ? 15.926 16.005 41.288 1.00 19.98 78 GLU C C 1
ATOM 5353 O O . GLU C 2 76 ? 16.981 15.547 40.847 1.00 20.39 78 GLU C O 1
ATOM 5359 N N . LEU C 2 77 ? 15.873 16.950 42.216 1.00 19.52 79 LEU C N 1
ATOM 5360 C CA . LEU C 2 77 ? 17.080 17.518 42.793 1.00 19.51 79 LEU C CA 1
ATOM 5361 C C . LEU C 2 77 ? 17.813 16.550 43.732 1.00 19.31 79 LEU C C 1
ATOM 5362 O O . LEU C 2 77 ? 19.036 16.563 43.787 1.00 19.33 79 LEU C O 1
ATOM 5367 N N . SER C 2 78 ? 17.077 15.701 44.457 1.00 18.44 80 SER C N 1
ATOM 5368 C CA . SER C 2 78 ? 17.724 14.612 45.215 1.00 17.71 80 SER C CA 1
ATOM 5369 C C . SER C 2 78 ? 18.404 13.592 44.295 1.00 17.56 80 SER C C 1
ATOM 5370 O O . SER C 2 78 ? 19.525 13.162 44.561 1.00 17.59 80 SER C O 1
ATOM 5373 N N . ALA C 2 79 ? 17.736 13.218 43.206 1.00 17.64 81 ALA C N 1
ATOM 5374 C CA . ALA C 2 79 ? 18.318 12.307 42.214 1.00 18.85 81 ALA C CA 1
ATOM 5375 C C . ALA C 2 79 ? 19.680 12.827 41.721 1.00 20.04 81 ALA C C 1
ATOM 5376 O O . ALA C 2 79 ? 20.641 12.073 41.638 1.00 20.79 81 ALA C O 1
ATOM 5378 N N . LYS C 2 80 ? 19.748 14.118 41.415 1.00 21.03 82 LYS C N 1
ATOM 5379 C CA . LYS C 2 80 ? 20.989 14.744 40.936 1.00 22.62 82 LYS C CA 1
ATOM 5380 C C . LYS C 2 80 ? 22.047 14.871 42.033 1.00 22.29 82 LYS C C 1
ATOM 5381 O O . LYS C 2 80 ? 23.178 14.411 41.864 1.00 22.64 82 LYS C O 1
ATOM 5387 N N . TRP C 2 81 ? 21.670 15.467 43.160 1.00 21.42 83 TRP C N 1
ATOM 5388 C CA . TRP C 2 81 ? 22.653 15.887 44.160 1.00 20.79 83 TRP C CA 1
ATOM 5389 C C . TRP C 2 81 ? 23.033 14.867 45.225 1.00 20.56 83 TRP C C 1
ATOM 5390 O O . TRP C 2 81 ? 24.156 14.903 45.736 1.00 20.74 83 TRP C O 1
ATOM 5401 N N . ALA C 2 82 ? 22.134 13.944 45.561 1.00 19.83 84 ALA C N 1
ATOM 5402 C CA . ALA C 2 82 ? 22.472 12.950 46.588 1.00 20.53 84 ALA C CA 1
ATOM 5403 C C . ALA C 2 82 ? 23.675 12.072 46.240 1.00 20.47 84 ALA C C 1
ATOM 5404 O O . ALA C 2 82 ? 24.513 11.846 47.096 1.00 20.95 84 ALA C O 1
ATOM 5406 N N . PRO C 2 83 ? 23.748 11.546 45.004 1.00 21.01 85 PRO C N 1
ATOM 5407 C CA . PRO C 2 83 ? 24.931 10.759 44.634 1.00 21.20 85 PRO C CA 1
ATOM 5408 C C . PRO C 2 83 ? 26.233 11.572 44.681 1.00 21.37 85 PRO C C 1
ATOM 5409 O O . PRO C 2 83 ? 27.280 11.022 45.002 1.00 22.33 85 PRO C O 1
ATOM 5413 N N . ILE C 2 84 ? 26.159 12.862 44.365 1.00 21.50 86 ILE C N 1
ATOM 5414 C CA . ILE C 2 84 ? 27.317 13.766 44.454 1.00 21.33 86 ILE C CA 1
ATOM 5415 C C . ILE C 2 84 ? 27.747 13.933 45.917 1.00 21.67 86 ILE C C 1
ATOM 5416 O O . ILE C 2 84 ? 28.928 13.772 46.244 1.00 21.29 86 ILE C O 1
ATOM 5421 N N . ALA C 2 85 ? 26.791 14.215 46.796 1.00 21.15 87 ALA C N 1
ATOM 5422 C CA . ALA C 2 85 ? 27.069 14.266 48.227 1.00 22.15 87 ALA C CA 1
ATOM 5423 C C . ALA C 2 85 ? 27.605 12.926 48.761 1.00 22.75 87 ALA C C 1
ATOM 5424 O O . ALA C 2 85 ? 28.591 12.897 49.499 1.00 22.54 87 ALA C O 1
ATOM 5426 N N . ALA C 2 86 ? 26.952 11.828 48.389 1.00 23.44 88 ALA C N 1
ATOM 5427 C CA . ALA C 2 86 ? 27.346 10.498 48.851 1.00 25.16 88 ALA C CA 1
ATOM 5428 C C . ALA C 2 86 ? 28.781 10.154 48.439 1.00 26.35 88 ALA C C 1
ATOM 5429 O O . ALA C 2 86 ? 29.544 9.585 49.220 1.00 26.77 88 ALA C O 1
ATOM 5431 N N . GLU C 2 87 ? 29.130 10.512 47.208 1.00 27.81 89 GLU C N 1
ATOM 5432 C CA . GLU C 2 87 ? 30.465 10.282 46.644 1.00 29.64 89 GLU C CA 1
ATOM 5433 C C . GLU C 2 87 ? 31.538 11.086 47.397 1.00 28.94 89 GLU C C 1
ATOM 5434 O O . GLU C 2 87 ? 32.685 10.636 47.530 1.00 29.16 89 GLU C O 1
ATOM 5440 N N . ALA C 2 88 ? 31.154 12.248 47.927 1.00 28.12 90 ALA C N 1
ATOM 5441 C CA . ALA C 2 88 ? 32.052 13.045 48.759 1.00 27.33 90 ALA C CA 1
ATOM 5442 C C . ALA C 2 88 ? 32.078 12.624 50.233 1.00 26.82 90 ALA C C 1
ATOM 5443 O O . ALA C 2 88 ? 32.695 13.296 51.066 1.00 27.48 90 ALA C O 1
ATOM 5445 N N . GLY C 2 89 ? 31.410 11.524 50.562 1.00 25.64 91 GLY C N 1
ATOM 5446 C CA . GLY C 2 89 ? 31.460 10.978 51.925 1.00 24.51 91 GLY C CA 1
ATOM 5447 C C . GLY C 2 89 ? 30.319 11.375 52.858 1.00 22.97 91 GLY C C 1
ATOM 5448 O O . GLY C 2 89 ? 30.312 10.994 54.020 1.00 23.25 91 GLY C O 1
ATOM 5449 N N . VAL C 2 90 ? 29.367 12.148 52.348 1.00 21.37 92 VAL C N 1
ATOM 5450 C CA . VAL C 2 90 ? 28.219 12.619 53.127 1.00 20.14 92 VAL C CA 1
ATOM 5451 C C . VAL C 2 90 ? 27.157 11.514 53.229 1.00 19.61 92 VAL C C 1
ATOM 5452 O O . VAL C 2 90 ? 26.874 10.827 52.249 1.00 19.56 92 VAL C O 1
ATOM 5456 N N . VAL C 2 91 ? 26.554 11.344 54.399 1.00 19.18 93 VAL C N 1
ATOM 5457 C CA . VAL C 2 91 ? 25.369 10.493 54.484 1.00 18.49 93 VAL C CA 1
ATOM 5458 C C . VAL C 2 91 ? 24.164 11.407 54.302 1.00 18.68 93 VAL C C 1
ATOM 5459 O O . VAL C 2 91 ? 24.001 12.364 55.061 1.00 18.52 93 VAL C O 1
ATOM 5463 N N . VAL C 2 92 ? 23.349 11.107 53.286 1.00 18.01 94 VAL C N 1
ATOM 5464 C CA . VAL C 2 92 ? 22.168 11.900 52.953 1.00 17.62 94 VAL C CA 1
ATOM 5465 C C . VAL C 2 92 ? 20.924 11.254 53.556 1.00 17.34 94 VAL C C 1
ATOM 5466 O O . VAL C 2 92 ? 20.737 10.045 53.458 1.00 17.95 94 VAL C O 1
ATOM 5470 N N . ILE C 2 93 ? 20.103 12.067 54.212 1.00 16.75 95 ILE C N 1
ATOM 5471 C CA . ILE C 2 93 ? 18.775 11.651 54.663 1.00 15.94 95 ILE C CA 1
ATOM 5472 C C . ILE C 2 93 ? 17.806 12.439 53.789 1.00 16.24 95 ILE C C 1
ATOM 5473 O O . ILE C 2 93 ? 17.747 13.666 53.866 1.00 15.40 95 ILE C O 1
ATOM 5478 N N . ASP C 2 94 ? 17.091 11.717 52.928 1.00 15.78 96 ASP C N 1
ATOM 5479 C CA . ASP C 2 94 ? 16.343 12.331 51.850 1.00 16.47 96 ASP C CA 1
ATOM 5480 C C . ASP C 2 94 ? 14.854 12.408 52.160 1.00 16.15 96 ASP C C 1
ATOM 5481 O O . ASP C 2 94 ? 14.182 11.388 52.220 1.00 15.68 96 ASP C O 1
ATOM 5486 N N . ASN C 2 95 ? 14.337 13.620 52.317 1.00 16.20 97 ASN C N 1
ATOM 5487 C CA . ASN C 2 95 ? 12.888 13.797 52.428 1.00 16.66 97 ASN C CA 1
ATOM 5488 C C . ASN C 2 95 ? 12.272 13.996 51.038 1.00 17.19 97 ASN C C 1
ATOM 5489 O O . ASN C 2 95 ? 11.733 15.065 50.733 1.00 19.85 97 ASN C O 1
ATOM 5494 N N . THR C 2 96 ? 12.427 13.020 50.160 1.00 16.33 98 THR C N 1
ATOM 5495 C CA . THR C 2 96 ? 11.642 13.008 48.933 1.00 15.97 98 THR C CA 1
ATOM 5496 C C . THR C 2 96 ? 11.210 11.578 48.744 1.00 15.57 98 THR C C 1
ATOM 5497 O O . THR C 2 96 ? 11.624 10.694 49.504 1.00 14.75 98 THR C O 1
ATOM 5501 N N . SER C 2 97 ? 10.370 11.329 47.747 1.00 15.64 99 SER C N 1
ATOM 5502 C CA . SER C 2 97 ? 10.019 9.968 47.427 1.00 15.87 99 SER C CA 1
ATOM 5503 C C . SER C 2 97 ? 11.071 9.288 46.548 1.00 16.28 99 SER C C 1
ATOM 5504 O O . SER C 2 97 ? 10.993 8.080 46.329 1.00 16.06 99 SER C O 1
ATOM 5507 N N . HIS C 2 98 ? 12.039 10.047 46.025 1.00 16.16 100 HIS C N 1
ATOM 5508 C CA . HIS C 2 98 ? 12.878 9.526 44.930 1.00 16.52 100 HIS C CA 1
ATOM 5509 C C . HIS C 2 98 ? 13.522 8.147 45.184 1.00 16.48 100 HIS C C 1
ATOM 5510 O O . HIS C 2 98 ? 13.469 7.238 44.336 1.00 16.47 100 HIS C O 1
ATOM 5517 N N . PHE C 2 99 ? 14.129 7.999 46.347 1.00 16.69 101 PHE C N 1
ATOM 5518 C CA . PHE C 2 99 ? 14.904 6.797 46.654 1.00 17.11 101 PHE C CA 1
ATOM 5519 C C . PHE C 2 99 ? 14.166 5.728 47.467 1.00 17.53 101 PHE C C 1
ATOM 5520 O O . PHE C 2 99 ? 14.766 4.715 47.866 1.00 17.15 101 PHE C O 1
ATOM 5528 N N . ARG C 2 100 ? 12.876 5.926 47.709 1.00 17.42 102 ARG C N 1
ATOM 5529 C CA . ARG C 2 100 ? 12.186 5.097 48.699 1.00 18.28 102 ARG C CA 1
ATOM 5530 C C . ARG C 2 100 ? 11.981 3.629 48.308 1.00 19.20 102 ARG C C 1
ATOM 5531 O O . ARG C 2 100 ? 11.917 2.764 49.186 1.00 19.51 102 ARG C O 1
ATOM 5539 N N . TYR C 2 101 ? 11.888 3.352 47.009 1.00 20.26 103 TYR C N 1
ATOM 5540 C CA . TYR C 2 101 ? 11.549 2.012 46.505 1.00 21.86 103 TYR C CA 1
ATOM 5541 C C . TYR C 2 101 ? 12.777 1.292 45.940 1.00 22.50 103 TYR C C 1
ATOM 5542 O O . TYR C 2 101 ? 12.667 0.185 45.417 1.00 23.48 103 TYR C O 1
ATOM 5551 N N . ASP C 2 102 ? 13.947 1.905 46.116 1.00 22.65 104 ASP C N 1
ATOM 5552 C CA . ASP C 2 102 ? 15.251 1.275 45.837 1.00 23.14 104 ASP C CA 1
ATOM 5553 C C . ASP C 2 102 ? 15.547 0.257 46.959 1.00 22.68 104 ASP C C 1
ATOM 5554 O O . ASP C 2 102 ? 15.694 0.641 48.120 1.00 21.05 104 ASP C O 1
ATOM 5559 N N . TYR C 2 103 ? 15.666 -1.032 46.625 1.00 23.22 105 TYR C N 1
ATOM 5560 C CA . TYR C 2 103 ? 15.810 -2.071 47.663 1.00 23.57 105 TYR C CA 1
ATOM 5561 C C . TYR C 2 103 ? 17.051 -1.900 48.529 1.00 23.15 105 TYR C C 1
ATOM 5562 O O . TYR C 2 103 ? 17.061 -2.340 49.680 1.00 23.39 105 TYR C O 1
ATOM 5571 N N . ASP C 2 104 ? 18.093 -1.270 47.985 1.00 23.02 106 ASP C N 1
ATOM 5572 C CA . ASP C 2 104 ? 19.347 -1.109 48.718 1.00 22.73 106 ASP C CA 1
ATOM 5573 C C . ASP C 2 104 ? 19.444 0.189 49.517 1.00 21.87 106 ASP C C 1
ATOM 5574 O O . ASP C 2 104 ? 20.501 0.488 50.104 1.00 21.54 106 ASP C O 1
ATOM 5579 N N . ILE C 2 105 ? 18.330 0.924 49.574 1.00 19.78 107 ILE C N 1
ATOM 5580 C CA . ILE C 2 105 ? 18.224 2.148 50.365 1.00 19.00 107 ILE C CA 1
ATOM 5581 C C . ILE C 2 105 ? 17.174 1.944 51.456 1.00 18.29 107 ILE C C 1
ATOM 5582 O O . ILE C 2 105 ? 16.027 1.609 51.147 1.00 18.48 107 ILE C O 1
ATOM 5587 N N . PRO C 2 106 ? 17.569 2.107 52.738 1.00 17.71 108 PRO C N 1
ATOM 5588 C CA . PRO C 2 106 ? 16.613 1.884 53.823 1.00 17.53 108 PRO C CA 1
ATOM 5589 C C . PRO C 2 106 ? 15.612 3.020 53.915 1.00 17.24 108 PRO C C 1
ATOM 5590 O O . PRO C 2 106 ? 15.959 4.167 53.662 1.00 17.36 108 PRO C O 1
ATOM 5594 N N . LEU C 2 107 ? 14.388 2.673 54.294 1.00 17.01 109 LEU C N 1
ATOM 5595 C CA . LEU C 2 107 ? 13.295 3.615 54.449 1.00 17.00 109 LEU C CA 1
ATOM 5596 C C . LEU C 2 107 ? 12.881 3.530 55.908 1.00 16.30 109 LEU C C 1
ATOM 5597 O O . LEU C 2 107 ? 12.311 2.525 56.327 1.00 17.20 109 LEU C O 1
ATOM 5602 N N . VAL C 2 108 ? 13.159 4.581 56.673 1.00 16.52 110 VAL C N 1
ATOM 5603 C CA . VAL C 2 108 ? 13.242 4.470 58.137 1.00 15.95 110 VAL C CA 1
ATOM 5604 C C . VAL C 2 108 ? 12.222 5.306 58.922 1.00 16.34 110 VAL C C 1
ATOM 5605 O O . VAL C 2 108 ? 12.117 6.537 58.750 1.00 15.47 110 VAL C O 1
ATOM 5609 N N . VAL C 2 109 ? 11.487 4.625 59.792 1.00 16.14 111 VAL C N 1
ATOM 5610 C CA . VAL C 2 109 ? 10.820 5.287 60.916 1.00 16.82 111 VAL C CA 1
ATOM 5611 C C . VAL C 2 109 ? 11.532 4.824 62.192 1.00 17.73 111 VAL C C 1
ATOM 5612 O O . VAL C 2 109 ? 11.468 3.656 62.540 1.00 18.05 111 VAL C O 1
ATOM 5616 N N . PRO C 2 110 ? 12.229 5.731 62.885 1.00 19.01 112 PRO C N 1
ATOM 5617 C CA . PRO C 2 110 ? 13.014 5.342 64.061 1.00 19.62 112 PRO C CA 1
ATOM 5618 C C . PRO C 2 110 ? 12.276 4.509 65.129 1.00 20.65 112 PRO C C 1
ATOM 5619 O O . PRO C 2 110 ? 12.880 3.609 65.716 1.00 21.21 112 PRO C O 1
ATOM 5623 N N . GLU C 2 111 ? 10.988 4.766 65.349 1.00 21.10 113 GLU C N 1
ATOM 5624 C CA . GLU C 2 111 ? 10.212 3.979 66.307 1.00 21.57 113 GLU C CA 1
ATOM 5625 C C . GLU C 2 111 ? 9.851 2.574 65.799 1.00 21.83 113 GLU C C 1
ATOM 5626 O O . GLU C 2 111 ? 9.364 1.734 66.565 1.00 22.10 113 GLU C O 1
ATOM 5632 N N . VAL C 2 112 ? 10.062 2.323 64.511 1.00 21.45 114 VAL C N 1
ATOM 5633 C CA . VAL C 2 112 ? 9.567 1.095 63.897 1.00 21.76 114 VAL C CA 1
ATOM 5634 C C . VAL C 2 112 ? 10.686 0.151 63.454 1.00 21.93 114 VAL C C 1
ATOM 5635 O O . VAL C 2 112 ? 10.757 -0.990 63.908 1.00 21.89 114 VAL C O 1
ATOM 5639 N N . ASN C 2 113 ? 11.543 0.625 62.556 1.00 21.93 115 ASN C N 1
ATOM 5640 C CA . ASN C 2 113 ? 12.601 -0.200 61.986 1.00 21.74 115 ASN C CA 1
ATOM 5641 C C . ASN C 2 113 ? 13.988 0.469 62.083 1.00 22.00 115 ASN C C 1
ATOM 5642 O O . ASN C 2 113 ? 14.650 0.642 61.061 1.00 22.30 115 ASN C O 1
ATOM 5647 N N . PRO C 2 114 ? 14.440 0.831 63.308 1.00 22.18 116 PRO C N 1
ATOM 5648 C CA . PRO C 2 114 ? 15.675 1.622 63.404 1.00 22.68 116 PRO C CA 1
ATOM 5649 C C . PRO C 2 114 ? 16.913 0.832 62.966 1.00 23.58 116 PRO C C 1
ATOM 5650 O O . PRO C 2 114 ? 17.924 1.441 62.620 1.00 23.54 116 PRO C O 1
ATOM 5654 N N . GLU C 2 115 ? 16.814 -0.500 62.970 1.00 24.03 117 GLU C N 1
ATOM 5655 C CA . GLU C 2 115 ? 17.911 -1.390 62.547 1.00 25.06 117 GLU C CA 1
ATOM 5656 C C . GLU C 2 115 ? 18.256 -1.199 61.068 1.00 24.42 117 GLU C C 1
ATOM 5657 O O . GLU C 2 115 ? 19.389 -1.430 60.665 1.00 24.30 117 GLU C O 1
ATOM 5663 N N . ALA C 2 116 ? 17.271 -0.788 60.261 1.00 24.34 118 ALA C N 1
ATOM 5664 C CA . ALA C 2 116 ? 17.488 -0.533 58.833 1.00 23.05 118 ALA C CA 1
ATOM 5665 C C . ALA C 2 116 ? 18.497 0.583 58.556 1.00 22.46 118 ALA C C 1
ATOM 5666 O O . ALA C 2 116 ? 19.093 0.628 57.479 1.00 22.27 118 ALA C O 1
ATOM 5668 N N . ILE C 2 117 ? 18.714 1.470 59.526 1.00 22.29 119 ILE C N 1
ATOM 5669 C CA . ILE C 2 117 ? 19.689 2.550 59.366 1.00 22.25 119 ILE C CA 1
ATOM 5670 C C . ILE C 2 117 ? 21.068 2.008 58.961 1.00 23.14 119 ILE C C 1
ATOM 5671 O O . ILE C 2 117 ? 21.762 2.618 58.147 1.00 22.73 119 ILE C O 1
ATOM 5676 N N . ALA C 2 118 ? 21.433 0.842 59.501 1.00 24.05 120 ALA C N 1
ATOM 5677 C CA . ALA C 2 118 ? 22.686 0.152 59.147 1.00 24.56 120 ALA C CA 1
ATOM 5678 C C . ALA C 2 118 ? 22.941 0.070 57.642 1.00 25.18 120 ALA C C 1
ATOM 5679 O O . ALA C 2 118 ? 24.097 0.145 57.204 1.00 25.83 120 ALA C O 1
ATOM 5681 N N . GLU C 2 119 ? 21.872 -0.090 56.860 1.00 25.08 121 GLU C N 1
ATOM 5682 C CA . GLU C 2 119 ? 21.968 -0.195 55.400 1.00 25.91 121 GLU C CA 1
ATOM 5683 C C . GLU C 2 119 ? 22.358 1.133 54.721 1.00 26.15 121 GLU C C 1
ATOM 5684 O O . GLU C 2 119 ? 22.405 1.208 53.486 1.00 26.22 121 GLU C O 1
ATOM 5690 N N . PHE C 2 120 ? 22.648 2.166 55.511 1.00 26.08 122 PHE C N 1
ATOM 5691 C CA . PHE C 2 120 ? 23.069 3.459 54.947 1.00 26.48 122 PHE C CA 1
ATOM 5692 C C . PHE C 2 120 ? 24.372 3.347 54.145 1.00 26.86 122 PHE C C 1
ATOM 5693 O O . PHE C 2 120 ? 24.625 4.146 53.253 1.00 26.59 122 PHE C O 1
ATOM 5701 N N . ARG C 2 121 ? 25.199 2.358 54.483 1.00 27.39 123 ARG C N 1
ATOM 5702 C CA . ARG C 2 121 ? 26.512 2.190 53.845 1.00 27.97 123 ARG C CA 1
ATOM 5703 C C . ARG C 2 121 ? 26.423 1.804 52.377 1.00 27.29 123 ARG C C 1
ATOM 5704 O O . ARG C 2 121 ? 27.350 2.076 51.621 1.00 28.19 123 ARG C O 1
ATOM 5712 N N . ASN C 2 122 ? 25.319 1.175 51.970 1.00 26.10 124 ASN C N 1
ATOM 5713 C CA . ASN C 2 122 ? 25.151 0.750 50.577 1.00 25.36 124 ASN C CA 1
ATOM 5714 C C . ASN C 2 122 ? 25.369 1.915 49.608 1.00 25.00 124 ASN C C 1
ATOM 5715 O O . ASN C 2 122 ? 26.138 1.805 48.650 1.00 24.80 124 ASN C O 1
ATOM 5720 N N . ARG C 2 123 ? 24.707 3.043 49.875 1.00 24.26 125 ARG C N 1
ATOM 5721 C CA . ARG C 2 123 ? 24.747 4.180 48.954 1.00 23.36 125 ARG C CA 1
ATOM 5722 C C . ARG C 2 123 ? 25.024 5.521 49.645 1.00 22.10 125 ARG C C 1
ATOM 5723 O O . ARG C 2 123 ? 25.039 6.560 48.979 1.00 21.83 125 ARG C O 1
ATOM 5731 N N . ASN C 2 124 ? 25.245 5.498 50.961 1.00 20.96 126 ASN C N 1
ATOM 5732 C CA . ASN C 2 124 ? 25.290 6.729 51.785 1.00 20.44 126 ASN C CA 1
ATOM 5733 C C . ASN C 2 124 ? 24.011 7.553 51.722 1.00 19.98 126 ASN C C 1
ATOM 5734 O O . ASN C 2 124 ? 24.049 8.796 51.795 1.00 20.12 126 ASN C O 1
ATOM 5739 N N . ILE C 2 125 ? 22.889 6.853 51.564 1.00 18.68 127 ILE C N 1
ATOM 5740 C CA . ILE C 2 125 ? 21.580 7.482 51.497 1.00 18.18 127 ILE C CA 1
ATOM 5741 C C . ILE C 2 125 ? 20.611 6.708 52.370 1.00 17.67 127 ILE C C 1
ATOM 5742 O O . ILE C 2 125 ? 20.591 5.468 52.341 1.00 17.43 127 ILE C O 1
ATOM 5747 N N . ILE C 2 126 ? 19.833 7.450 53.159 1.00 17.35 128 ILE C N 1
ATOM 5748 C CA . ILE C 2 126 ? 18.688 6.914 53.906 1.00 17.50 128 ILE C CA 1
ATOM 5749 C C . ILE C 2 126 ? 17.443 7.675 53.449 1.00 17.39 128 ILE C C 1
ATOM 5750 O O . ILE C 2 126 ? 17.463 8.912 53.372 1.00 17.55 128 ILE C O 1
ATOM 5755 N N . ALA C 2 127 ? 16.366 6.954 53.151 1.00 16.77 129 ALA C N 1
ATOM 5756 C CA . ALA C 2 127 ? 15.129 7.622 52.742 1.00 16.83 129 ALA C CA 1
ATOM 5757 C C . ALA C 2 127 ? 14.187 7.905 53.926 1.00 16.87 129 ALA C C 1
ATOM 5758 O O . ALA C 2 127 ? 13.957 7.045 54.776 1.00 15.71 129 ALA C O 1
ATOM 5760 N N . ASN C 2 128 ? 13.669 9.136 53.973 1.00 16.87 130 ASN C N 1
ATOM 5761 C CA . ASN C 2 128 ? 12.627 9.550 54.921 1.00 16.78 130 ASN C CA 1
ATOM 5762 C C . ASN C 2 128 ? 11.262 9.182 54.316 1.00 16.81 130 ASN C C 1
ATOM 5763 O O . ASN C 2 128 ? 10.978 9.557 53.168 1.00 17.41 130 ASN C O 1
ATOM 5768 N N . PRO C 2 129 ? 10.411 8.476 55.024 1.00 16.44 131 PRO C N 1
ATOM 5769 C CA . PRO C 2 129 ? 9.133 8.087 54.437 1.00 16.35 131 PRO C CA 1
ATOM 5770 C C . PRO C 2 129 ? 8.104 9.242 54.267 1.00 16.74 131 PRO C C 1
ATOM 5771 O O . PRO C 2 129 ? 8.274 10.321 54.776 1.00 16.65 131 PRO C O 1
ATOM 5775 N N . ASN C 2 130 ? 7.035 8.925 53.559 1.00 16.47 132 ASN C N 1
ATOM 5776 C CA . ASN C 2 130 ? 5.832 9.728 53.404 1.00 17.03 132 ASN C CA 1
ATOM 5777 C C . ASN C 2 130 ? 5.148 10.130 54.711 1.00 17.16 132 ASN C C 1
ATOM 5778 O O . ASN C 2 130 ? 5.099 9.341 55.595 1.00 17.70 132 ASN C O 1
ATOM 5797 N N . SER C 2 132 ? 2.106 10.669 55.958 1.00 16.39 134 SER C N 1
ATOM 5798 C CA . SER C 2 132 ? 0.880 9.945 56.261 1.00 17.08 134 SER C CA 1
ATOM 5799 C C . SER C 2 132 ? 1.232 8.569 56.755 1.00 16.62 134 SER C C 1
ATOM 5800 O O . SER C 2 132 ? 0.621 8.072 57.637 1.00 17.52 134 SER C O 1
ATOM 5803 N N . THR C 2 133 ? 2.228 7.967 56.138 1.00 16.66 135 THR C N 1
ATOM 5804 C CA . THR C 2 133 ? 2.732 6.659 56.507 1.00 16.58 135 THR C CA 1
ATOM 5805 C C . THR C 2 133 ? 3.429 6.675 57.883 1.00 16.51 135 THR C C 1
ATOM 5806 O O . THR C 2 133 ? 3.111 5.905 58.710 1.00 17.15 135 THR C O 1
ATOM 5810 N N . ILE C 2 134 ? 4.367 7.588 58.072 1.00 16.61 136 ILE C N 1
ATOM 5811 C CA . ILE C 2 134 ? 5.071 7.759 59.308 1.00 16.05 136 ILE C CA 1
ATOM 5812 C C . ILE C 2 134 ? 4.166 7.697 60.513 1.00 16.89 136 ILE C C 1
ATOM 5813 O O . ILE C 2 134 ? 4.334 6.862 61.340 1.00 16.72 136 ILE C O 1
ATOM 5818 N N . GLN C 2 135 ? 3.210 8.605 60.592 1.00 17.02 137 GLN C N 1
ATOM 5819 C CA . GLN C 2 135 ? 2.390 8.684 61.801 1.00 17.04 137 GLN C CA 1
ATOM 5820 C C . GLN C 2 135 ? 1.532 7.428 61.994 1.00 17.34 137 GLN C C 1
ATOM 5821 O O . GLN C 2 135 ? 1.337 6.981 63.122 1.00 17.38 137 GLN C O 1
ATOM 5827 N N . MET C 2 136 ? 1.028 6.865 60.898 1.00 16.85 138 MET C N 1
ATOM 5828 C CA . MET C 2 136 ? 0.263 5.623 60.970 1.00 17.04 138 MET C CA 1
ATOM 5829 C C . MET C 2 136 ? 1.078 4.480 61.598 1.00 16.84 138 MET C C 1
ATOM 5830 O O . MET C 2 136 ? 0.593 3.807 62.494 1.00 16.53 138 MET C O 1
ATOM 5835 N N . LEU C 2 137 ? 2.307 4.284 61.122 1.00 16.55 139 LEU C N 1
ATOM 5836 C CA . LEU C 2 137 ? 3.131 3.140 61.525 1.00 17.04 139 LEU C CA 1
ATOM 5837 C C . LEU C 2 137 ? 3.667 3.253 62.940 1.00 17.06 139 LEU C C 1
ATOM 5838 O O . LEU C 2 137 ? 3.811 2.232 63.621 1.00 17.72 139 LEU C O 1
ATOM 5843 N N . VAL C 2 138 ? 3.949 4.477 63.377 1.00 16.88 140 VAL C N 1
ATOM 5844 C CA . VAL C 2 138 ? 4.262 4.739 64.793 1.00 17.75 140 VAL C CA 1
ATOM 5845 C C . VAL C 2 138 ? 3.139 4.208 65.700 1.00 17.84 140 VAL C C 1
ATOM 5846 O O . VAL C 2 138 ? 3.397 3.487 66.665 1.00 17.37 140 VAL C O 1
ATOM 5850 N N . ALA C 2 139 ? 1.900 4.563 65.366 1.00 18.06 141 ALA C N 1
ATOM 5851 C CA . ALA C 2 139 ? 0.744 4.160 66.160 1.00 18.85 141 ALA C CA 1
ATOM 5852 C C . ALA C 2 139 ? 0.486 2.655 66.092 1.00 19.19 141 ALA C C 1
ATOM 5853 O O . ALA C 2 139 ? 0.099 2.034 67.091 1.00 20.03 141 ALA C O 1
ATOM 5855 N N . LEU C 2 140 ? 0.715 2.066 64.922 1.00 19.93 142 LEU C N 1
ATOM 5856 C CA . LEU C 2 140 ? 0.405 0.655 64.700 1.00 19.95 142 LEU C CA 1
ATOM 5857 C C . LEU C 2 140 ? 1.475 -0.335 65.158 1.00 21.24 142 LEU C C 1
ATOM 5858 O O . LEU C 2 140 ? 1.167 -1.504 65.420 1.00 21.16 142 LEU C O 1
ATOM 5863 N N . LYS C 2 141 ? 2.724 0.124 65.224 1.00 21.99 143 LYS C N 1
ATOM 5864 C CA . LYS C 2 141 ? 3.859 -0.711 65.637 1.00 23.13 143 LYS C CA 1
ATOM 5865 C C . LYS C 2 141 ? 3.614 -1.601 66.883 1.00 23.30 143 LYS C C 1
ATOM 5866 O O . LYS C 2 141 ? 3.862 -2.804 66.810 1.00 24.20 143 LYS C O 1
ATOM 5872 N N . PRO C 2 142 ? 3.145 -1.031 68.015 1.00 24.03 144 PRO C N 1
ATOM 5873 C CA . PRO C 2 142 ? 2.920 -1.873 69.208 1.00 24.12 144 PRO C CA 1
ATOM 5874 C C . PRO C 2 142 ? 1.867 -2.959 68.984 1.00 24.53 144 PRO C C 1
ATOM 5875 O O . PRO C 2 142 ? 2.008 -4.067 69.508 1.00 24.54 144 PRO C O 1
ATOM 5879 N N . ILE C 2 143 ? 0.835 -2.644 68.194 1.00 24.49 145 ILE C N 1
ATOM 5880 C CA . ILE C 2 143 ? -0.193 -3.620 67.802 1.00 24.10 145 ILE C CA 1
ATOM 5881 C C . ILE C 2 143 ? 0.413 -4.716 66.919 1.00 24.14 145 ILE C C 1
ATOM 5882 O O . ILE C 2 143 ? 0.202 -5.912 67.159 1.00 22.66 145 ILE C O 1
ATOM 5887 N N . TYR C 2 144 ? 1.174 -4.303 65.907 1.00 24.48 146 TYR C N 1
ATOM 5888 C CA . TYR C 2 144 ? 1.827 -5.248 64.996 1.00 25.22 146 TYR C CA 1
ATOM 5889 C C . TYR C 2 144 ? 2.705 -6.250 65.759 1.00 25.69 146 TYR C C 1
ATOM 5890 O O . TYR C 2 144 ? 2.650 -7.462 65.505 1.00 26.06 146 TYR C O 1
ATOM 5899 N N . ASP C 2 145 ? 3.489 -5.745 66.704 1.00 26.28 147 ASP C N 1
ATOM 5900 C CA . ASP C 2 145 ? 4.388 -6.582 67.498 1.00 26.83 147 ASP C CA 1
ATOM 5901 C C . ASP C 2 145 ? 3.652 -7.551 68.413 1.00 27.37 147 ASP C C 1
ATOM 5902 O O . ASP C 2 145 ? 4.052 -8.715 68.546 1.00 27.96 147 ASP C O 1
ATOM 5907 N N . ALA C 2 146 ? 2.572 -7.073 69.025 1.00 27.51 148 ALA C N 1
ATOM 5908 C CA . ALA C 2 146 ? 1.799 -7.854 69.981 1.00 27.65 148 ALA C CA 1
ATOM 5909 C C . ALA C 2 146 ? 0.981 -8.964 69.331 1.00 27.85 148 ALA C C 1
ATOM 5910 O O . ALA C 2 146 ? 1.052 -10.126 69.758 1.00 28.32 148 ALA C O 1
ATOM 5912 N N . VAL C 2 147 ? 0.212 -8.618 68.297 1.00 27.19 149 VAL C N 1
ATOM 5913 C CA . VAL C 2 147 ? -0.770 -9.545 67.716 1.00 26.73 149 VAL C CA 1
ATOM 5914 C C . VAL C 2 147 ? -0.751 -9.637 66.179 1.00 26.33 149 VAL C C 1
ATOM 5915 O O . VAL C 2 147 ? -1.525 -10.401 65.587 1.00 26.34 149 VAL C O 1
ATOM 5919 N N . GLY C 2 148 ? 0.124 -8.868 65.532 1.00 25.79 150 GLY C N 1
ATOM 5920 C CA . GLY C 2 148 ? 0.194 -8.862 64.068 1.00 25.02 150 GLY C CA 1
ATOM 5921 C C . GLY C 2 148 ? -0.895 -8.005 63.435 1.00 24.47 150 GLY C C 1
ATOM 5922 O O . GLY C 2 148 ? -1.852 -7.642 64.097 1.00 24.75 150 GLY C O 1
ATOM 5923 N N . ILE C 2 149 ? -0.736 -7.668 62.156 1.00 24.16 151 ILE C N 1
ATOM 5924 C CA . ILE C 2 149 ? -1.764 -6.923 61.404 1.00 23.71 151 ILE C CA 1
ATOM 5925 C C . ILE C 2 149 ? -1.947 -7.568 60.039 1.00 23.29 151 ILE C C 1
ATOM 5926 O O . ILE C 2 149 ? -0.994 -7.665 59.264 1.00 22.88 151 ILE C O 1
ATOM 5931 N N . GLU C 2 150 ? -3.174 -8.024 59.776 1.00 22.19 152 GLU C N 1
ATOM 5932 C CA . GLU C 2 150 ? -3.549 -8.611 58.495 1.00 22.11 152 GLU C CA 1
ATOM 5933 C C . GLU C 2 150 ? -3.924 -7.537 57.456 1.00 21.41 152 GLU C C 1
ATOM 5934 O O . GLU C 2 150 ? -3.512 -7.609 56.297 1.00 21.08 152 GLU C O 1
ATOM 5940 N N . ARG C 2 151 ? -4.710 -6.551 57.871 1.00 20.94 153 ARG C N 1
ATOM 5941 C CA . ARG C 2 151 ? -5.259 -5.576 56.929 1.00 21.08 153 ARG C CA 1
ATOM 5942 C C . ARG C 2 151 ? -5.531 -4.251 57.626 1.00 20.69 153 ARG C C 1
ATOM 5943 O O . ARG C 2 151 ? -5.891 -4.226 58.798 1.00 21.27 153 ARG C O 1
ATOM 5951 N N . ILE C 2 152 ? -5.333 -3.158 56.892 1.00 20.29 154 ILE C N 1
ATOM 5952 C CA . ILE C 2 152 ? -5.564 -1.808 57.397 1.00 19.50 154 ILE C CA 1
ATOM 5953 C C . ILE C 2 152 ? -6.449 -1.109 56.373 1.00 19.09 154 ILE C C 1
ATOM 5954 O O . ILE C 2 152 ? -6.092 -1.032 55.196 1.00 18.66 154 ILE C O 1
ATOM 5959 N N . ASN C 2 153 ? -7.615 -0.648 56.814 1.00 18.36 155 ASN C N 1
ATOM 5960 C CA . ASN C 2 153 ? -8.384 0.341 56.061 1.00 17.98 155 ASN C CA 1
ATOM 5961 C C . ASN C 2 153 ? -8.041 1.692 56.653 1.00 17.30 155 ASN C C 1
ATOM 5962 O O . ASN C 2 153 ? -8.159 1.866 57.855 1.00 17.96 155 ASN C O 1
ATOM 5967 N N . VAL C 2 154 ? -7.555 2.620 55.830 1.00 16.75 156 VAL C N 1
ATOM 5968 C CA . VAL C 2 154 ? -7.194 3.953 56.322 1.00 15.92 156 VAL C CA 1
ATOM 5969 C C . VAL C 2 154 ? -7.743 5.043 55.391 1.00 15.91 156 VAL C C 1
ATOM 5970 O O . VAL C 2 154 ? -7.697 4.914 54.174 1.00 15.48 156 VAL C O 1
ATOM 5974 N N . THR C 2 155 ? -8.323 6.085 55.979 1.00 16.01 157 THR C N 1
ATOM 5975 C CA . THR C 2 155 ? -8.655 7.284 55.218 1.00 16.37 157 THR C CA 1
ATOM 5976 C C . THR C 2 155 ? -8.054 8.482 55.941 1.00 16.26 157 THR C C 1
ATOM 5977 O O . THR C 2 155 ? -7.864 8.462 57.166 1.00 16.08 157 THR C O 1
ATOM 5981 N N . THR C 2 156 ? -7.722 9.513 55.180 1.00 16.23 158 THR C N 1
ATOM 5982 C CA . THR C 2 156 ? -6.894 10.577 55.709 1.00 15.82 158 THR C CA 1
ATOM 5983 C C . THR C 2 156 ? -7.598 11.929 55.610 1.00 16.17 158 THR C C 1
ATOM 5984 O O . THR C 2 156 ? -8.526 12.123 54.814 1.00 16.42 158 THR C O 1
ATOM 5988 N N . TYR C 2 157 ? -7.152 12.848 56.454 1.00 15.77 159 TYR C N 1
ATOM 5989 C CA . TYR C 2 157 ? -7.680 14.194 56.505 1.00 15.33 159 TYR C CA 1
ATOM 5990 C C . TYR C 2 157 ? -6.387 15.019 56.512 1.00 15.15 159 TYR C C 1
ATOM 5991 O O . TYR C 2 157 ? -5.862 15.345 57.570 1.00 14.50 159 TYR C O 1
ATOM 6000 N N . GLN C 2 158 ? -5.875 15.307 55.318 1.00 14.99 160 GLN C N 1
ATOM 6001 C CA . GLN C 2 158 ? -4.517 15.840 55.173 1.00 15.83 160 GLN C CA 1
ATOM 6002 C C . GLN C 2 158 ? -4.521 17.348 54.971 1.00 15.92 160 GLN C C 1
ATOM 6003 O O . GLN C 2 158 ? -5.159 17.863 54.060 1.00 15.66 160 GLN C O 1
ATOM 6009 N N . SER C 2 159 ? -3.795 18.052 55.836 1.00 16.55 161 SER C N 1
ATOM 6010 C CA . SER C 2 159 ? -3.686 19.488 55.745 1.00 16.94 161 SER C CA 1
ATOM 6011 C C . SER C 2 159 ? -2.940 19.970 54.497 1.00 18.38 161 SER C C 1
ATOM 6012 O O . SER C 2 159 ? -2.171 19.227 53.863 1.00 18.29 161 SER C O 1
ATOM 6015 N N . VAL C 2 160 ? -3.173 21.237 54.163 1.00 18.96 162 VAL C N 1
ATOM 6016 C CA . VAL C 2 160 ? -2.579 21.869 52.991 1.00 18.98 162 VAL C CA 1
ATOM 6017 C C . VAL C 2 160 ? -1.061 22.057 53.124 1.00 19.47 162 VAL C C 1
ATOM 6018 O O . VAL C 2 160 ? -0.380 22.163 52.123 1.00 19.40 162 VAL C O 1
ATOM 6022 N N . SER C 2 161 ? -0.536 22.068 54.349 1.00 20.60 163 SER C N 1
ATOM 6023 C CA . SER C 2 161 ? 0.915 22.105 54.559 1.00 21.16 163 SER C CA 1
ATOM 6024 C C . SER C 2 161 ? 1.642 20.891 53.953 1.00 21.88 163 SER C C 1
ATOM 6025 O O . SER C 2 161 ? 2.865 20.927 53.757 1.00 21.89 163 SER C O 1
ATOM 6028 N N . GLY C 2 162 ? 0.903 19.827 53.635 1.00 21.85 164 GLY C N 1
ATOM 6029 C CA . GLY C 2 162 ? 1.483 18.715 52.874 1.00 22.26 164 GLY C CA 1
ATOM 6030 C C . GLY C 2 162 ? 1.981 19.155 51.509 1.00 22.83 164 GLY C C 1
ATOM 6031 O O . GLY C 2 162 ? 2.881 18.545 50.936 1.00 23.70 164 GLY C O 1
ATOM 6032 N N . ALA C 2 163 ? 1.396 20.228 50.991 1.00 22.82 165 ALA C N 1
ATOM 6033 C CA . ALA C 2 163 ? 1.828 20.837 49.738 1.00 23.54 165 ALA C CA 1
ATOM 6034 C C . ALA C 2 163 ? 2.742 22.050 49.979 1.00 23.53 165 ALA C C 1
ATOM 6035 O O . ALA C 2 163 ? 2.846 22.934 49.133 1.00 24.81 165 ALA C O 1
ATOM 6037 N N . GLY C 2 164 ? 3.388 22.093 51.143 1.00 24.21 166 GLY C N 1
ATOM 6038 C CA . GLY C 2 164 ? 4.318 23.173 51.495 1.00 24.03 166 GLY C CA 1
ATOM 6039 C C . GLY C 2 164 ? 3.694 24.559 51.638 1.00 24.49 166 GLY C C 1
ATOM 6040 O O . GLY C 2 164 ? 2.485 24.703 51.875 1.00 23.61 166 GLY C O 1
ATOM 6041 N N . LYS C 2 165 ? 4.533 25.586 51.497 1.00 24.39 167 LYS C N 1
ATOM 6042 C CA . LYS C 2 165 ? 4.096 26.974 51.665 1.00 24.08 167 LYS C CA 1
ATOM 6043 C C . LYS C 2 165 ? 3.051 27.386 50.630 1.00 23.63 167 LYS C C 1
ATOM 6044 O O . LYS C 2 165 ? 2.191 28.212 50.921 1.00 23.66 167 LYS C O 1
ATOM 6050 N N . ALA C 2 166 ? 3.127 26.819 49.430 1.00 22.87 168 ALA C N 1
ATOM 6051 C CA . ALA C 2 166 ? 2.126 27.106 48.404 1.00 23.26 168 ALA C CA 1
ATOM 6052 C C . ALA C 2 166 ? 0.728 26.621 48.833 1.00 23.13 168 ALA C C 1
ATOM 6053 O O . ALA C 2 166 ? -0.268 27.304 48.592 1.00 22.66 168 ALA C O 1
ATOM 6055 N N . GLY C 2 167 ? 0.672 25.459 49.490 1.00 23.15 169 GLY C N 1
ATOM 6056 C CA . GLY C 2 167 ? -0.591 24.906 49.988 1.00 22.84 169 GLY C CA 1
ATOM 6057 C C . GLY C 2 167 ? -1.204 25.827 51.026 1.00 23.31 169 GLY C C 1
ATOM 6058 O O . GLY C 2 167 ? -2.379 26.157 50.952 1.00 22.95 169 GLY C O 1
ATOM 6059 N N . ILE C 2 168 ? -0.386 26.250 51.985 1.00 23.49 170 ILE C N 1
ATOM 6060 C CA . ILE C 2 168 ? -0.819 27.128 53.070 1.00 24.02 170 ILE C CA 1
ATOM 6061 C C . ILE C 2 168 ? -1.325 28.457 52.505 1.00 24.61 170 ILE C C 1
ATOM 6062 O O . ILE C 2 168 ? -2.391 28.942 52.896 1.00 24.51 170 ILE C O 1
ATOM 6067 N N . ASP C 2 169 ? -0.566 29.026 51.571 1.00 24.96 171 ASP C N 1
ATOM 6068 C CA . ASP C 2 169 ? -0.930 30.303 50.974 1.00 25.92 171 ASP C CA 1
ATOM 6069 C C . ASP C 2 169 ? -2.233 30.190 50.203 1.00 25.61 171 ASP C C 1
ATOM 6070 O O . ASP C 2 169 ? -3.073 31.088 50.284 1.00 25.65 171 ASP C O 1
ATOM 6075 N N . GLU C 2 170 ? -2.420 29.075 49.491 1.00 25.10 172 GLU C N 1
ATOM 6076 C CA . GLU C 2 170 ? -3.660 28.851 48.749 1.00 25.21 172 GLU C CA 1
ATOM 6077 C C . GLU C 2 170 ? -4.896 28.834 49.669 1.00 24.92 172 GLU C C 1
ATOM 6078 O O . GLU C 2 170 ? -5.858 29.562 49.428 1.00 24.95 172 GLU C O 1
ATOM 6084 N N . LEU C 2 171 ? -4.860 28.019 50.722 1.00 24.53 173 LEU C N 1
ATOM 6085 C CA . LEU C 2 171 ? -5.981 27.955 51.659 1.00 23.85 173 LEU C CA 1
ATOM 6086 C C . LEU C 2 171 ? -6.266 29.317 52.307 1.00 24.62 173 LEU C C 1
ATOM 6087 O O . LEU C 2 171 ? -7.420 29.738 52.373 1.00 24.07 173 LEU C O 1
ATOM 6092 N N . ALA C 2 172 ? -5.220 30.000 52.779 1.00 25.00 174 ALA C N 1
ATOM 6093 C CA . ALA C 2 172 ? -5.404 31.278 53.478 1.00 25.94 174 ALA C CA 1
ATOM 6094 C C . ALA C 2 172 ? -5.991 32.324 52.533 1.00 26.58 174 ALA C C 1
ATOM 6095 O O . ALA C 2 172 ? -6.947 33.015 52.878 1.00 26.97 174 ALA C O 1
ATOM 6097 N N . GLY C 2 173 ? -5.433 32.404 51.331 1.00 27.48 175 GLY C N 1
ATOM 6098 C CA . GLY C 2 173 ? -5.879 33.355 50.312 1.00 28.35 175 GLY C CA 1
ATOM 6099 C C . GLY C 2 173 ? -7.291 33.094 49.816 1.00 28.71 175 GLY C C 1
ATOM 6100 O O . GLY C 2 173 ? -8.104 34.015 49.752 1.00 28.52 175 GLY C O 1
ATOM 6101 N N . GLN C 2 174 ? -7.584 31.841 49.472 1.00 28.92 176 GLN C N 1
ATOM 6102 C CA . GLN C 2 174 ? -8.912 31.459 48.981 1.00 29.41 176 GLN C CA 1
ATOM 6103 C C . GLN C 2 174 ? -9.996 31.730 50.005 1.00 29.85 176 GLN C C 1
ATOM 6104 O O . GLN C 2 174 ? -11.064 32.218 49.653 1.00 29.31 176 GLN C O 1
ATOM 6110 N N . THR C 2 175 ? -9.722 31.394 51.267 1.00 30.68 177 THR C N 1
ATOM 6111 C CA . THR C 2 175 ? -10.715 31.556 52.331 1.00 31.62 177 THR C CA 1
ATOM 6112 C C . THR C 2 175 ? -11.031 33.040 52.565 1.00 32.50 177 THR C C 1
ATOM 6113 O O . THR C 2 175 ? -12.200 33.430 52.608 1.00 32.48 177 THR C O 1
ATOM 6117 N N . ALA C 2 176 ? -9.983 33.852 52.695 1.00 33.62 178 ALA C N 1
ATOM 6118 C CA . ALA C 2 176 ? -10.120 35.305 52.830 1.00 34.80 178 ALA C CA 1
ATOM 6119 C C . ALA C 2 176 ? -10.955 35.899 51.700 1.00 35.62 178 ALA C C 1
ATOM 6120 O O . ALA C 2 176 ? -11.939 36.606 51.948 1.00 35.91 178 ALA C O 1
ATOM 6122 N N . LYS C 2 177 ? -10.571 35.600 50.464 1.00 36.49 179 LYS C N 1
ATOM 6123 C CA . LYS C 2 177 ? -11.267 36.125 49.292 1.00 38.23 179 LYS C CA 1
ATOM 6124 C C . LYS C 2 177 ? -12.749 35.746 49.228 1.00 38.84 179 LYS C C 1
ATOM 6125 O O . LYS C 2 177 ? -13.589 36.601 48.952 1.00 38.87 179 LYS C O 1
ATOM 6131 N N . LEU C 2 178 ? -13.059 34.476 49.495 1.00 39.40 180 LEU C N 1
ATOM 6132 C CA . LEU C 2 178 ? -14.432 33.985 49.410 1.00 40.48 180 LEU C CA 1
ATOM 6133 C C . LEU C 2 178 ? -15.364 34.603 50.453 1.00 41.36 180 LEU C C 1
ATOM 6134 O O . LEU C 2 178 ? -16.514 34.928 50.138 1.00 41.44 180 LEU C O 1
ATOM 6139 N N . LEU C 2 179 ? -14.869 34.765 51.682 1.00 42.21 181 LEU C N 1
ATOM 6140 C CA . LEU C 2 179 ? -15.643 35.385 52.764 1.00 43.43 181 LEU C CA 1
ATOM 6141 C C . LEU C 2 179 ? -15.916 36.873 52.529 1.00 44.49 181 LEU C C 1
ATOM 6142 O O . LEU C 2 179 ? -16.860 37.433 53.095 1.00 44.76 181 LEU C O 1
ATOM 6147 N N . ASN C 2 180 ? -15.069 37.505 51.718 1.00 45.52 182 ASN C N 1
ATOM 6148 C CA . ASN C 2 180 ? -15.217 38.911 51.351 1.00 46.63 182 ASN C CA 1
ATOM 6149 C C . ASN C 2 180 ? -15.995 39.102 50.046 1.00 47.29 182 ASN C C 1
ATOM 6150 O O . ASN C 2 180 ? -16.072 40.212 49.516 1.00 47.54 182 ASN C O 1
ATOM 6155 N N . GLY C 2 181 ? -16.572 38.013 49.542 1.00 48.17 183 GLY C N 1
ATOM 6156 C CA . GLY C 2 181 ? -17.427 38.049 48.351 1.00 49.37 183 GLY C CA 1
ATOM 6157 C C . GLY C 2 181 ? -16.702 37.992 47.015 1.00 50.28 183 GLY C C 1
ATOM 6158 O O . GLY C 2 181 ? -17.340 38.031 45.958 1.00 50.46 183 GLY C O 1
ATOM 6159 N N . TYR C 2 182 ? -15.374 37.900 47.064 1.00 50.94 184 TYR C N 1
ATOM 6160 C CA . TYR C 2 182 ? -14.538 37.816 45.866 1.00 51.70 184 TYR C CA 1
ATOM 6161 C C . TYR C 2 182 ? -14.285 36.364 45.447 1.00 51.74 184 TYR C C 1
ATOM 6162 O O . TYR C 2 182 ? -14.188 35.480 46.306 1.00 51.77 184 TYR C O 1
ATOM 6171 N N . PRO C 2 183 ? -14.188 36.106 44.126 1.00 51.76 185 PRO C N 1
ATOM 6172 C CA . PRO C 2 183 ? -13.768 34.775 43.683 1.00 51.63 185 PRO C CA 1
ATOM 6173 C C . PRO C 2 183 ? -12.284 34.520 43.970 1.00 51.29 185 PRO C C 1
ATOM 6174 O O . PRO C 2 183 ? -11.496 35.470 44.092 1.00 51.56 185 PRO C O 1
ATOM 6178 N N . ALA C 2 184 ? -11.915 33.248 44.068 1.00 50.57 186 ALA C N 1
ATOM 6179 C CA . ALA C 2 184 ? -10.535 32.867 44.350 1.00 49.94 186 ALA C CA 1
ATOM 6180 C C . ALA C 2 184 ? -9.948 31.954 43.267 1.00 49.25 186 ALA C C 1
ATOM 6181 O O . ALA C 2 184 ? -10.668 31.188 42.622 1.00 49.11 186 ALA C O 1
ATOM 6183 N N . GLU C 2 185 ? -8.638 32.066 43.069 1.00 48.45 187 GLU C N 1
ATOM 6184 C CA . GLU C 2 185 ? -7.912 31.237 42.117 1.00 47.74 187 GLU C CA 1
ATOM 6185 C C . GLU C 2 185 ? -7.601 29.864 42.721 1.00 46.20 187 GLU C C 1
ATOM 6186 O O . GLU C 2 185 ? -7.365 29.751 43.916 1.00 45.48 187 GLU C O 1
ATOM 6192 N N . THR C 2 186 ? -7.609 28.830 41.886 1.00 44.91 188 THR C N 1
ATOM 6193 C CA . THR C 2 186 ? -7.040 27.539 42.266 1.00 43.99 188 THR C CA 1
ATOM 6194 C C . THR C 2 186 ? -5.747 27.328 41.482 1.00 42.84 188 THR C C 1
ATOM 6195 O O . THR C 2 186 ? -5.738 27.366 40.252 1.00 42.77 188 THR C O 1
ATOM 6199 N N . ASN C 2 187 ? -4.657 27.117 42.206 1.00 41.39 189 ASN C N 1
ATOM 6200 C CA . ASN C 2 187 ? -3.367 26.917 41.585 1.00 39.83 189 ASN C CA 1
ATOM 6201 C C . ASN C 2 187 ? -2.702 25.638 42.089 1.00 38.31 189 ASN C C 1
ATOM 6202 O O . ASN C 2 187 ? -2.480 24.703 41.309 1.00 37.77 189 ASN C O 1
ATOM 6207 N N . THR C 2 188 ? -2.425 25.582 43.391 1.00 36.25 190 THR C N 1
ATOM 6208 C CA . THR C 2 188 ? -1.733 24.441 43.992 1.00 34.97 190 THR C CA 1
ATOM 6209 C C . THR C 2 188 ? -2.571 23.158 43.974 1.00 33.86 190 THR C C 1
ATOM 6210 O O . THR C 2 188 ? -2.032 22.077 43.751 1.00 33.75 190 THR C O 1
ATOM 6214 N N . PHE C 2 189 ? -3.882 23.283 44.197 1.00 32.32 191 PHE C N 1
ATOM 6215 C CA . PHE C 2 189 ? -4.780 22.122 44.228 1.00 30.99 191 PHE C CA 1
ATOM 6216 C C . PHE C 2 189 ? -5.681 22.082 42.994 1.00 30.69 191 PHE C C 1
ATOM 6217 O O . PHE C 2 189 ? -5.833 23.092 42.311 1.00 31.19 191 PHE C O 1
ATOM 6225 N N . SER C 2 190 ? -6.250 20.912 42.704 1.00 30.48 192 SER C N 1
ATOM 6226 C CA . SER C 2 190 ? -7.013 20.681 41.462 1.00 30.33 192 SER C CA 1
ATOM 6227 C C . SER C 2 190 ? -8.420 21.280 41.470 1.00 29.82 192 SER C C 1
ATOM 6228 O O . SER C 2 190 ? -8.991 21.537 40.411 1.00 30.30 192 SER C O 1
ATOM 6231 N N . GLN C 2 191 ? -8.973 21.487 42.663 1.00 29.08 193 GLN C N 1
ATOM 6232 C CA . GLN C 2 191 ? -10.271 22.153 42.860 1.00 28.10 193 GLN C CA 1
ATOM 6233 C C . GLN C 2 191 ? -10.116 23.153 44.004 1.00 27.30 193 GLN C C 1
ATOM 6234 O O . GLN C 2 191 ? -9.069 23.186 44.651 1.00 27.44 193 GLN C O 1
ATOM 6240 N N . GLN C 2 192 ? -11.162 23.934 44.284 1.00 25.67 194 GLN C N 1
ATOM 6241 C CA . GLN C 2 192 ? -11.176 24.789 45.477 1.00 24.71 194 GLN C CA 1
ATOM 6242 C C . GLN C 2 192 ? -10.901 23.950 46.728 1.00 23.36 194 GLN C C 1
ATOM 6243 O O . GLN C 2 192 ? -11.503 22.890 46.906 1.00 23.53 194 GLN C O 1
ATOM 6249 N N . ILE C 2 193 ? -9.991 24.421 47.575 1.00 22.16 195 ILE C N 1
ATOM 6250 C CA . ILE C 2 193 ? -9.754 23.782 48.868 1.00 21.32 195 ILE C CA 1
ATOM 6251 C C . ILE C 2 193 ? -10.473 24.440 50.051 1.00 20.68 195 ILE C C 1
ATOM 6252 O O . ILE C 2 193 ? -10.883 23.748 50.963 1.00 19.61 195 ILE C O 1
ATOM 6257 N N . ALA C 2 194 ? -10.627 25.766 50.027 1.00 20.56 196 ALA C N 1
ATOM 6258 C CA . ALA C 2 194 ? -11.366 26.471 51.080 1.00 20.48 196 ALA C CA 1
ATOM 6259 C C . ALA C 2 194 ? -12.754 25.847 51.212 1.00 19.68 196 ALA C C 1
ATOM 6260 O O . ALA C 2 194 ? -13.423 25.609 50.213 1.00 20.18 196 ALA C O 1
ATOM 6262 N N . PHE C 2 195 ? -13.158 25.551 52.441 1.00 19.94 197 PHE C N 1
ATOM 6263 C CA . PHE C 2 195 ? -14.475 24.951 52.729 1.00 19.58 197 PHE C CA 1
ATOM 6264 C C . PHE C 2 195 ? -14.807 23.711 51.892 1.00 19.72 197 PHE C C 1
ATOM 6265 O O . PHE C 2 195 ? -15.973 23.475 51.573 1.00 19.15 197 PHE C O 1
ATOM 6273 N N . ASN C 2 196 ? -13.793 22.921 51.528 1.00 19.40 198 ASN C N 1
ATOM 6274 C CA . ASN C 2 196 ? -14.019 21.760 50.652 1.00 19.15 198 ASN C CA 1
ATOM 6275 C C . ASN C 2 196 ? -13.094 20.593 51.024 1.00 19.05 198 ASN C C 1
ATOM 6276 O O . ASN C 2 196 ? -12.095 20.789 51.695 1.00 19.35 198 ASN C O 1
ATOM 6281 N N . CYS C 2 197 ? -13.443 19.380 50.608 1.00 18.80 199 CYS C N 1
ATOM 6282 C CA . CYS C 2 197 ? -12.545 18.233 50.756 1.00 18.29 199 CYS C CA 1
ATOM 6283 C C . CYS C 2 197 ? -12.286 17.677 49.377 1.00 18.07 199 CYS C C 1
ATOM 6284 O O . CYS C 2 197 ? -13.207 17.577 48.556 1.00 19.02 199 CYS C O 1
ATOM 6287 N N . ILE C 2 198 ? -11.031 17.333 49.107 1.00 18.24 200 ILE C N 1
ATOM 6288 C CA . ILE C 2 198 ? -10.667 16.812 47.786 1.00 18.03 200 ILE C CA 1
ATOM 6289 C C . ILE C 2 198 ? -10.053 15.420 47.950 1.00 17.37 200 ILE C C 1
ATOM 6290 O O . ILE C 2 198 ? -8.970 15.307 48.492 1.00 17.42 200 ILE C O 1
ATOM 6295 N N . PRO C 2 199 ? -10.750 14.365 47.476 1.00 17.77 201 PRO C N 1
ATOM 6296 C CA . PRO C 2 199 ? -10.297 12.978 47.608 1.00 17.91 201 PRO C CA 1
ATOM 6297 C C . PRO C 2 199 ? -9.237 12.626 46.560 1.00 18.17 201 PRO C C 1
ATOM 6298 O O . PRO C 2 199 ? -9.357 11.619 45.854 1.00 18.20 201 PRO C O 1
ATOM 6302 N N . GLN C 2 200 ? -8.212 13.462 46.460 1.00 18.68 202 GLN C N 1
ATOM 6303 C CA . GLN C 2 200 ? -7.135 13.240 45.506 1.00 20.21 202 GLN C CA 1
ATOM 6304 C C . GLN C 2 200 ? -5.916 13.983 45.993 1.00 19.84 202 GLN C C 1
ATOM 6305 O O . GLN C 2 200 ? -5.951 15.202 46.146 1.00 18.97 202 GLN C O 1
ATOM 6311 N N . ILE C 2 201 ? -4.863 13.230 46.289 1.00 19.82 203 ILE C N 1
ATOM 6312 C CA . ILE C 2 201 ? -3.560 13.797 46.598 1.00 20.60 203 ILE C CA 1
ATOM 6313 C C . ILE C 2 201 ? -2.560 13.127 45.652 1.00 21.27 203 ILE C C 1
ATOM 6314 O O . ILE C 2 201 ? -2.485 11.900 45.599 1.00 20.21 203 ILE C O 1
ATOM 6319 N N . ASP C 2 202 ? -1.828 13.937 44.887 1.00 22.38 204 ASP C N 1
ATOM 6320 C CA . ASP C 2 202 ? -0.911 13.436 43.844 1.00 23.54 204 ASP C CA 1
ATOM 6321 C C . ASP C 2 202 ? -1.663 12.778 42.665 1.00 24.06 204 ASP C C 1
ATOM 6322 O O . ASP C 2 202 ? -2.902 12.732 42.643 1.00 23.97 204 ASP C O 1
ATOM 6327 N N . GLN C 2 203 ? -0.908 12.236 41.707 1.00 24.59 205 GLN C N 1
ATOM 6328 C CA . GLN C 2 203 ? -1.446 11.726 40.446 1.00 25.65 205 GLN C CA 1
ATOM 6329 C C . GLN C 2 203 ? -2.190 10.403 40.591 1.00 24.77 205 GLN C C 1
ATOM 6330 O O . GLN C 2 203 ? -1.878 9.603 41.474 1.00 23.53 205 GLN C O 1
ATOM 6336 N N . PHE C 2 204 ? -3.152 10.165 39.701 1.00 24.69 206 PHE C N 1
ATOM 6337 C CA . PHE C 2 204 ? -3.838 8.874 39.634 1.00 25.23 206 PHE C CA 1
ATOM 6338 C C . PHE C 2 204 ? -2.959 7.804 38.999 1.00 25.91 206 PHE C C 1
ATOM 6339 O O . PHE C 2 204 ? -2.224 8.080 38.055 1.00 25.62 206 PHE C O 1
ATOM 6347 N N . MET C 2 205 ? -3.043 6.587 39.525 1.00 26.79 207 MET C N 1
ATOM 6348 C CA . MET C 2 205 ? -2.331 5.440 38.969 1.00 27.89 207 MET C CA 1
ATOM 6349 C C . MET C 2 205 ? -3.297 4.623 38.136 1.00 27.89 207 MET C C 1
ATOM 6350 O O . MET C 2 205 ? -4.510 4.846 38.188 1.00 27.50 207 MET C O 1
ATOM 6355 N N . ASP C 2 206 ? -2.767 3.643 37.405 1.00 28.01 208 ASP C N 1
ATOM 6356 C CA . ASP C 2 206 ? -3.605 2.821 36.534 1.00 28.36 208 ASP C CA 1
ATOM 6357 C C . ASP C 2 206 ? -4.656 2.014 37.299 1.00 27.10 208 ASP C C 1
ATOM 6358 O O . ASP C 2 206 ? -5.705 1.720 36.746 1.00 27.33 208 ASP C O 1
ATOM 6363 N N . ASN C 2 207 ? -4.391 1.682 38.568 1.00 25.53 209 ASN C N 1
ATOM 6364 C CA . ASN C 2 207 ? -5.376 0.955 39.388 1.00 24.02 209 ASN C CA 1
ATOM 6365 C C . ASN C 2 207 ? -6.491 1.833 40.006 1.00 22.75 209 ASN C C 1
ATOM 6366 O O . ASN C 2 207 ? -7.324 1.347 40.775 1.00 22.34 209 ASN C O 1
ATOM 6371 N N . GLY C 2 208 ? -6.506 3.121 39.665 1.00 21.89 210 GLY C N 1
ATOM 6372 C CA . GLY C 2 208 ? -7.485 4.064 40.232 1.00 21.06 210 GLY C CA 1
ATOM 6373 C C . GLY C 2 208 ? -7.145 4.662 41.596 1.00 20.77 210 GLY C C 1
ATOM 6374 O O . GLY C 2 208 ? -7.785 5.620 42.041 1.00 20.52 210 GLY C O 1
ATOM 6375 N N . TYR C 2 209 ? -6.159 4.101 42.284 1.00 19.89 211 TYR C N 1
ATOM 6376 C CA . TYR C 2 209 ? -5.626 4.764 43.487 1.00 19.67 211 TYR C CA 1
ATOM 6377 C C . TYR C 2 209 ? -4.681 5.888 43.075 1.00 19.43 211 TYR C C 1
ATOM 6378 O O . TYR C 2 209 ? -4.160 5.882 41.958 1.00 19.28 211 TYR C O 1
ATOM 6387 N N . THR C 2 210 ? -4.453 6.838 43.978 1.00 19.18 212 THR C N 1
ATOM 6388 C CA . THR C 2 210 ? -3.488 7.907 43.729 1.00 19.23 212 THR C CA 1
ATOM 6389 C C . THR C 2 210 ? -2.114 7.495 44.223 1.00 19.68 212 THR C C 1
ATOM 6390 O O . THR C 2 210 ? -1.972 6.494 44.944 1.00 19.21 212 THR C O 1
ATOM 6394 N N . LYS C 2 211 ? -1.101 8.277 43.852 1.00 20.28 213 LYS C N 1
ATOM 6395 C CA . LYS C 2 211 ? 0.263 8.012 44.296 1.00 21.74 213 LYS C CA 1
ATOM 6396 C C . LYS C 2 211 ? 0.395 8.082 45.811 1.00 20.29 213 LYS C C 1
ATOM 6397 O O . LYS C 2 211 ? 1.107 7.287 46.387 1.00 21.06 213 LYS C O 1
ATOM 6403 N N . GLU C 2 212 ? -0.296 9.030 46.450 1.00 19.86 214 GLU C N 1
ATOM 6404 C CA . GLU C 2 212 ? -0.259 9.156 47.910 1.00 19.21 214 GLU C CA 1
ATOM 6405 C C . GLU C 2 212 ? -0.776 7.872 48.573 1.00 18.58 214 GLU C C 1
ATOM 6406 O O . GLU C 2 212 ? -0.176 7.362 49.531 1.00 17.65 214 GLU C O 1
ATOM 6412 N N . GLU C 2 213 ? -1.894 7.362 48.055 1.00 17.99 215 GLU C N 1
ATOM 6413 C CA . GLU C 2 213 ? -2.503 6.127 48.565 1.00 17.34 215 GLU C CA 1
ATOM 6414 C C . GLU C 2 213 ? -1.545 4.939 48.362 1.00 17.76 215 GLU C C 1
ATOM 6415 O O . GLU C 2 213 ? -1.335 4.129 49.263 1.00 17.88 215 GLU C O 1
ATOM 6421 N N . MET C 2 214 ? -0.963 4.839 47.175 1.00 18.17 216 MET C N 1
ATOM 6422 C CA . MET C 2 214 ? -0.026 3.753 46.896 1.00 19.37 216 MET C CA 1
ATOM 6423 C C . MET C 2 214 ? 1.275 3.834 47.729 1.00 19.68 216 MET C C 1
ATOM 6424 O O . MET C 2 214 ? 1.849 2.800 48.094 1.00 20.41 216 MET C O 1
ATOM 6429 N N . LYS C 2 215 ? 1.721 5.047 48.051 1.00 19.76 217 LYS C N 1
ATOM 6430 C CA . LYS C 2 215 ? 2.829 5.227 48.992 1.00 20.18 217 LYS C CA 1
ATOM 6431 C C . LYS C 2 215 ? 2.492 4.594 50.337 1.00 19.44 217 LYS C C 1
ATOM 6432 O O . LYS C 2 215 ? 3.303 3.864 50.902 1.00 19.07 217 LYS C O 1
ATOM 6438 N N . MET C 2 216 ? 1.284 4.843 50.838 1.00 18.56 218 MET C N 1
ATOM 6439 C CA . MET C 2 216 ? 0.879 4.242 52.116 1.00 18.37 218 MET C CA 1
ATOM 6440 C C . MET C 2 216 ? 0.890 2.716 52.039 1.00 18.38 218 MET C C 1
ATOM 6441 O O . MET C 2 216 ? 1.222 2.054 53.026 1.00 18.34 218 MET C O 1
ATOM 6446 N N . VAL C 2 217 ? 0.548 2.162 50.870 1.00 17.79 219 VAL C N 1
ATOM 6447 C CA . VAL C 2 217 ? 0.601 0.708 50.673 1.00 17.52 219 VAL C CA 1
ATOM 6448 C C . VAL C 2 217 ? 2.062 0.242 50.644 1.00 18.25 219 VAL C C 1
ATOM 6449 O O . VAL C 2 217 ? 2.498 -0.524 51.519 1.00 17.90 219 VAL C O 1
ATOM 6453 N N . TRP C 2 218 ? 2.822 0.741 49.673 1.00 18.75 220 TRP C N 1
ATOM 6454 C CA . TRP C 2 218 ? 4.170 0.228 49.429 1.00 20.21 220 TRP C CA 1
ATOM 6455 C C . TRP C 2 218 ? 5.190 0.587 50.510 1.00 19.30 220 TRP C C 1
ATOM 6456 O O . TRP C 2 218 ? 6.028 -0.242 50.880 1.00 18.89 220 TRP C O 1
ATOM 6467 N N . GLU C 2 219 ? 5.090 1.794 51.056 1.00 17.87 221 GLU C N 1
ATOM 6468 C CA . GLU C 2 219 ? 5.978 2.180 52.158 1.00 17.09 221 GLU C CA 1
ATOM 6469 C C . GLU C 2 219 ? 5.711 1.393 53.459 1.00 17.23 221 GLU C C 1
ATOM 6470 O O . GLU C 2 219 ? 6.645 0.961 54.126 1.00 17.41 221 GLU C O 1
ATOM 6476 N N . THR C 2 220 ? 4.445 1.168 53.796 1.00 17.11 222 THR C N 1
ATOM 6477 C CA . THR C 2 220 ? 4.102 0.319 54.941 1.00 17.66 222 THR C CA 1
ATOM 6478 C C . THR C 2 220 ? 4.705 -1.074 54.805 1.00 17.68 222 THR C C 1
ATOM 6479 O O . THR C 2 220 ? 5.324 -1.589 55.743 1.00 17.96 222 THR C O 1
ATOM 6483 N N . GLN C 2 221 ? 4.505 -1.691 53.648 1.00 17.84 223 GLN C N 1
ATOM 6484 C CA . GLN C 2 221 ? 5.037 -3.035 53.405 1.00 19.15 223 GLN C CA 1
ATOM 6485 C C . GLN C 2 221 ? 6.559 -3.095 53.478 1.00 19.38 223 GLN C C 1
ATOM 6486 O O . GLN C 2 221 ? 7.119 -4.051 54.048 1.00 19.45 223 GLN C O 1
ATOM 6492 N N . LYS C 2 222 ? 7.233 -2.074 52.943 1.00 19.28 224 LYS C N 1
ATOM 6493 C CA . LYS C 2 222 ? 8.695 -1.994 53.068 1.00 19.16 224 LYS C CA 1
ATOM 6494 C C . LYS C 2 222 ? 9.152 -1.780 54.520 1.00 18.92 224 LYS C C 1
ATOM 6495 O O . LYS C 2 222 ? 10.057 -2.461 54.981 1.00 18.91 224 LYS C O 1
ATOM 6501 N N . ILE C 2 223 ? 8.530 -0.841 55.234 1.00 18.90 225 ILE C N 1
ATOM 6502 C CA . ILE C 2 223 ? 8.975 -0.477 56.589 1.00 18.97 225 ILE C CA 1
ATOM 6503 C C . ILE C 2 223 ? 8.725 -1.618 57.587 1.00 20.12 225 ILE C C 1
ATOM 6504 O O . ILE C 2 223 ? 9.537 -1.855 58.487 1.00 19.38 225 ILE C O 1
ATOM 6509 N N . PHE C 2 224 ? 7.618 -2.344 57.412 1.00 21.20 226 PHE C N 1
ATOM 6510 C CA . PHE C 2 224 ? 7.368 -3.518 58.255 1.00 22.97 226 PHE C CA 1
ATOM 6511 C C . PHE C 2 224 ? 8.045 -4.779 57.701 1.00 23.78 226 PHE C C 1
ATOM 6512 O O . PHE C 2 224 ? 8.005 -5.831 58.345 1.00 24.38 226 PHE C O 1
ATOM 6520 N N . ASN C 2 225 ? 8.644 -4.680 56.510 1.00 24.26 227 ASN C N 1
ATOM 6521 C CA . ASN C 2 225 ? 9.256 -5.833 55.831 1.00 25.00 227 ASN C CA 1
ATOM 6522 C C . ASN C 2 225 ? 8.239 -6.969 55.669 1.00 25.44 227 ASN C C 1
ATOM 6523 O O . ASN C 2 225 ? 8.535 -8.140 55.967 1.00 24.66 227 ASN C O 1
ATOM 6528 N N . ASP C 2 226 ? 7.034 -6.612 55.234 1.00 25.48 228 ASP C N 1
ATOM 6529 C CA . ASP C 2 226 ? 5.908 -7.533 55.250 1.00 26.20 228 ASP C CA 1
ATOM 6530 C C . ASP C 2 226 ? 4.954 -7.257 54.084 1.00 26.71 228 ASP C C 1
ATOM 6531 O O . ASP C 2 226 ? 4.040 -6.445 54.208 1.00 26.72 228 ASP C O 1
ATOM 6536 N N . PRO C 2 227 ? 5.164 -7.939 52.942 1.00 27.17 229 PRO C N 1
ATOM 6537 C CA . PRO C 2 227 ? 4.288 -7.803 51.778 1.00 27.44 229 PRO C CA 1
ATOM 6538 C C . PRO C 2 227 ? 2.897 -8.427 51.965 1.00 27.62 229 PRO C C 1
ATOM 6539 O O . PRO C 2 227 ? 2.035 -8.272 51.094 1.00 27.93 229 PRO C O 1
ATOM 6543 N N . SER C 2 228 ? 2.679 -9.103 53.092 1.00 27.95 230 SER C N 1
ATOM 6544 C CA . SER C 2 228 ? 1.372 -9.679 53.411 1.00 28.04 230 SER C CA 1
ATOM 6545 C C . SER C 2 228 ? 0.454 -8.738 54.224 1.00 27.83 230 SER C C 1
ATOM 6546 O O . SER C 2 228 ? -0.722 -9.056 54.424 1.00 27.75 230 SER C O 1
ATOM 6549 N N . ILE C 2 229 ? 0.972 -7.592 54.684 1.00 26.90 231 ILE C N 1
ATOM 6550 C CA . ILE C 2 229 ? 0.100 -6.563 55.284 1.00 25.98 231 ILE C CA 1
ATOM 6551 C C . ILE C 2 229 ? -0.700 -5.922 54.165 1.00 25.16 231 ILE C C 1
ATOM 6552 O O . ILE C 2 229 ? -0.132 -5.284 53.268 1.00 24.46 231 ILE C O 1
ATOM 6557 N N . MET C 2 230 ? -2.019 -6.098 54.209 1.00 23.84 232 MET C N 1
ATOM 6558 C CA . MET C 2 230 ? -2.886 -5.483 53.223 1.00 23.55 232 MET C CA 1
ATOM 6559 C C . MET C 2 230 ? -3.252 -4.072 53.682 1.00 22.59 232 MET C C 1
ATOM 6560 O O . MET C 2 230 ? -3.593 -3.858 54.851 1.00 23.51 232 MET C O 1
ATOM 6565 N N . VAL C 2 231 ? -3.151 -3.111 52.771 1.00 21.19 233 VAL C N 1
ATOM 6566 C CA . VAL C 2 231 ? -3.412 -1.703 53.086 1.00 19.69 233 VAL C CA 1
ATOM 6567 C C . VAL C 2 231 ? -4.390 -1.129 52.059 1.00 18.62 233 VAL C C 1
ATOM 6568 O O . VAL C 2 231 ? -4.207 -1.305 50.863 1.00 18.59 233 VAL C O 1
ATOM 6572 N N . ASN C 2 232 ? -5.425 -0.441 52.529 1.00 18.02 234 ASN C N 1
ATOM 6573 C CA . ASN C 2 232 ? -6.469 0.061 51.638 1.00 17.73 234 ASN C CA 1
ATOM 6574 C C . ASN C 2 232 ? -6.756 1.524 51.966 1.00 17.03 234 ASN C C 1
ATOM 6575 O O . ASN C 2 232 ? -7.569 1.790 52.834 1.00 16.57 234 ASN C O 1
ATOM 6580 N N . PRO C 2 233 ? -6.051 2.467 51.313 1.00 17.09 235 PRO C N 1
ATOM 6581 C CA . PRO C 2 233 ? -6.267 3.888 51.598 1.00 16.58 235 PRO C CA 1
ATOM 6582 C C . PRO C 2 233 ? -7.187 4.688 50.673 1.00 16.36 235 PRO C C 1
ATOM 6583 O O . PRO C 2 233 ? -7.207 4.487 49.457 1.00 15.79 235 PRO C O 1
ATOM 6587 N N . THR C 2 234 ? -7.935 5.606 51.274 1.00 16.03 236 THR C N 1
ATOM 6588 C CA . THR C 2 234 ? -8.460 6.769 50.552 1.00 15.76 236 THR C CA 1
ATOM 6589 C C . THR C 2 234 ? -7.808 8.029 51.162 1.00 15.54 236 THR C C 1
ATOM 6590 O O . THR C 2 234 ? -7.941 8.284 52.357 1.00 14.72 236 THR C O 1
ATOM 6594 N N . CYS C 2 235 ? -7.068 8.786 50.358 1.00 15.07 237 CYS C N 1
ATOM 6595 C CA . CYS C 2 235 ? -6.379 9.982 50.872 1.00 15.40 237 CYS C CA 1
ATOM 6596 C C . CYS C 2 235 ? -7.094 11.263 50.428 1.00 15.40 237 CYS C C 1
ATOM 6597 O O . CYS C 2 235 ? -7.404 11.438 49.252 1.00 14.93 237 CYS C O 1
ATOM 6600 N N . VAL C 2 236 ? -7.343 12.153 51.383 1.00 15.87 238 VAL C N 1
ATOM 6601 C CA . VAL C 2 236 ? -8.223 13.312 51.157 1.00 15.89 238 VAL C CA 1
ATOM 6602 C C . VAL C 2 236 ? -7.595 14.580 51.706 1.00 16.14 238 VAL C C 1
ATOM 6603 O O . VAL C 2 236 ? -7.152 14.598 52.850 1.00 15.63 238 VAL C O 1
ATOM 6607 N N . ARG C 2 237 ? -7.572 15.637 50.883 1.00 17.17 239 ARG C N 1
ATOM 6608 C CA . ARG C 2 237 ? -7.087 16.953 51.320 1.00 17.63 239 ARG C CA 1
ATOM 6609 C C . ARG C 2 237 ? -8.236 17.710 51.965 1.00 17.93 239 ARG C C 1
ATOM 6610 O O . ARG C 2 237 ? -9.323 17.756 51.406 1.00 18.05 239 ARG C O 1
ATOM 6618 N N . VAL C 2 238 ? -7.985 18.309 53.127 1.00 18.07 240 VAL C N 1
ATOM 6619 C CA . VAL C 2 238 ? -9.016 19.028 53.887 1.00 17.69 240 VAL C CA 1
ATOM 6620 C C . VAL C 2 238 ? -8.530 20.474 54.146 1.00 18.16 240 VAL C C 1
ATOM 6621 O O . VAL C 2 238 ? -7.331 20.756 53.975 1.00 16.87 240 VAL C O 1
ATOM 6625 N N . PRO C 2 239 ? -9.455 21.403 54.499 1.00 18.25 241 PRO C N 1
ATOM 6626 C CA . PRO C 2 239 ? -9.076 22.811 54.645 1.00 18.20 241 PRO C CA 1
ATOM 6627 C C . PRO C 2 239 ? -8.491 23.120 56.019 1.00 18.10 241 PRO C C 1
ATOM 6628 O O . PRO C 2 239 ? -9.040 23.898 56.795 0.50 16.18 241 PRO C O 1
ATOM 6632 N N . VAL C 2 240 ? -7.368 22.464 56.279 1.00 17.90 242 VAL C N 1
ATOM 6633 C CA . VAL C 2 240 ? -6.626 22.570 57.515 1.00 18.81 242 VAL C CA 1
ATOM 6634 C C . VAL C 2 240 ? -5.221 23.034 57.126 1.00 19.18 242 VAL C C 1
ATOM 6635 O O . VAL C 2 240 ? -4.711 22.638 56.069 1.00 18.98 242 VAL C O 1
ATOM 6639 N N . PHE C 2 241 ? -4.612 23.879 57.962 1.00 20.08 243 PHE C N 1
ATOM 6640 C CA . PHE C 2 241 ? -3.246 24.336 57.712 1.00 20.52 243 PHE C CA 1
ATOM 6641 C C . PHE C 2 241 ? -2.218 23.295 58.087 1.00 20.75 243 PHE C C 1
ATOM 6642 O O . PHE C 2 241 ? -1.464 22.859 57.233 1.00 20.99 243 PHE C O 1
ATOM 6650 N N . TYR C 2 242 ? -2.196 22.886 59.352 1.00 21.56 244 TYR C N 1
ATOM 6651 C CA . TYR C 2 242 ? -1.144 22.012 59.842 1.00 22.15 244 TYR C CA 1
ATOM 6652 C C . TYR C 2 242 ? -1.666 20.729 60.460 1.00 21.18 244 TYR C C 1
ATOM 6653 O O . TYR C 2 242 ? -2.671 20.731 61.146 1.00 20.98 244 TYR C O 1
ATOM 6662 N N . GLY C 2 243 ? -0.943 19.641 60.222 1.00 20.22 245 GLY C N 1
ATOM 6663 C CA . GLY C 2 243 ? -1.241 18.362 60.850 1.00 18.89 245 GLY C CA 1
ATOM 6664 C C . GLY C 2 243 ? -2.063 17.477 59.936 1.00 17.94 245 GLY C C 1
ATOM 6665 O O . GLY C 2 243 ? -2.912 17.964 59.196 1.00 17.04 245 GLY C O 1
ATOM 6666 N N . HIS C 2 244 ? -1.788 16.174 59.973 1.00 17.13 246 HIS C N 1
ATOM 6667 C CA . HIS C 2 244 ? -2.604 15.205 59.252 1.00 17.05 246 HIS C CA 1
ATOM 6668 C C . HIS C 2 244 ? -3.344 14.339 60.237 1.00 16.71 246 HIS C C 1
ATOM 6669 O O . HIS C 2 244 ? -2.777 13.953 61.253 1.00 17.22 246 HIS C O 1
ATOM 6676 N N . ALA C 2 245 ? -4.604 14.034 59.928 1.00 16.01 247 ALA C N 1
ATOM 6677 C CA . ALA C 2 245 ? -5.394 13.120 60.751 1.00 15.90 247 ALA C CA 1
ATOM 6678 C C . ALA C 2 245 ? -5.764 11.902 59.939 1.00 15.52 247 ALA C C 1
ATOM 6679 O O . ALA C 2 245 ? -5.902 11.985 58.728 1.00 15.32 247 ALA C O 1
ATOM 6681 N N . GLU C 2 246 ? -5.888 10.759 60.607 1.00 15.66 248 GLU C N 1
ATOM 6682 C CA . GLU C 2 246 ? -6.169 9.507 59.916 1.00 15.83 248 GLU C CA 1
ATOM 6683 C C . GLU C 2 246 ? -7.150 8.685 60.722 1.00 15.38 248 GLU C C 1
ATOM 6684 O O . GLU C 2 246 ? -6.966 8.512 61.921 1.00 15.75 248 GLU C O 1
ATOM 6690 N N . ALA C 2 247 ? -8.176 8.173 60.055 1.00 15.30 249 ALA C N 1
ATOM 6691 C CA . ALA C 2 247 ? -9.064 7.173 60.648 1.00 15.75 249 ALA C CA 1
ATOM 6692 C C . ALA C 2 247 ? -8.545 5.809 60.227 1.00 15.79 249 ALA C C 1
ATOM 6693 O O . ALA C 2 247 ? -8.562 5.489 59.046 1.00 15.83 249 ALA C O 1
ATOM 6695 N N . VAL C 2 248 ? -8.078 5.019 61.199 1.00 15.85 250 VAL C N 1
ATOM 6696 C CA . VAL C 2 248 ? -7.383 3.768 60.920 1.00 16.54 250 VAL C CA 1
ATOM 6697 C C . VAL C 2 248 ? -8.195 2.603 61.497 1.00 17.15 250 VAL C C 1
ATOM 6698 O O . VAL C 2 248 ? -8.368 2.502 62.714 1.00 17.31 250 VAL C O 1
ATOM 6702 N N . HIS C 2 249 ? -8.715 1.754 60.615 1.00 17.57 251 HIS C N 1
ATOM 6703 C CA . HIS C 2 249 ? -9.459 0.567 61.029 1.00 18.34 251 HIS C CA 1
ATOM 6704 C C . HIS C 2 249 ? -8.602 -0.668 60.710 1.00 19.35 251 HIS C C 1
ATOM 6705 O O . HIS C 2 249 ? -8.455 -1.045 59.543 1.00 18.92 251 HIS C O 1
ATOM 6712 N N . VAL C 2 250 ? -8.036 -1.292 61.743 1.00 20.87 252 VAL C N 1
ATOM 6713 C CA . VAL C 2 250 ? -7.079 -2.390 61.542 1.00 22.10 252 VAL C CA 1
ATOM 6714 C C . VAL C 2 250 ? -7.654 -3.758 61.910 1.00 22.74 252 VAL C C 1
ATOM 6715 O O . VAL C 2 250 ? -8.493 -3.872 62.801 1.00 23.40 252 VAL C O 1
ATOM 6719 N N . GLU C 2 251 ? -7.193 -4.786 61.205 1.00 23.39 253 GLU C N 1
ATOM 6720 C CA . GLU C 2 251 ? -7.576 -6.166 61.478 1.00 23.71 253 GLU C CA 1
ATOM 6721 C C . GLU C 2 251 ? -6.319 -6.864 61.956 1.00 24.37 253 GLU C C 1
ATOM 6722 O O . GLU C 2 251 ? -5.319 -6.913 61.235 1.00 23.64 253 GLU C O 1
ATOM 6728 N N . THR C 2 252 ? -6.354 -7.353 63.192 1.00 24.69 254 THR C N 1
ATOM 6729 C CA . THR C 2 252 ? -5.187 -7.984 63.790 1.00 25.75 254 THR C CA 1
ATOM 6730 C C . THR C 2 252 ? -5.156 -9.484 63.477 1.00 26.58 254 THR C C 1
ATOM 6731 O O . THR C 2 252 ? -6.183 -10.074 63.122 1.00 26.43 254 THR C O 1
ATOM 6735 N N . ARG C 2 253 ? -3.979 -10.091 63.607 1.00 27.03 255 ARG C N 1
ATOM 6736 C CA . ARG C 2 253 ? -3.820 -11.522 63.331 1.00 28.12 255 ARG C CA 1
ATOM 6737 C C . ARG C 2 253 ? -4.310 -12.373 64.507 1.00 29.15 255 ARG C C 1
ATOM 6738 O O . ARG C 2 253 ? -4.920 -13.429 64.310 1.00 30.01 255 ARG C O 1
ATOM 6746 N N . ALA C 2 254 ? -4.063 -11.892 65.722 1.00 29.83 256 ALA C N 1
ATOM 6747 C CA . ALA C 2 254 ? -4.653 -12.471 66.929 1.00 30.36 256 ALA C CA 1
ATOM 6748 C C . ALA C 2 254 ? -5.573 -11.445 67.597 1.00 30.91 256 ALA C C 1
ATOM 6749 O O . ALA C 2 254 ? -5.387 -10.234 67.421 1.00 30.70 256 ALA C O 1
ATOM 6751 N N . PRO C 2 255 ? -6.571 -11.923 68.366 1.00 31.20 257 PRO C N 1
ATOM 6752 C CA . PRO C 2 255 ? -7.452 -11.058 69.152 1.00 31.43 257 PRO C CA 1
ATOM 6753 C C . PRO C 2 255 ? -6.721 -10.132 70.118 1.00 31.12 257 PRO C C 1
ATOM 6754 O O . PRO C 2 255 ? -5.795 -10.559 70.813 1.00 31.86 257 PRO C O 1
ATOM 6758 N N . ILE C 2 256 ? -7.144 -8.874 70.163 1.00 30.39 258 ILE C N 1
ATOM 6759 C CA . ILE C 2 256 ? -6.701 -7.947 71.199 1.00 29.76 258 ILE C CA 1
ATOM 6760 C C . ILE C 2 256 ? -7.823 -6.960 71.511 1.00 29.49 258 ILE C C 1
ATOM 6761 O O . ILE C 2 256 ? -8.551 -6.528 70.612 1.00 29.42 258 ILE C O 1
ATOM 6766 N N . ASP C 2 257 ? -7.956 -6.613 72.788 1.00 29.05 259 ASP C N 1
ATOM 6767 C CA . ASP C 2 257 ? -8.961 -5.661 73.229 1.00 28.88 259 ASP C CA 1
ATOM 6768 C C . ASP C 2 257 ? -8.428 -4.227 73.220 1.00 28.39 259 ASP C C 1
ATOM 6769 O O . ASP C 2 257 ? -7.247 -4.005 73.464 1.00 28.34 259 ASP C O 1
ATOM 6774 N N . ALA C 2 258 ? -9.316 -3.265 72.968 1.00 27.68 260 ALA C N 1
ATOM 6775 C CA . ALA C 2 258 ? -8.964 -1.849 73.015 1.00 27.91 260 ALA C CA 1
ATOM 6776 C C . ALA C 2 258 ? -8.300 -1.437 74.324 1.00 28.18 260 ALA C C 1
ATOM 6777 O O . ALA C 2 258 ? -7.397 -0.604 74.301 1.00 27.89 260 ALA C O 1
ATOM 6779 N N . GLU C 2 259 ? -8.749 -2.001 75.451 1.00 28.48 261 GLU C N 1
ATOM 6780 C CA . GLU C 2 259 ? -8.128 -1.709 76.750 1.00 29.88 261 GLU C CA 1
ATOM 6781 C C . GLU C 2 259 ? -6.630 -2.016 76.729 1.00 29.43 261 GLU C C 1
ATOM 6782 O O . GLU C 2 259 ? -5.830 -1.214 77.190 1.00 29.54 261 GLU C O 1
ATOM 6788 N N . GLN C 2 260 ? -6.279 -3.178 76.185 1.00 29.37 262 GLN C N 1
ATOM 6789 C CA . GLN C 2 260 ? -4.897 -3.602 76.029 1.00 29.46 262 GLN C CA 1
ATOM 6790 C C . GLN C 2 260 ? -4.117 -2.706 75.057 1.00 29.17 262 GLN C C 1
ATOM 6791 O O . GLN C 2 260 ? -3.009 -2.273 75.381 1.00 28.58 262 GLN C O 1
ATOM 6797 N N . VAL C 2 261 ? -4.679 -2.414 73.878 1.00 28.88 263 VAL C N 1
ATOM 6798 C CA . VAL C 2 261 ? -3.946 -1.523 72.954 1.00 28.56 263 VAL C CA 1
ATOM 6799 C C . VAL C 2 261 ? -3.702 -0.131 73.537 1.00 28.45 263 VAL C C 1
ATOM 6800 O O . VAL C 2 261 ? -2.618 0.415 73.371 1.00 28.58 263 VAL C O 1
ATOM 6804 N N . MET C 2 262 ? -4.682 0.405 74.261 1.00 28.65 264 MET C N 1
ATOM 6805 C CA . MET C 2 262 ? -4.519 1.683 74.941 1.00 29.03 264 MET C CA 1
ATOM 6806 C C . MET C 2 262 ? -3.378 1.671 75.969 1.00 29.90 264 MET C C 1
ATOM 6807 O O . MET C 2 262 ? -2.554 2.587 75.992 1.00 29.35 264 MET C O 1
ATOM 6812 N N . ASP C 2 263 ? -3.324 0.632 76.808 1.00 30.70 265 ASP C N 1
ATOM 6813 C CA . ASP C 2 263 ? -2.226 0.490 77.776 1.00 31.93 265 ASP C CA 1
ATOM 6814 C C . ASP C 2 263 ? -0.868 0.417 77.079 1.00 32.04 265 ASP C C 1
ATOM 6815 O O . ASP C 2 263 ? 0.089 1.062 77.504 1.00 32.48 265 ASP C O 1
ATOM 6820 N N . MET C 2 264 ? -0.795 -0.372 76.013 1.00 32.58 266 MET C N 1
ATOM 6821 C CA . MET C 2 264 ? 0.414 -0.454 75.197 1.00 33.63 266 MET C CA 1
ATOM 6822 C C . MET C 2 264 ? 0.803 0.897 74.597 1.00 32.60 266 MET C C 1
ATOM 6823 O O . MET C 2 264 ? 1.986 1.252 74.592 1.00 32.56 266 MET C O 1
ATOM 6828 N N . LEU C 2 265 ? -0.182 1.634 74.076 1.00 31.91 267 LEU C N 1
ATOM 6829 C CA . LEU C 2 265 ? 0.109 2.908 73.415 1.00 31.82 267 LEU C CA 1
ATOM 6830 C C . LEU C 2 265 ? 0.597 3.952 74.405 1.00 32.08 267 LEU C C 1
ATOM 6831 O O . LEU C 2 265 ? 1.500 4.718 74.102 1.00 31.55 267 LEU C O 1
ATOM 6836 N N . GLU C 2 266 ? -0.009 3.954 75.590 1.00 32.97 268 GLU C N 1
ATOM 6837 C CA . GLU C 2 266 ? 0.337 4.872 76.674 1.00 34.00 268 GLU C CA 1
ATOM 6838 C C . GLU C 2 266 ? 1.779 4.680 77.154 1.00 34.44 268 GLU C C 1
ATOM 6839 O O . GLU C 2 266 ? 2.419 5.625 77.625 1.00 34.94 268 GLU C O 1
ATOM 6845 N N . GLN C 2 267 ? 2.282 3.459 77.017 1.00 34.99 269 GLN C N 1
ATOM 6846 C CA . GLN C 2 267 ? 3.630 3.122 77.450 1.00 36.02 269 GLN C CA 1
ATOM 6847 C C . GLN C 2 267 ? 4.628 3.109 76.285 1.00 35.50 269 GLN C C 1
ATOM 6848 O O . GLN C 2 267 ? 5.753 2.628 76.434 1.00 35.41 269 GLN C O 1
ATOM 6854 N N . THR C 2 268 ? 4.213 3.630 75.128 1.00 34.87 270 THR C N 1
ATOM 6855 C CA . THR C 2 268 ? 5.087 3.714 73.960 1.00 34.41 270 THR C CA 1
ATOM 6856 C C . THR C 2 268 ? 5.653 5.126 73.836 1.00 34.48 270 THR C C 1
ATOM 6857 O O . THR C 2 268 ? 4.903 6.111 73.856 1.00 34.09 270 THR C O 1
ATOM 6861 N N . ASP C 2 269 ? 6.982 5.210 73.731 1.00 34.46 271 ASP C N 1
ATOM 6862 C CA . ASP C 2 269 ? 7.680 6.479 73.520 1.00 34.46 271 ASP C CA 1
ATOM 6863 C C . ASP C 2 269 ? 7.275 7.051 72.169 1.00 33.09 271 ASP C C 1
ATOM 6864 O O . ASP C 2 269 ? 7.235 6.329 71.168 1.00 33.28 271 ASP C O 1
ATOM 6869 N N . GLY C 2 270 ? 6.978 8.347 72.147 1.00 31.94 272 GLY C N 1
ATOM 6870 C CA . GLY C 2 270 ? 6.599 9.025 70.907 1.00 29.86 272 GLY C CA 1
ATOM 6871 C C . GLY C 2 270 ? 5.113 8.985 70.583 1.00 28.76 272 GLY C C 1
ATOM 6872 O O . GLY C 2 270 ? 4.698 9.444 69.509 1.00 28.45 272 GLY C O 1
ATOM 6873 N N . ILE C 2 271 ? 4.315 8.426 71.497 1.00 27.03 273 ILE C N 1
ATOM 6874 C CA . ILE C 2 271 ? 2.862 8.417 71.349 1.00 25.68 273 ILE C CA 1
ATOM 6875 C C . ILE C 2 271 ? 2.228 9.089 72.563 1.00 25.54 273 ILE C C 1
ATOM 6876 O O . ILE C 2 271 ? 2.603 8.805 73.699 1.00 24.45 273 ILE C O 1
ATOM 6881 N N . GLU C 2 272 ? 1.291 9.998 72.307 1.00 24.84 274 GLU C N 1
ATOM 6882 C CA . GLU C 2 272 ? 0.451 10.542 73.363 1.00 25.18 274 GLU C CA 1
ATOM 6883 C C . GLU C 2 272 ? -0.952 9.970 73.156 1.00 24.68 274 GLU C C 1
ATOM 6884 O O . GLU C 2 272 ? -1.562 10.176 72.097 1.00 23.49 274 GLU C O 1
ATOM 6890 N N . LEU C 2 273 ? -1.448 9.236 74.149 1.00 24.43 275 LEU C N 1
ATOM 6891 C CA . LEU C 2 273 ? -2.767 8.609 74.044 1.00 25.03 275 LEU C CA 1
ATOM 6892 C C . LEU C 2 273 ? -3.862 9.425 74.721 1.00 25.25 275 LEU C C 1
ATOM 6893 O O . LEU C 2 273 ? -3.737 9.786 75.893 1.00 25.26 275 LEU C O 1
ATOM 6898 N N . PHE C 2 274 ? -4.928 9.705 73.970 1.00 25.38 276 PHE C N 1
ATOM 6899 C CA . PHE C 2 274 ? -6.115 10.379 74.487 1.00 25.44 276 PHE C CA 1
ATOM 6900 C C . PHE C 2 274 ? -7.186 9.324 74.769 1.00 26.20 276 PHE C C 1
ATOM 6901 O O . PHE C 2 274 ? -7.524 8.519 73.899 1.00 25.78 276 PHE C O 1
ATOM 6909 N N . ARG C 2 275 ? -7.712 9.329 75.988 1.00 27.24 277 ARG C N 1
ATOM 6910 C CA . ARG C 2 275 ? -8.697 8.333 76.418 1.00 28.49 277 ARG C CA 1
ATOM 6911 C C . ARG C 2 275 ? -10.084 8.931 76.581 1.00 28.86 277 ARG C C 1
ATOM 6912 O O . ARG C 2 275 ? -10.242 10.148 76.681 1.00 28.82 277 ARG C O 1
ATOM 6920 N N . GLY C 2 276 ? -11.088 8.061 76.635 1.00 29.65 278 GLY C N 1
ATOM 6921 C CA . GLY C 2 276 ? -12.461 8.479 76.928 1.00 29.81 278 GLY C CA 1
ATOM 6922 C C . GLY C 2 276 ? -13.031 9.383 75.860 1.00 30.07 278 GLY C C 1
ATOM 6923 O O . GLY C 2 276 ? -12.824 9.143 74.669 1.00 30.46 278 GLY C O 1
ATOM 6924 N N . ALA C 2 277 ? -13.723 10.437 76.295 1.00 29.87 279 ALA C N 1
ATOM 6925 C CA . ALA C 2 277 ? -14.327 11.423 75.396 1.00 29.80 279 ALA C CA 1
ATOM 6926 C C . ALA C 2 277 ? -13.322 12.463 74.876 1.00 29.81 279 ALA C C 1
ATOM 6927 O O . ALA C 2 277 ? -13.685 13.367 74.121 1.00 29.87 279 ALA C O 1
ATOM 6929 N N . ASP C 2 278 ? -12.060 12.340 75.269 1.00 29.46 280 ASP C N 1
ATOM 6930 C CA . ASP C 2 278 ? -11.032 13.218 74.702 1.00 28.72 280 ASP C CA 1
ATOM 6931 C C . ASP C 2 278 ? -10.277 12.573 73.533 1.00 27.43 280 ASP C C 1
ATOM 6932 O O . ASP C 2 278 ? -10.027 11.360 73.519 1.00 27.05 280 ASP C O 1
ATOM 6937 N N . PHE C 2 279 ? -9.925 13.410 72.561 1.00 25.50 281 PHE C N 1
ATOM 6938 C CA . PHE C 2 279 ? -9.234 12.969 71.356 1.00 23.97 281 PHE C CA 1
ATOM 6939 C C . PHE C 2 279 ? -8.425 14.142 70.813 1.00 22.85 281 PHE C C 1
ATOM 6940 O O . PHE C 2 279 ? -8.790 15.301 71.054 1.00 22.44 281 PHE C O 1
ATOM 6948 N N . PRO C 2 280 ? -7.323 13.855 70.084 1.00 21.90 282 PRO C N 1
ATOM 6949 C CA . PRO C 2 280 ? -6.573 14.950 69.481 1.00 20.98 282 PRO C CA 1
ATOM 6950 C C . PRO C 2 280 ? -7.197 15.462 68.187 1.00 20.61 282 PRO C C 1
ATOM 6951 O O . PRO C 2 280 ? -7.785 14.691 67.415 1.00 20.43 282 PRO C O 1
ATOM 6955 N N . THR C 2 281 ? -7.069 16.766 67.958 1.00 19.36 283 THR C N 1
ATOM 6956 C CA . THR C 2 281 ? -7.347 17.322 66.654 1.00 19.24 283 THR C CA 1
ATOM 6957 C C . THR C 2 281 ? -6.121 18.067 66.127 1.00 19.21 283 THR C C 1
ATOM 6958 O O . THR C 2 281 ? -5.211 18.405 66.883 1.00 18.93 283 THR C O 1
ATOM 6962 N N . GLN C 2 282 ? -6.142 18.330 64.829 1.00 19.58 284 GLN C N 1
ATOM 6963 C CA . GLN C 2 282 ? -5.081 19.042 64.124 1.00 20.30 284 GLN C CA 1
ATOM 6964 C C . GLN C 2 282 ? -4.790 20.426 64.760 1.00 21.57 284 GLN C C 1
ATOM 6965 O O . GLN C 2 282 ? -3.640 20.712 65.139 1.00 21.34 284 GLN C O 1
ATOM 6971 N N . VAL C 2 283 ? -5.829 21.251 64.903 1.00 22.26 285 VAL C N 1
ATOM 6972 C CA . VAL C 2 283 ? -5.694 22.610 65.454 1.00 23.61 285 VAL C CA 1
ATOM 6973 C C . VAL C 2 283 ? -5.386 22.612 66.949 1.00 24.34 285 VAL C C 1
ATOM 6974 O O . VAL C 2 283 ? -4.425 23.239 67.375 1.00 25.43 285 VAL C O 1
ATOM 6978 N N . ARG C 2 284 ? -6.185 21.909 67.748 1.00 24.97 286 ARG C N 1
ATOM 6979 C CA . ARG C 2 284 ? -6.010 21.973 69.201 1.00 25.74 286 ARG C CA 1
ATOM 6980 C C . ARG C 2 284 ? -4.712 21.337 69.701 1.00 25.22 286 ARG C C 1
ATOM 6981 O O . ARG C 2 284 ? -4.095 21.851 70.648 1.00 25.34 286 ARG C O 1
ATOM 6989 N N . ASP C 2 285 ? -4.291 20.241 69.070 1.00 24.20 287 ASP C N 1
ATOM 6990 C CA . ASP C 2 285 ? -3.289 19.367 69.677 1.00 24.62 287 ASP C CA 1
ATOM 6991 C C . ASP C 2 285 ? -2.014 19.095 68.871 1.00 25.07 287 ASP C C 1
ATOM 6992 O O . ASP C 2 285 ? -0.925 19.040 69.436 1.00 24.94 287 ASP C O 1
ATOM 6997 N N . ALA C 2 286 ? -2.144 18.902 67.568 1.00 25.45 288 ALA C N 1
ATOM 6998 C CA . ALA C 2 286 ? -1.044 18.323 66.799 1.00 25.54 288 ALA C CA 1
ATOM 6999 C C . ALA C 2 286 ? -0.087 19.360 66.233 1.00 25.24 288 ALA C C 1
ATOM 7000 O O . ALA C 2 286 ? 1.112 19.122 66.170 1.00 24.83 288 ALA C O 1
ATOM 7002 N N . GLY C 2 287 ? -0.616 20.511 65.836 1.00 25.93 289 GLY C N 1
ATOM 7003 C CA . GLY C 2 287 ? 0.200 21.577 65.270 1.00 26.21 289 GLY C CA 1
ATOM 7004 C C . GLY C 2 287 ? 1.341 21.968 66.184 1.00 26.32 289 GLY C C 1
ATOM 7005 O O . GLY C 2 287 ? 1.121 22.363 67.322 1.00 26.98 289 GLY C O 1
ATOM 7006 N N . GLY C 2 288 ? 2.569 21.825 65.690 1.00 26.34 290 GLY C N 1
ATOM 7007 C CA . GLY C 2 288 ? 3.755 22.195 66.446 1.00 25.21 290 GLY C CA 1
ATOM 7008 C C . GLY C 2 288 ? 4.382 21.109 67.299 1.00 24.69 290 GLY C C 1
ATOM 7009 O O . GLY C 2 288 ? 5.383 21.357 67.959 1.00 24.51 290 GLY C O 1
ATOM 7010 N N . LYS C 2 289 ? 3.797 19.912 67.303 1.00 23.64 291 LYS C N 1
ATOM 7011 C CA . LYS C 2 289 ? 4.301 18.804 68.123 1.00 22.92 291 LYS C CA 1
ATOM 7012 C C . LYS C 2 289 ? 5.213 17.897 67.319 1.00 22.60 291 LYS C C 1
ATOM 7013 O O . LYS C 2 289 ? 5.038 17.752 66.104 1.00 22.72 291 LYS C O 1
ATOM 7019 N N . ASP C 2 290 ? 6.135 17.241 68.013 1.00 22.02 292 ASP C N 1
ATOM 7020 C CA . ASP C 2 290 ? 7.091 16.344 67.383 1.00 22.16 292 ASP C CA 1
ATOM 7021 C C . ASP C 2 290 ? 6.723 14.867 67.478 1.00 21.67 292 ASP C C 1
ATOM 7022 O O . ASP C 2 290 ? 7.443 14.032 66.932 1.00 21.75 292 ASP C O 1
ATOM 7027 N N . HIS C 2 291 ? 5.643 14.541 68.191 1.00 21.44 293 HIS C N 1
ATOM 7028 C CA . HIS C 2 291 ? 5.242 13.139 68.404 1.00 21.11 293 HIS C CA 1
ATOM 7029 C C . HIS C 2 291 ? 3.913 12.782 67.706 1.00 20.71 293 HIS C C 1
ATOM 7030 O O . HIS C 2 291 ? 3.347 13.600 66.978 1.00 20.15 293 HIS C O 1
ATOM 7037 N N . VAL C 2 292 ? 3.433 11.556 67.930 1.00 20.90 294 VAL C N 1
ATOM 7038 C CA . VAL C 2 292 ? 2.186 11.065 67.315 1.00 20.33 294 VAL C CA 1
ATOM 7039 C C . VAL C 2 292 ? 1.074 11.007 68.366 1.00 20.35 294 VAL C C 1
ATOM 7040 O O . VAL C 2 292 ? 1.306 10.571 69.486 1.00 20.78 294 VAL C O 1
ATOM 7044 N N . LEU C 2 293 ? -0.117 11.465 67.993 1.00 19.60 295 LEU C N 1
ATOM 7045 C CA . LEU C 2 293 ? -1.230 11.603 68.916 1.00 19.90 295 LEU C CA 1
ATOM 7046 C C . LEU C 2 293 ? -2.346 10.661 68.498 1.00 19.89 295 LEU C C 1
ATOM 7047 O O . LEU C 2 293 ? -2.761 10.647 67.322 1.00 19.19 295 LEU C O 1
ATOM 7052 N N . VAL C 2 294 ? -2.816 9.855 69.442 1.00 19.78 296 VAL C N 1
ATOM 7053 C CA . VAL C 2 294 ? -3.908 8.921 69.133 1.00 20.64 296 VAL C CA 1
ATOM 7054 C C . VAL C 2 294 ? -5.103 8.980 70.085 1.00 20.32 296 VAL C C 1
ATOM 7055 O O . VAL C 2 294 ? -4.945 9.167 71.290 1.00 20.50 296 VAL C O 1
ATOM 7059 N N . GLY C 2 295 ? -6.297 8.870 69.505 1.00 20.15 297 GLY C N 1
ATOM 7060 C CA . GLY C 2 295 ? 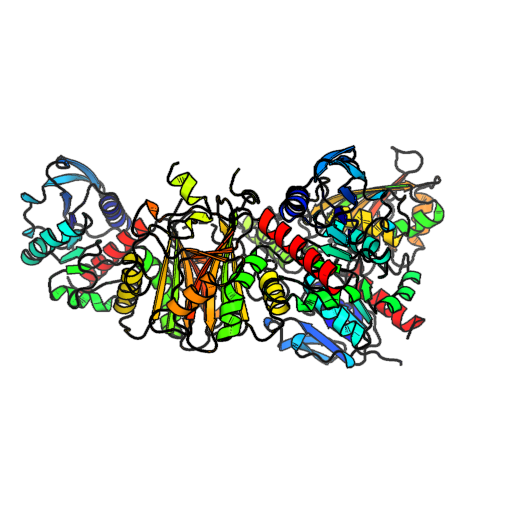-7.551 8.841 70.269 1.00 20.36 297 GLY C CA 1
ATOM 7061 C C . GLY C 2 295 ? -8.535 7.884 69.634 1.00 20.00 297 GLY C C 1
ATOM 7062 O O . GLY C 2 295 ? -8.185 7.163 68.689 1.00 19.20 297 GLY C O 1
ATOM 7063 N N . ARG C 2 296 ? -9.764 7.875 70.153 1.00 20.20 298 ARG C N 1
ATOM 7064 C CA . ARG C 2 296 ? -10.864 7.055 69.606 1.00 20.17 298 ARG C CA 1
ATOM 7065 C C . ARG C 2 296 ? -10.531 5.558 69.509 1.00 20.04 298 ARG C C 1
ATOM 7066 O O . ARG C 2 296 ? -11.088 4.853 68.667 1.00 20.24 298 ARG C O 1
ATOM 7074 N N . VAL C 2 297 ? -9.630 5.067 70.358 1.00 20.40 299 VAL C N 1
ATOM 7075 C CA . VAL C 2 297 ? -9.239 3.644 70.318 1.00 20.78 299 VAL C CA 1
ATOM 7076 C C . VAL C 2 297 ? -10.385 2.779 70.853 1.00 21.26 299 VAL C C 1
ATOM 7077 O O . VAL C 2 297 ? -10.775 2.913 72.013 1.00 21.70 299 VAL C O 1
ATOM 7081 N N . ARG C 2 298 ? -10.910 1.902 70.001 1.00 20.85 300 ARG C N 1
ATOM 7082 C CA . ARG C 2 298 ? -12.081 1.102 70.342 1.00 21.26 300 ARG C CA 1
ATOM 7083 C C . ARG C 2 298 ? -12.097 -0.193 69.555 1.00 21.80 300 ARG C C 1
ATOM 7084 O O . ARG C 2 298 ? -11.503 -0.285 68.464 1.00 20.84 300 ARG C O 1
ATOM 7092 N N . ASN C 2 299 ? -12.794 -1.186 70.107 1.00 22.33 301 ASN C N 1
ATOM 7093 C CA . ASN C 2 299 ? -12.954 -2.477 69.454 1.00 23.04 301 ASN C CA 1
ATOM 7094 C C . ASN C 2 299 ? -13.799 -2.286 68.224 1.00 23.28 301 ASN C C 1
ATOM 7095 O O . ASN C 2 299 ? -14.769 -1.532 68.248 1.00 22.92 301 ASN C O 1
ATOM 7100 N N . ASP C 2 300 ? -13.404 -2.940 67.135 1.00 23.77 302 ASP C N 1
ATOM 7101 C CA . ASP C 2 300 ? -14.185 -2.933 65.903 1.00 24.32 302 ASP C CA 1
ATOM 7102 C C . ASP C 2 300 ? -15.390 -3.861 66.095 1.00 25.35 302 ASP C C 1
ATOM 7103 O O . ASP C 2 300 ? -15.244 -5.072 66.349 1.00 25.22 302 ASP C O 1
ATOM 7108 N N . ILE C 2 301 ? -16.584 -3.286 65.993 1.00 25.34 303 ILE C N 1
ATOM 7109 C CA . ILE C 2 301 ? -17.812 -4.035 66.225 1.00 26.09 303 ILE C CA 1
ATOM 7110 C C . ILE C 2 301 ? -18.201 -4.859 64.998 1.00 26.14 303 ILE C C 1
ATOM 7111 O O . ILE C 2 301 ? -19.069 -5.732 65.077 1.00 26.41 303 ILE C O 1
ATOM 7116 N N . SER C 2 302 ? -17.547 -4.577 63.873 1.00 25.43 304 SER C N 1
ATOM 7117 C CA . SER C 2 302 ? -17.848 -5.233 62.607 1.00 25.71 304 SER C CA 1
ATOM 7118 C C . SER C 2 302 ? -16.960 -6.447 62.326 1.00 26.08 304 SER C C 1
ATOM 7119 O O . SER C 2 302 ? -17.148 -7.133 61.321 1.00 25.84 304 SER C O 1
ATOM 7122 N N . HIS C 2 303 ? -15.978 -6.684 63.187 1.00 27.26 305 HIS C N 1
ATOM 7123 C CA . HIS C 2 303 ? -14.955 -7.697 62.933 1.00 28.73 305 HIS C CA 1
ATOM 7124 C C . HIS C 2 303 ? -14.408 -8.187 64.265 1.00 29.40 305 HIS C C 1
ATOM 7125 O O . HIS C 2 303 ? -13.983 -7.389 65.101 1.00 30.48 305 HIS C O 1
ATOM 7132 N N . HIS C 2 304 ? -14.395 -9.502 64.442 1.00 30.60 306 HIS C N 1
ATOM 7133 C CA . HIS C 2 304 ? -13.984 -10.116 65.712 1.00 31.30 306 HIS C CA 1
ATOM 7134 C C . HIS C 2 304 ? -12.586 -9.702 66.195 1.00 31.38 306 HIS C C 1
ATOM 7135 O O . HIS C 2 304 ? -12.390 -9.495 67.396 1.00 32.79 306 HIS C O 1
ATOM 7137 N N . SER C 2 305 ? -11.632 -9.557 65.275 1.00 30.29 307 SER C N 1
ATOM 7138 C CA . SER C 2 305 ? -10.275 -9.143 65.644 1.00 29.47 307 SER C CA 1
ATOM 7139 C C . SER C 2 305 ? -9.860 -7.814 65.014 1.00 28.02 307 SER C C 1
ATOM 7140 O O . SER C 2 305 ? -8.867 -7.756 64.287 1.00 27.28 307 SER C O 1
ATOM 7143 N N . GLY C 2 306 ? -10.614 -6.757 65.316 1.00 26.37 308 GLY C N 1
ATOM 7144 C CA . GLY C 2 306 ? -10.355 -5.434 64.769 1.00 25.48 308 GLY C CA 1
ATOM 7145 C C . GLY C 2 306 ? -10.290 -4.323 65.805 1.00 24.57 308 GLY C C 1
ATOM 7146 O O . GLY C 2 306 ? -10.946 -4.375 66.863 1.00 23.95 308 GLY C O 1
ATOM 7147 N N . ILE C 2 307 ? -9.495 -3.305 65.488 1.00 23.61 309 ILE C N 1
ATOM 7148 C CA . ILE C 2 307 ? -9.328 -2.132 66.341 1.00 22.24 309 ILE C CA 1
ATOM 7149 C C . ILE C 2 307 ? -9.409 -0.874 65.484 1.00 21.75 309 ILE C C 1
ATOM 7150 O O . ILE C 2 307 ? -8.789 -0.810 64.422 1.00 21.45 309 ILE C O 1
ATOM 7155 N N . ASN C 2 308 ? -10.181 0.108 65.945 1.00 20.88 310 ASN C N 1
ATOM 7156 C CA . ASN C 2 308 ? -10.266 1.416 65.300 1.00 20.96 310 ASN C CA 1
ATOM 7157 C C . ASN C 2 308 ? -9.468 2.448 66.093 1.00 20.48 310 ASN C C 1
ATOM 7158 O O . ASN C 2 308 ? -9.440 2.399 67.325 1.00 20.15 310 ASN C O 1
ATOM 7163 N N . LEU C 2 309 ? -8.846 3.389 65.386 1.00 19.45 311 LEU C N 1
ATOM 7164 C CA . LEU C 2 309 ? -8.141 4.495 66.036 1.00 18.82 311 LEU C CA 1
ATOM 7165 C C . LEU C 2 309 ? -8.166 5.757 65.194 1.00 17.43 311 LEU C C 1
ATOM 7166 O O . LEU C 2 309 ? -8.505 5.719 64.010 1.00 17.25 311 LEU C O 1
ATOM 7171 N N . TRP C 2 310 ? -7.847 6.871 65.838 1.00 16.47 312 TRP C N 1
ATOM 7172 C CA . TRP C 2 310 ? -7.738 8.173 65.192 1.00 16.07 312 TRP C CA 1
ATOM 7173 C C . TRP C 2 310 ? -6.334 8.685 65.501 1.00 16.19 312 TRP C C 1
ATOM 7174 O O . TRP C 2 310 ? -5.953 8.806 66.665 1.00 16.19 312 TRP C O 1
ATOM 7185 N N . VAL C 2 311 ? -5.567 8.952 64.449 1.00 16.17 313 VAL C N 1
ATOM 7186 C CA . VAL C 2 311 ? -4.137 9.209 64.568 1.00 15.26 313 VAL C CA 1
ATOM 7187 C C . VAL C 2 311 ? -3.829 10.568 63.964 1.00 15.57 313 VAL C C 1
ATOM 7188 O O . VAL C 2 311 ? -4.206 10.830 62.821 1.00 15.70 313 VAL C O 1
ATOM 7192 N N . VAL C 2 312 ? -3.159 11.427 64.729 1.00 15.57 314 VAL C N 1
ATOM 7193 C CA . VAL C 2 312 ? -2.842 12.773 64.279 1.00 16.23 314 VAL C CA 1
ATOM 7194 C C . VAL C 2 312 ? -1.375 13.090 64.586 1.00 16.50 314 VAL C C 1
ATOM 7195 O O . VAL C 2 312 ? -0.844 12.674 65.625 1.00 16.60 314 VAL C O 1
ATOM 7199 N N . ALA C 2 313 ? -0.739 13.824 63.678 1.00 15.99 315 ALA C N 1
ATOM 7200 C CA . ALA C 2 313 ? 0.602 14.360 63.895 1.00 16.13 315 ALA C CA 1
ATOM 7201 C C . ALA C 2 313 ? 0.797 15.603 63.054 1.00 16.60 315 ALA C C 1
ATOM 7202 O O . ALA C 2 313 ? 0.020 15.869 62.122 1.00 17.26 315 ALA C O 1
ATOM 7204 N N . ASP C 2 314 ? 1.827 16.377 63.391 1.00 17.07 316 ASP C N 1
ATOM 7205 C CA . ASP C 2 314 ? 2.250 17.498 62.572 1.00 17.44 316 ASP C CA 1
ATOM 7206 C C . ASP C 2 314 ? 3.048 16.875 61.444 1.00 17.35 316 ASP C C 1
ATOM 7207 O O . ASP C 2 314 ? 4.154 16.362 61.668 1.00 16.92 316 ASP C O 1
ATOM 7212 N N . ASN C 2 315 ? 2.484 16.930 60.237 1.00 17.17 317 ASN C N 1
ATOM 7213 C CA . ASN C 2 315 ? 3.098 16.358 59.038 1.00 16.83 317 ASN C CA 1
ATOM 7214 C C . ASN C 2 315 ? 4.400 17.048 58.571 1.00 17.20 317 ASN C C 1
ATOM 7215 O O . ASN C 2 315 ? 5.192 16.464 57.824 1.00 16.76 317 ASN C O 1
ATOM 7220 N N . VAL C 2 316 ? 4.602 18.295 58.981 1.00 17.47 318 VAL C N 1
ATOM 7221 C CA . VAL C 2 316 ? 5.865 18.992 58.706 1.00 17.63 318 VAL C CA 1
ATOM 7222 C C . VAL C 2 316 ? 6.957 18.587 59.708 1.00 17.57 318 VAL C C 1
ATOM 7223 O O . VAL C 2 316 ? 8.148 18.580 59.375 1.00 17.89 318 VAL C O 1
ATOM 7227 N N . ARG C 2 317 ? 6.537 18.247 60.926 1.00 17.66 319 ARG C N 1
ATOM 7228 C CA . ARG C 2 317 ? 7.446 17.806 61.984 1.00 17.30 319 ARG C CA 1
ATOM 7229 C C . ARG C 2 317 ? 7.641 16.295 61.993 1.00 16.89 319 ARG C C 1
ATOM 7230 O O . ARG C 2 317 ? 8.531 15.797 61.301 1.00 17.16 319 ARG C O 1
ATOM 7238 N N . LYS C 2 318 ? 6.831 15.541 62.736 1.00 16.21 320 LYS C N 1
ATOM 7239 C CA . LYS C 2 318 ? 7.008 14.083 62.752 1.00 16.39 320 LYS C CA 1
ATOM 7240 C C . LYS C 2 318 ? 6.896 13.492 61.344 1.00 16.15 320 LYS C C 1
ATOM 7241 O O . LYS C 2 318 ? 7.595 12.535 60.997 1.00 16.74 320 LYS C O 1
ATOM 7247 N N . GLY C 2 319 ? 6.030 14.080 60.526 1.00 15.68 321 GLY C N 1
ATOM 7248 C CA . GLY C 2 319 ? 5.850 13.606 59.155 1.00 14.87 321 GLY C CA 1
ATOM 7249 C C . GLY C 2 319 ? 6.980 13.905 58.191 1.00 14.11 321 GLY C C 1
ATOM 7250 O O . GLY C 2 319 ? 6.993 13.409 57.051 1.00 14.03 321 GLY C O 1
ATOM 7251 N N . ALA C 2 320 ? 7.934 14.726 58.620 1.00 13.94 322 ALA C N 1
ATOM 7252 C CA . ALA C 2 320 ? 9.029 15.096 57.749 1.00 13.88 322 ALA C CA 1
ATOM 7253 C C . ALA C 2 320 ? 10.318 15.436 58.509 1.00 14.63 322 ALA C C 1
ATOM 7254 O O . ALA C 2 320 ? 11.196 14.581 58.690 1.00 13.69 322 ALA C O 1
ATOM 7256 N N . ALA C 2 321 ? 10.410 16.688 58.957 1.00 15.02 323 ALA C N 1
ATOM 7257 C CA . ALA C 2 321 ? 11.635 17.232 59.555 1.00 15.63 323 ALA C CA 1
ATOM 7258 C C . ALA C 2 321 ? 12.108 16.477 60.798 1.00 15.73 323 ALA C C 1
ATOM 7259 O O . ALA C 2 321 ? 13.295 16.153 60.921 1.00 15.27 323 ALA C O 1
ATOM 7261 N N . THR C 2 322 ? 11.185 16.216 61.723 1.00 15.96 324 THR C N 1
ATOM 7262 C CA . THR C 2 322 ? 11.527 15.578 62.988 1.00 16.12 324 THR C CA 1
ATOM 7263 C C . THR C 2 322 ? 11.948 14.130 62.779 1.00 16.21 324 THR C C 1
ATOM 7264 O O . THR C 2 322 ? 12.920 13.682 63.396 1.00 16.45 324 THR C O 1
ATOM 7268 N N . ASN C 2 323 ? 11.219 13.391 61.935 1.00 15.35 325 ASN C N 1
ATOM 7269 C CA . ASN C 2 323 ? 11.638 12.025 61.578 1.00 16.05 325 ASN C CA 1
ATOM 7270 C C . ASN C 2 323 ? 13.080 11.990 61.042 1.00 15.87 325 ASN C C 1
ATOM 7271 O O . ASN C 2 323 ? 13.873 11.127 61.424 1.00 15.42 325 ASN C O 1
ATOM 7276 N N . ALA C 2 324 ? 13.403 12.921 60.152 1.00 15.90 326 ALA C N 1
ATOM 7277 C CA . ALA C 2 324 ? 14.756 13.001 59.569 1.00 16.20 326 ALA C CA 1
ATOM 7278 C C . ALA C 2 324 ? 15.827 13.275 60.631 1.00 16.46 326 ALA C C 1
ATOM 7279 O O . ALA C 2 324 ? 16.879 12.626 60.645 1.00 16.53 326 ALA C O 1
ATOM 7281 N N . VAL C 2 325 ? 15.556 14.229 61.517 1.00 16.09 327 VAL C N 1
ATOM 7282 C CA . VAL C 2 325 ? 16.483 14.543 62.602 1.00 16.26 327 VAL C CA 1
ATOM 7283 C C . VAL C 2 325 ? 16.653 13.344 63.543 1.00 16.91 327 VAL C C 1
ATOM 7284 O O . VAL C 2 325 ? 17.781 13.025 63.938 1.00 16.38 327 VAL C O 1
ATOM 7288 N N . GLN C 2 326 ? 15.557 12.645 63.850 1.00 16.83 328 GLN C N 1
ATOM 7289 C CA . GLN C 2 326 ? 15.657 11.429 64.675 1.00 17.71 328 GLN C CA 1
ATOM 7290 C C . GLN C 2 326 ? 16.496 10.340 64.026 1.00 17.34 328 GLN C C 1
ATOM 7291 O O . GLN C 2 326 ? 17.199 9.605 64.719 1.00 17.54 328 GLN C O 1
ATOM 7297 N N . ILE C 2 327 ? 16.388 10.199 62.707 1.00 17.32 329 ILE C N 1
ATOM 7298 C CA . ILE C 2 327 ? 17.250 9.272 61.960 1.00 17.63 329 ILE C CA 1
ATOM 7299 C C . ILE C 2 327 ? 18.714 9.675 62.127 1.00 17.94 329 ILE C C 1
ATOM 7300 O O . ILE C 2 327 ? 19.580 8.833 62.410 1.00 18.66 329 ILE C O 1
ATOM 7305 N N . ALA C 2 328 ? 18.983 10.967 61.963 1.00 17.62 330 ALA C N 1
ATOM 7306 C CA . ALA C 2 328 ? 20.341 11.507 62.053 1.00 18.15 330 ALA C CA 1
ATOM 7307 C C . ALA C 2 328 ? 20.945 11.306 63.462 1.00 18.71 330 ALA C C 1
ATOM 7308 O O . ALA C 2 328 ? 22.153 11.030 63.595 1.00 17.94 330 ALA C O 1
ATOM 7310 N N . GLU C 2 329 ? 20.099 11.451 64.485 1.00 19.12 331 GLU C N 1
ATOM 7311 C CA . GLU C 2 329 ? 20.449 11.175 65.894 1.00 20.79 331 GLU C CA 1
ATOM 7312 C C . GLU C 2 329 ? 20.931 9.733 66.100 1.00 21.34 331 GLU C C 1
ATOM 7313 O O . GLU C 2 329 ? 21.917 9.499 66.784 1.00 22.43 331 GLU C O 1
ATOM 7319 N N . LEU C 2 330 ? 20.236 8.767 65.510 1.00 22.37 332 LEU C N 1
ATOM 7320 C CA . LEU C 2 330 ? 20.603 7.360 65.689 1.00 22.83 332 LEU C CA 1
ATOM 7321 C C . LEU C 2 330 ? 21.830 7.021 64.864 1.00 23.49 332 LEU C C 1
ATOM 7322 O O . LEU C 2 330 ? 22.673 6.224 65.278 1.00 22.75 332 LEU C O 1
ATOM 7327 N N . LEU C 2 331 ? 21.923 7.647 63.695 1.00 24.31 333 LEU C N 1
ATOM 7328 C CA . LEU C 2 331 ? 23.076 7.507 62.829 1.00 25.24 333 LEU C CA 1
ATOM 7329 C C . LEU C 2 331 ? 24.383 7.907 63.523 1.00 25.96 333 LEU C C 1
ATOM 7330 O O . LEU C 2 331 ? 25.363 7.140 63.511 1.00 25.59 333 LEU C O 1
ATOM 7335 N N . VAL C 2 332 ? 24.406 9.096 64.114 1.00 26.49 334 VAL C N 1
ATOM 7336 C CA . VAL C 2 332 ? 25.619 9.565 64.791 1.00 28.62 334 VAL C CA 1
ATOM 7337 C C . VAL C 2 332 ? 25.952 8.757 66.049 1.00 29.48 334 VAL C C 1
ATOM 7338 O O . VAL C 2 332 ? 27.128 8.498 66.322 1.00 30.13 334 VAL C O 1
ATOM 7342 N N . ARG C 2 333 ? 24.924 8.344 66.790 1.00 30.61 335 ARG C N 1
ATOM 7343 C CA . ARG C 2 333 ? 25.117 7.604 68.038 1.00 31.71 335 ARG C CA 1
ATOM 7344 C C . ARG C 2 333 ? 25.668 6.193 67.815 1.00 32.46 335 ARG C C 1
ATOM 7345 O O . ARG C 2 333 ? 26.576 5.756 68.535 1.00 32.29 335 ARG C O 1
ATOM 7353 N N . ASP C 2 334 ? 25.126 5.492 66.817 1.00 32.79 336 ASP C N 1
ATOM 7354 C CA . ASP C 2 334 ? 25.461 4.086 66.596 1.00 33.50 336 ASP C CA 1
ATOM 7355 C C . ASP C 2 334 ? 26.471 3.823 65.470 1.00 33.69 336 ASP C C 1
ATOM 7356 O O . ASP C 2 334 ? 27.017 2.718 65.385 1.00 33.79 336 ASP C O 1
ATOM 7361 N N . TYR C 2 335 ? 26.722 4.816 64.612 1.00 33.43 337 TYR C N 1
ATOM 7362 C CA . TYR C 2 335 ? 27.525 4.574 63.401 1.00 33.66 337 TYR C CA 1
ATOM 7363 C C . TYR C 2 335 ? 28.669 5.556 63.172 1.00 33.77 337 TYR C C 1
ATOM 7364 O O . TYR C 2 335 ? 29.529 5.315 62.330 1.00 34.35 337 TYR C O 1
ATOM 7373 N N . PHE C 2 336 ? 28.689 6.654 63.919 1.00 34.14 338 PHE C N 1
ATOM 7374 C CA . PHE C 2 336 ? 29.802 7.599 63.853 1.00 34.45 338 PHE C CA 1
ATOM 7375 C C . PHE C 2 336 ? 30.637 7.518 65.130 1.00 34.98 338 PHE C C 1
ATOM 7376 O O . PHE C 2 336 ? 30.331 6.713 66.016 1.00 35.35 338 PHE C O 1
#

Sequence (943 aa):
QQFNVAIFGATGAVGETMLEVLQEREFPVDELFLLASERSEGKTYRFNGKTVRVQNVEEFDWSQVHIALFSAGGELSAKWAPIAAEAGVVVIDNTSHFRYDYDIPLVVPEVNPEAIAEFRNRNIIANPNCSTIQMLVALKPIYDAVGIERINVTTYQSVSGAGKAGIDPQIDQFMDNGYTKEEMKMVWETQKIFNDPSIMVNPTCVRVPVFYGHAEAVHVETRAPIDAEQVMDMLEQTDGIELFRGADFPTQVRDAGGKDHVLVGRVRNDISHHSGINLWVVADNVRKGAATNAVQIAELLVRDYFQQFNVAIFGATGAVGETMLEVLQEREFPVDELFLLASERSEGKTYRFNGKTVRVQNVEEFDWSQVHIALFSAGGELSAKWAPIAAEAGVVVIDNTSHFRYDYDIPLVVPEVNPEAIAEFRNRNIIANPNCSTIQMLVALKPIYDAVGIERINVTTYQSVETNTFSQQIAFNCIPQIDQFMDNGYTKEEMKMVWETQKIFNDPSIMVNPTCVRVPVFYGHAEAVHVETRAPIDAEQVMDMLEQTDGIELFRGADFPTHVLVGRVRNDISHHSGINLWVVADNVRKGAATNAVQIAELLVRDYFSQQFNVAIFGATGAVGETMLEVLQEREFPVDELFLLASERSEGKTYRFNGKTVRVQNVEEFDWSQVHIALFSAGGELSAKWAPIAAEAGVVVIDNTSHFRYDYDIPLVVPEVNPEAIAEFRNRNIIANPNSTIQMLVALKPIYDAVGIERINVTTYQSVSGAGKAGIDELAGQTAKLLNGYPAETNTFSQQIAFNCIPQIDQFMDNGYTKEEMKMVWETQKIFNDPSIMVNPTCVRVPVFYGHAEAVHVETRAPIDAEQVMDMLEQTDGIELFRGADFPTQVRDAGGKDHVLVGRVRNDISHHSGINLWVVADNVRKGAATNAVQIAELLVRDYF

Solvent-accessible surface area: 37608 Å² total